Protein 4A5P (pdb70)

B-factor: mean 76.68, std 22.41, range [16.85, 185.31]

CATH classification: 3.40.30.60

Radius of gyration: 34.27 Å; Cα contacts (8 Å, |Δi|>4): 1251; chains: 3; bounding box: 111×82×54 Å

InterPro domains:
  IPR001712 Type III secretion system FHIPEP [PF00771] (24-677)
  IPR001712 Type III secretion system FHIPEP [PIRSF005419] (3-685)
  IPR001712 Type III secretion system FHIPEP [PR00949] (31-44)
  IPR001712 Type III secretion system FHIPEP [PR00949] (68-87)
  IPR001712 Type III secretion system FHIPEP [PR00949] (130-146)
  IPR001712 Type III secretion system FHIPEP [PR00949] (149-167)
  IPR001712 Type III secretion system FHIPEP [PR00949] (179-196)
  IPR001712 Type III secretion system FHIPEP [PR00949] (230-244)
  IPR001712 Type III secretion system FHIPEP [PTHR30161] (6-686)
  IPR006302 Type III secretion protein HrcV [TIGR01399] (12-686)
  IPR025505 FHIPEP conserved site [PS00994] (135-158)
  IPR042193 FHIPEP, domain 3 [G3DSA:1.10.8.540] (498-585)
  IPR042194 FHIPEP, domain 1 [G3DSA:3.40.30.60] (358-496)
  IPR042196 FHIPEP, domain 4 [G3DSA:3.40.50.12790] (588-686)

Nearest PDB structures (foldseek):
  4a5p-assembly1_A  TM=1.003E+00  e=2.630E-53  Shigella flexneri 5a
  4a5p-assembly1_C  TM=9.780E-01  e=1.507E-46  Shigella flexneri 5a
  4a5p-assembly1_B  TM=9.775E-01  e=2.274E-46  Shigella flexneri 5a
  7osl-assembly1_D  TM=8.455E-01  e=2.014E-22  Escherichia coli O127:H6 str. E2348/69
  7feb-assembly1_E  TM=8.539E-01  e=7.774E-22  Salmonella enterica subsp. enterica serovar Typhimurium str. LT2

Organism: Shigella flexneri (NCBI:txid623)

Sequence (860 aa):
SSETVPLILLFAENANDMEGLIERIRSQFFIDYGVRLPTILYRTSNELVDDIVLLINEVRADSFNIYFDVCIVSTSYNERVISWVDVISAQDEFYHQLSQALLNNINEIFGIQETKNMLDQFENRYPDLLEVFRHVTIQRISEVLQRLLGENISVRNLKLIMESLALWAPREDVITLVEHVRASLSRYICSKIAVSGEIVVMLSGYIEDAIRGIRQTNMDIEVSDEVMETLAHALRELRNANFVLLVSVDIRRFVRLIDNRFSILVISYAEIDEAYTINVLTISSETVPLILLFAEDMEGLIERIRSQFFIDYGVRLPTILYRTSNELVDDIVLLINEVRADSFNIYFDVCITIDALGIPVVSTSYNERVISWVDVSYTENISAQDEFYHHQLSQALLNNINEIFGIQETKNMLDQFENRYPDLLEVFRHVTIQRISEVLQRLLGENISVRNLKLIMESLALWAPREDVITLVEHVRASLSRYICSKIAVSGEIVVMLSGYIEDAIRGIRQMDIEVSDEVMETLAHALRELRNANFVLLVSVDIRRFVRLIDNRFSILVISYAEIDEAYTINVLTIISSETVPLILLFAEDMEGLIERIRSQFFIDYGVRLPTILYRTSNELVDDIVLLINEVRADSFNIYFDVCITVVSTSYNERVISWVDVSYTEISAQDEFYHQLSQALLNNINEIFGIQETKNMLDQFENRYPDLLEVFRHVTIQRISEVLQRLLGENISVRNLKLIMESLALWAPREDVITLVEHVRASLSRYICSKIAVSGEIVVMLSGYIEDAIRGIRQMDIEVSDEVMETLAHALRELRNANFVLLVSVDIRRFVRLIDNRFSILVISYAEIDEAYTINVLTI

Secondary structure (DSSP, 8-state):
--S--SEEEEEE---TTHHHHHHHHHHHHHHHT---PPPPEEEEES----EEEEEETTEEEEEEE-----B--EEEETTEEEEB-----HHHHHHHHHHHHHHTTGGGTS-HHHHHHHHHHHHTT-TTT---TTT--HHHHHHHHHHHHTTT---S-HHHHHHHHHHHTTT--HHHHHHHHHHHTHHHHHHHH-BTTB--B---HHHHHHH--EE----EE---HHHHHHHHHHHHHHH-----EEE-TTTTTT--TTTTT----EEETTSPPSS-B------/--S--SEEEEE---HHHHHHHHHHHHHHHT---PPPPEEEE-S----EEEEEETTEEEEEEE-----EE---TTT-----EEETTEEEEE--GGG-----HHHHHHHHHHHHHHTTGGGTS-HHHHHHHHHHHHTT-TTT---TTTS-HHHHHHHHHHHHTTT---S-HHHHHHHHHHHTTT--HHHHHHHHHHHTHHHHHHHH-SSSB--B---HHHHHHH--B----B---HHHHHHHHHHHHHHHH----EEE-TTTTTT---STTT--PPEEETTTSPSS-B------/---S--SEEEEEE--HHHHHHHHHHHHHHHT---PPPPEEEEETT---EEEEEETTEEEEEEE-----EE--EEEEETTEEEEE--TTTT---HHHHHHHHHHHHHHHTHHHHS-HHHHHHHHHHHTTT-TTT---TTTS-HHHHHHHHHHHHTTT---S-HHHHHHHHHHHTTT--HHHHHHHHHHHTHHHHHHHH-BTTB--EE--HHHHHHH--EE--EE---HHHHHHHHHHHHHHH-----EEE-TTTTTT---STTT----EEESTTPPTTSB------

Solvent-accessible surface area: 45274 Å² total

Structure (mmCIF, N/CA/C/O backbone):
data_4A5P
#
_entry.id   4A5P
#
_cell.length_a   160.610
_cell.length_b   160.610
_cell.length_c   100.490
_cell.angle_alpha   90.00
_cell.angle_beta   90.00
_cell.angle_gamma   120.00
#
_symmetry.space_group_name_H-M   'P 63'
#
loop_
_entity.id
_entity.type
_entity.pdbx_description
1 polymer 'PROTEIN MXIA'
2 non-polymer 1,2-ETHANEDIOL
3 water water
#
loop_
_atom_site.group_PDB
_atom_site.id
_atom_site.type_symbol
_atom_site.label_atom_id
_atom_site.label_alt_id
_atom_site.label_comp_id
_atom_site.label_asym_id
_atom_site.label_entity_id
_atom_site.label_seq_id
_atom_site.pdbx_PDB_ins_code
_atom_site.Cartn_x
_atom_site.Cartn_y
_atom_site.Cartn_z
_atom_site.occupancy
_atom_site.B_iso_or_equiv
_atom_site.auth_seq_id
_atom_site.auth_comp_id
_atom_site.auth_asym_id
_atom_site.auth_atom_id
_atom_site.pdbx_PDB_model_num
ATOM 1 N N . SER A 1 54 ? -30.411 -39.178 40.762 1.00 84.98 357 SER A N 1
ATOM 2 C CA . SER A 1 54 ? -30.267 -37.742 40.988 1.00 84.75 357 SER A CA 1
ATOM 3 C C . SER A 1 54 ? -29.311 -37.452 42.146 1.00 88.14 357 SER A C 1
ATOM 4 O O . SER A 1 54 ? -29.322 -38.172 43.148 1.00 87.75 357 SER A O 1
ATOM 7 N N . SER A 1 55 ? -28.494 -36.390 42.005 1.00 94.52 358 SER A N 1
ATOM 8 C CA . SER A 1 55 ? -27.515 -35.958 43.008 1.00 94.70 358 SER A CA 1
ATOM 9 C C . SER A 1 55 ? -28.192 -35.363 44.250 1.00 95.63 358 SER A C 1
ATOM 10 O O . SER A 1 55 ? -27.700 -35.558 45.363 1.00 95.38 358 SER A O 1
ATOM 13 N N . GLU A 1 56 ? -29.318 -34.647 44.054 1.00 89.83 359 GLU A N 1
ATOM 14 C CA . GLU A 1 56 ? -30.093 -34.013 45.124 1.00 87.33 359 GLU A CA 1
ATOM 15 C C . GLU A 1 56 ? -31.491 -34.623 45.231 1.00 87.96 359 GLU A C 1
ATOM 16 O O . GLU A 1 56 ? -32.084 -34.993 44.213 1.00 87.29 359 GLU A O 1
ATOM 22 N N . THR A 1 57 ? -32.013 -34.717 46.470 1.00 82.46 360 THR A N 1
ATOM 23 C CA . THR A 1 57 ? -33.340 -35.268 46.778 1.00 80.15 360 THR A CA 1
ATOM 24 C C . THR A 1 57 ? -34.454 -34.353 46.261 1.00 81.28 360 THR A C 1
ATOM 25 O O . THR A 1 57 ? -34.268 -33.134 46.206 1.00 81.00 360 THR A O 1
ATOM 29 N N . VAL A 1 58 ? -35.610 -34.946 45.890 1.00 75.72 361 VAL A N 1
ATOM 30 C CA . VAL A 1 58 ? -36.784 -34.221 45.387 1.00 73.83 361 VAL A CA 1
ATOM 31 C C . VAL A 1 58 ? -37.362 -33.370 46.544 1.00 75.59 361 VAL A C 1
ATOM 32 O O . VAL A 1 58 ? -37.707 -33.937 47.582 1.00 74.79 361 VAL A O 1
ATOM 36 N N . PRO A 1 59 ? -37.428 -32.017 46.378 1.00 71.37 362 PRO A N 1
ATOM 37 C CA . PRO A 1 59 ? -37.898 -31.106 47.432 1.00 70.41 362 PRO A CA 1
ATOM 38 C C . PRO A 1 59 ? -39.339 -31.362 47.903 1.00 72.26 362 PRO A C 1
ATOM 39 O O . PRO A 1 59 ? -39.570 -31.389 49.111 1.00 71.56 362 PRO A O 1
ATOM 43 N N . LEU A 1 60 ? -40.300 -31.527 46.970 1.00 67.86 363 LEU A N 1
ATOM 44 C CA . LEU A 1 60 ? -41.709 -31.740 47.309 1.00 66.48 363 LEU A CA 1
ATOM 45 C C . LEU A 1 60 ? -42.329 -32.873 46.489 1.00 69.60 363 LEU A C 1
ATOM 46 O O . LEU A 1 60 ? -42.220 -32.881 45.259 1.00 69.58 363 LEU A O 1
ATOM 51 N N . ILE A 1 61 ? -42.961 -33.841 47.185 1.00 65.64 364 ILE A N 1
ATOM 52 C CA . ILE A 1 61 ? -43.638 -35.006 46.595 1.00 65.85 364 ILE A CA 1
ATOM 53 C C . ILE A 1 61 ? -45.017 -35.162 47.251 1.00 69.49 364 ILE A C 1
ATOM 54 O O . ILE A 1 61 ? -45.108 -35.198 48.480 1.00 69.07 364 ILE A O 1
ATOM 59 N N . LEU A 1 62 ? -46.080 -35.266 46.434 1.00 66.22 365 LEU A N 1
ATOM 60 C CA . LEU A 1 62 ? -47.440 -35.465 46.931 1.00 66.22 365 LEU A CA 1
ATOM 61 C C . LEU A 1 62 ? -47.997 -36.793 46.422 1.00 71.42 365 LEU A C 1
ATOM 62 O O . LEU A 1 62 ? -48.273 -36.935 45.228 1.00 71.63 365 LEU A O 1
ATOM 67 N N . LEU A 1 63 ? -48.125 -37.774 47.333 1.00 68.96 366 LEU A N 1
ATOM 68 C CA . LEU A 1 63 ? -48.654 -39.103 47.030 1.00 70.78 366 LEU A CA 1
ATOM 69 C C . LEU A 1 63 ? -50.177 -39.094 47.123 1.00 75.58 366 LEU A C 1
ATOM 70 O O . LEU A 1 63 ? -50.733 -38.653 48.131 1.00 74.81 366 LEU A O 1
ATOM 75 N N . PHE A 1 64 ? -50.844 -39.565 46.059 1.00 73.67 367 PHE A N 1
ATOM 76 C CA . PHE A 1 64 ? -52.303 -39.620 45.960 1.00 74.78 367 PHE A CA 1
ATOM 77 C C . PHE A 1 64 ? -52.799 -41.066 45.791 1.00 82.19 367 PHE A C 1
ATOM 78 O O . PHE A 1 64 ? -51.990 -41.991 45.679 1.00 82.75 367 PHE A O 1
ATOM 86 N N . ALA A 1 65 ? -54.133 -41.253 45.794 1.00 80.98 368 ALA A N 1
ATOM 87 C CA . ALA A 1 65 ? -54.789 -42.550 45.634 1.00 84.46 368 ALA A CA 1
ATOM 88 C C . ALA A 1 65 ? -54.651 -43.074 44.202 1.00 90.52 368 ALA A C 1
ATOM 89 O O . ALA A 1 65 ? -54.656 -42.284 43.253 1.00 89.15 368 ALA A O 1
ATOM 91 N N . GLU A 1 66 ? -54.538 -44.407 44.051 1.00 90.37 369 GLU A N 1
ATOM 92 C CA . GLU A 1 66 ? -54.405 -45.068 42.752 1.00 92.73 369 GLU A CA 1
ATOM 93 C C . GLU A 1 66 ? -55.779 -45.104 42.051 1.00 99.32 369 GLU A C 1
ATOM 94 O O . GLU A 1 66 ? -56.488 -46.116 42.097 1.00 102.71 369 GLU A O 1
ATOM 100 N N . ASN A 1 67 ? -56.155 -43.969 41.427 1.00 94.19 370 ASN A N 1
ATOM 101 C CA . ASN A 1 67 ? -57.419 -43.790 40.709 1.00 96.28 370 ASN A CA 1
ATOM 102 C C . ASN A 1 67 ? -57.171 -43.232 39.311 1.00 100.22 370 ASN A C 1
ATOM 103 O O . ASN A 1 67 ? -57.874 -43.594 38.371 1.00 103.19 370 ASN A O 1
ATOM 108 N N . ALA A 1 71 ? -57.067 -37.880 36.460 1.00 93.57 374 ALA A N 1
ATOM 109 C CA . ALA A 1 71 ? -57.019 -36.932 35.349 1.00 94.20 374 ALA A CA 1
ATOM 110 C C . ALA A 1 71 ? -55.829 -35.969 35.479 1.00 95.05 374 ALA A C 1
ATOM 111 O O . ALA A 1 71 ? -55.226 -35.874 36.552 1.00 91.54 374 ALA A O 1
ATOM 113 N N . ASN A 1 72 ? -55.504 -35.244 34.384 1.00 92.90 375 ASN A N 1
ATOM 114 C CA . ASN A 1 72 ? -54.402 -34.276 34.328 1.00 90.80 375 ASN A CA 1
ATOM 115 C C . ASN A 1 72 ? -54.767 -32.928 34.998 1.00 92.02 375 ASN A C 1
ATOM 116 O O . ASN A 1 72 ? -53.981 -31.978 34.933 1.00 90.49 375 ASN A O 1
ATOM 121 N N . ASP A 1 73 ? -55.933 -32.870 35.681 1.00 87.82 376 ASP A N 1
ATOM 122 C CA . ASP A 1 73 ? -56.411 -31.700 36.424 1.00 85.85 376 ASP A CA 1
ATOM 123 C C . ASP A 1 73 ? -55.595 -31.505 37.712 1.00 85.94 376 ASP A C 1
ATOM 124 O O . ASP A 1 73 ? -55.629 -30.423 38.301 1.00 84.28 376 ASP A O 1
ATOM 129 N N . MET A 1 74 ? -54.859 -32.561 38.135 1.00 81.04 377 MET A N 1
ATOM 130 C CA . MET A 1 74 ? -53.984 -32.592 39.311 1.00 77.94 377 MET A CA 1
ATOM 131 C C . MET A 1 74 ? -52.832 -31.598 39.164 1.00 79.31 377 MET A C 1
ATOM 132 O O . MET A 1 74 ? -52.413 -31.005 40.159 1.00 77.12 377 MET A O 1
ATOM 137 N N . GLU A 1 75 ? -52.335 -31.410 37.922 1.00 76.32 378 GLU A N 1
ATOM 138 C CA . GLU A 1 75 ? -51.266 -30.463 37.603 1.00 75.46 378 GLU A CA 1
ATOM 139 C C . GLU A 1 75 ? -51.755 -29.022 37.746 1.00 77.82 378 GLU A C 1
ATOM 140 O O . GLU A 1 75 ? -50.972 -28.146 38.118 1.00 76.68 378 GLU A O 1
ATOM 146 N N . GLY A 1 76 ? -53.052 -28.787 37.461 1.00 74.26 379 GLY A N 1
ATOM 147 C CA . GLY A 1 76 ? -53.701 -27.485 37.595 1.00 73.85 379 GLY A CA 1
ATOM 148 C C . GLY A 1 76 ? -53.830 -27.142 39.078 1.00 73.70 379 GLY A C 1
ATOM 149 O O . GLY A 1 76 ? -53.600 -25.996 39.457 1.00 73.16 379 GLY A O 1
ATOM 150 N N . LEU A 1 77 ? -54.161 -28.154 39.910 1.00 67.67 380 LEU A N 1
ATOM 151 C CA . LEU A 1 77 ? -54.305 -28.055 41.366 1.00 65.27 380 LEU A CA 1
ATOM 152 C C . LEU A 1 77 ? -52.962 -27.685 42.020 1.00 66.20 380 LEU A C 1
ATOM 153 O O . LEU A 1 77 ? -52.934 -26.796 42.872 1.00 65.43 380 LEU A O 1
ATOM 158 N N . ILE A 1 78 ? -51.863 -28.357 41.605 1.00 61.06 381 ILE A N 1
ATOM 159 C CA . ILE A 1 78 ? -50.497 -28.142 42.099 1.00 59.22 381 ILE A CA 1
ATOM 160 C C . ILE A 1 78 ? -50.054 -26.692 41.809 1.00 62.51 381 ILE A C 1
ATOM 161 O O . ILE A 1 78 ? -49.541 -26.026 42.711 1.00 61.59 381 ILE A O 1
ATOM 166 N N . GLU A 1 79 ? -50.289 -26.204 40.573 1.00 59.70 382 GLU A N 1
ATOM 167 C CA . GLU A 1 79 ? -49.922 -24.849 40.154 1.00 60.37 382 GLU A CA 1
ATOM 168 C C . GLU A 1 79 ? -50.801 -23.782 40.822 1.00 63.31 382 GLU A C 1
ATOM 169 O O . GLU A 1 79 ? -50.319 -22.670 41.042 1.00 63.56 382 GLU A O 1
ATOM 175 N N . ARG A 1 80 ? -52.067 -24.119 41.161 1.00 58.68 383 ARG A N 1
ATOM 176 C CA . ARG A 1 80 ? -52.981 -23.209 41.861 1.00 58.60 383 ARG A CA 1
ATOM 177 C C . ARG A 1 80 ? -52.527 -23.031 43.312 1.00 60.07 383 ARG A C 1
ATOM 178 O O . ARG A 1 80 ? -52.629 -21.929 43.851 1.00 60.66 383 ARG A O 1
ATOM 186 N N . ILE A 1 81 ? -52.005 -24.118 43.929 1.00 53.73 384 ILE A N 1
ATOM 187 C CA . ILE A 1 81 ? -51.474 -24.141 45.295 1.00 51.98 384 ILE A CA 1
ATOM 188 C C . ILE A 1 81 ? -50.169 -23.321 45.329 1.00 55.22 384 ILE A C 1
ATOM 189 O O . ILE A 1 81 ? -50.000 -22.484 46.218 1.00 55.53 384 ILE A O 1
ATOM 194 N N . ARG A 1 82 ? -49.275 -23.547 44.341 1.00 51.00 385 ARG A N 1
ATOM 195 C CA . ARG A 1 82 ? -47.993 -22.850 44.189 1.00 51.18 385 ARG A CA 1
ATOM 196 C C . ARG A 1 82 ? -48.189 -21.342 43.996 1.00 56.63 385 ARG A C 1
ATOM 197 O O . ARG A 1 82 ? -47.415 -20.555 44.545 1.00 57.19 385 ARG A O 1
ATOM 205 N N . SER A 1 83 ? -49.225 -20.948 43.226 1.00 53.94 386 SER A N 1
ATOM 206 C CA . SER A 1 83 ? -49.551 -19.548 42.948 1.00 56.10 386 SER A CA 1
ATOM 207 C C . SER A 1 83 ? -50.160 -18.862 44.173 1.00 59.82 386 SER A C 1
ATOM 208 O O . SER A 1 83 ? -49.752 -17.745 44.495 1.00 61.36 386 SER A O 1
ATOM 211 N N . GLN A 1 84 ? -51.118 -19.532 44.861 1.00 54.46 387 GLN A N 1
ATOM 212 C CA . GLN A 1 84 ? -51.797 -19.005 46.052 1.00 54.61 387 GLN A CA 1
ATOM 213 C C . GLN A 1 84 ? -50.839 -18.803 47.227 1.00 58.27 387 GLN A C 1
ATOM 214 O O . GLN A 1 84 ? -51.016 -17.848 47.985 1.00 59.74 387 GLN A O 1
ATOM 220 N N . PHE A 1 85 ? -49.826 -19.686 47.369 1.00 52.91 388 PHE A N 1
ATOM 221 C CA . PHE A 1 85 ? -48.817 -19.608 48.429 1.00 52.79 388 PHE A CA 1
ATOM 222 C C . PHE A 1 85 ? -47.953 -18.350 48.268 1.00 59.35 388 PHE A C 1
ATOM 223 O O . PHE A 1 85 ? -47.495 -17.799 49.269 1.00 60.36 388 PHE A O 1
ATOM 231 N N . PHE A 1 86 ? -47.752 -17.889 47.014 1.00 56.93 389 PHE A N 1
ATOM 232 C CA . PHE A 1 86 ? -47.002 -16.670 46.712 1.00 59.62 389 PHE A CA 1
ATOM 233 C C . PHE A 1 86 ? -47.890 -15.434 46.937 1.00 65.96 389 PHE A C 1
ATOM 234 O O . PHE A 1 86 ? -47.372 -14.358 47.237 1.00 68.38 389 PHE A O 1
ATOM 242 N N . ILE A 1 87 ? -49.220 -15.585 46.791 1.00 61.81 390 ILE A N 1
ATOM 243 C CA . ILE A 1 87 ? -50.178 -14.495 47.008 1.00 64.13 390 ILE A CA 1
ATOM 244 C C . ILE A 1 87 ? -50.341 -14.287 48.527 1.00 68.40 390 ILE A C 1
ATOM 245 O O . ILE A 1 87 ? -50.321 -13.147 48.997 1.00 70.98 390 ILE A O 1
ATOM 250 N N . ASP A 1 88 ? -50.461 -15.397 49.282 1.00 62.28 391 ASP A N 1
ATOM 251 C CA . ASP A 1 88 ? -50.663 -15.398 50.730 1.00 62.62 391 ASP A CA 1
ATOM 252 C C . ASP A 1 88 ? -49.381 -15.186 51.545 1.00 67.51 391 ASP A C 1
ATOM 253 O O . ASP A 1 88 ? -49.467 -14.590 52.620 1.00 69.27 391 ASP A O 1
ATOM 258 N N . TYR A 1 89 ? -48.217 -15.698 51.080 1.00 62.83 392 TYR A N 1
ATOM 259 C CA . TYR A 1 89 ? -46.973 -15.595 51.856 1.00 63.72 392 TYR A CA 1
ATOM 260 C C . TYR A 1 89 ? -45.793 -14.971 51.087 1.00 69.51 392 TYR A C 1
ATOM 261 O O . TYR A 1 89 ? -44.894 -14.427 51.729 1.00 71.46 392 TYR A O 1
ATOM 270 N N . GLY A 1 90 ? -45.786 -15.038 49.744 1.00 65.41 393 GLY A N 1
ATOM 271 C CA . GLY A 1 90 ? -44.710 -14.457 48.930 1.00 67.16 393 GLY A CA 1
ATOM 272 C C . GLY A 1 90 ? -43.475 -15.350 48.844 1.00 69.55 393 GLY A C 1
ATOM 273 O O . GLY A 1 90 ? -42.356 -14.837 48.825 1.00 71.14 393 GLY A O 1
ATOM 274 N N . VAL A 1 91 ? -43.680 -16.678 48.783 1.00 63.07 394 VAL A N 1
ATOM 275 C CA . VAL A 1 91 ? -42.607 -17.671 48.691 1.00 61.48 394 VAL A CA 1
ATOM 276 C C . VAL A 1 91 ? -42.845 -18.538 47.451 1.00 63.80 394 VAL A C 1
ATOM 277 O O . VAL A 1 91 ? -43.900 -19.169 47.325 1.00 61.30 394 VAL A O 1
ATOM 281 N N . ARG A 1 92 ? -41.861 -18.551 46.535 1.00 61.72 395 ARG A N 1
ATOM 282 C CA . ARG A 1 92 ? -41.916 -19.349 45.312 1.00 60.43 395 ARG A CA 1
ATOM 283 C C . ARG A 1 92 ? -41.555 -20.790 45.662 1.00 62.06 395 ARG A C 1
ATOM 284 O O . ARG A 1 92 ? -40.376 -21.120 45.820 1.00 61.89 395 ARG A O 1
ATOM 292 N N . LEU A 1 93 ? -42.587 -21.631 45.851 1.00 56.92 396 LEU A N 1
ATOM 293 C CA . LEU A 1 93 ? -42.440 -23.044 46.207 1.00 54.85 396 LEU A CA 1
ATOM 294 C C . LEU A 1 93 ? -41.760 -23.848 45.095 1.00 59.49 396 LEU A C 1
ATOM 295 O O . LEU A 1 93 ? -41.927 -23.502 43.923 1.00 60.17 396 LEU A O 1
ATOM 300 N N . PRO A 1 94 ? -41.014 -24.932 45.442 1.00 55.95 397 PRO A N 1
ATOM 301 C CA . PRO A 1 94 ? -40.414 -25.771 44.403 1.00 56.20 397 PRO A CA 1
ATOM 302 C C . PRO A 1 94 ? -41.507 -26.596 43.724 1.00 59.98 397 PRO A C 1
ATOM 303 O O . PRO A 1 94 ? -42.570 -26.814 44.315 1.00 58.53 397 PRO A O 1
ATOM 307 N N . THR A 1 95 ? -41.256 -27.031 42.482 1.00 57.99 398 THR A N 1
ATOM 308 C CA . THR A 1 95 ? -42.206 -27.812 41.686 1.00 57.81 398 THR A CA 1
ATOM 309 C C . THR A 1 95 ? -42.532 -29.127 42.404 1.00 61.24 398 THR A C 1
ATOM 310 O O . THR A 1 95 ? -41.629 -29.910 42.712 1.00 60.93 398 THR A O 1
ATOM 314 N N . ILE A 1 96 ? -43.823 -29.320 42.730 1.00 57.57 399 ILE A N 1
ATOM 315 C CA . ILE A 1 96 ? -44.328 -30.490 43.458 1.00 56.71 399 ILE A CA 1
ATOM 316 C C . ILE A 1 96 ? -44.492 -31.675 42.497 1.00 62.35 399 ILE A C 1
ATOM 317 O O . ILE A 1 96 ? -45.064 -31.524 41.415 1.00 62.95 399 ILE A O 1
ATOM 322 N N . LEU A 1 97 ? -43.985 -32.850 42.909 1.00 59.74 400 LEU A N 1
ATOM 323 C CA . LEU A 1 97 ? -44.048 -34.096 42.148 1.00 61.14 400 LEU A CA 1
ATOM 324 C C . LEU A 1 97 ? -45.335 -34.858 42.487 1.00 66.22 400 LEU A C 1
ATOM 325 O O . LEU A 1 97 ? -45.615 -35.113 43.661 1.00 64.89 400 LEU A O 1
ATOM 330 N N . TYR A 1 98 ? -46.115 -35.209 41.450 1.00 65.21 401 TYR A N 1
ATOM 331 C CA . TYR A 1 98 ? -47.365 -35.954 41.588 1.00 66.21 401 TYR A CA 1
ATOM 332 C C . TYR A 1 98 ? -47.099 -37.450 41.410 1.00 72.31 401 TYR A C 1
ATOM 333 O O . TYR A 1 98 ? -46.492 -37.859 40.416 1.00 73.42 401 TYR A O 1
ATOM 342 N N . ARG A 1 99 ? -47.541 -38.255 42.388 1.00 69.44 402 ARG A N 1
ATOM 343 C CA . ARG A 1 99 ? -47.378 -39.710 42.400 1.00 71.48 402 ARG A CA 1
ATOM 344 C C . ARG A 1 99 ? -48.637 -40.406 42.926 1.00 77.35 402 ARG A C 1
ATOM 345 O O . ARG A 1 99 ? -49.412 -39.800 43.671 1.00 75.74 402 ARG A O 1
ATOM 353 N N . THR A 1 100 ? -48.832 -41.681 42.539 1.00 77.26 403 THR A N 1
ATOM 354 C CA . THR A 1 100 ? -49.975 -42.500 42.960 1.00 79.29 403 THR A CA 1
ATOM 355 C C . THR A 1 100 ? -49.497 -43.761 43.680 1.00 85.40 403 THR A C 1
ATOM 356 O O . THR A 1 100 ? -48.514 -44.378 43.260 1.00 85.89 403 THR A O 1
ATOM 360 N N . SER A 1 101 ? -50.199 -44.139 44.764 1.00 83.25 404 SER A N 1
ATOM 361 C CA . SER A 1 101 ? -49.884 -45.320 45.569 1.00 85.50 404 SER A CA 1
ATOM 362 C C . SER A 1 101 ? -51.128 -46.177 45.802 1.00 93.00 404 SER A C 1
ATOM 363 O O . SER A 1 101 ? -52.200 -45.646 46.105 1.00 92.06 404 SER A O 1
ATOM 366 N N . ASN A 1 102 ? -50.974 -47.507 45.667 1.00 93.56 405 ASN A N 1
ATOM 367 C CA . ASN A 1 102 ? -52.047 -48.483 45.879 1.00 97.44 405 ASN A CA 1
ATOM 368 C C . ASN A 1 102 ? -52.236 -48.772 47.380 1.00 102.19 405 ASN A C 1
ATOM 369 O O . ASN A 1 102 ? -53.292 -49.272 47.779 1.00 104.49 405 ASN A O 1
ATOM 374 N N . GLU A 1 103 ? -51.214 -48.448 48.200 1.00 96.77 406 GLU A N 1
ATOM 375 C CA . GLU A 1 103 ? -51.208 -48.636 49.654 1.00 97.37 406 GLU A CA 1
ATOM 376 C C . GLU A 1 103 ? -52.108 -47.619 50.364 1.00 98.95 406 GLU A C 1
ATOM 377 O O . GLU A 1 103 ? -52.643 -47.924 51.432 1.00 100.37 406 GLU A O 1
ATOM 383 N N . LEU A 1 104 ? -52.258 -46.411 49.782 1.00 91.93 407 LEU A N 1
ATOM 384 C CA . LEU A 1 104 ? -53.060 -45.323 50.346 1.00 89.88 407 LEU A CA 1
ATOM 385 C C . LEU A 1 104 ? -54.547 -45.449 50.019 1.00 95.33 407 LEU A C 1
ATOM 386 O O . LEU A 1 104 ? -54.915 -45.964 48.963 1.00 96.34 407 LEU A O 1
ATOM 402 N N . VAL A 1 106 ? -58.596 -43.969 49.326 1.00 93.20 409 VAL A N 1
ATOM 403 C CA . VAL A 1 106 ? -59.220 -43.101 48.318 1.00 91.64 409 VAL A CA 1
ATOM 404 C C . VAL A 1 106 ? -59.227 -41.606 48.766 1.00 91.41 409 VAL A C 1
ATOM 405 O O . VAL A 1 106 ? -59.284 -40.720 47.909 1.00 89.04 409 VAL A O 1
ATOM 409 N N . ASP A 1 107 ? -59.132 -41.340 50.086 1.00 87.19 410 ASP A N 1
ATOM 410 C CA . ASP A 1 107 ? -59.145 -39.988 50.656 1.00 84.43 410 ASP A CA 1
ATOM 411 C C . ASP A 1 107 ? -57.765 -39.537 51.184 1.00 84.93 410 ASP A C 1
ATOM 412 O O . ASP A 1 107 ? -57.563 -38.337 51.389 1.00 82.31 410 ASP A O 1
ATOM 417 N N . ASP A 1 108 ? -56.829 -40.485 51.397 1.00 81.36 411 ASP A N 1
ATOM 418 C CA . ASP A 1 108 ? -55.494 -40.215 51.936 1.00 78.95 411 ASP A CA 1
ATOM 419 C C . ASP A 1 108 ? -54.544 -39.560 50.921 1.00 78.78 411 ASP A C 1
ATOM 420 O O . ASP A 1 108 ? -54.447 -40.000 49.773 1.00 78.34 411 ASP A O 1
ATOM 425 N N . ILE A 1 109 ? -53.845 -38.496 51.375 1.00 72.40 412 ILE A N 1
ATOM 426 C CA . ILE A 1 109 ? -52.831 -37.720 50.642 1.00 69.40 412 ILE A CA 1
ATOM 427 C C . ILE A 1 109 ? -51.630 -37.536 51.586 1.00 71.64 412 ILE A C 1
ATOM 428 O O . ILE A 1 109 ? -51.814 -37.086 52.719 1.00 71.45 412 ILE A O 1
ATOM 433 N N . VAL A 1 110 ? -50.413 -37.891 51.132 1.00 67.01 413 VAL A N 1
ATOM 434 C CA . VAL A 1 110 ? -49.200 -37.788 51.954 1.00 66.24 413 VAL A CA 1
ATOM 435 C C . VAL A 1 110 ? -48.201 -36.806 51.312 1.00 67.41 413 VAL A C 1
ATOM 436 O O . VAL A 1 110 ? -47.879 -36.936 50.129 1.00 66.56 413 VAL A O 1
ATOM 440 N N . LEU A 1 111 ? -47.716 -35.831 52.111 1.00 62.68 414 LEU A N 1
ATOM 441 C CA . LEU A 1 111 ? -46.727 -34.833 51.696 1.00 60.87 414 LEU A CA 1
ATOM 442 C C . LEU A 1 111 ? -45.323 -35.296 52.101 1.00 64.10 414 LEU A C 1
ATOM 443 O O . LEU A 1 111 ? -45.103 -35.675 53.255 1.00 64.62 414 LEU A O 1
ATOM 448 N N . LEU A 1 112 ? -44.381 -35.264 51.144 1.00 59.46 415 LEU A N 1
ATOM 449 C CA . LEU A 1 112 ? -42.996 -35.669 51.367 1.00 59.63 415 LEU A CA 1
ATOM 450 C C . LEU A 1 112 ? -42.033 -34.522 51.079 1.00 62.45 415 LEU A C 1
ATOM 451 O O . LEU A 1 112 ? -41.980 -34.020 49.952 1.00 61.45 415 LEU A O 1
ATOM 456 N N . ILE A 1 113 ? -41.279 -34.106 52.108 1.00 59.25 416 ILE A N 1
ATOM 457 C CA . ILE A 1 113 ? -40.280 -33.043 52.008 1.00 59.03 416 ILE A CA 1
ATOM 458 C C . ILE A 1 113 ? -38.901 -33.709 52.095 1.00 63.93 416 ILE A C 1
ATOM 459 O O . ILE A 1 113 ? -38.582 -34.339 53.106 1.00 64.64 416 ILE A O 1
ATOM 464 N N . ASN A 1 114 ? -38.111 -33.589 51.004 1.00 60.57 417 ASN A N 1
ATOM 465 C CA . ASN A 1 114 ? -36.771 -34.162 50.807 1.00 61.65 417 ASN A CA 1
ATOM 466 C C . ASN A 1 114 ? -36.824 -35.708 50.896 1.00 66.11 417 ASN A C 1
ATOM 467 O O . ASN A 1 114 ? -35.996 -36.331 51.569 1.00 67.09 417 ASN A O 1
ATOM 472 N N . GLU A 1 115 ? -37.821 -36.307 50.194 1.00 61.98 418 GLU A N 1
ATOM 473 C CA . GLU A 1 115 ? -38.113 -37.748 50.080 1.00 62.71 418 GLU A CA 1
ATOM 474 C C . GLU A 1 115 ? -38.367 -38.425 51.455 1.00 67.79 418 GLU A C 1
ATOM 475 O O . GLU A 1 115 ? -38.193 -39.640 51.592 1.00 68.82 418 GLU A O 1
ATOM 481 N N . VAL A 1 116 ? -38.820 -37.635 52.452 1.00 64.15 419 VAL A N 1
ATOM 482 C CA . VAL A 1 116 ? -39.137 -38.076 53.819 1.00 65.34 419 VAL A CA 1
ATOM 483 C C . VAL A 1 116 ? -40.580 -37.640 54.137 1.00 68.85 419 VAL A C 1
ATOM 484 O O . VAL A 1 116 ? -40.949 -36.506 53.828 1.00 66.91 419 VAL A O 1
ATOM 488 N N . ARG A 1 117 ? -41.389 -38.541 54.742 1.00 67.16 420 ARG A N 1
ATOM 489 C CA . ARG A 1 117 ? -42.785 -38.287 55.126 1.00 67.00 420 ARG A CA 1
ATOM 490 C C . ARG A 1 117 ? -42.861 -37.122 56.127 1.00 71.46 420 ARG A C 1
ATOM 491 O O . ARG A 1 117 ? -42.152 -37.130 57.137 1.00 72.57 420 ARG A O 1
ATOM 499 N N . ALA A 1 118 ? -43.700 -36.113 55.823 1.00 67.14 421 ALA A N 1
ATOM 500 C CA . ALA A 1 118 ? -43.856 -34.924 56.659 1.00 67.51 421 ALA A CA 1
ATOM 501 C C . ALA A 1 118 ? -45.261 -34.804 57.261 1.00 72.94 421 ALA A C 1
ATOM 502 O O . ALA A 1 118 ? -45.374 -34.577 58.466 1.00 74.53 421 ALA A O 1
ATOM 504 N N . ASP A 1 119 ? -46.322 -34.935 56.434 1.00 68.97 422 ASP A N 1
ATOM 505 C CA . ASP A 1 119 ? -47.709 -34.811 56.893 1.00 69.97 422 ASP A CA 1
ATOM 506 C C . ASP A 1 119 ? -48.683 -35.628 56.037 1.00 74.59 422 ASP A C 1
ATOM 507 O O . ASP A 1 119 ? -48.463 -35.798 54.836 1.00 72.69 422 ASP A O 1
ATOM 512 N N . SER A 1 120 ? -49.771 -36.111 56.665 1.00 73.90 423 SER A N 1
ATOM 513 C CA . SER A 1 120 ? -50.841 -36.882 56.025 1.00 74.72 423 SER A CA 1
ATOM 514 C C . SER A 1 120 ? -52.159 -36.102 56.082 1.00 80.04 423 SER A C 1
ATOM 515 O O . SER A 1 120 ? -52.435 -35.435 57.083 1.00 80.62 423 SER A O 1
ATOM 518 N N . PHE A 1 121 ? -52.964 -36.179 55.006 1.00 76.99 424 PHE A N 1
ATOM 519 C CA . PHE A 1 121 ? -54.234 -35.454 54.887 1.00 77.55 424 PHE A CA 1
ATOM 520 C C . PHE A 1 121 ? -55.393 -36.372 54.480 1.00 84.48 424 PHE A C 1
ATOM 521 O O . PHE A 1 121 ? -55.175 -37.392 53.824 1.00 84.33 424 PHE A O 1
ATOM 529 N N . ASN A 1 122 ? -56.625 -35.988 54.863 1.00 83.61 425 ASN A N 1
ATOM 530 C CA . ASN A 1 122 ? -57.865 -36.700 54.542 1.00 86.09 425 ASN A CA 1
ATOM 531 C C . ASN A 1 122 ? -58.830 -35.717 53.869 1.00 91.02 425 ASN A C 1
ATOM 532 O O . ASN A 1 122 ? -59.524 -34.959 54.553 1.00 91.60 425 ASN A O 1
ATOM 537 N N . ILE A 1 123 ? -58.819 -35.686 52.521 1.00 87.56 426 ILE A N 1
ATOM 538 C CA . ILE A 1 123 ? -59.635 -34.766 51.719 1.00 87.68 426 ILE A CA 1
ATOM 539 C C . ILE A 1 123 ? -60.481 -35.545 50.695 1.00 94.69 426 ILE A C 1
ATOM 540 O O . ILE A 1 123 ? -59.966 -36.429 50.005 1.00 94.20 426 ILE A O 1
ATOM 545 N N . TYR A 1 124 ? -61.777 -35.189 50.599 1.00 92.00 427 TYR A N 1
ATOM 546 C CA . TYR A 1 124 ? -62.738 -35.756 49.652 1.00 92.68 427 TYR A CA 1
ATOM 547 C C . TYR A 1 124 ? -62.982 -34.719 48.548 1.00 97.81 427 TYR A C 1
ATOM 548 O O . TYR A 1 124 ? -63.719 -33.752 48.760 1.00 97.25 427 TYR A O 1
ATOM 557 N N . PHE A 1 125 ? -62.323 -34.901 47.386 1.00 95.61 428 PHE A N 1
ATOM 558 C CA . PHE A 1 125 ? -62.376 -33.984 46.240 1.00 96.07 428 PHE A CA 1
ATOM 559 C C . PHE A 1 125 ? -63.767 -33.881 45.581 1.00 101.43 428 PHE A C 1
ATOM 560 O O . PHE A 1 125 ? -64.017 -32.910 44.862 1.00 101.15 428 PHE A O 1
ATOM 568 N N . ASP A 1 126 ? -64.666 -34.851 45.836 1.00 99.06 429 ASP A N 1
ATOM 569 C CA . ASP A 1 126 ? -66.025 -34.859 45.287 1.00 99.50 429 ASP A CA 1
ATOM 570 C C . ASP A 1 126 ? -67.053 -34.323 46.309 1.00 103.84 429 ASP A C 1
ATOM 571 O O . ASP A 1 126 ? -68.256 -34.345 46.040 1.00 103.46 429 ASP A O 1
ATOM 587 N N . VAL A 1 128 ? -67.976 -31.251 49.778 1.00 102.01 431 VAL A N 1
ATOM 588 C CA . VAL A 1 128 ? -67.831 -29.885 50.305 1.00 101.99 431 VAL A CA 1
ATOM 589 C C . VAL A 1 128 ? -67.896 -29.948 51.845 1.00 106.31 431 VAL A C 1
ATOM 590 O O . VAL A 1 128 ? -68.791 -30.593 52.394 1.00 105.92 431 VAL A O 1
ATOM 594 N N . CYS A 1 129 ? -66.945 -29.287 52.530 1.00 103.23 432 CYS A N 1
ATOM 595 C CA . CYS A 1 129 ? -66.864 -29.264 53.994 1.00 103.19 432 CYS A CA 1
ATOM 596 C C . CYS A 1 129 ? -67.157 -27.866 54.555 1.00 107.47 432 CYS A C 1
ATOM 597 O O . CYS A 1 129 ? -66.958 -26.865 53.863 1.00 107.21 432 CYS A O 1
ATOM 600 N N . ILE A 1 130 ? -67.622 -27.812 55.822 1.00 104.21 433 ILE A N 1
ATOM 601 C CA . ILE A 1 130 ? -67.939 -26.573 56.542 1.00 104.37 433 ILE A CA 1
ATOM 602 C C . ILE A 1 130 ? -67.098 -26.520 57.829 1.00 108.15 433 ILE A C 1
ATOM 603 O O . ILE A 1 130 ? -67.079 -27.476 58.604 1.00 107.48 433 ILE A O 1
ATOM 608 N N . VAL A 1 145 ? -69.290 -37.680 57.407 1.00 137.99 448 VAL A N 1
ATOM 609 C CA . VAL A 1 145 ? -67.883 -38.070 57.518 1.00 137.86 448 VAL A CA 1
ATOM 610 C C . VAL A 1 145 ? -67.114 -36.950 58.237 1.00 141.35 448 VAL A C 1
ATOM 611 O O . VAL A 1 145 ? -67.228 -35.783 57.854 1.00 140.64 448 VAL A O 1
ATOM 615 N N . SER A 1 146 ? -66.342 -37.311 59.280 1.00 138.00 449 SER A N 1
ATOM 616 C CA . SER A 1 146 ? -65.560 -36.362 60.075 1.00 137.63 449 SER A CA 1
ATOM 617 C C . SER A 1 146 ? -64.080 -36.749 60.144 1.00 141.36 449 SER A C 1
ATOM 618 O O . SER A 1 146 ? -63.750 -37.929 60.286 1.00 141.15 449 SER A O 1
ATOM 621 N N . THR A 1 147 ? -63.197 -35.738 60.051 1.00 137.61 450 THR A N 1
ATOM 622 C CA . THR A 1 147 ? -61.736 -35.875 60.116 1.00 137.31 450 THR A CA 1
ATOM 623 C C . THR A 1 147 ? -61.148 -34.694 60.920 1.00 140.89 450 THR A C 1
ATOM 624 O O . THR A 1 147 ? -61.823 -33.676 61.089 1.00 140.42 450 THR A O 1
ATOM 628 N N . SER A 1 148 ? -59.905 -34.836 61.421 1.00 137.38 451 SER A N 1
ATOM 629 C CA . SER A 1 148 ? -59.264 -33.789 62.219 1.00 137.21 451 SER A CA 1
ATOM 630 C C . SER A 1 148 ? -57.832 -33.487 61.769 1.00 140.81 451 SER A C 1
ATOM 631 O O . SER A 1 148 ? -57.087 -34.396 61.397 1.00 140.23 451 SER A O 1
ATOM 634 N N . TYR A 1 149 ? -57.458 -32.195 61.826 1.00 137.38 452 TYR A N 1
ATOM 635 C CA . TYR A 1 149 ? -56.131 -31.677 61.484 1.00 136.99 452 TYR A CA 1
ATOM 636 C C . TYR A 1 149 ? -55.698 -30.669 62.555 1.00 141.28 452 TYR A C 1
ATOM 637 O O . TYR A 1 149 ? -56.441 -29.724 62.840 1.00 141.12 452 TYR A O 1
ATOM 646 N N . ASN A 1 150 ? -54.500 -30.890 63.150 1.00 137.91 453 ASN A N 1
ATOM 647 C CA . ASN A 1 150 ? -53.883 -30.090 64.222 1.00 138.06 453 ASN A CA 1
ATOM 648 C C . ASN A 1 150 ? -54.837 -29.975 65.437 1.00 142.56 453 ASN A C 1
ATOM 649 O O . ASN A 1 150 ? -55.086 -28.876 65.945 1.00 142.52 453 ASN A O 1
ATOM 654 N N . GLU A 1 151 ? -55.384 -31.139 65.869 1.00 139.24 454 GLU A N 1
ATOM 655 C CA . GLU A 1 151 ? -56.320 -31.346 66.990 1.00 139.53 454 GLU A CA 1
ATOM 656 C C . GLU A 1 151 ? -57.687 -30.633 66.789 1.00 143.61 454 GLU A C 1
ATOM 657 O O . GLU A 1 151 ? -58.548 -30.723 67.669 1.00 143.48 454 GLU A O 1
ATOM 663 N N . ARG A 1 152 ? -57.900 -29.978 65.627 1.00 140.05 455 ARG A N 1
ATOM 664 C CA . ARG A 1 152 ? -59.152 -29.289 65.299 1.00 140.10 455 ARG A CA 1
ATOM 665 C C . ARG A 1 152 ? -59.975 -30.147 64.334 1.00 143.73 455 ARG A C 1
ATOM 666 O O . ARG A 1 152 ? -59.475 -30.539 63.277 1.00 142.83 455 ARG A O 1
ATOM 674 N N . VAL A 1 153 ? -61.228 -30.451 64.717 1.00 140.69 456 VAL A N 1
ATOM 675 C CA . VAL A 1 153 ? -62.154 -31.301 63.954 1.00 140.40 456 VAL A CA 1
ATOM 676 C C . VAL A 1 153 ? -62.892 -30.519 62.848 1.00 144.34 456 VAL A C 1
ATOM 677 O O . VAL A 1 153 ? -63.140 -29.320 62.989 1.00 144.07 456 VAL A O 1
ATOM 681 N N . ILE A 1 154 ? -63.245 -31.229 61.754 1.00 140.85 457 ILE A N 1
ATOM 682 C CA . ILE A 1 154 ? -63.974 -30.709 60.588 1.00 140.65 457 ILE A CA 1
ATOM 683 C C . ILE A 1 154 ? -64.898 -31.828 60.035 1.00 144.41 457 ILE A C 1
ATOM 684 O O . ILE A 1 154 ? -64.600 -33.012 60.213 1.00 143.86 457 ILE A O 1
ATOM 689 N N . SER A 1 155 ? -66.025 -31.447 59.399 1.00 141.09 458 SER A N 1
ATOM 690 C CA . SER A 1 155 ? -66.996 -32.402 58.854 1.00 140.91 458 SER A CA 1
ATOM 691 C C . SER A 1 155 ? -67.243 -32.191 57.356 1.00 144.60 458 SER A C 1
ATOM 692 O O . SER A 1 155 ? -67.434 -31.057 56.913 1.00 144.12 458 SER A O 1
ATOM 695 N N . TRP A 1 156 ? -67.253 -33.299 56.589 1.00 141.21 459 TRP A N 1
ATOM 696 C CA . TRP A 1 156 ? -67.481 -33.323 55.140 1.00 141.05 459 TRP A CA 1
ATOM 697 C C . TRP A 1 156 ? -68.902 -33.783 54.805 1.00 145.05 459 TRP A C 1
ATOM 698 O O . TRP A 1 156 ? -69.465 -34.612 55.525 1.00 144.72 459 TRP A O 1
ATOM 709 N N . VAL A 1 157 ? -69.471 -33.258 53.700 1.00 141.67 460 VAL A N 1
ATOM 710 C CA . VAL A 1 157 ? -70.819 -33.599 53.226 1.00 141.58 460 VAL A CA 1
ATOM 711 C C . VAL A 1 157 ? -70.846 -33.578 51.670 1.00 145.57 460 VAL A C 1
ATOM 712 O O . VAL A 1 157 ? -69.970 -32.971 51.049 1.00 145.09 460 VAL A O 1
ATOM 716 N N . ASP A 1 158 ? -71.838 -34.262 51.060 1.00 142.36 461 ASP A N 1
ATOM 717 C CA . ASP A 1 158 ? -72.022 -34.364 49.607 1.00 142.42 461 ASP A CA 1
ATOM 718 C C . ASP A 1 158 ? -72.389 -33.006 48.982 1.00 146.09 461 ASP A C 1
ATOM 719 O O . ASP A 1 158 ? -72.962 -32.148 49.659 1.00 145.43 461 ASP A O 1
ATOM 724 N N . VAL A 1 159 ? -72.050 -32.825 47.687 1.00 142.87 462 VAL A N 1
ATOM 725 C CA . VAL A 1 159 ? -72.303 -31.610 46.900 1.00 142.70 462 VAL A CA 1
ATOM 726 C C . VAL A 1 159 ? -73.810 -31.387 46.716 1.00 146.40 462 VAL A C 1
ATOM 727 O O . VAL A 1 159 ? -74.270 -30.247 46.733 1.00 145.88 462 VAL A O 1
ATOM 731 N N . ILE A 1 172 ? -69.253 -22.146 54.110 1.00 82.92 475 ILE A N 1
ATOM 732 C CA . ILE A 1 172 ? -68.880 -23.319 53.317 1.00 82.19 475 ILE A CA 1
ATOM 733 C C . ILE A 1 172 ? -67.429 -23.205 52.824 1.00 85.72 475 ILE A C 1
ATOM 734 O O . ILE A 1 172 ? -66.944 -22.104 52.557 1.00 85.77 475 ILE A O 1
ATOM 748 N N . SER A 1 174 ? -64.571 -25.139 50.029 1.00 79.33 477 SER A N 1
ATOM 749 C CA . SER A 1 174 ? -64.318 -26.042 48.901 1.00 78.61 477 SER A CA 1
ATOM 750 C C . SER A 1 174 ? -63.309 -27.135 49.273 1.00 81.05 477 SER A C 1
ATOM 751 O O . SER A 1 174 ? -62.537 -26.965 50.219 1.00 80.54 477 SER A O 1
ATOM 754 N N . ALA A 1 175 ? -63.322 -28.253 48.519 1.00 76.67 478 ALA A N 1
ATOM 755 C CA . ALA A 1 175 ? -62.436 -29.404 48.719 1.00 75.87 478 ALA A CA 1
ATOM 756 C C . ALA A 1 175 ? -60.969 -29.047 48.450 1.00 78.54 478 ALA A C 1
ATOM 757 O O . ALA A 1 175 ? -60.102 -29.421 49.242 1.00 77.77 478 ALA A O 1
ATOM 759 N N . GLN A 1 176 ? -60.700 -28.320 47.347 1.00 74.47 479 GLN A N 1
ATOM 760 C CA . GLN A 1 176 ? -59.350 -27.900 46.961 1.00 73.82 479 GLN A CA 1
ATOM 761 C C . GLN A 1 176 ? -58.862 -26.705 47.803 1.00 76.39 479 GLN A C 1
ATOM 762 O O . GLN A 1 176 ? -57.655 -26.569 48.013 1.00 75.83 479 GLN A O 1
ATOM 768 N N . ASP A 1 177 ? -59.793 -25.852 48.283 1.00 71.97 480 ASP A N 1
ATOM 769 C CA . ASP A 1 177 ? -59.468 -24.679 49.096 1.00 71.40 480 ASP A CA 1
ATOM 770 C C . ASP A 1 177 ? -59.115 -25.070 50.535 1.00 73.19 480 ASP A C 1
ATOM 771 O O . ASP A 1 177 ? -58.232 -24.444 51.126 1.00 72.87 480 ASP A O 1
ATOM 776 N N . GLU A 1 178 ? -59.791 -26.096 51.096 1.00 82.25 481 GLU A N 1
ATOM 777 C CA . GLU A 1 178 ? -59.521 -26.574 52.455 1.00 80.97 481 GLU A CA 1
ATOM 778 C C . GLU A 1 178 ? -58.247 -27.423 52.485 1.00 81.89 481 GLU A C 1
ATOM 779 O O . GLU A 1 178 ? -57.532 -27.401 53.489 1.00 79.92 481 GLU A O 1
ATOM 785 N N . PHE A 1 179 ? -57.959 -28.159 51.383 1.00 77.98 482 PHE A N 1
ATOM 786 C CA . PHE A 1 179 ? -56.750 -28.979 51.236 1.00 76.34 482 PHE A CA 1
ATOM 787 C C . PHE A 1 179 ? -55.519 -28.074 51.200 1.00 76.03 482 PHE A C 1
ATOM 788 O O . PHE A 1 179 ? -54.492 -28.426 51.781 1.00 74.32 482 PHE A O 1
ATOM 796 N N . TYR A 1 180 ? -55.638 -26.903 50.535 1.00 70.78 483 TYR A N 1
ATOM 797 C CA . TYR A 1 180 ? -54.584 -25.895 50.439 1.00 67.61 483 TYR A CA 1
ATOM 798 C C . TYR A 1 180 ? -54.260 -25.353 51.834 1.00 69.27 483 TYR A C 1
ATOM 799 O O . TYR A 1 180 ? -53.084 -25.217 52.163 1.00 67.26 483 TYR A O 1
ATOM 808 N N . HIS A 1 181 ? -55.301 -25.065 52.649 1.00 66.03 484 HIS A N 1
ATOM 809 C CA . HIS A 1 181 ? -55.184 -24.550 54.019 1.00 64.64 484 HIS A CA 1
ATOM 810 C C . HIS A 1 181 ? -54.375 -25.510 54.908 1.00 67.31 484 HIS A C 1
ATOM 811 O O . HIS A 1 181 ? -53.517 -25.057 55.668 1.00 65.26 484 HIS A O 1
ATOM 818 N N . GLN A 1 182 ? -54.638 -26.825 54.790 1.00 64.88 485 GLN A N 1
ATOM 819 C CA . GLN A 1 182 ? -53.955 -27.871 55.551 1.00 64.55 485 GLN A CA 1
ATOM 820 C C . GLN A 1 182 ? -52.525 -28.088 55.041 1.00 66.17 485 GLN A C 1
ATOM 821 O O . GLN A 1 182 ? -51.619 -28.277 55.855 1.00 65.14 485 GLN A O 1
ATOM 827 N N . LEU A 1 183 ? -52.325 -28.060 53.704 1.00 61.73 486 LEU A N 1
ATOM 828 C CA . LEU A 1 183 ? -51.020 -28.258 53.069 1.00 60.10 486 LEU A CA 1
ATOM 829 C C . LEU A 1 183 ? -50.083 -27.071 53.327 1.00 60.99 486 LEU A C 1
ATOM 830 O O . LEU A 1 183 ? -48.933 -27.300 53.701 1.00 59.73 486 LEU A O 1
ATOM 835 N N . SER A 1 184 ? -50.571 -25.820 53.142 1.00 56.29 487 SER A N 1
ATOM 836 C CA . SER A 1 184 ? -49.795 -24.588 53.344 1.00 53.97 487 SER A CA 1
ATOM 837 C C . SER A 1 184 ? -49.275 -24.472 54.776 1.00 56.77 487 SER A C 1
ATOM 838 O O . SER A 1 184 ? -48.147 -24.019 54.967 1.00 54.95 487 SER A O 1
ATOM 841 N N . GLN A 1 185 ? -50.083 -24.902 55.769 1.00 54.14 488 GLN A N 1
ATOM 842 C CA . GLN A 1 185 ? -49.732 -24.889 57.191 1.00 53.48 488 GLN A CA 1
ATOM 843 C C . GLN A 1 185 ? -48.565 -25.850 57.465 1.00 56.99 488 GLN A C 1
ATOM 844 O O . GLN A 1 185 ? -47.645 -25.494 58.204 1.00 55.49 488 GLN A O 1
ATOM 850 N N . ALA A 1 186 ? -48.593 -27.046 56.836 1.00 54.57 489 ALA A N 1
ATOM 851 C CA . ALA A 1 186 ? -47.558 -28.076 56.955 1.00 54.74 489 ALA A CA 1
ATOM 852 C C . ALA A 1 186 ? -46.237 -27.617 56.332 1.00 56.66 489 ALA A C 1
ATOM 853 O O . ALA A 1 186 ? -45.171 -27.981 56.830 1.00 56.16 489 ALA A O 1
ATOM 855 N N . LEU A 1 187 ? -46.312 -26.812 55.253 1.00 52.10 490 LEU A N 1
ATOM 856 C CA . LEU A 1 187 ? -45.148 -26.273 54.545 1.00 50.64 490 LEU A CA 1
ATOM 857 C C . LEU A 1 187 ? -44.459 -25.179 55.366 1.00 52.98 490 LEU A C 1
ATOM 858 O O . LEU A 1 187 ? -43.234 -25.069 55.312 1.00 52.08 490 LEU A O 1
ATOM 863 N N . LEU A 1 188 ? -45.238 -24.383 56.130 1.00 49.00 491 LEU A N 1
ATOM 864 C CA . LEU A 1 188 ? -44.708 -23.316 56.987 1.00 47.56 491 LEU A CA 1
ATOM 865 C C . LEU A 1 188 ? -44.048 -23.904 58.235 1.00 52.14 491 LEU A C 1
ATOM 866 O O . LEU A 1 188 ? -43.109 -23.308 58.764 1.00 50.94 491 LEU A O 1
ATOM 871 N N . ASN A 1 189 ? -44.527 -25.081 58.690 1.00 50.50 492 ASN A N 1
ATOM 872 C CA . ASN A 1 189 ? -43.980 -25.807 59.840 1.00 51.28 492 ASN A CA 1
ATOM 873 C C . ASN A 1 189 ? -42.605 -26.409 59.501 1.00 55.78 492 ASN A C 1
ATOM 874 O O . ASN A 1 189 ? -41.831 -26.718 60.412 1.00 56.00 492 ASN A O 1
ATOM 879 N N . ASN A 1 190 ? -42.310 -26.562 58.189 1.00 52.13 493 ASN A N 1
ATOM 880 C CA . ASN A 1 190 ? -41.051 -27.087 57.656 1.00 52.17 493 ASN A CA 1
ATOM 881 C C . ASN A 1 190 ? -40.491 -26.123 56.580 1.00 54.29 493 ASN A C 1
ATOM 882 O O . ASN A 1 190 ? -39.962 -26.566 55.557 1.00 54.20 493 ASN A O 1
ATOM 887 N N . ILE A 1 191 ? -40.598 -24.798 56.834 1.00 49.38 494 ILE A N 1
ATOM 888 C CA . ILE A 1 191 ? -40.146 -23.727 55.933 1.00 48.13 494 ILE A CA 1
ATOM 889 C C . ILE A 1 191 ? -38.598 -23.666 55.851 1.00 52.45 494 ILE A C 1
ATOM 890 O O . ILE A 1 191 ? -38.067 -23.166 54.859 1.00 51.64 494 ILE A O 1
ATOM 895 N N . ASN A 1 192 ? -37.889 -24.197 56.867 1.00 50.09 495 ASN A N 1
ATOM 896 C CA . ASN A 1 192 ? -36.423 -24.232 56.923 1.00 50.52 495 ASN A CA 1
ATOM 897 C C . ASN A 1 192 ? -35.833 -25.191 55.872 1.00 55.21 495 ASN A C 1
ATOM 898 O O . ASN A 1 192 ? -34.678 -25.024 55.475 1.00 55.20 495 ASN A O 1
ATOM 903 N N . GLU A 1 193 ? -36.636 -26.177 55.422 1.00 52.13 496 GLU A N 1
ATOM 904 C CA . GLU A 1 193 ? -36.257 -27.188 54.430 1.00 53.08 496 GLU A CA 1
ATOM 905 C C . GLU A 1 193 ? -36.659 -26.775 53.002 1.00 56.41 496 GLU A C 1
ATOM 906 O O . GLU A 1 193 ? -36.231 -27.417 52.038 1.00 56.99 496 GLU A O 1
ATOM 912 N N . ILE A 1 194 ? -37.472 -25.708 52.869 1.00 51.51 497 ILE A N 1
ATOM 913 C CA . ILE A 1 194 ? -37.962 -25.200 51.582 1.00 50.73 497 ILE A CA 1
ATOM 914 C C . ILE A 1 194 ? -37.316 -23.834 51.272 1.00 52.90 497 ILE A C 1
ATOM 915 O O . ILE A 1 194 ? -36.783 -23.647 50.177 1.00 52.75 497 ILE A O 1
ATOM 920 N N . PHE A 1 195 ? -37.379 -22.893 52.230 1.00 48.11 498 PHE A N 1
ATOM 921 C CA . PHE A 1 195 ? -36.851 -21.536 52.103 1.00 47.03 498 PHE A CA 1
ATOM 922 C C . PHE A 1 195 ? -35.550 -21.383 52.901 1.00 50.94 498 PHE A C 1
ATOM 923 O O . PHE A 1 195 ? -35.533 -21.647 54.106 1.00 50.89 498 PHE A O 1
ATOM 931 N N . GLY A 1 196 ? -34.459 -20.979 52.222 1.00 47.37 499 GLY A N 1
ATOM 932 C CA . GLY A 1 196 ? -33.140 -20.804 52.841 1.00 47.73 499 GLY A CA 1
ATOM 933 C C . GLY A 1 196 ? -32.417 -19.539 52.372 1.00 51.08 499 GLY A C 1
ATOM 934 O O . GLY A 1 196 ? -33.061 -18.608 51.887 1.00 49.53 499 GLY A O 1
ATOM 935 N N . ILE A 1 197 ? -31.074 -19.513 52.534 1.00 48.66 500 ILE A N 1
ATOM 936 C CA . ILE A 1 197 ? -30.183 -18.397 52.178 1.00 48.71 500 ILE A CA 1
ATOM 937 C C . ILE A 1 197 ? -30.219 -18.137 50.659 1.00 52.44 500 ILE A C 1
ATOM 938 O O . ILE A 1 197 ? -30.352 -16.981 50.250 1.00 51.67 500 ILE A O 1
ATOM 943 N N . GLN A 1 198 ? -30.109 -19.201 49.838 1.00 49.56 501 GLN A N 1
ATOM 944 C CA . GLN A 1 198 ? -30.125 -19.087 48.378 1.00 49.62 501 GLN A CA 1
ATOM 945 C C . GLN A 1 198 ? -31.483 -18.583 47.881 1.00 52.25 501 GLN A C 1
ATOM 946 O O . GLN A 1 198 ? -31.519 -17.747 46.978 1.00 51.74 501 GLN A O 1
ATOM 952 N N . GLU A 1 199 ? -32.585 -19.057 48.499 1.00 48.11 502 GLU A N 1
ATOM 953 C CA . GLU A 1 199 ? -33.958 -18.648 48.182 1.00 47.07 502 GLU A CA 1
ATOM 954 C C . GLU A 1 199 ? -34.165 -17.166 48.534 1.00 50.48 502 GLU A C 1
ATOM 955 O O . GLU A 1 199 ? -34.905 -16.469 47.839 1.00 49.73 502 GLU A O 1
ATOM 961 N N . THR A 1 200 ? -33.485 -16.692 49.601 1.00 47.08 503 THR A N 1
ATOM 962 C CA . THR A 1 200 ? -33.513 -15.304 50.063 1.00 46.40 503 THR A CA 1
ATOM 963 C C . THR A 1 200 ? -32.679 -14.437 49.104 1.00 51.16 503 THR A C 1
ATOM 964 O O . THR A 1 200 ? -33.104 -13.330 48.780 1.00 50.45 503 THR A O 1
ATOM 968 N N . LYS A 1 201 ? -31.509 -14.944 48.645 1.00 49.15 504 LYS A N 1
ATOM 969 C CA . LYS A 1 201 ? -30.607 -14.236 47.726 1.00 50.32 504 LYS A CA 1
ATOM 970 C C . LYS A 1 201 ? -31.288 -13.956 46.376 1.00 54.74 504 LYS A C 1
ATOM 971 O O . LYS A 1 201 ? -31.173 -12.839 45.867 1.00 54.53 504 LYS A O 1
ATOM 977 N N . ASN A 1 202 ? -32.007 -14.956 45.819 1.00 51.72 505 ASN A N 1
ATOM 978 C CA . ASN A 1 202 ? -32.744 -14.838 44.553 1.00 51.85 505 ASN A CA 1
ATOM 979 C C . ASN A 1 202 ? -33.864 -13.796 44.678 1.00 55.60 505 ASN A C 1
ATOM 980 O O . ASN A 1 202 ? -34.156 -13.085 43.715 1.00 55.74 505 ASN A O 1
ATOM 985 N N . MET A 1 203 ? -34.464 -13.702 45.882 1.00 51.44 506 MET A N 1
ATOM 986 C CA . MET A 1 203 ? -35.524 -12.762 46.235 1.00 50.74 506 MET A CA 1
ATOM 987 C C . MET A 1 203 ? -34.960 -11.336 46.362 1.00 55.05 506 MET A C 1
ATOM 988 O O . MET A 1 203 ? -35.598 -10.390 45.898 1.00 54.73 506 MET A O 1
ATOM 993 N N . LEU A 1 204 ? -33.765 -11.190 46.979 1.00 52.13 507 LEU A N 1
ATOM 994 C CA . LEU A 1 204 ? -33.098 -9.897 47.178 1.00 52.61 507 LEU A CA 1
ATOM 995 C C . LEU A 1 204 ? -32.497 -9.354 45.875 1.00 58.15 507 LEU A C 1
ATOM 996 O O . LEU A 1 204 ? -32.347 -8.138 45.745 1.00 58.40 507 LEU A O 1
ATOM 1001 N N . ASP A 1 205 ? -32.148 -10.246 44.921 1.00 55.66 508 ASP A N 1
ATOM 1002 C CA . ASP A 1 205 ? -31.592 -9.868 43.616 1.00 56.82 508 ASP A CA 1
ATOM 1003 C C . ASP A 1 205 ? -32.660 -9.180 42.760 1.00 60.62 508 ASP A C 1
ATOM 1004 O O . ASP A 1 205 ? -32.347 -8.221 42.053 1.00 61.04 508 ASP A O 1
ATOM 1009 N N . GLN A 1 206 ? -33.919 -9.658 42.851 1.00 56.44 509 GLN A N 1
ATOM 1010 C CA . GLN A 1 206 ? -35.076 -9.086 42.153 1.00 56.41 509 GLN A CA 1
ATOM 1011 C C . GLN A 1 206 ? -35.466 -7.760 42.809 1.00 60.15 509 GLN A C 1
ATOM 1012 O O . GLN A 1 206 ? -35.923 -6.840 42.130 1.00 60.36 509 GLN A O 1
ATOM 1018 N N . PHE A 1 207 ? -35.260 -7.675 44.137 1.00 56.09 510 PHE A N 1
ATOM 1019 C CA . PHE A 1 207 ? -35.526 -6.512 44.982 1.00 55.84 510 PHE A CA 1
ATOM 1020 C C . PHE A 1 207 ? -34.526 -5.381 44.701 1.00 60.87 510 PHE A C 1
ATOM 1021 O O . PHE A 1 207 ? -34.884 -4.210 44.830 1.00 60.82 510 PHE A O 1
ATOM 1029 N N . GLU A 1 208 ? -33.277 -5.739 44.325 1.00 58.30 511 GLU A N 1
ATOM 1030 C CA . GLU A 1 208 ? -32.179 -4.817 44.012 1.00 59.75 511 GLU A CA 1
ATOM 1031 C C . GLU A 1 208 ? -32.505 -3.945 42.788 1.00 64.70 511 GLU A C 1
ATOM 1032 O O . GLU A 1 208 ? -32.112 -2.778 42.751 1.00 65.58 511 GLU A O 1
ATOM 1038 N N . ASN A 1 209 ? -33.228 -4.514 41.799 1.00 60.86 512 ASN A N 1
ATOM 1039 C CA . ASN A 1 209 ? -33.630 -3.841 40.558 1.00 61.63 512 ASN A CA 1
ATOM 1040 C C . ASN A 1 209 ? -34.606 -2.679 40.815 1.00 65.02 512 ASN A C 1
ATOM 1041 O O . ASN A 1 209 ? -34.701 -1.775 39.983 1.00 66.05 512 ASN A O 1
ATOM 1046 N N . ARG A 1 210 ? -35.317 -2.703 41.959 1.00 59.83 513 ARG A N 1
ATOM 1047 C CA . ARG A 1 210 ? -36.283 -1.675 42.342 1.00 59.59 513 ARG A CA 1
ATOM 1048 C C . ARG A 1 210 ? -35.775 -0.805 43.499 1.00 62.98 513 ARG A C 1
ATOM 1049 O O . ARG A 1 210 ? -35.922 0.417 43.440 1.00 63.73 513 ARG A O 1
ATOM 1057 N N . TYR A 1 211 ? -35.195 -1.426 44.548 1.00 58.05 514 TYR A N 1
ATOM 1058 C CA . TYR A 1 211 ? -34.690 -0.714 45.727 1.00 57.80 514 TYR A CA 1
ATOM 1059 C C . TYR A 1 211 ? -33.213 -1.104 45.999 1.00 61.35 514 TYR A C 1
ATOM 1060 O O . TYR A 1 211 ? -32.965 -1.968 46.846 1.00 60.05 514 TYR A O 1
ATOM 1069 N N . PRO A 1 212 ? -32.231 -0.486 45.278 1.00 58.89 515 PRO A N 1
ATOM 1070 C CA . PRO A 1 212 ? -30.824 -0.852 45.490 1.00 59.19 515 PRO A CA 1
ATOM 1071 C C . PRO A 1 212 ? -30.194 -0.193 46.730 1.00 62.80 515 PRO A C 1
ATOM 1072 O O . PRO A 1 212 ? -29.400 -0.844 47.410 1.00 62.31 515 PRO A O 1
ATOM 1076 N N . ASP A 1 213 ? -30.527 1.084 47.011 1.00 59.58 516 ASP A N 1
ATOM 1077 C CA . ASP A 1 213 ? -29.976 1.842 48.139 1.00 60.03 516 ASP A CA 1
ATOM 1078 C C . ASP A 1 213 ? -30.541 1.371 49.479 1.00 61.30 516 ASP A C 1
ATOM 1079 O O . ASP A 1 213 ? -29.838 1.448 50.487 1.00 61.20 516 ASP A O 1
ATOM 1084 N N . LEU A 1 214 ? -31.797 0.876 49.491 1.00 55.71 517 LEU A N 1
ATOM 1085 C CA . LEU A 1 214 ? -32.441 0.326 50.689 1.00 53.74 517 LEU A CA 1
ATOM 1086 C C . LEU A 1 214 ? -31.760 -1.001 51.046 1.00 56.41 517 LEU A C 1
ATOM 1087 O O . LEU A 1 214 ? -31.528 -1.274 52.222 1.00 55.88 517 LEU A O 1
ATOM 1092 N N . LEU A 1 215 ? -31.405 -1.791 50.015 1.00 52.45 518 LEU A N 1
ATOM 1093 C CA . LEU A 1 215 ? -30.709 -3.073 50.116 1.00 51.73 518 LEU A CA 1
ATOM 1094 C C . LEU A 1 215 ? -29.273 -2.869 50.640 1.00 56.91 518 LEU A C 1
ATOM 1095 O O . LEU A 1 215 ? -28.787 -3.684 51.423 1.00 56.21 518 LEU A O 1
ATOM 1111 N N . GLU A 1 217 ? -28.143 -0.375 52.661 1.00 55.80 520 GLU A N 1
ATOM 1112 C CA . GLU A 1 217 ? -28.205 0.037 54.067 1.00 55.46 520 GLU A CA 1
ATOM 1113 C C . GLU A 1 217 ? -28.417 -1.160 54.995 1.00 57.12 520 GLU A C 1
ATOM 1114 O O . GLU A 1 217 ? -27.942 -1.138 56.132 1.00 57.38 520 GLU A O 1
ATOM 1120 N N . VAL A 1 218 ? -29.128 -2.196 54.511 1.00 51.28 521 VAL A N 1
ATOM 1121 C CA . VAL A 1 218 ? -29.412 -3.416 55.272 1.00 49.54 521 VAL A CA 1
ATOM 1122 C C . VAL A 1 218 ? -28.143 -4.282 55.311 1.00 54.05 521 VAL A C 1
ATOM 1123 O O . VAL A 1 218 ? -27.745 -4.706 56.395 1.00 53.84 521 VAL A O 1
ATOM 1127 N N . PHE A 1 219 ? -27.482 -4.494 54.148 1.00 51.17 522 PHE A N 1
ATOM 1128 C CA . PHE A 1 219 ? -26.252 -5.291 54.037 1.00 52.07 522 PHE A CA 1
ATOM 1129 C C . PHE A 1 219 ? -25.066 -4.670 54.805 1.00 57.54 522 PHE A C 1
ATOM 1130 O O . PHE A 1 219 ? -24.073 -5.358 55.053 1.00 58.16 522 PHE A O 1
ATOM 1138 N N . ARG A 1 220 ? -25.192 -3.392 55.207 1.00 54.58 523 ARG A N 1
ATOM 1139 C CA . ARG A 1 220 ? -24.194 -2.648 55.972 1.00 56.51 523 ARG A CA 1
ATOM 1140 C C . ARG A 1 220 ? -24.139 -3.131 57.431 1.00 60.02 523 ARG A C 1
ATOM 1141 O O . ARG A 1 220 ? -23.121 -2.929 58.095 1.00 61.60 523 ARG A O 1
ATOM 1149 N N . HIS A 1 221 ? -25.228 -3.764 57.926 1.00 54.34 524 HIS A N 1
ATOM 1150 C CA . HIS A 1 221 ? -25.335 -4.260 59.303 1.00 53.74 524 HIS A CA 1
ATOM 1151 C C . HIS A 1 221 ? -25.807 -5.718 59.380 1.00 55.99 524 HIS A C 1
ATOM 1152 O O . HIS A 1 221 ? -25.402 -6.431 60.299 1.00 56.08 524 HIS A O 1
ATOM 1159 N N . VAL A 1 222 ? -26.676 -6.148 58.446 1.00 50.92 525 VAL A N 1
ATOM 1160 C CA . VAL A 1 222 ? -27.252 -7.499 58.423 1.00 49.38 525 VAL A CA 1
ATOM 1161 C C . VAL A 1 222 ? -26.607 -8.360 57.330 1.00 53.94 525 VAL A C 1
ATOM 1162 O O . VAL A 1 222 ? -26.413 -7.892 56.208 1.00 54.01 525 VAL A O 1
ATOM 1166 N N . THR A 1 223 ? -26.310 -9.630 57.661 1.00 50.74 526 THR A N 1
ATOM 1167 C CA . THR A 1 223 ? -25.750 -10.615 56.727 1.00 51.18 526 THR A CA 1
ATOM 1168 C C . THR A 1 223 ? -26.902 -11.327 56.002 1.00 53.81 526 THR A C 1
ATOM 1169 O O . THR A 1 223 ? -28.042 -11.259 56.470 1.00 52.03 526 THR A O 1
ATOM 1173 N N . ILE A 1 224 ? -26.606 -12.015 54.875 1.00 50.97 527 ILE A N 1
ATOM 1174 C CA . ILE A 1 224 ? -27.596 -12.751 54.065 1.00 49.44 527 ILE A CA 1
ATOM 1175 C C . ILE A 1 224 ? -28.267 -13.851 54.919 1.00 52.16 527 ILE A C 1
ATOM 1176 O O . ILE A 1 224 ? -29.480 -14.040 54.814 1.00 50.16 527 ILE A O 1
ATOM 1181 N N . GLN A 1 225 ? -27.479 -14.539 55.779 1.00 49.76 528 GLN A N 1
ATOM 1182 C CA . GLN A 1 225 ? -27.931 -15.597 56.691 1.00 49.23 528 GLN A CA 1
ATOM 1183 C C . GLN A 1 225 ? -28.965 -15.049 57.691 1.00 52.27 528 GLN A C 1
ATOM 1184 O O . GLN A 1 225 ? -29.990 -15.697 57.920 1.00 50.87 528 GLN A O 1
ATOM 1190 N N . ARG A 1 226 ? -28.688 -13.865 58.280 1.00 49.12 529 ARG A N 1
ATOM 1191 C CA . ARG A 1 226 ? -29.564 -13.208 59.253 1.00 48.04 529 ARG A CA 1
ATOM 1192 C C . ARG A 1 226 ? -30.870 -12.734 58.603 1.00 50.00 529 ARG A C 1
ATOM 1193 O O . ARG A 1 226 ? -31.920 -12.849 59.236 1.00 48.57 529 ARG A O 1
ATOM 1201 N N . ILE A 1 227 ? -30.812 -12.228 57.342 1.00 46.10 530 ILE A N 1
ATOM 1202 C CA . ILE A 1 227 ? -31.993 -11.793 56.574 1.00 44.47 530 ILE A CA 1
ATOM 1203 C C . ILE A 1 227 ? -32.856 -13.038 56.299 1.00 47.26 530 ILE A C 1
ATOM 1204 O O . ILE A 1 227 ? -34.071 -12.992 56.489 1.00 45.64 530 ILE A O 1
ATOM 1209 N N . SER A 1 228 ? -32.203 -14.156 55.910 1.00 44.79 531 SER A N 1
ATOM 1210 C CA . SER A 1 228 ? -32.825 -15.456 55.649 1.00 44.44 531 SER A CA 1
ATOM 1211 C C . SER A 1 228 ? -33.495 -15.999 56.920 1.00 48.21 531 SER A C 1
ATOM 1212 O O . SER A 1 228 ? -34.599 -16.540 56.838 1.00 47.06 531 SER A O 1
ATOM 1215 N N . GLU A 1 229 ? -32.832 -15.829 58.090 1.00 45.46 532 GLU A N 1
ATOM 1216 C CA . GLU A 1 229 ? -33.330 -16.274 59.393 1.00 45.11 532 GLU A CA 1
ATOM 1217 C C . GLU A 1 229 ? -34.563 -15.468 59.808 1.00 47.73 532 GLU A C 1
ATOM 1218 O O . GLU A 1 229 ? -35.556 -16.071 60.206 1.00 46.87 532 GLU A O 1
ATOM 1224 N N . VAL A 1 230 ? -34.506 -14.118 59.686 1.00 44.10 533 VAL A N 1
ATOM 1225 C CA . VAL A 1 230 ? -35.596 -13.183 60.012 1.00 43.16 533 VAL A CA 1
ATOM 1226 C C . VAL A 1 230 ? -36.850 -13.559 59.197 1.00 46.44 533 VAL A C 1
ATOM 1227 O O . VAL A 1 230 ? -37.936 -13.672 59.768 1.00 45.67 533 VAL A O 1
ATOM 1231 N N . LEU A 1 231 ? -36.673 -13.804 57.885 1.00 43.12 534 LEU A N 1
ATOM 1232 C CA . LEU A 1 231 ? -37.732 -14.189 56.953 1.00 42.55 534 LEU A CA 1
ATOM 1233 C C . LEU A 1 231 ? -38.333 -15.554 57.325 1.00 47.15 534 LEU A C 1
ATOM 1234 O O . LEU A 1 231 ? -39.553 -15.706 57.261 1.00 46.57 534 LEU A O 1
ATOM 1239 N N . GLN A 1 232 ? -37.487 -16.517 57.757 1.00 44.69 535 GLN A N 1
ATOM 1240 C CA . GLN A 1 232 ? -37.896 -17.867 58.177 1.00 44.95 535 GLN A CA 1
ATOM 1241 C C . GLN A 1 232 ? -38.716 -17.840 59.475 1.00 49.32 535 GLN A C 1
ATOM 1242 O O . GLN A 1 232 ? -39.672 -18.609 59.597 1.00 49.22 535 GLN A O 1
ATOM 1248 N N . ARG A 1 233 ? -38.334 -16.969 60.440 1.00 46.05 536 ARG A N 1
ATOM 1249 C CA . AR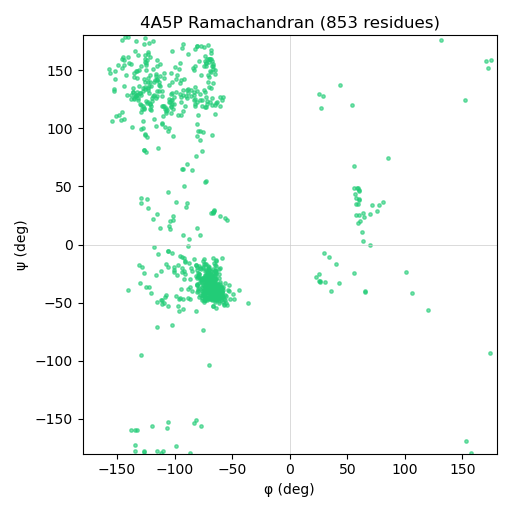G A 1 233 ? -39.009 -16.805 61.737 1.00 45.94 536 ARG A CA 1
ATOM 1250 C C . ARG A 1 233 ? -40.417 -16.226 61.558 1.00 49.80 536 ARG A C 1
ATOM 1251 O O . ARG A 1 233 ? -41.329 -16.614 62.288 1.00 49.78 536 ARG A O 1
ATOM 1259 N N . LEU A 1 234 ? -40.586 -15.298 60.592 1.00 46.19 537 LEU A N 1
ATOM 1260 C CA . LEU A 1 234 ? -41.866 -14.655 60.283 1.00 45.97 537 LEU A CA 1
ATOM 1261 C C . LEU A 1 234 ? -42.832 -15.643 59.618 1.00 50.61 537 LEU A C 1
ATOM 1262 O O . LEU A 1 234 ? -44.001 -15.694 60.003 1.00 50.57 537 LEU A O 1
ATOM 1267 N N . LEU A 1 235 ? -42.339 -16.433 58.638 1.00 47.52 538 LEU A N 1
ATOM 1268 C CA . LEU A 1 235 ? -43.127 -17.435 57.909 1.00 47.88 538 LEU A CA 1
ATOM 1269 C C . LEU A 1 235 ? -43.589 -18.564 58.834 1.00 52.79 538 LEU A C 1
ATOM 1270 O O . LEU A 1 235 ? -44.721 -19.031 58.700 1.00 52.90 538 LEU A O 1
ATOM 1275 N N . GLY A 1 236 ? -42.734 -18.963 59.802 1.00 49.63 539 GLY A N 1
ATOM 1276 C CA . GLY A 1 236 ? -43.035 -20.008 60.786 1.00 50.35 539 GLY A CA 1
ATOM 1277 C C . GLY A 1 236 ? -44.150 -19.593 61.761 1.00 54.58 539 GLY A C 1
ATOM 1278 O O . GLY A 1 236 ? -44.659 -20.441 62.498 1.00 55.08 539 GLY A O 1
ATOM 1279 N N . GLU A 1 237 ? -44.526 -18.296 61.752 1.00 50.44 540 GLU A N 1
ATOM 1280 C CA . GLU A 1 237 ? -45.574 -17.718 62.597 1.00 50.41 540 GLU A CA 1
ATOM 1281 C C . GLU A 1 237 ? -46.724 -17.140 61.736 1.00 54.34 540 GLU A C 1
ATOM 1282 O O . GLU A 1 237 ? -47.491 -16.296 62.209 1.00 53.86 540 GLU A O 1
ATOM 1288 N N . ASN A 1 238 ? -46.846 -17.636 60.479 1.00 51.36 541 ASN A N 1
ATOM 1289 C CA . ASN A 1 238 ? -47.862 -17.303 59.468 1.00 51.67 541 ASN A CA 1
ATOM 1290 C C . ASN A 1 238 ? -47.884 -15.798 59.098 1.00 55.28 541 ASN A C 1
ATOM 1291 O O . ASN A 1 238 ? -48.957 -15.185 59.043 1.00 55.60 541 ASN A O 1
ATOM 1296 N N . ILE A 1 239 ? -46.700 -15.223 58.804 1.00 50.85 542 ILE A N 1
ATOM 1297 C CA . ILE A 1 239 ? -46.564 -13.822 58.381 1.00 50.17 542 ILE A CA 1
ATOM 1298 C C . ILE A 1 239 ? -45.943 -13.806 56.977 1.00 53.38 542 ILE A C 1
ATOM 1299 O O . ILE A 1 239 ? -44.888 -14.409 56.758 1.00 52.63 542 ILE A O 1
ATOM 1304 N N . SER A 1 240 ? -46.617 -13.123 56.035 1.00 50.05 543 SER A N 1
ATOM 1305 C CA . SER A 1 240 ? -46.206 -12.990 54.637 1.00 49.74 543 SER A CA 1
ATOM 1306 C C . SER A 1 240 ? -44.926 -12.167 54.491 1.00 52.82 543 SER A C 1
ATOM 1307 O O . SER A 1 240 ? -44.763 -11.144 55.165 1.00 52.25 543 SER A O 1
ATOM 1310 N N . VAL A 1 241 ? -44.028 -12.618 53.599 1.00 49.01 544 VAL A N 1
ATOM 1311 C CA . VAL A 1 241 ? -42.762 -11.938 53.300 1.00 48.47 544 VAL A CA 1
ATOM 1312 C C . VAL A 1 241 ? -42.879 -11.221 51.930 1.00 52.58 544 VAL A C 1
ATOM 1313 O O . VAL A 1 241 ? -41.866 -10.804 51.359 1.00 52.30 544 VAL A O 1
ATOM 1317 N N . ARG A 1 242 ? -44.130 -11.056 51.434 1.00 49.23 545 ARG A N 1
ATOM 1318 C CA . ARG A 1 242 ? -44.454 -10.393 50.167 1.00 49.41 545 ARG A CA 1
ATOM 1319 C C . ARG A 1 242 ? -44.053 -8.919 50.219 1.00 52.96 545 ARG A C 1
ATOM 1320 O O . ARG A 1 242 ? -43.491 -8.410 49.247 1.00 53.16 545 ARG A O 1
ATOM 1328 N N . ASN A 1 243 ? -44.309 -8.247 51.362 1.00 48.85 546 ASN A N 1
ATOM 1329 C CA . ASN A 1 243 ? -43.928 -6.851 51.572 1.00 48.71 546 ASN A CA 1
ATOM 1330 C C . ASN A 1 243 ? -42.517 -6.830 52.170 1.00 51.27 546 ASN A C 1
ATOM 1331 O O . ASN A 1 243 ? -42.329 -6.514 53.348 1.00 50.47 546 ASN A O 1
ATOM 1336 N N . LEU A 1 244 ? -41.528 -7.208 51.337 1.00 47.35 547 LEU A N 1
ATOM 1337 C CA . LEU A 1 244 ? -40.111 -7.269 51.694 1.00 46.82 547 LEU A CA 1
ATOM 1338 C C . LEU A 1 244 ? -39.558 -5.868 51.969 1.00 50.86 547 LEU A C 1
ATOM 1339 O O . LEU A 1 244 ? -38.661 -5.734 52.799 1.00 50.76 547 LEU A O 1
ATOM 1344 N N . LYS A 1 245 ? -40.114 -4.833 51.295 1.00 47.24 548 LYS A N 1
ATOM 1345 C CA . LYS A 1 245 ? -39.735 -3.425 51.441 1.00 47.54 548 LYS A CA 1
ATOM 1346 C C . LYS A 1 245 ? -39.878 -2.977 52.902 1.00 50.86 548 LYS A C 1
ATOM 1347 O O . LYS A 1 245 ? -38.908 -2.474 53.465 1.00 51.03 548 LYS A O 1
ATOM 1353 N N . LEU A 1 246 ? -41.057 -3.209 53.519 1.00 46.53 549 LEU A N 1
ATOM 1354 C CA . LEU A 1 246 ? -41.352 -2.852 54.910 1.00 46.18 549 LEU A CA 1
ATOM 1355 C C . LEU A 1 246 ? -40.487 -3.660 55.895 1.00 48.78 549 LEU A C 1
ATOM 1356 O O . LEU A 1 246 ? -40.095 -3.120 56.933 1.00 48.70 549 LEU A O 1
ATOM 1361 N N . ILE A 1 247 ? -40.176 -4.934 55.561 1.00 44.12 550 ILE A N 1
ATOM 1362 C CA . ILE A 1 247 ? -39.328 -5.813 56.379 1.00 43.25 550 ILE A CA 1
ATOM 1363 C C . ILE A 1 247 ? -37.890 -5.260 56.361 1.00 47.45 550 ILE A C 1
ATOM 1364 O O . ILE A 1 247 ? -37.298 -5.096 57.427 1.00 47.21 550 ILE A O 1
ATOM 1369 N N . MET A 1 248 ? -37.365 -4.925 55.161 1.00 44.43 551 MET A N 1
ATOM 1370 C CA . MET A 1 248 ? -36.023 -4.364 54.966 1.00 45.20 551 MET A CA 1
ATOM 1371 C C . MET A 1 248 ? -35.909 -2.965 55.592 1.00 50.09 551 MET A C 1
ATOM 1372 O O . MET A 1 248 ? -34.869 -2.654 56.175 1.00 50.51 551 MET A O 1
ATOM 1377 N N . GLU A 1 249 ? -36.979 -2.140 55.495 1.00 46.74 552 GLU A N 1
ATOM 1378 C CA . GLU A 1 249 ? -37.031 -0.793 56.080 1.00 47.73 552 GLU A CA 1
ATOM 1379 C C . GLU A 1 249 ? -36.934 -0.869 57.605 1.00 51.69 552 GLU A C 1
ATOM 1380 O O . GLU A 1 249 ? -36.266 -0.033 58.215 1.00 52.56 552 GLU A O 1
ATOM 1386 N N . SER A 1 250 ? -37.585 -1.887 58.209 1.00 47.10 553 SER A N 1
ATOM 1387 C CA . SER A 1 250 ? -37.572 -2.140 59.650 1.00 46.96 553 SER A CA 1
ATOM 1388 C C . SER A 1 250 ? -36.195 -2.642 60.094 1.00 51.46 553 SER A C 1
ATOM 1389 O O . SER A 1 250 ? -35.704 -2.211 61.138 1.00 51.83 553 SER A O 1
ATOM 1392 N N . LEU A 1 251 ? -35.568 -3.534 59.290 1.00 47.89 554 LEU A N 1
ATOM 1393 C CA . LEU A 1 251 ? -34.241 -4.101 59.550 1.00 48.26 554 LEU A CA 1
ATOM 1394 C C . LEU A 1 251 ? -33.168 -3.011 59.546 1.00 54.08 554 LEU A C 1
ATOM 1395 O O . LEU A 1 251 ? -32.378 -2.950 60.481 1.00 54.49 554 LEU A O 1
ATOM 1400 N N . ALA A 1 252 ? -33.180 -2.120 58.529 1.00 51.71 555 ALA A N 1
ATOM 1401 C CA . ALA A 1 252 ? -32.229 -1.009 58.365 1.00 53.45 555 ALA A CA 1
ATOM 1402 C C . ALA A 1 252 ? -32.276 -0.007 59.531 1.00 58.69 555 ALA A C 1
ATOM 1403 O O . ALA A 1 252 ? -31.282 0.674 59.791 1.00 59.95 555 ALA A O 1
ATOM 1405 N N . LEU A 1 253 ? -33.424 0.067 60.229 1.00 54.76 556 LEU A N 1
ATOM 1406 C CA . LEU A 1 253 ? -33.667 0.958 61.362 1.00 55.56 556 LEU A CA 1
ATOM 1407 C C . LEU A 1 253 ? -33.243 0.326 62.700 1.00 60.05 556 LEU A C 1
ATOM 1408 O O . LEU A 1 253 ? -32.728 1.039 63.565 1.00 61.03 556 LEU A O 1
ATOM 1413 N N . TRP A 1 254 ? -33.469 -0.992 62.875 1.00 55.70 557 TRP A N 1
ATOM 1414 C CA . TRP A 1 254 ? -33.198 -1.678 64.138 1.00 55.86 557 TRP A CA 1
ATOM 1415 C C . TRP A 1 254 ? -31.888 -2.490 64.184 1.00 61.08 557 TRP A C 1
ATOM 1416 O O . TRP A 1 254 ? -31.387 -2.708 65.288 1.00 61.65 557 TRP A O 1
ATOM 1427 N N . ALA A 1 255 ? -31.337 -2.934 63.031 1.00 57.74 558 ALA A N 1
ATOM 1428 C CA . ALA A 1 255 ? -30.091 -3.719 62.999 1.00 58.52 558 ALA A CA 1
ATOM 1429 C C . ALA A 1 255 ? -28.849 -2.945 63.509 1.00 65.07 558 ALA A C 1
ATOM 1430 O O . ALA A 1 255 ? -28.003 -3.593 64.130 1.00 65.62 558 ALA A O 1
ATOM 1432 N N . PRO A 1 256 ? -28.719 -1.595 63.285 1.00 63.01 559 PRO A N 1
ATOM 1433 C CA . PRO A 1 256 ? -27.551 -0.907 63.856 1.00 65.36 559 PRO A CA 1
ATOM 1434 C C . PRO A 1 256 ? -27.690 -0.708 65.379 1.00 70.25 559 PRO A C 1
ATOM 1435 O O . PRO A 1 256 ? -26.707 -0.372 66.041 1.00 71.71 559 PRO A O 1
ATOM 1439 N N . ARG A 1 257 ? -28.907 -0.932 65.922 1.00 65.80 560 ARG A N 1
ATOM 1440 C CA . ARG A 1 257 ? -29.243 -0.797 67.343 1.00 66.32 560 ARG A CA 1
ATOM 1441 C C . ARG A 1 257 ? -29.249 -2.153 68.066 1.00 70.18 560 ARG A C 1
ATOM 1442 O O . ARG A 1 257 ? -28.733 -2.247 69.181 1.00 71.12 560 ARG A O 1
ATOM 1450 N N . GLU A 1 258 ? -29.855 -3.186 67.444 1.00 65.33 561 GLU A N 1
ATOM 1451 C CA . GLU A 1 258 ? -29.997 -4.527 68.013 1.00 64.74 561 GLU A CA 1
ATOM 1452 C C . GLU A 1 258 ? -29.159 -5.564 67.252 1.00 69.29 561 GLU A C 1
ATOM 1453 O O . GLU A 1 258 ? -29.164 -5.588 66.021 1.00 68.11 561 GLU A O 1
ATOM 1470 N N . ASP A 1 260 ? -29.282 -9.046 68.400 1.00 66.17 563 ASP A N 1
ATOM 1471 C CA . ASP A 1 260 ? -30.016 -10.306 68.550 1.00 64.86 563 ASP A CA 1
ATOM 1472 C C . ASP A 1 260 ? -31.037 -10.451 67.423 1.00 66.30 563 ASP A C 1
ATOM 1473 O O . ASP A 1 260 ? -31.831 -9.536 67.192 1.00 64.95 563 ASP A O 1
ATOM 1478 N N . VAL A 1 261 ? -31.001 -11.600 66.719 1.00 62.01 564 VAL A N 1
ATOM 1479 C CA . VAL A 1 261 ? -31.884 -11.916 65.587 1.00 60.04 564 VAL A CA 1
ATOM 1480 C C . VAL A 1 261 ? -33.331 -12.104 66.080 1.00 62.19 564 VAL A C 1
ATOM 1481 O O . VAL A 1 261 ? -34.254 -11.620 65.428 1.00 60.69 564 VAL A O 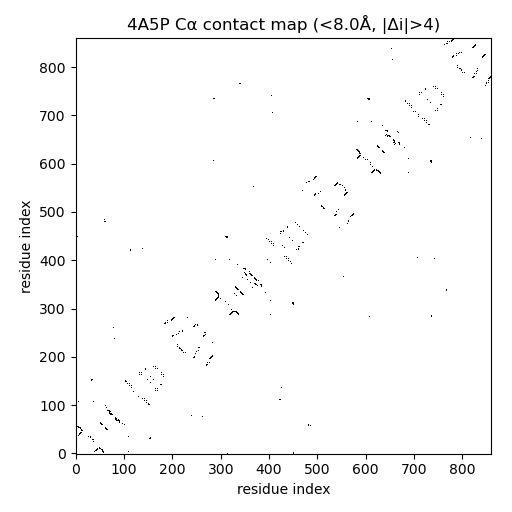1
ATOM 1485 N N . ILE A 1 262 ? -33.516 -12.786 67.230 1.00 58.73 565 ILE A N 1
ATOM 1486 C CA . ILE A 1 262 ? -34.823 -13.066 67.844 1.00 57.68 565 ILE A CA 1
ATOM 1487 C C . ILE A 1 262 ? -35.530 -11.740 68.207 1.00 60.39 565 ILE A C 1
ATOM 1488 O O . ILE A 1 262 ? -36.729 -11.606 67.950 1.00 59.15 565 ILE A O 1
ATOM 1493 N N . THR A 1 263 ? -34.781 -10.764 68.766 1.00 57.10 566 THR A N 1
ATOM 1494 C CA . THR A 1 263 ? -35.297 -9.439 69.143 1.00 56.48 566 THR A CA 1
ATOM 1495 C C . THR A 1 263 ? -35.564 -8.604 67.877 1.00 58.48 566 THR A C 1
ATOM 1496 O O . THR A 1 263 ? -36.494 -7.797 67.865 1.00 57.68 566 THR A O 1
ATOM 1500 N N . LEU A 1 264 ? -34.755 -8.811 66.819 1.00 54.07 567 LEU A N 1
ATOM 1501 C CA . LEU A 1 264 ? -34.873 -8.107 65.540 1.00 52.87 567 LEU A CA 1
ATOM 1502 C C . LEU A 1 264 ? -36.178 -8.472 64.820 1.00 54.68 567 LEU A C 1
ATOM 1503 O O . LEU A 1 264 ? -36.799 -7.588 64.232 1.00 53.90 567 LEU A O 1
ATOM 1508 N N . VAL A 1 265 ? -36.608 -9.757 64.903 1.00 50.14 568 VAL A N 1
ATOM 1509 C CA . VAL A 1 265 ? -37.854 -10.272 64.306 1.00 48.71 568 VAL A CA 1
ATOM 1510 C C . VAL A 1 265 ? -39.056 -9.617 65.015 1.00 52.01 568 VAL A C 1
ATOM 1511 O O . VAL A 1 265 ? -40.028 -9.248 64.352 1.00 51.27 568 VAL A O 1
ATOM 1515 N N . GLU A 1 266 ? -38.956 -9.436 66.350 1.00 48.83 569 GLU A N 1
ATOM 1516 C CA . GLU A 1 266 ? -39.977 -8.807 67.200 1.00 48.71 569 GLU A CA 1
ATOM 1517 C C . GLU A 1 266 ? -40.274 -7.369 66.748 1.00 52.21 569 GLU A C 1
ATOM 1518 O O . GLU A 1 266 ? -41.432 -6.948 66.786 1.00 51.65 569 GLU A O 1
ATOM 1524 N N . HIS A 1 267 ? -39.231 -6.633 66.304 1.00 48.83 570 HIS A N 1
ATOM 1525 C CA . HIS A 1 267 ? -39.344 -5.265 65.796 1.00 48.87 570 HIS A CA 1
ATOM 1526 C C . HIS A 1 267 ? -40.043 -5.236 64.429 1.00 51.18 570 HIS A C 1
ATOM 1527 O O . HIS A 1 267 ? -40.790 -4.295 64.153 1.00 50.84 570 HIS A O 1
ATOM 1534 N N . VAL A 1 268 ? -39.803 -6.268 63.583 1.00 46.56 571 VAL A N 1
ATOM 1535 C CA . VAL A 1 268 ? -40.403 -6.420 62.247 1.00 45.76 571 VAL A CA 1
ATOM 1536 C C . VAL A 1 268 ? -41.919 -6.662 62.410 1.00 49.37 571 VAL A C 1
ATOM 1537 O O . VAL A 1 268 ? -42.711 -6.134 61.625 1.00 48.89 571 VAL A O 1
ATOM 1541 N N . ARG A 1 269 ? -42.311 -7.429 63.453 1.00 45.92 572 ARG A N 1
ATOM 1542 C CA . ARG A 1 269 ? -43.707 -7.738 63.793 1.00 45.70 572 ARG A CA 1
ATOM 1543 C C . ARG A 1 269 ? -44.467 -6.471 64.204 1.00 50.27 572 ARG A C 1
ATOM 1544 O O . ARG A 1 269 ? -45.640 -6.330 63.860 1.00 50.10 572 ARG A O 1
ATOM 1552 N N . ALA A 1 270 ? -43.791 -5.555 64.936 1.00 47.42 573 ALA A N 1
ATOM 1553 C CA . ALA A 1 270 ? -44.344 -4.278 65.398 1.00 48.08 573 ALA A CA 1
ATOM 1554 C C . ALA A 1 270 ? -44.651 -3.348 64.217 1.00 52.30 573 ALA A C 1
ATOM 1555 O O . ALA A 1 270 ? -45.635 -2.609 64.264 1.00 52.61 573 ALA A O 1
ATOM 1557 N N . SER A 1 271 ? -43.819 -3.402 63.158 1.00 48.53 574 SER A N 1
ATOM 1558 C CA . SER A 1 271 ? -43.999 -2.609 61.941 1.00 48.77 574 SER A CA 1
ATOM 1559 C C . SER A 1 271 ? -45.026 -3.271 61.007 1.00 52.75 574 SER A C 1
ATOM 1560 O O . SER A 1 271 ? -45.551 -2.607 60.110 1.00 52.97 574 SER A O 1
ATOM 1563 N N . LEU A 1 272 ? -45.317 -4.575 61.230 1.00 48.67 575 LEU A N 1
ATOM 1564 C CA . LEU A 1 272 ? -46.295 -5.362 60.469 1.00 48.29 575 LEU A CA 1
ATOM 1565 C C . LEU A 1 272 ? -47.595 -5.567 61.279 1.00 53.12 575 LEU A C 1
ATOM 1566 O O . LEU A 1 272 ? -48.375 -6.475 60.975 1.00 52.79 575 LEU A O 1
ATOM 1571 N N . SER A 1 273 ? -47.829 -4.701 62.292 1.00 50.46 576 SER A N 1
ATOM 1572 C CA . SER A 1 273 ? -48.982 -4.725 63.199 1.00 51.11 576 SER A CA 1
ATOM 1573 C C . SER A 1 273 ? -50.328 -4.632 62.465 1.00 55.86 576 SER A C 1
ATOM 1574 O O . SER A 1 273 ? -51.289 -5.274 62.890 1.00 55.93 576 SER A O 1
ATOM 1577 N N . ARG A 1 274 ? -50.393 -3.840 61.375 1.00 52.84 577 ARG A N 1
ATOM 1578 C CA . ARG A 1 274 ? -51.602 -3.648 60.570 1.00 53.62 577 ARG A CA 1
ATOM 1579 C C . ARG A 1 274 ? -51.972 -4.915 59.790 1.00 57.32 577 ARG A C 1
ATOM 1580 O O . ARG A 1 274 ? -53.159 -5.230 59.691 1.00 57.92 577 ARG A O 1
ATOM 1588 N N . TYR A 1 275 ? -50.965 -5.638 59.245 1.00 52.70 578 TYR A N 1
ATOM 1589 C CA . TYR A 1 275 ? -51.166 -6.878 58.489 1.00 52.25 578 TYR A CA 1
ATOM 1590 C C . TYR A 1 275 ? -51.613 -8.017 59.412 1.00 56.10 578 TYR A C 1
ATOM 1591 O O . TYR A 1 275 ? -52.532 -8.758 59.054 1.00 56.57 578 TYR A O 1
ATOM 1600 N N . ILE A 1 276 ? -50.938 -8.170 60.576 1.00 51.71 579 ILE A N 1
ATOM 1601 C CA . ILE A 1 276 ? -51.198 -9.203 61.587 1.00 51.38 579 ILE A CA 1
ATOM 1602 C C . ILE A 1 276 ? -52.671 -9.141 62.029 1.00 56.32 579 ILE A C 1
ATOM 1603 O O . ILE A 1 276 ? -53.352 -10.166 61.983 1.00 56.50 579 ILE A O 1
ATOM 1608 N N . CYS A 1 277 ? -53.159 -7.936 62.396 1.00 53.37 580 CYS A N 1
ATOM 1609 C CA . CYS A 1 277 ? -54.532 -7.687 62.845 1.00 54.59 580 CYS A CA 1
ATOM 1610 C C . CYS A 1 277 ? -55.551 -7.944 61.731 1.00 58.98 580 CYS A C 1
ATOM 1611 O O . CYS A 1 277 ? -56.642 -8.425 62.023 1.00 59.75 580 CYS A O 1
ATOM 1614 N N . SER A 1 278 ? -55.197 -7.633 60.466 1.00 54.88 581 SER A N 1
ATOM 1615 C CA . SER A 1 278 ? -56.063 -7.799 59.291 1.00 55.55 581 SER A CA 1
ATOM 1616 C C . SER A 1 278 ? -56.396 -9.272 58.992 1.00 59.23 581 SER A C 1
ATOM 1617 O O . SER A 1 278 ? -57.466 -9.547 58.446 1.00 60.08 581 SER A O 1
ATOM 1620 N N . LYS A 1 279 ? -55.487 -10.204 59.340 1.00 54.47 582 LYS A N 1
ATOM 1621 C CA . LYS A 1 279 ? -55.660 -11.637 59.092 1.00 54.47 582 LYS A CA 1
ATOM 1622 C C . LYS A 1 279 ? -56.310 -12.386 60.269 1.00 59.17 582 LYS A C 1
ATOM 1623 O O . LYS A 1 279 ? -56.980 -13.393 60.035 1.00 59.94 582 LYS A O 1
ATOM 1629 N N . ILE A 1 280 ? -56.109 -11.915 61.518 1.00 55.32 583 ILE A N 1
ATOM 1630 C CA . ILE A 1 280 ? -56.647 -12.575 62.719 1.00 56.01 583 ILE A CA 1
ATOM 1631 C C . ILE A 1 280 ? -58.042 -12.030 63.124 1.00 61.90 583 ILE A C 1
ATOM 1632 O O . ILE A 1 280 ? -58.700 -12.646 63.967 1.00 62.86 583 ILE A O 1
ATOM 1637 N N . ALA A 1 281 ? -58.489 -10.902 62.531 1.00 58.80 584 ALA A N 1
ATOM 1638 C CA . ALA A 1 281 ? -59.787 -10.301 62.854 1.00 60.61 584 ALA A CA 1
ATOM 1639 C C . ALA A 1 281 ? -60.879 -10.678 61.859 1.00 66.19 584 ALA A C 1
ATOM 1640 O O . ALA A 1 281 ? -60.619 -10.823 60.662 1.00 65.29 584 ALA A O 1
ATOM 1642 N N . VAL A 1 282 ? -62.112 -10.809 62.373 1.00 65.03 585 VAL A N 1
ATOM 1643 C CA . VAL A 1 282 ? -63.322 -11.105 61.607 1.00 67.20 585 VAL A CA 1
ATOM 1644 C C . VAL A 1 282 ? -64.352 -10.012 61.965 1.00 73.08 585 VAL A C 1
ATOM 1645 O O . VAL A 1 282 ? -64.705 -9.851 63.137 1.00 73.53 585 VAL A O 1
ATOM 1649 N N . SER A 1 283 ? -64.764 -9.221 60.946 1.00 70.51 586 SER A N 1
ATOM 1650 C CA . SER A 1 283 ? -65.694 -8.081 61.030 1.00 72.51 586 SER A CA 1
ATOM 1651 C C . SER A 1 283 ? -65.155 -6.984 61.990 1.00 75.45 586 SER A C 1
ATOM 1652 O O . SER A 1 283 ? -65.922 -6.361 62.731 1.00 76.82 586 SER A O 1
ATOM 1655 N N . GLY A 1 284 ? -63.827 -6.749 61.947 1.00 69.39 587 GLY A N 1
ATOM 1656 C CA . GLY A 1 284 ? -63.126 -5.745 62.754 1.00 68.22 587 GLY A CA 1
ATOM 1657 C C . GLY A 1 284 ? -63.062 -6.068 64.251 1.00 72.08 587 GLY A C 1
ATOM 1658 O O . GLY A 1 284 ? -62.935 -5.147 65.060 1.00 71.92 587 GLY A O 1
ATOM 1659 N N . GLU A 1 285 ? -63.131 -7.363 64.618 1.00 68.38 588 GLU A N 1
ATOM 1660 C CA . GLU A 1 285 ? -63.077 -7.810 66.011 1.00 68.26 588 GLU A CA 1
ATOM 1661 C C . GLU A 1 285 ? -62.044 -8.927 66.179 1.00 70.19 588 GLU A C 1
ATOM 1662 O O . GLU A 1 285 ? -62.056 -9.899 65.417 1.00 69.59 588 GLU A O 1
ATOM 1668 N N . ILE A 1 286 ? -61.158 -8.784 67.183 1.00 65.38 589 ILE A N 1
ATOM 1669 C CA . ILE A 1 286 ? -60.117 -9.767 67.494 1.00 63.36 589 ILE A CA 1
ATOM 1670 C C . ILE A 1 286 ? -60.504 -10.511 68.777 1.00 68.18 589 ILE A C 1
ATOM 1671 O O . ILE A 1 286 ? -60.660 -9.892 69.832 1.00 68.48 589 ILE A O 1
ATOM 1687 N N . VAL A 1 288 ? -59.406 -12.497 71.683 1.00 63.79 591 VAL A N 1
ATOM 1688 C CA . VAL A 1 288 ? -58.164 -12.757 72.418 1.00 62.00 591 VAL A CA 1
ATOM 1689 C C . VAL A 1 288 ? -58.398 -13.572 73.697 1.00 66.75 591 VAL A C 1
ATOM 1690 O O . VAL A 1 288 ? -59.469 -13.504 74.304 1.00 68.30 591 VAL A O 1
ATOM 1694 N N . VAL A 1 289 ? -57.366 -14.335 74.094 1.00 62.10 592 VAL A N 1
ATOM 1695 C CA . VAL A 1 289 ? -57.323 -15.133 75.318 1.00 62.96 592 VAL A CA 1
ATOM 1696 C C . VAL A 1 289 ? -56.075 -14.650 76.071 1.00 65.28 592 VAL A C 1
ATOM 1697 O O . VAL A 1 289 ? -54.956 -15.088 75.789 1.00 63.42 592 VAL A O 1
ATOM 1701 N N . MET A 1 290 ? -56.277 -13.671 76.967 1.00 62.41 593 MET A N 1
ATOM 1702 C CA . MET A 1 290 ? -55.218 -13.037 77.753 1.00 61.33 593 MET A CA 1
ATOM 1703 C C . MET A 1 290 ? -54.721 -13.946 78.886 1.00 65.25 593 MET A C 1
ATOM 1704 O O . MET A 1 290 ? -55.316 -14.990 79.160 1.00 66.00 593 MET A O 1
ATOM 1709 N N . LEU A 1 291 ? -53.610 -13.544 79.525 1.00 60.81 594 LEU A N 1
ATOM 1710 C CA . LEU A 1 291 ? -52.979 -14.276 80.619 1.00 61.23 594 LEU A CA 1
ATOM 1711 C C . LEU A 1 291 ? -53.038 -13.485 81.922 1.00 66.43 594 LEU A C 1
ATOM 1712 O O . LEU A 1 291 ? -52.874 -12.262 81.913 1.00 65.40 594 LEU A O 1
ATOM 1717 N N . SER A 1 292 ? -53.269 -14.192 83.044 1.00 64.94 595 SER A N 1
ATOM 1718 C CA . SER A 1 292 ? -53.334 -13.611 84.386 1.00 66.24 595 SER A CA 1
ATOM 1719 C C . SER A 1 292 ? -51.948 -13.156 84.846 1.00 69.59 595 SER A C 1
ATOM 1720 O O . SER A 1 292 ? -50.943 -13.661 84.341 1.00 67.97 595 SER A O 1
ATOM 1723 N N . GLY A 1 293 ? -51.899 -12.208 85.806 1.00 67.24 596 GLY A N 1
ATOM 1724 C CA . GLY A 1 293 ? -50.667 -11.645 86.368 1.00 66.92 596 GLY A CA 1
ATOM 1725 C C . GLY A 1 293 ? -49.695 -12.710 86.884 1.00 71.50 596 GLY A C 1
ATOM 1726 O O . GLY A 1 293 ? -48.490 -12.584 86.662 1.00 70.05 596 GLY A O 1
ATOM 1727 N N . TYR A 1 294 ? -50.225 -13.763 87.543 1.00 69.99 597 TYR A N 1
ATOM 1728 C CA . TYR A 1 294 ? -49.458 -14.878 88.102 1.00 70.76 597 TYR A CA 1
ATOM 1729 C C . TYR A 1 294 ? -48.751 -15.686 86.998 1.00 73.95 597 TYR A C 1
ATOM 1730 O O . TYR A 1 294 ? -47.537 -15.869 87.082 1.00 73.14 597 TYR A O 1
ATOM 1739 N N . ILE A 1 295 ? -49.506 -16.166 85.982 1.00 70.58 598 ILE A N 1
ATOM 1740 C CA . ILE A 1 295 ? -48.988 -16.965 84.861 1.00 69.52 598 ILE A CA 1
ATOM 1741 C C . ILE A 1 295 ? -47.998 -16.119 84.026 1.00 72.53 598 ILE A C 1
ATOM 1742 O O . ILE A 1 295 ? -46.972 -16.650 83.592 1.00 71.57 598 ILE A O 1
ATOM 1747 N N . GLU A 1 296 ? -48.284 -14.807 83.849 1.00 69.14 599 GLU A N 1
ATOM 1748 C CA . GLU A 1 296 ? -47.430 -13.859 83.120 1.00 67.66 599 GLU A CA 1
ATOM 1749 C C . GLU A 1 296 ? -46.071 -13.701 83.826 1.00 73.17 599 GLU A C 1
ATOM 1750 O O . GLU A 1 296 ? -45.039 -13.671 83.154 1.00 71.68 599 GLU A O 1
ATOM 1756 N N . ASP A 1 297 ? -46.079 -13.625 85.174 1.00 72.46 600 ASP A N 1
ATOM 1757 C CA . ASP A 1 297 ? -44.876 -13.498 85.999 1.00 73.65 600 ASP A CA 1
ATOM 1758 C C . ASP A 1 297 ? -44.134 -14.839 86.100 1.00 79.20 600 ASP A C 1
ATOM 1759 O O . ASP A 1 297 ? -42.908 -14.840 86.235 1.00 78.91 600 ASP A O 1
ATOM 1764 N N . ALA A 1 298 ? -44.875 -15.971 86.038 1.00 77.20 601 ALA A N 1
ATOM 1765 C CA . ALA A 1 298 ? -44.327 -17.331 86.107 1.00 78.22 601 ALA A CA 1
ATOM 1766 C C . ALA A 1 298 ? -43.460 -17.646 84.884 1.00 81.79 601 ALA A C 1
ATOM 1767 O O . ALA A 1 298 ? -42.408 -18.270 85.031 1.00 82.08 601 ALA A O 1
ATOM 1769 N N . ILE A 1 299 ? -43.898 -17.204 83.686 1.00 77.37 602 ILE A N 1
ATOM 1770 C CA . ILE A 1 299 ? -43.178 -17.390 82.422 1.00 76.12 602 ILE A CA 1
ATOM 1771 C C . ILE A 1 299 ? -41.982 -16.417 82.400 1.00 80.98 602 ILE A C 1
ATOM 1772 O O . ILE A 1 299 ? -40.891 -16.809 81.982 1.00 80.48 602 ILE A O 1
ATOM 1777 N N . ARG A 1 300 ? -42.180 -15.176 82.901 1.00 78.75 603 ARG A N 1
ATOM 1778 C CA . ARG A 1 300 ? -41.149 -14.135 82.995 1.00 79.13 603 ARG A CA 1
ATOM 1779 C C . ARG A 1 300 ? -39.983 -14.591 83.889 1.00 86.65 603 ARG A C 1
ATOM 1780 O O . ARG A 1 300 ? -38.829 -14.278 83.598 1.00 86.12 603 ARG A O 1
ATOM 1799 N N . GLY A 1 302 ? -39.212 -17.843 84.410 1.00 90.66 605 GLY A N 1
ATOM 1800 C CA . GLY A 1 302 ? -38.662 -19.037 83.763 1.00 91.09 605 GLY A CA 1
ATOM 1801 C C . GLY A 1 302 ? -37.644 -18.754 82.651 1.00 94.99 605 GLY A C 1
ATOM 1802 O O . GLY A 1 302 ? -37.040 -19.702 82.146 1.00 94.85 605 GLY A O 1
ATOM 1803 N N . ILE A 1 303 ? -37.456 -17.471 82.267 1.00 91.37 606 ILE A N 1
ATOM 1804 C CA . ILE A 1 303 ? -36.506 -17.073 81.222 1.00 90.69 606 ILE A CA 1
ATOM 1805 C C . ILE A 1 303 ? -35.079 -17.181 81.785 1.00 97.59 606 ILE A C 1
ATOM 1806 O O . ILE A 1 303 ? -34.743 -16.511 82.765 1.00 98.32 606 ILE A O 1
ATOM 1811 N N . ARG A 1 304 ? -34.261 -18.046 81.163 1.00 95.48 607 ARG A N 1
ATOM 1812 C CA . ARG A 1 304 ? -32.870 -18.302 81.548 1.00 97.51 607 ARG A CA 1
ATOM 1813 C C . ARG A 1 304 ? -31.912 -17.862 80.436 1.00 101.63 607 ARG A C 1
ATOM 1814 O O . ARG A 1 304 ? -32.322 -17.746 79.279 1.00 99.46 607 ARG A O 1
ATOM 1822 N N . GLN A 1 305 ? -30.638 -17.619 80.793 1.00 100.50 608 GLN A N 1
ATOM 1823 C CA . GLN A 1 305 ? -29.591 -17.186 79.860 1.00 100.52 608 GLN A CA 1
ATOM 1824 C C . GLN A 1 305 ? -28.803 -18.387 79.283 1.00 105.71 608 GLN A C 1
ATOM 1825 O O . GLN A 1 305 ? -27.804 -18.186 78.585 1.00 105.73 608 GLN A O 1
ATOM 1831 N N . THR A 1 306 ? -29.273 -19.625 79.550 1.00 102.93 609 THR A N 1
ATOM 1832 C CA . THR A 1 306 ? -28.654 -20.870 79.077 1.00 103.85 609 THR A CA 1
ATOM 1833 C C . THR A 1 306 ? -28.916 -21.072 77.581 1.00 105.69 609 THR A C 1
ATOM 1834 O O . THR A 1 306 ? -30.038 -20.884 77.111 1.00 103.23 609 THR A O 1
ATOM 1838 N N . ASN A 1 313 ? -27.518 -16.916 73.747 1.00 131.25 616 ASN A N 1
ATOM 1839 C CA . ASN A 1 313 ? -28.822 -17.526 73.506 1.00 127.93 616 ASN A CA 1
ATOM 1840 C C . ASN A 1 313 ? -29.597 -17.694 74.815 1.00 130.16 616 ASN A C 1
ATOM 1841 O O . ASN A 1 313 ? -29.024 -18.110 75.825 1.00 131.56 616 ASN A O 1
ATOM 1846 N N . MET A 1 314 ? -30.904 -17.374 74.786 1.00 123.54 617 MET A N 1
ATOM 1847 C CA . MET A 1 314 ? -31.798 -17.478 75.943 1.00 121.81 617 MET A CA 1
ATOM 1848 C C . MET A 1 314 ? -32.846 -18.571 75.720 1.00 123.30 617 MET A C 1
ATOM 1849 O O . MET A 1 314 ? -33.405 -18.673 74.626 1.00 121.45 617 MET A O 1
ATOM 1854 N N . ASP A 1 315 ? -33.102 -19.389 76.759 1.00 119.65 618 ASP A N 1
ATOM 1855 C CA . ASP A 1 315 ? -34.063 -20.494 76.712 1.00 117.75 618 ASP A CA 1
ATOM 1856 C C . ASP A 1 315 ? -35.108 -20.375 77.829 1.00 119.58 618 ASP A C 1
ATOM 1857 O O . ASP A 1 315 ? -34.813 -19.833 78.898 1.00 119.99 618 ASP A O 1
ATOM 1862 N N . ILE A 1 316 ? -36.327 -20.889 77.574 1.00 113.71 619 ILE A N 1
ATOM 1863 C CA . ILE A 1 316 ? -37.451 -20.861 78.514 1.00 111.86 619 ILE A CA 1
ATOM 1864 C C . ILE A 1 316 ? -37.639 -22.247 79.171 1.00 115.54 619 ILE A C 1
ATOM 1865 O O . ILE A 1 316 ? -37.684 -23.267 78.479 1.00 114.98 619 ILE A O 1
ATOM 1870 N N . GLU A 1 317 ? -37.732 -22.261 80.517 1.00 112.30 620 GLU A N 1
ATOM 1871 C CA . GLU A 1 317 ? -37.936 -23.457 81.338 1.00 112.39 620 GLU A CA 1
ATOM 1872 C C . GLU A 1 317 ? -38.831 -23.120 82.538 1.00 114.77 620 GLU A C 1
ATOM 1873 O O . GLU A 1 317 ? -38.404 -22.408 83.452 1.00 115.35 620 GLU A O 1
ATOM 1879 N N . VAL A 1 318 ? -40.084 -23.612 82.513 1.00 109.20 621 VAL A N 1
ATOM 1880 C CA . VAL A 1 318 ? -41.080 -23.385 83.570 1.00 108.14 621 VAL A CA 1
ATOM 1881 C C . VAL A 1 318 ? -41.552 -24.726 84.165 1.00 111.71 621 VAL A C 1
ATOM 1882 O O . VAL A 1 318 ? -41.377 -25.775 83.538 1.00 111.41 621 VAL A O 1
ATOM 1886 N N . SER A 1 319 ? -42.154 -24.676 85.372 1.00 108.02 622 SER A N 1
ATOM 1887 C CA . SER A 1 319 ? -42.668 -25.841 86.099 1.00 107.93 622 SER A CA 1
ATOM 1888 C C . SER A 1 319 ? -43.872 -26.482 85.389 1.00 109.42 622 SER A C 1
ATOM 1889 O O . SER A 1 319 ? -44.550 -25.821 84.598 1.00 107.44 622 SER A O 1
ATOM 1892 N N . ASP A 1 320 ? -44.130 -27.774 85.686 1.00 105.95 623 ASP A N 1
ATOM 1893 C CA . ASP A 1 320 ? -45.229 -28.564 85.119 1.00 104.23 623 ASP A CA 1
ATOM 1894 C C . ASP A 1 320 ? -46.604 -28.057 85.574 1.00 106.32 623 ASP A C 1
ATOM 1895 O O . ASP A 1 320 ? -47.582 -28.243 84.848 1.00 104.57 623 ASP A O 1
ATOM 1900 N N . GLU A 1 321 ? -46.674 -27.423 86.767 1.00 103.21 624 GLU A N 1
ATOM 1901 C CA . GLU A 1 321 ? -47.899 -26.870 87.354 1.00 102.27 624 GLU A CA 1
ATOM 1902 C C . GLU A 1 321 ? -48.452 -25.724 86.490 1.00 104.56 624 GLU A C 1
ATOM 1903 O O . GLU A 1 321 ? -49.652 -25.701 86.215 1.00 103.37 624 GLU A O 1
ATOM 1909 N N . VAL A 1 322 ? -47.573 -24.794 86.055 1.00 100.83 625 VAL A N 1
ATOM 1910 C CA . VAL A 1 322 ? -47.920 -23.648 85.201 1.00 99.51 625 VAL A CA 1
ATOM 1911 C C . VAL A 1 322 ? -48.251 -24.167 83.786 1.00 101.83 625 VAL A C 1
ATOM 1912 O O . VAL A 1 322 ? -49.181 -23.663 83.151 1.00 100.61 625 VAL A O 1
ATOM 1916 N N . MET A 1 323 ? -47.505 -25.193 83.322 1.00 98.26 626 MET A N 1
ATOM 1917 C CA . MET A 1 323 ? -47.668 -25.835 82.016 1.00 97.27 626 MET A CA 1
ATOM 1918 C C . MET A 1 323 ? -49.038 -26.519 81.895 1.00 99.93 626 MET A C 1
ATOM 1919 O O . MET A 1 323 ? -49.683 -26.380 80.857 1.00 98.97 626 MET A O 1
ATOM 1924 N N . GLU A 1 324 ? -49.478 -27.242 82.950 1.00 96.35 627 GLU A N 1
ATOM 1925 C CA . GLU A 1 324 ? -50.766 -27.945 82.992 1.00 95.64 627 GLU A CA 1
ATOM 1926 C C . GLU A 1 324 ? -51.933 -26.945 83.063 1.00 98.36 627 GLU A C 1
ATOM 1927 O O . GLU A 1 324 ? -52.951 -27.166 82.406 1.00 97.66 627 GLU A O 1
ATOM 1933 N N . THR A 1 325 ? -51.775 -25.848 83.840 1.00 94.54 628 THR A N 1
ATOM 1934 C CA . THR A 1 325 ? -52.777 -24.784 84.006 1.00 94.03 628 THR A CA 1
ATOM 1935 C C . THR A 1 325 ? -53.028 -24.088 82.654 1.00 96.76 628 THR A C 1
ATOM 1936 O O . THR A 1 325 ? -54.176 -23.770 82.336 1.00 96.36 628 THR A O 1
ATOM 1940 N N . LEU A 1 326 ? -51.959 -23.886 81.858 1.00 92.69 629 LEU A N 1
ATOM 1941 C CA . LEU A 1 326 ? -52.028 -23.261 80.538 1.00 92.08 629 LEU A CA 1
ATOM 1942 C C . LEU A 1 326 ? -52.627 -24.224 79.501 1.00 95.40 629 LEU A C 1
ATOM 1943 O O . LEU A 1 326 ? -53.480 -23.804 78.718 1.00 95.04 629 LEU A O 1
ATOM 1948 N N . ALA A 1 327 ? -52.190 -25.504 79.505 1.00 91.75 630 ALA A N 1
ATOM 1949 C CA . ALA A 1 327 ? -52.643 -26.542 78.572 1.00 91.61 630 ALA A CA 1
ATOM 1950 C C . ALA A 1 327 ? -54.130 -26.876 78.737 1.00 95.54 630 ALA A C 1
ATOM 1951 O O . ALA A 1 327 ? -54.837 -26.921 77.731 1.00 95.39 630 ALA A O 1
ATOM 1953 N N . HIS A 1 328 ? -54.602 -27.094 79.989 1.00 92.13 631 HIS A N 1
ATOM 1954 C CA . HIS A 1 328 ? -55.997 -27.429 80.310 1.00 92.41 631 HIS A CA 1
ATOM 1955 C C . HIS A 1 328 ? -56.969 -26.345 79.821 1.00 96.16 631 HIS A C 1
ATOM 1956 O O . HIS A 1 328 ? -58.036 -26.681 79.306 1.00 96.41 631 HIS A O 1
ATOM 1963 N N . ALA A 1 329 ? -56.594 -25.058 79.979 1.00 92.16 632 ALA A N 1
ATOM 1964 C CA . ALA A 1 329 ? -57.395 -23.910 79.550 1.00 92.38 632 ALA A CA 1
ATOM 1965 C C . ALA A 1 329 ? -57.465 -23.825 78.022 1.00 96.10 632 ALA A C 1
ATOM 1966 O O . ALA A 1 329 ? -58.527 -23.509 77.483 1.00 96.59 632 ALA A O 1
ATOM 1968 N N . LEU A 1 330 ? -56.342 -24.125 77.330 1.00 91.78 633 LEU A N 1
ATOM 1969 C CA . LEU A 1 330 ? -56.254 -24.122 75.867 1.00 91.76 633 LEU A CA 1
ATOM 1970 C C . LEU A 1 330 ? -57.011 -25.313 75.276 1.00 96.19 633 LEU A C 1
ATOM 1971 O O . LEU A 1 330 ? -57.624 -25.171 74.217 1.00 96.74 633 LEU A O 1
ATOM 1976 N N . ARG A 1 331 ? -56.977 -26.477 75.965 1.00 92.35 634 ARG A N 1
ATOM 1977 C CA . ARG A 1 331 ? -57.676 -27.697 75.549 1.00 92.83 634 ARG A CA 1
ATOM 1978 C C . ARG A 1 331 ? -59.189 -27.502 75.655 1.00 97.47 634 ARG A C 1
ATOM 1979 O O . ARG A 1 331 ? -59.902 -27.832 74.710 1.00 98.29 634 ARG A O 1
ATOM 1987 N N . GLU A 1 332 ? -59.664 -26.916 76.783 1.00 93.70 635 GLU A N 1
ATOM 1988 C CA . GLU A 1 332 ? -61.076 -26.620 77.071 1.00 94.77 635 GLU A CA 1
ATOM 1989 C C . GLU A 1 332 ? -61.674 -25.699 76.003 1.00 99.58 635 GLU A C 1
ATOM 1990 O O . GLU A 1 332 ? -62.830 -25.883 75.616 1.00 100.86 635 GLU A O 1
ATOM 1996 N N . LEU A 1 333 ? -60.881 -24.725 75.522 1.00 95.34 636 LEU A N 1
ATOM 1997 C CA . LEU A 1 333 ? -61.290 -23.808 74.463 1.00 96.26 636 LEU A CA 1
ATOM 1998 C C . LEU A 1 333 ? -61.322 -24.530 73.111 1.00 100.86 636 LEU A C 1
ATOM 1999 O O . LEU A 1 333 ? -62.134 -24.169 72.263 1.00 102.29 636 LEU A O 1
ATOM 2004 N N . ARG A 1 334 ? -60.458 -25.553 72.918 1.00 96.24 637 ARG A N 1
ATOM 2005 C CA . ARG A 1 334 ? -60.388 -26.316 71.670 1.00 96.86 637 ARG A CA 1
ATOM 2006 C C . ARG A 1 334 ? -61.501 -27.366 71.563 1.00 101.76 637 ARG A C 1
ATOM 2007 O O . ARG A 1 334 ? -62.049 -27.517 70.470 1.00 103.12 637 ARG A O 1
ATOM 2015 N N . ASN A 1 335 ? -61.860 -28.076 72.666 1.00 97.41 638 ASN A N 1
ATOM 2016 C CA . ASN A 1 335 ? -62.994 -29.012 72.614 1.00 98.66 638 ASN A CA 1
ATOM 2017 C C . ASN A 1 335 ? -64.272 -28.199 72.874 1.00 103.26 638 ASN A C 1
ATOM 2018 O O . ASN A 1 335 ? -64.953 -28.355 73.892 1.00 103.08 638 ASN A O 1
ATOM 2023 N N . ALA A 1 336 ? -64.528 -27.279 71.927 1.00 100.42 639 ALA A N 1
ATOM 2024 C CA . ALA A 1 336 ? -65.597 -26.282 71.783 1.00 101.93 639 ALA A CA 1
ATOM 2025 C C . ALA A 1 336 ? -65.264 -25.426 70.560 1.00 105.76 639 ALA A C 1
ATOM 2026 O O . ALA A 1 336 ? -64.085 -25.179 70.304 1.00 103.55 639 ALA A O 1
ATOM 2050 N N . ASN A 1 339 ? -62.444 -19.984 67.905 1.00 96.08 642 ASN A N 1
ATOM 2051 C CA . ASN A 1 339 ? -61.411 -19.426 67.039 1.00 94.75 642 ASN A CA 1
ATOM 2052 C C . ASN A 1 339 ? -60.820 -18.213 67.759 1.00 95.62 642 ASN A C 1
ATOM 2053 O O . ASN A 1 339 ? -61.437 -17.145 67.805 1.00 96.47 642 ASN A O 1
ATOM 2058 N N . PHE A 1 340 ? -59.645 -18.411 68.377 1.00 88.45 643 PHE A N 1
ATOM 2059 C CA . PHE A 1 340 ? -58.989 -17.398 69.202 1.00 86.23 643 PHE A CA 1
ATOM 2060 C C . PHE A 1 340 ? -57.485 -17.243 68.914 1.00 87.00 643 PHE A C 1
ATOM 2061 O O . PHE A 1 340 ? -56.872 -18.088 68.258 1.00 86.03 643 PHE A O 1
ATOM 2069 N N . VAL A 1 341 ? -56.908 -16.144 69.435 1.00 70.81 644 VAL A N 1
ATOM 2070 C CA . VAL A 1 341 ? -55.497 -15.761 69.346 1.00 68.84 644 VAL A CA 1
ATOM 2071 C C . VAL A 1 341 ? -55.038 -15.360 70.761 1.00 71.29 644 VAL A C 1
ATOM 2072 O O . VAL A 1 341 ? -55.737 -14.599 71.429 1.00 71.42 644 VAL A O 1
ATOM 2076 N N . LEU A 1 342 ? -53.890 -15.885 71.223 1.00 66.42 645 LEU A N 1
ATOM 2077 C CA . LEU A 1 342 ? -53.366 -15.591 72.558 1.00 65.50 645 LEU A CA 1
ATOM 2078 C C . LEU A 1 342 ? -52.642 -14.237 72.579 1.00 67.45 645 LEU A C 1
ATOM 2079 O O . LEU A 1 342 ? -51.708 -14.025 71.802 1.00 66.56 645 LEU A O 1
ATOM 2084 N N . LEU A 1 343 ? -53.094 -13.317 73.456 1.00 63.43 646 LEU A N 1
ATOM 2085 C CA . LEU A 1 343 ? -52.508 -11.983 73.604 1.00 62.85 646 LEU A CA 1
ATOM 2086 C C . LEU A 1 343 ? -51.759 -11.885 74.936 1.00 66.29 646 LEU A C 1
ATOM 2087 O O . LEU A 1 343 ? -52.355 -12.079 76.000 1.00 66.54 646 LEU A O 1
ATOM 2092 N N . VAL A 1 344 ? -50.440 -11.619 74.865 1.00 62.07 647 VAL A N 1
ATOM 2093 C CA . VAL A 1 344 ? -49.546 -11.531 76.031 1.00 61.90 647 VAL A CA 1
ATOM 2094 C C . VAL A 1 344 ? -48.621 -10.293 75.940 1.00 65.72 647 VAL A C 1
ATOM 2095 O O . VAL A 1 344 ? -48.793 -9.455 75.051 1.00 65.43 647 VAL A O 1
ATOM 2099 N N . SER A 1 345 ? -47.653 -10.185 76.877 1.00 62.37 648 SER A N 1
ATOM 2100 C CA . SER A 1 345 ? -46.671 -9.101 76.945 1.00 62.94 648 SER A CA 1
ATOM 2101 C C . SER A 1 345 ? -45.603 -9.268 75.857 1.00 66.23 648 SER A C 1
ATOM 2102 O O . SER A 1 345 ? -45.341 -10.389 75.415 1.00 64.82 648 SER A O 1
ATOM 2105 N N . VAL A 1 346 ? -44.993 -8.145 75.432 1.00 63.98 649 VAL A N 1
ATOM 2106 C CA . VAL A 1 346 ? -43.965 -8.075 74.381 1.00 64.34 649 VAL A CA 1
ATOM 2107 C C . VAL A 1 346 ? -42.688 -8.832 74.800 1.00 68.46 649 VAL A C 1
ATOM 2108 O O . VAL A 1 346 ? -42.066 -9.492 73.964 1.00 68.08 649 VAL A O 1
ATOM 2112 N N . ASP A 1 347 ? -42.316 -8.735 76.088 1.00 65.44 650 ASP A N 1
ATOM 2113 C CA . ASP A 1 347 ? -41.118 -9.342 76.675 1.00 65.83 650 ASP A CA 1
ATOM 2114 C C . ASP A 1 347 ? -41.156 -10.876 76.709 1.00 68.06 650 ASP A C 1
ATOM 2115 O O . ASP A 1 347 ? -40.093 -11.500 76.684 1.00 68.41 650 ASP A O 1
ATOM 2120 N N . ILE A 1 348 ? -42.359 -11.480 76.792 1.00 62.90 651 ILE A N 1
ATOM 2121 C CA . ILE A 1 348 ? -42.515 -12.935 76.927 1.00 61.95 651 ILE A CA 1
ATOM 2122 C C . ILE A 1 348 ? -43.198 -13.628 75.722 1.00 64.69 651 ILE A C 1
ATOM 2123 O O . ILE A 1 348 ? -43.203 -14.860 75.693 1.00 64.18 651 ILE A O 1
ATOM 2128 N N . ARG A 1 349 ? -43.746 -12.870 74.738 1.00 60.82 652 ARG A N 1
ATOM 2129 C CA . ARG A 1 349 ? -44.471 -13.436 73.586 1.00 60.04 652 ARG A CA 1
ATOM 2130 C C . ARG A 1 349 ? -43.641 -14.464 72.775 1.00 65.47 652 ARG A C 1
ATOM 2131 O O . ARG A 1 349 ? -44.218 -15.427 72.268 1.00 64.87 652 ARG A O 1
ATOM 2139 N N . ARG A 1 350 ? -42.310 -14.276 72.682 1.00 63.94 653 ARG A N 1
ATOM 2140 C CA . ARG A 1 350 ? -41.421 -15.188 71.956 1.00 65.43 653 ARG A CA 1
ATOM 2141 C C . ARG A 1 350 ? -41.172 -16.475 72.764 1.00 70.79 653 ARG A C 1
ATOM 2142 O O . ARG A 1 350 ? -40.961 -17.531 72.165 1.00 71.40 653 ARG A O 1
ATOM 2150 N N . PHE A 1 351 ? -41.222 -16.385 74.112 1.00 67.72 654 PHE A N 1
ATOM 2151 C CA . PHE A 1 351 ? -41.017 -17.512 75.029 1.00 68.66 654 PHE A CA 1
ATOM 2152 C C . PHE A 1 351 ? -42.322 -18.278 75.279 1.00 72.07 654 PHE A C 1
ATOM 2153 O O . PHE A 1 351 ? -42.277 -19.484 75.525 1.00 72.61 654 PHE A O 1
ATOM 2161 N N . VAL A 1 352 ? -43.476 -17.576 75.216 1.00 67.77 655 VAL A N 1
ATOM 2162 C CA . VAL A 1 352 ? -44.820 -18.144 75.390 1.00 67.50 655 VAL A CA 1
ATOM 2163 C C . VAL A 1 352 ? -45.120 -19.050 74.181 1.00 72.81 655 VAL A C 1
ATOM 2164 O O . VAL A 1 352 ? -45.639 -20.153 74.357 1.00 73.40 655 VAL A O 1
ATOM 2179 N N . ARG A 1 354 ? -42.906 -20.655 72.305 1.00 74.98 657 ARG A N 1
ATOM 2180 C CA . ARG A 1 354 ? -42.019 -21.818 72.436 1.00 77.43 657 ARG A CA 1
ATOM 2181 C C . ARG A 1 354 ? -42.647 -22.935 73.280 1.00 82.53 657 ARG A C 1
ATOM 2182 O O . ARG A 1 354 ? -42.496 -24.110 72.942 1.00 84.43 657 ARG A O 1
ATOM 2190 N N . LEU A 1 355 ? -43.340 -22.564 74.375 1.00 78.00 658 LEU A N 1
ATOM 2191 C CA . LEU A 1 355 ? -43.987 -23.499 75.300 1.00 79.23 658 LEU A CA 1
ATOM 2192 C C . LEU A 1 355 ? -45.262 -24.116 74.709 1.00 83.72 658 LEU A C 1
ATOM 2193 O O . LEU A 1 355 ? -45.679 -25.187 75.157 1.00 85.39 658 LEU A O 1
ATOM 2198 N N . ILE A 1 356 ? -45.877 -23.447 73.717 1.00 78.91 659 ILE A N 1
ATOM 2199 C CA . ILE A 1 356 ? -47.114 -23.899 73.075 1.00 79.25 659 ILE A CA 1
ATOM 2200 C C . ILE A 1 356 ? -46.802 -24.695 71.786 1.00 85.32 659 ILE A C 1
ATOM 2201 O O . ILE A 1 356 ? -47.379 -25.768 71.601 1.00 86.93 659 ILE A O 1
ATOM 2206 N N . ASP A 1 357 ? -45.886 -24.183 70.925 1.00 81.90 660 ASP A N 1
ATOM 2207 C CA . ASP A 1 357 ? -45.466 -24.760 69.632 1.00 83.76 660 ASP A CA 1
ATOM 2208 C C . ASP A 1 357 ? -45.222 -26.281 69.678 1.00 91.52 660 ASP A C 1
ATOM 2209 O O . ASP A 1 357 ? -45.577 -26.977 68.723 1.00 92.88 660 ASP A O 1
ATOM 2214 N N . ASN A 1 358 ? -44.623 -26.784 70.777 1.00 89.58 661 ASN A N 1
ATOM 2215 C CA . ASN A 1 358 ? -44.318 -28.205 70.983 1.00 93.32 661 ASN A CA 1
ATOM 2216 C C . ASN A 1 358 ? -45.585 -29.071 71.095 1.00 98.72 661 ASN A C 1
ATOM 2217 O O . ASN A 1 358 ? -45.547 -30.243 70.714 1.00 101.80 661 ASN A O 1
ATOM 2222 N N . ARG A 1 359 ? -46.693 -28.498 71.614 1.00 93.12 662 ARG A N 1
ATOM 2223 C CA . ARG A 1 359 ? -47.962 -29.208 71.796 1.00 94.46 662 ARG A CA 1
ATOM 2224 C C . ARG A 1 359 ? -49.014 -28.796 70.754 1.00 96.90 662 ARG A C 1
ATOM 2225 O O . ARG A 1 359 ? -49.587 -29.672 70.102 1.00 99.03 662 ARG A O 1
ATOM 2233 N N . PHE A 1 360 ? -49.277 -27.481 70.605 1.00 89.77 663 PHE A N 1
ATOM 2234 C CA . PHE A 1 360 ? -50.281 -26.961 69.670 1.00 88.29 663 PHE A CA 1
ATOM 2235 C C . PHE A 1 360 ? -49.667 -25.909 68.738 1.00 89.49 663 PHE A C 1
ATOM 2236 O O . PHE A 1 360 ? -48.956 -25.016 69.198 1.00 87.17 663 PHE A O 1
ATOM 2255 N N . SER A 1 362 ? -51.718 -24.548 65.840 1.00 81.72 665 SER A N 1
ATOM 2256 C CA . SER A 1 362 ? -52.819 -23.791 65.233 1.00 80.01 665 SER A CA 1
ATOM 2257 C C . SER A 1 362 ? -53.036 -22.431 65.923 1.00 79.75 665 SER A C 1
ATOM 2258 O O . SER A 1 362 ? -53.416 -21.466 65.257 1.00 78.29 665 SER A O 1
ATOM 2261 N N . ILE A 1 363 ? -52.794 -22.365 67.247 1.00 74.38 666 ILE A N 1
ATOM 2262 C CA . ILE A 1 363 ? -52.946 -21.161 68.074 1.00 71.56 666 ILE A CA 1
ATOM 2263 C C . ILE A 1 363 ? -51.740 -20.226 67.868 1.00 72.33 666 ILE A C 1
ATOM 2264 O O . ILE A 1 363 ? -50.590 -20.659 67.966 1.00 72.09 666 ILE A O 1
ATOM 2269 N N . LEU A 1 364 ? -52.030 -18.937 67.591 1.00 66.66 667 LEU A N 1
ATOM 2270 C CA . LEU A 1 364 ? -51.045 -17.874 67.358 1.00 65.08 667 LEU A CA 1
ATOM 2271 C C . LEU A 1 364 ? -50.821 -17.032 68.616 1.00 66.63 667 LEU A C 1
ATOM 2272 O O . LEU A 1 364 ? -51.772 -16.756 69.350 1.00 65.97 667 LEU A O 1
ATOM 2277 N N . VAL A 1 365 ? -49.564 -16.611 68.851 1.00 61.95 668 VAL A N 1
ATOM 2278 C CA . VAL A 1 365 ? -49.175 -15.788 70.001 1.00 60.63 668 VAL A CA 1
ATOM 2279 C C . VAL A 1 365 ? -48.822 -14.381 69.489 1.00 63.31 668 VAL A C 1
ATOM 2280 O O . VAL A 1 365 ? -47.908 -14.231 68.675 1.00 63.24 668 VAL A O 1
ATOM 2284 N N . ILE A 1 366 ? -49.572 -13.364 69.960 1.00 58.97 669 ILE A N 1
ATOM 2285 C CA . ILE A 1 366 ? -49.429 -11.954 69.569 1.00 58.73 669 ILE A CA 1
ATOM 2286 C C . ILE A 1 366 ? -49.183 -11.085 70.823 1.00 61.79 669 ILE A C 1
ATOM 2287 O O . ILE A 1 366 ? -49.749 -11.361 71.880 1.00 61.06 669 ILE A O 1
ATOM 2292 N N . SER A 1 367 ? -48.329 -10.049 70.697 1.00 58.51 670 SER A N 1
ATOM 2293 C CA . SER A 1 367 ? -47.986 -9.120 71.780 1.00 58.61 670 SER A CA 1
ATOM 2294 C C . SER A 1 367 ? -48.887 -7.869 71.770 1.00 63.14 670 SER A C 1
ATOM 2295 O O . SER A 1 367 ? -49.612 -7.642 70.798 1.00 62.92 670 SER A O 1
ATOM 2298 N N . TYR A 1 368 ? -48.826 -7.056 72.851 1.00 60.46 671 TYR A N 1
ATOM 2299 C CA . TYR A 1 368 ? -49.604 -5.817 72.995 1.00 61.78 671 TYR A CA 1
ATOM 2300 C C . TYR A 1 368 ? -49.104 -4.716 72.045 1.00 67.09 671 TYR A C 1
ATOM 2301 O O . TYR A 1 368 ? -49.845 -3.774 71.764 1.00 68.34 671 TYR A O 1
ATOM 2310 N N . ALA A 1 369 ? -47.851 -4.830 71.563 1.00 63.55 672 ALA A N 1
ATOM 2311 C CA . ALA A 1 369 ? -47.248 -3.879 70.628 1.00 65.37 672 ALA A CA 1
ATOM 2312 C C . ALA A 1 369 ? -47.689 -4.167 69.187 1.00 68.82 672 ALA A C 1
ATOM 2313 O O . ALA A 1 369 ? -47.565 -3.298 68.321 1.00 70.39 672 ALA A O 1
ATOM 2315 N N . GLU A 1 370 ? -48.214 -5.384 68.940 1.00 63.27 673 GLU A N 1
ATOM 2316 C CA . GLU A 1 370 ? -48.668 -5.847 67.628 1.00 62.79 673 GLU A CA 1
ATOM 2317 C C . GLU A 1 370 ? -50.160 -5.555 67.369 1.00 67.44 673 GLU A C 1
ATOM 2318 O O . GLU A 1 370 ? -50.585 -5.635 66.214 1.00 67.52 673 GLU A O 1
ATOM 2324 N N . ILE A 1 371 ? -50.952 -5.219 68.414 1.00 64.51 674 ILE A N 1
ATOM 2325 C CA . ILE A 1 371 ? -52.374 -4.910 68.217 1.00 65.33 674 ILE A CA 1
ATOM 2326 C C . ILE A 1 371 ? -52.525 -3.458 67.754 1.00 72.75 674 ILE A C 1
ATOM 2327 O O . ILE A 1 371 ? -52.097 -2.526 68.440 1.00 73.75 674 ILE A O 1
ATOM 2332 N N . ASP A 1 372 ? -53.104 -3.290 66.553 1.00 71.07 675 ASP A N 1
ATOM 2333 C CA . ASP A 1 372 ? -53.338 -2.002 65.900 1.00 74.39 675 ASP A CA 1
ATOM 2334 C C . ASP A 1 372 ? -54.635 -1.361 66.402 1.00 80.67 675 ASP A C 1
ATOM 2335 O O . ASP A 1 372 ? -55.562 -2.071 66.799 1.00 78.94 675 ASP A O 1
ATOM 2340 N N . GLU A 1 373 ? -54.698 -0.016 66.366 1.00 81.28 676 GLU A N 1
ATOM 2341 C CA . GLU A 1 373 ? -55.862 0.776 66.780 1.00 84.14 676 GLU A CA 1
ATOM 2342 C C . GLU A 1 373 ? -57.041 0.576 65.809 1.00 89.32 676 GLU A C 1
ATOM 2343 O O . GLU A 1 373 ? -56.853 0.044 64.710 1.00 88.01 676 GLU A O 1
ATOM 2349 N N . ALA A 1 374 ? -58.259 0.992 66.237 1.00 88.12 677 ALA A N 1
ATOM 2350 C CA . ALA A 1 374 ? -59.544 0.870 65.522 1.00 89.26 677 ALA A CA 1
ATOM 2351 C C . ALA A 1 374 ? -59.947 -0.617 65.340 1.00 89.62 677 ALA A C 1
ATOM 2352 O O . ALA A 1 374 ? -60.745 -0.950 64.458 1.00 89.80 677 ALA A O 1
ATOM 2354 N N . TYR A 1 375 ? -59.414 -1.492 66.218 1.00 82.94 678 TYR A N 1
ATOM 2355 C CA . TYR A 1 375 ? -59.686 -2.928 66.260 1.00 79.79 678 TYR A CA 1
ATOM 2356 C C . TYR A 1 375 ? -60.254 -3.295 67.628 1.00 83.39 678 TYR A C 1
ATOM 2357 O O . TYR A 1 375 ? -59.606 -3.043 68.649 1.00 82.49 678 TYR A O 1
ATOM 2366 N N . THR A 1 376 ? -61.474 -3.864 67.650 1.00 80.56 679 THR A N 1
ATOM 2367 C CA . THR A 1 376 ? -62.161 -4.259 68.882 1.00 80.57 679 THR A CA 1
ATOM 2368 C C . THR A 1 376 ? -61.482 -5.502 69.471 1.00 81.07 679 THR A C 1
ATOM 2369 O O . THR A 1 376 ? -61.292 -6.500 68.772 1.00 78.74 679 THR A O 1
ATOM 2373 N N . ILE A 1 377 ? -61.105 -5.416 70.755 1.00 77.30 680 ILE A N 1
ATOM 2374 C CA . ILE A 1 377 ? -60.447 -6.493 71.493 1.00 74.63 680 ILE A CA 1
ATOM 2375 C C . ILE A 1 377 ? -61.504 -7.183 72.371 1.00 79.33 680 ILE A C 1
ATOM 2376 O O . ILE A 1 377 ? -62.104 -6.546 73.243 1.00 81.12 680 ILE A O 1
ATOM 2381 N N . ASN A 1 378 ? -61.756 -8.475 72.095 1.00 74.55 681 ASN A N 1
ATOM 2382 C CA . ASN A 1 378 ? -62.736 -9.291 72.810 1.00 75.50 681 ASN A CA 1
ATOM 2383 C C . ASN A 1 378 ? -62.017 -10.358 73.643 1.00 77.49 681 ASN A C 1
ATOM 2384 O O . ASN A 1 378 ? -61.522 -11.348 73.095 1.00 75.34 681 ASN A O 1
ATOM 2389 N N . VAL A 1 379 ? -61.939 -10.136 74.969 1.00 74.68 682 VAL A N 1
ATOM 2390 C CA . VAL A 1 379 ? -61.282 -11.055 75.905 1.00 73.29 682 VAL A CA 1
ATOM 2391 C C . VAL A 1 379 ? -62.248 -12.211 76.197 1.00 78.35 682 VAL A C 1
ATOM 2392 O O . VAL A 1 379 ? -63.297 -12.004 76.814 1.00 80.60 682 VAL A O 1
ATOM 2396 N N . LEU A 1 380 ? -61.898 -13.418 75.720 1.00 73.35 683 LEU A N 1
ATOM 2397 C CA . LEU A 1 380 ? -62.706 -14.628 75.889 1.00 74.60 683 LEU A CA 1
ATOM 2398 C C . LEU A 1 380 ? -62.410 -15.318 77.225 1.00 78.95 683 LEU A C 1
ATOM 2399 O O . LEU A 1 380 ? -63.341 -15.740 77.912 1.00 81.09 683 LEU A O 1
ATOM 2415 N N . THR A 1 382 ? -59.144 -15.638 80.660 1.00 72.85 685 THR A N 1
ATOM 2416 C CA . THR A 1 382 ? -57.895 -15.221 81.299 1.00 71.30 685 THR A CA 1
ATOM 2417 C C . THR A 1 382 ? -57.304 -16.434 82.035 1.00 75.57 685 THR A C 1
ATOM 2418 O O . THR A 1 382 ? -57.884 -16.902 83.018 1.00 77.60 685 THR A O 1
ATOM 2422 N N . ILE A 1 383 ? -56.173 -16.960 81.529 1.00 70.27 686 ILE A N 1
ATOM 2423 C CA . ILE A 1 383 ? -55.494 -18.127 82.103 1.00 73.36 686 ILE A CA 1
ATOM 2424 C C . ILE A 1 383 ? -54.632 -17.670 83.286 1.00 84.14 686 ILE A C 1
ATOM 2425 O O . ILE A 1 383 ? -53.627 -16.963 83.060 1.00 83.85 686 ILE A O 1
ATOM 2430 N N . SER B 1 54 ? 1.257 -47.213 39.588 1.00 83.33 357 SER B N 1
ATOM 2431 C CA . SER B 1 54 ? 1.506 -48.089 40.731 1.00 82.44 357 SER B CA 1
ATOM 2432 C C . SER B 1 54 ? 1.911 -47.291 41.991 1.00 87.24 357 SER B C 1
ATOM 2433 O O . SER B 1 54 ? 2.153 -47.890 43.044 1.00 86.54 357 SER B O 1
ATOM 2436 N N . SER B 1 55 ? 1.955 -45.945 41.887 1.00 84.97 358 SER B N 1
ATOM 2437 C CA . SER B 1 55 ? 2.320 -45.040 42.982 1.00 85.99 358 SER B CA 1
ATOM 2438 C C . SER B 1 55 ? 1.230 -44.958 44.064 1.00 88.76 358 SER B C 1
ATOM 2439 O O . SER B 1 55 ? 1.534 -44.605 45.207 1.00 89.06 358 SER B O 1
ATOM 2442 N N . GLU B 1 56 ? -0.027 -45.285 43.706 1.00 83.70 359 GLU B N 1
ATOM 2443 C CA . GLU B 1 56 ? -1.178 -45.245 44.612 1.00 82.48 359 GLU B CA 1
ATOM 2444 C C . GLU B 1 56 ? -1.685 -46.635 44.990 1.00 83.84 359 GLU B C 1
ATOM 2445 O O . GLU B 1 56 ? -1.639 -47.559 44.175 1.00 82.63 359 GLU B O 1
ATOM 2451 N N . THR B 1 57 ? -2.210 -46.759 46.221 1.00 79.40 360 THR B N 1
ATOM 2452 C CA . THR B 1 57 ? -2.814 -47.990 46.735 1.00 77.62 360 THR B CA 1
ATOM 2453 C C . THR B 1 57 ? -4.263 -48.046 46.255 1.00 79.57 360 THR B C 1
ATOM 2454 O O . THR B 1 57 ? -4.982 -47.048 46.375 1.00 79.40 360 THR B O 1
ATOM 2458 N N . VAL B 1 58 ? -4.686 -49.198 45.692 1.00 74.44 361 VAL B N 1
ATOM 2459 C CA . VAL B 1 58 ? -6.049 -49.394 45.176 1.00 73.05 361 VAL B CA 1
ATOM 2460 C C . VAL B 1 58 ? -7.062 -49.296 46.347 1.00 75.60 361 VAL B C 1
ATOM 2461 O O . VAL B 1 58 ? -6.906 -50.008 47.338 1.00 74.93 361 VAL B O 1
ATOM 2465 N N . PRO B 1 59 ? -8.044 -48.355 46.256 1.00 71.54 362 PRO B N 1
ATOM 2466 C CA . PRO B 1 59 ? -9.003 -48.081 47.334 1.00 70.86 362 PRO B CA 1
ATOM 2467 C C . PRO B 1 59 ? -9.885 -49.265 47.761 1.00 72.71 362 PRO B C 1
ATOM 2468 O O . PRO B 1 59 ? -10.071 -49.450 48.964 1.00 72.10 362 PRO B O 1
ATOM 2472 N N . LEU B 1 60 ? -10.456 -50.033 46.811 1.00 68.05 363 LEU B N 1
ATOM 2473 C CA . LEU B 1 60 ? -11.354 -51.133 47.162 1.00 66.92 363 LEU B CA 1
ATOM 2474 C C . LEU B 1 60 ? -11.102 -52.410 46.360 1.00 69.90 363 LEU B C 1
ATOM 2475 O O . LEU B 1 60 ? -11.000 -52.367 45.131 1.00 69.58 363 LEU B O 1
ATOM 2480 N N . ILE B 1 61 ? -11.010 -53.550 47.077 1.00 65.77 364 ILE B N 1
ATOM 2481 C CA . ILE B 1 61 ? -10.837 -54.898 46.518 1.00 65.31 364 ILE B CA 1
ATOM 2482 C C . ILE B 1 61 ? -11.824 -55.842 47.214 1.00 68.89 364 ILE B C 1
ATOM 2483 O O . ILE B 1 61 ? -11.867 -55.883 48.447 1.00 68.64 364 ILE B O 1
ATOM 2488 N N . LEU B 1 62 ? -12.603 -56.602 46.429 1.00 65.29 365 LEU B N 1
ATOM 2489 C CA . LEU B 1 62 ? -13.547 -57.585 46.956 1.00 65.35 365 LEU B CA 1
ATOM 2490 C C . LEU B 1 62 ? -13.124 -58.983 46.501 1.00 69.76 365 LEU B C 1
ATOM 2491 O O . LEU B 1 62 ? -13.323 -59.347 45.338 1.00 69.60 365 LEU B O 1
ATOM 2496 N N . LEU B 1 63 ? -12.490 -59.740 47.413 1.00 66.63 366 LEU B N 1
ATOM 2497 C CA . LEU B 1 63 ? -12.011 -61.096 47.150 1.00 67.17 366 LEU B CA 1
ATOM 2498 C C . LEU B 1 63 ? -13.145 -62.105 47.323 1.00 71.78 366 LEU B C 1
ATOM 2499 O O . LEU B 1 63 ? -13.784 -62.144 48.378 1.00 71.46 366 LEU B O 1
ATOM 2504 N N . PHE B 1 64 ? -13.405 -62.901 46.271 1.00 69.09 367 PHE B N 1
ATOM 2505 C CA . PHE B 1 64 ? -14.470 -63.905 46.234 1.00 70.17 367 PHE B CA 1
ATOM 2506 C C . PHE B 1 64 ? -13.912 -65.341 46.107 1.00 75.94 367 PHE B C 1
ATOM 2507 O O . PHE B 1 64 ? -12.693 -65.536 46.103 1.00 75.29 367 PHE B O 1
ATOM 2515 N N . ALA B 1 65 ? -14.821 -66.337 46.017 1.00 74.43 368 ALA B N 1
ATOM 2516 C CA . ALA B 1 65 ? -14.522 -67.767 45.887 1.00 76.09 368 ALA B CA 1
ATOM 2517 C C . ALA B 1 65 ? -13.883 -68.109 44.532 1.00 80.41 368 ALA B C 1
ATOM 2518 O O . ALA B 1 65 ? -14.033 -67.353 43.568 1.00 79.10 368 ALA B O 1
ATOM 2520 N N . GLU B 1 66 ? -13.187 -69.264 44.463 1.00 78.43 369 GLU B N 1
ATOM 2521 C CA . GLU B 1 66 ? -12.530 -69.753 43.251 1.00 78.73 369 GLU B CA 1
ATOM 2522 C C . GLU B 1 66 ? -13.544 -70.448 42.345 1.00 83.76 369 GLU B C 1
ATOM 2523 O O . GLU B 1 66 ? -14.245 -69.784 41.585 1.00 82.69 369 GLU B O 1
ATOM 2529 N N . ASP B 1 73 ? -22.007 -60.214 35.214 1.00 76.02 376 ASP B N 1
ATOM 2530 C CA . ASP B 1 73 ? -22.980 -60.361 36.294 1.00 76.03 376 ASP B CA 1
ATOM 2531 C C . ASP B 1 73 ? -22.412 -59.876 37.631 1.00 78.10 376 ASP B C 1
ATOM 2532 O O . ASP B 1 73 ? -23.132 -59.227 38.392 1.00 77.31 376 ASP B O 1
ATOM 2537 N N . MET B 1 74 ? -21.130 -60.193 37.916 1.00 73.71 377 MET B N 1
ATOM 2538 C CA . MET B 1 74 ? -20.430 -59.793 39.141 1.00 72.09 377 MET B CA 1
ATOM 2539 C C . MET B 1 74 ? -20.184 -58.275 39.146 1.00 74.33 377 MET B C 1
ATOM 2540 O O . MET B 1 74 ? -20.339 -57.638 40.191 1.00 73.15 377 MET B O 1
ATOM 2545 N N . GLU B 1 75 ? -19.824 -57.704 37.975 1.00 70.51 378 GLU B N 1
ATOM 2546 C CA . GLU B 1 75 ? -19.586 -56.269 37.796 1.00 69.46 378 GLU B CA 1
ATOM 2547 C C . GLU B 1 75 ? -20.903 -55.494 37.929 1.00 72.75 378 GLU B C 1
ATOM 2548 O O . GLU B 1 75 ? -20.895 -54.363 38.418 1.00 71.78 378 GLU B O 1
ATOM 2554 N N . GLY B 1 76 ? -22.029 -56.121 37.520 1.00 61.32 379 GLY B N 1
ATOM 2555 C CA . GLY B 1 76 ? -23.381 -55.564 37.614 1.00 61.02 379 GLY B CA 1
ATOM 2556 C C . GLY B 1 76 ? -23.770 -55.380 39.081 1.00 62.14 379 GLY B C 1
ATOM 2557 O O . GLY B 1 76 ? -24.392 -54.376 39.423 1.00 61.64 379 GLY B O 1
ATOM 2558 N N . LEU B 1 77 ? -23.372 -56.341 39.942 1.00 57.01 380 LEU B N 1
ATOM 2559 C CA . LEU B 1 77 ? -23.597 -56.327 41.389 1.00 55.23 380 LEU B CA 1
ATOM 2560 C C . LEU B 1 77 ? -22.788 -55.191 42.029 1.00 57.56 380 LEU B C 1
ATOM 2561 O O . LEU B 1 77 ? -23.336 -54.439 42.836 1.00 56.75 380 LEU B O 1
ATOM 2566 N N . ILE B 1 78 ? -21.495 -55.065 41.645 1.00 53.52 381 ILE B N 1
ATOM 2567 C CA . ILE B 1 78 ? -20.546 -54.051 42.123 1.00 52.49 381 ILE B CA 1
ATOM 2568 C C . ILE B 1 78 ? -21.094 -52.638 41.824 1.00 56.23 381 ILE B C 1
ATOM 2569 O O . ILE B 1 78 ? -21.074 -51.782 42.711 1.00 55.49 381 ILE B O 1
ATOM 2574 N N . GLU B 1 79 ? -21.617 -52.420 40.602 1.00 53.55 382 GLU B N 1
ATOM 2575 C CA . GLU B 1 79 ? -22.182 -51.134 40.186 1.00 54.20 382 GLU B CA 1
ATOM 2576 C C . GLU B 1 79 ? -23.524 -50.852 40.879 1.00 57.80 382 GLU B C 1
ATOM 2577 O O . GLU B 1 79 ? -23.848 -49.682 41.092 1.00 58.18 382 GLU B O 1
ATOM 2583 N N . ARG B 1 80 ? -24.287 -51.912 41.246 1.00 53.40 383 ARG B N 1
ATOM 2584 C CA . ARG B 1 80 ? -25.561 -51.787 41.966 1.00 53.19 383 ARG B CA 1
ATOM 2585 C C . ARG B 1 80 ? -25.311 -51.314 43.402 1.00 55.73 383 ARG B C 1
ATOM 2586 O O . ARG B 1 80 ? -26.111 -50.545 43.938 1.00 56.27 383 ARG B O 1
ATOM 2594 N N . ILE B 1 81 ? -24.188 -51.762 44.009 1.00 50.20 384 ILE B N 1
ATOM 2595 C CA . ILE B 1 81 ? -23.757 -51.372 45.354 1.00 48.95 384 ILE B CA 1
ATOM 2596 C C . ILE B 1 81 ? -23.341 -49.894 45.312 1.00 52.53 384 ILE B C 1
ATOM 2597 O O . ILE B 1 81 ? -23.777 -49.116 46.162 1.00 52.99 384 ILE B O 1
ATOM 2602 N N . ARG B 1 82 ? -22.530 -49.516 44.296 1.00 48.31 385 ARG B N 1
ATOM 2603 C CA . ARG B 1 82 ? -22.029 -48.156 44.068 1.00 48.52 385 ARG B CA 1
ATOM 2604 C C . ARG B 1 82 ? -23.168 -47.152 43.862 1.00 53.46 385 ARG B C 1
ATOM 2605 O O . ARG B 1 82 ? -23.075 -46.023 44.346 1.00 54.02 385 ARG B O 1
ATOM 2613 N N . SER B 1 83 ? -24.238 -47.567 43.155 1.00 50.37 386 SER B N 1
ATOM 2614 C CA . SER B 1 83 ? -25.408 -46.730 42.880 1.00 52.00 386 SER B CA 1
ATOM 2615 C C . SER B 1 83 ? -26.271 -46.547 44.132 1.00 55.74 386 SER B C 1
ATOM 2616 O O . SER B 1 83 ? -26.632 -45.413 44.448 1.00 56.99 386 SER B O 1
ATOM 2619 N N . GLN B 1 84 ? -26.582 -47.652 44.850 1.00 50.58 387 GLN B N 1
ATOM 2620 C CA . GLN B 1 84 ? -27.410 -47.645 46.060 1.00 50.56 387 GLN B CA 1
ATOM 2621 C C . GLN B 1 84 ? -26.758 -46.889 47.221 1.00 54.21 387 GLN B C 1
ATOM 2622 O O . GLN B 1 84 ? -27.476 -46.262 48.000 1.00 55.40 387 GLN B O 1
ATOM 2628 N N . PHE B 1 85 ? -25.412 -46.941 47.337 1.00 49.14 388 PHE B N 1
ATOM 2629 C CA . PHE B 1 85 ? -24.661 -46.249 48.391 1.00 49.05 388 PHE B CA 1
ATOM 2630 C C . PHE B 1 85 ? -24.785 -44.730 48.238 1.00 54.88 388 PHE B C 1
ATOM 2631 O O . PHE B 1 85 ? -24.798 -44.021 49.243 1.00 55.91 388 PHE B O 1
ATOM 2639 N N . PHE B 1 86 ? -24.890 -44.239 46.987 1.00 51.87 389 PHE B N 1
ATOM 2640 C CA . PHE B 1 86 ? -25.066 -42.820 46.689 1.00 53.92 389 PHE B CA 1
ATOM 2641 C C . PHE B 1 86 ? -26.523 -42.399 46.940 1.00 60.02 389 PHE B C 1
ATOM 2642 O O . PHE B 1 86 ? -26.770 -41.243 47.278 1.00 62.17 389 PHE B O 1
ATOM 2650 N N . ILE B 1 87 ? -27.482 -43.329 46.771 1.00 55.95 390 ILE B N 1
ATOM 2651 C CA . ILE B 1 87 ? -28.908 -43.070 47.002 1.00 57.78 390 ILE B CA 1
ATOM 2652 C C . ILE B 1 87 ? -29.157 -42.990 48.519 1.00 62.31 390 ILE B C 1
ATOM 2653 O O . ILE B 1 87 ? -29.829 -42.067 48.984 1.00 64.58 390 ILE B O 1
ATOM 2658 N N . ASP B 1 88 ? -28.586 -43.944 49.277 1.00 56.88 391 ASP B N 1
ATOM 2659 C CA . ASP B 1 88 ? -28.748 -44.067 50.724 1.00 57.26 391 ASP B CA 1
ATOM 2660 C C . ASP B 1 88 ? -27.846 -43.135 51.545 1.00 62.17 391 ASP B C 1
ATOM 2661 O O . ASP B 1 88 ? -28.216 -42.823 52.680 1.00 63.46 391 ASP B O 1
ATOM 2666 N N . TYR B 1 89 ? -26.664 -42.725 51.022 1.00 57.90 392 TYR B N 1
ATOM 2667 C CA . TYR B 1 89 ? -25.743 -41.900 51.817 1.00 58.77 392 TYR B CA 1
ATOM 2668 C C . TYR B 1 89 ? -25.210 -40.645 51.096 1.00 64.19 392 TYR B C 1
ATOM 2669 O O . TYR B 1 89 ? -24.735 -39.735 51.776 1.00 65.43 392 TYR B O 1
ATOM 2678 N N . GLY B 1 90 ? -25.302 -40.575 49.757 1.00 60.63 393 GLY B N 1
ATOM 2679 C CA . GLY B 1 90 ? -24.843 -39.406 48.994 1.00 62.27 393 GLY B CA 1
ATOM 2680 C C . GLY B 1 90 ? -23.325 -39.324 48.853 1.00 65.05 393 GLY B C 1
ATOM 2681 O O . GLY B 1 90 ? -22.785 -38.224 48.736 1.00 66.44 393 GLY B O 1
ATOM 2682 N N . VAL B 1 91 ? -22.643 -40.480 48.856 1.00 59.14 394 VAL B N 1
ATOM 2683 C CA . VAL B 1 91 ? -21.189 -40.575 48.719 1.00 57.99 394 VAL B CA 1
ATOM 2684 C C . VAL B 1 91 ? -20.872 -41.438 47.495 1.00 61.05 394 VAL B C 1
ATOM 2685 O O . VAL B 1 91 ? -21.286 -42.601 47.433 1.00 59.04 394 VAL B O 1
ATOM 2689 N N . ARG B 1 92 ? -20.147 -40.858 46.522 1.00 58.79 395 ARG B N 1
ATOM 2690 C CA . ARG B 1 92 ? -19.741 -41.565 45.311 1.00 57.53 395 ARG B CA 1
ATOM 2691 C C . ARG B 1 92 ? -18.517 -42.425 45.628 1.00 60.00 395 ARG B C 1
ATOM 2692 O O . ARG B 1 92 ? -17.411 -41.904 45.805 1.00 59.93 395 ARG B O 1
ATOM 2700 N N . LEU B 1 93 ? -18.744 -43.743 45.767 1.00 55.18 396 LEU B N 1
ATOM 2701 C CA . LEU B 1 93 ? -17.712 -44.731 46.082 1.00 53.65 396 LEU B CA 1
ATOM 2702 C C . LEU B 1 93 ? -16.692 -44.878 44.951 1.00 58.38 396 LEU B C 1
ATOM 2703 O O . LEU B 1 93 ? -17.066 -44.697 43.789 1.00 58.75 396 LEU B O 1
ATOM 2708 N N . PRO B 1 94 ? -15.420 -45.240 45.271 1.00 55.06 397 PRO B N 1
ATOM 2709 C CA . PRO B 1 94 ? -14.430 -45.472 44.216 1.00 55.28 397 PRO B CA 1
ATOM 2710 C C . PRO B 1 94 ? -14.730 -46.794 43.506 1.00 59.48 397 PRO B C 1
ATOM 2711 O O . PRO B 1 94 ? -15.467 -47.625 44.045 1.00 58.39 397 PRO B O 1
ATOM 2715 N N . THR B 1 95 ? -14.173 -46.984 42.297 1.00 57.29 398 THR B N 1
ATOM 2716 C CA . THR B 1 95 ? -14.380 -48.198 41.501 1.00 57.13 398 THR B CA 1
ATOM 2717 C C . THR B 1 95 ? -13.759 -49.402 42.231 1.00 60.95 398 THR B C 1
ATOM 2718 O O . THR B 1 95 ? -12.565 -49.395 42.543 1.00 60.82 398 THR B O 1
ATOM 2722 N N . ILE B 1 96 ? -14.603 -50.397 42.559 1.00 57.27 399 ILE B N 1
ATOM 2723 C CA . ILE B 1 96 ? -14.218 -51.602 43.301 1.00 56.67 399 ILE B CA 1
ATOM 2724 C C . ILE B 1 96 ? -13.604 -52.641 42.347 1.00 62.13 399 ILE B C 1
ATOM 2725 O O . ILE B 1 96 ? -14.138 -52.883 41.261 1.00 62.34 399 ILE B O 1
ATOM 2730 N N . LEU B 1 97 ? -12.482 -53.251 42.773 1.00 59.71 400 LEU B N 1
ATOM 2731 C CA . LEU B 1 97 ? -11.755 -54.281 42.033 1.00 61.03 400 LEU B CA 1
ATOM 2732 C C . LEU B 1 97 ? -12.244 -55.673 42.452 1.00 66.22 400 LEU B C 1
ATOM 2733 O O . LEU B 1 97 ? -12.376 -55.951 43.645 1.00 64.97 400 LEU B O 1
ATOM 2738 N N . TYR B 1 98 ? -12.510 -56.539 41.461 1.00 65.22 401 TYR B N 1
ATOM 2739 C CA . TYR B 1 98 ? -12.964 -57.910 41.685 1.00 66.23 401 TYR B CA 1
ATOM 2740 C C . TYR B 1 98 ? -11.789 -58.880 41.527 1.00 72.75 401 TYR B C 1
ATOM 2741 O O . TYR B 1 98 ? -11.086 -58.848 40.514 1.00 73.79 401 TYR B O 1
ATOM 2750 N N . ARG B 1 99 ? -11.580 -59.730 42.545 1.00 70.08 402 ARG B N 1
ATOM 2751 C CA . ARG B 1 99 ? -10.517 -60.735 42.581 1.00 71.99 402 ARG B CA 1
ATOM 2752 C C . ARG B 1 99 ? -11.037 -62.064 43.138 1.00 77.74 402 ARG B C 1
ATOM 2753 O O . ARG B 1 99 ? -12.017 -62.083 43.886 1.00 76.27 402 ARG B O 1
ATOM 2761 N N . THR B 1 100 ? -10.376 -63.171 42.762 1.00 77.20 403 THR B N 1
ATOM 2762 C CA . THR B 1 100 ? -10.733 -64.524 43.194 1.00 78.70 403 THR B CA 1
ATOM 2763 C C . THR B 1 100 ? -9.570 -65.155 43.985 1.00 84.73 403 THR B C 1
ATOM 2764 O O . THR B 1 100 ? -8.407 -64.812 43.756 1.00 84.89 403 THR B O 1
ATOM 2768 N N . SER B 1 101 ? -9.898 -66.065 44.924 1.00 82.70 404 SER B N 1
ATOM 2769 C CA . SER B 1 101 ? -8.916 -66.754 45.766 1.00 84.65 404 SER B CA 1
ATOM 2770 C C . SER B 1 101 ? -9.334 -68.199 46.050 1.00 91.50 404 SER B C 1
ATOM 2771 O O . SER B 1 101 ? -10.502 -68.461 46.350 1.00 90.37 404 SER B O 1
ATOM 2774 N N . ASN B 1 102 ? -8.366 -69.130 45.963 1.00 91.57 405 ASN B N 1
ATOM 2775 C CA . ASN B 1 102 ? -8.574 -70.556 46.226 1.00 94.56 405 ASN B CA 1
ATOM 2776 C C . ASN B 1 102 ? -8.584 -70.833 47.737 1.00 99.14 405 ASN B C 1
ATOM 2777 O O . ASN B 1 102 ? -9.171 -71.826 48.172 1.00 100.47 405 ASN B O 1
ATOM 2782 N N . GLU B 1 103 ? -7.933 -69.950 48.523 1.00 94.54 406 GLU B N 1
ATOM 2783 C CA . GLU B 1 103 ? -7.827 -70.027 49.985 1.00 94.75 406 GLU B CA 1
ATOM 2784 C C . GLU B 1 103 ? -9.181 -69.790 50.661 1.00 96.55 406 GLU B C 1
ATOM 2785 O O . GLU B 1 103 ? -9.454 -70.384 51.705 1.00 97.34 406 GLU B O 1
ATOM 2791 N N . LEU B 1 104 ? -10.016 -68.914 50.068 1.00 90.25 407 LEU B N 1
ATOM 2792 C CA . LEU B 1 104 ? -11.337 -68.552 50.582 1.00 88.14 407 LEU B CA 1
ATOM 2793 C C . LEU B 1 104 ? -12.387 -69.629 50.319 1.00 93.13 407 LEU B C 1
ATOM 2794 O O . LEU B 1 104 ? -12.263 -70.409 49.374 1.00 94.39 407 LEU B O 1
ATOM 2810 N N . VAL B 1 106 ? -16.674 -70.819 49.776 1.00 88.39 409 VAL B N 1
ATOM 2811 C CA . VAL B 1 106 ? -17.732 -70.504 48.805 1.00 86.82 409 VAL B CA 1
ATOM 2812 C C . VAL B 1 106 ? -18.483 -69.219 49.219 1.00 87.14 409 VAL B C 1
ATOM 2813 O O . VAL B 1 106 ? -18.688 -68.339 48.379 1.00 85.05 409 VAL B O 1
ATOM 2817 N N . ASP B 1 107 ? -18.878 -69.117 50.503 1.00 82.91 410 ASP B N 1
ATOM 2818 C CA . ASP B 1 107 ? -19.630 -67.983 51.054 1.00 80.28 410 ASP B CA 1
ATOM 2819 C C . ASP B 1 107 ? -18.731 -66.837 51.555 1.00 81.71 410 ASP B C 1
ATOM 2820 O O . ASP B 1 107 ? -19.234 -65.730 51.764 1.00 79.54 410 ASP B O 1
ATOM 2825 N N . ASP B 1 108 ? -17.421 -67.094 51.749 1.00 78.47 411 ASP B N 1
ATOM 2826 C CA . ASP B 1 108 ? -16.468 -66.102 52.255 1.00 76.88 411 ASP B CA 1
ATOM 2827 C C . ASP B 1 108 ? -16.141 -65.010 51.224 1.00 77.60 411 ASP B C 1
ATOM 2828 O O . ASP B 1 108 ? -15.667 -65.303 50.123 1.00 77.40 411 ASP B O 1
ATOM 2833 N N . ILE B 1 109 ? -16.419 -63.746 51.603 1.00 71.59 412 ILE B N 1
ATOM 2834 C CA . ILE B 1 109 ? -16.150 -62.525 50.829 1.00 69.32 412 ILE B CA 1
ATOM 2835 C C . ILE B 1 109 ? -15.407 -61.562 51.763 1.00 71.55 412 ILE B C 1
ATOM 2836 O O . ILE B 1 109 ? -15.936 -61.210 52.818 1.00 70.95 412 ILE B O 1
ATOM 2841 N N . VAL B 1 110 ? -14.180 -61.160 51.393 1.00 67.15 413 VAL B N 1
ATOM 2842 C CA . VAL B 1 110 ? -13.361 -60.276 52.227 1.00 66.27 413 VAL B CA 1
ATOM 2843 C C . VAL B 1 110 ? -13.139 -58.929 51.517 1.00 67.51 413 VAL B C 1
ATOM 2844 O O . VAL B 1 110 ? -12.711 -58.896 50.362 1.00 66.86 413 VAL B O 1
ATOM 2848 N N . LEU B 1 111 ? -13.438 -57.825 52.231 1.00 62.53 414 LEU B N 1
ATOM 2849 C CA . LEU B 1 111 ? -13.266 -56.449 51.765 1.00 61.06 414 LEU B CA 1
ATOM 2850 C C . LEU B 1 111 ? -11.861 -55.956 52.117 1.00 64.18 414 LEU B C 1
ATOM 2851 O O . LEU B 1 111 ? -11.408 -56.132 53.252 1.00 64.55 414 LEU B O 1
ATOM 2856 N N . LEU B 1 112 ? -11.181 -55.338 51.139 1.00 59.57 415 LEU B N 1
ATOM 2857 C CA . LEU B 1 112 ? -9.837 -54.795 51.306 1.00 59.62 415 LEU B CA 1
ATOM 2858 C C . LEU B 1 112 ? -9.822 -53.299 51.004 1.00 61.98 415 LEU B C 1
ATOM 2859 O O . LEU B 1 112 ? -10.129 -52.893 49.880 1.00 61.13 415 LEU B O 1
ATOM 2864 N N . ILE B 1 113 ? -9.495 -52.481 52.019 1.00 58.13 416 ILE B N 1
ATOM 2865 C CA . ILE B 1 113 ? -9.406 -51.026 51.888 1.00 57.64 416 ILE B CA 1
ATOM 2866 C C . ILE B 1 113 ? -7.917 -50.656 51.939 1.00 61.97 416 ILE B C 1
ATOM 2867 O O . ILE B 1 113 ? -7.256 -50.882 52.958 1.00 62.54 416 ILE B O 1
ATOM 2872 N N . ASN B 1 114 ? -7.400 -50.119 50.810 1.00 57.96 417 ASN B N 1
ATOM 2873 C CA . ASN B 1 114 ? -6.006 -49.719 50.570 1.00 58.53 417 ASN B CA 1
ATOM 2874 C C . ASN B 1 114 ? -5.058 -50.933 50.740 1.00 62.13 417 ASN B C 1
ATOM 2875 O O . ASN B 1 114 ? -4.046 -50.853 51.443 1.00 62.92 417 ASN B O 1
ATOM 2880 N N . GLU B 1 115 ? -5.422 -52.062 50.081 1.00 57.57 418 GLU B N 1
ATOM 2881 C CA . GLU B 1 115 ? -4.721 -53.359 50.044 1.00 58.00 418 GLU B CA 1
ATOM 2882 C C . GLU B 1 115 ? -4.538 -53.995 51.448 1.00 61.93 418 GLU B C 1
ATOM 2883 O O . GLU B 1 115 ? -3.729 -54.914 51.607 1.00 62.67 418 GLU B O 1
ATOM 2889 N N . VAL B 1 116 ? -5.325 -53.536 52.442 1.00 57.68 419 VAL B N 1
ATOM 2890 C CA . VAL B 1 116 ? -5.312 -54.027 53.828 1.00 58.24 419 VAL B CA 1
ATOM 2891 C C . VAL B 1 116 ? -6.718 -54.561 54.157 1.00 60.85 419 VAL B C 1
ATOM 2892 O O . VAL B 1 116 ? -7.711 -53.923 53.800 1.00 59.03 419 VAL B O 1
ATOM 2896 N N . ARG B 1 117 ? -6.792 -55.737 54.821 1.00 58.17 420 ARG B N 1
ATOM 2897 C CA . ARG B 1 117 ? -8.037 -56.401 55.229 1.00 57.45 420 ARG B CA 1
ATOM 2898 C C . ARG B 1 117 ? -8.853 -55.485 56.152 1.00 61.26 420 ARG B C 1
ATOM 2899 O O . ARG B 1 117 ? -8.334 -55.011 57.166 1.00 62.26 420 ARG B O 1
ATOM 2907 N N . ALA B 1 118 ? -10.116 -55.217 55.775 1.00 56.42 421 ALA B N 1
ATOM 2908 C CA . ALA B 1 118 ? -11.013 -54.345 56.530 1.00 56.25 421 ALA B CA 1
ATOM 2909 C C . ALA B 1 118 ? -12.133 -55.127 57.218 1.00 60.67 421 ALA B C 1
ATOM 2910 O O . ALA B 1 118 ? -12.353 -54.927 58.413 1.00 61.68 421 ALA B O 1
ATOM 2912 N N . ASP B 1 119 ? -12.844 -56.003 56.471 1.00 56.50 422 ASP B N 1
ATOM 2913 C CA . ASP B 1 119 ? -13.955 -56.804 56.995 1.00 56.79 422 ASP B CA 1
ATOM 2914 C C . ASP B 1 119 ? -14.183 -58.074 56.173 1.00 60.85 422 ASP B C 1
ATOM 2915 O O . ASP B 1 119 ? -13.974 -58.073 54.959 1.00 59.29 422 ASP B O 1
ATOM 2920 N N . SER B 1 120 ? -14.637 -59.148 56.844 1.00 59.25 423 SER B N 1
ATOM 2921 C CA . SER B 1 120 ? -14.955 -60.442 56.234 1.00 59.54 423 SER B CA 1
ATOM 2922 C C . SER B 1 120 ? -16.460 -60.710 56.336 1.00 63.72 423 SER B C 1
ATOM 2923 O O . SER B 1 120 ? -17.066 -60.449 57.379 1.00 63.99 423 SER B O 1
ATOM 2926 N N . PHE B 1 121 ? -17.059 -61.218 55.247 1.00 60.06 424 PHE B N 1
ATOM 2927 C CA . PHE B 1 121 ? -18.496 -61.487 55.157 1.00 59.98 424 PHE B CA 1
ATOM 2928 C C . PHE B 1 121 ? -18.792 -62.938 54.765 1.00 65.63 424 PHE B C 1
ATOM 2929 O O . PHE B 1 121 ? -17.971 -63.589 54.114 1.00 65.54 424 PHE B O 1
ATOM 2937 N N . ASN B 1 122 ? -19.983 -63.429 55.153 1.00 63.56 425 ASN B N 1
ATOM 2938 C CA . ASN B 1 122 ? -20.475 -64.772 54.842 1.00 64.97 425 ASN B CA 1
ATOM 2939 C C . ASN B 1 122 ? -21.864 -64.649 54.206 1.00 69.00 425 ASN B C 1
ATOM 2940 O O . ASN B 1 122 ? -22.852 -64.414 54.911 1.00 68.84 425 ASN B O 1
ATOM 2945 N N . ILE B 1 123 ? -21.926 -64.744 52.863 1.00 65.56 426 ILE B N 1
ATOM 2946 C CA . ILE B 1 123 ? -23.172 -64.609 52.104 1.00 65.34 426 ILE B CA 1
ATOM 2947 C C . ILE B 1 123 ? -23.340 -65.789 51.131 1.00 71.37 426 ILE B C 1
ATOM 2948 O O . ILE B 1 123 ? -22.429 -66.105 50.363 1.00 71.09 426 ILE B O 1
ATOM 2953 N N . TYR B 1 124 ? -24.521 -66.429 51.187 1.00 72.96 427 TYR B N 1
ATOM 2954 C CA . TYR B 1 124 ? -24.922 -67.535 50.320 1.00 73.87 427 TYR B CA 1
ATOM 2955 C C . TYR B 1 124 ? -25.857 -66.960 49.250 1.00 78.37 427 TYR B C 1
ATOM 2956 O O . TYR B 1 124 ? -27.062 -66.827 49.481 1.00 77.05 427 TYR B O 1
ATOM 2965 N N . PHE B 1 125 ? -25.283 -66.580 48.088 1.00 76.54 428 PHE B N 1
ATOM 2966 C CA . PHE B 1 125 ? -25.980 -65.943 46.963 1.00 76.66 428 PHE B CA 1
ATOM 2967 C C . PHE B 1 125 ? -27.136 -66.783 46.373 1.00 81.94 428 PHE B C 1
ATOM 2968 O O . PHE B 1 125 ? -27.935 -66.246 45.600 1.00 81.23 428 PHE B O 1
ATOM 2976 N N . ASP B 1 126 ? -27.247 -68.067 46.762 1.00 79.98 429 ASP B N 1
ATOM 2977 C CA . ASP B 1 126 ? -28.309 -68.966 46.307 1.00 80.42 429 ASP B CA 1
ATOM 2978 C C . ASP B 1 126 ? -29.345 -69.202 47.437 1.00 83.90 429 ASP B C 1
ATOM 2979 O O . ASP B 1 126 ? -29.942 -70.276 47.526 1.00 83.61 429 ASP B O 1
ATOM 2995 N N . VAL B 1 128 ? -31.910 -66.762 50.815 1.00 78.91 431 VAL B N 1
ATOM 2996 C CA . VAL B 1 128 ? -32.542 -65.518 51.283 1.00 78.55 431 VAL B CA 1
ATOM 2997 C C . VAL B 1 128 ? -32.192 -65.277 52.774 1.00 82.65 431 VAL B C 1
ATOM 2998 O O . VAL B 1 128 ? -31.438 -66.058 53.357 1.00 82.11 431 VAL B O 1
ATOM 3002 N N . CYS B 1 129 ? -32.732 -64.194 53.377 1.00 79.73 432 CYS B N 1
ATOM 3003 C CA . CYS B 1 129 ? -32.467 -63.831 54.770 1.00 79.73 432 CYS B CA 1
ATOM 3004 C C . CYS B 1 129 ? -33.739 -63.468 55.530 1.00 84.68 432 CYS B C 1
ATOM 3005 O O . CYS B 1 129 ? -34.685 -62.923 54.956 1.00 84.63 432 CYS B O 1
ATOM 3008 N N . ILE B 1 130 ? -33.728 -63.754 56.845 1.00 81.87 433 ILE B N 1
ATOM 3009 C CA . ILE B 1 130 ? -34.809 -63.479 57.792 1.00 82.78 433 ILE B CA 1
ATOM 3010 C C . ILE B 1 130 ? -34.194 -63.296 59.199 1.00 87.16 433 ILE B C 1
ATOM 3011 O O . ILE B 1 130 ? -33.316 -64.069 59.596 1.00 86.24 433 ILE B O 1
ATOM 3016 N N . THR B 1 131 ? -34.630 -62.248 59.922 1.00 84.76 434 THR B N 1
ATOM 3017 C CA . THR B 1 131 ? -34.147 -61.936 61.272 1.00 84.94 434 THR B CA 1
ATOM 3018 C C . THR B 1 131 ? -35.009 -62.633 62.328 1.00 89.51 434 THR B C 1
ATOM 3019 O O . THR B 1 131 ? -36.231 -62.697 62.196 1.00 89.94 434 THR B O 1
ATOM 3023 N N . ILE B 1 137 ? -39.843 -70.149 63.594 1.00 114.42 440 ILE B N 1
ATOM 3024 C CA . ILE B 1 137 ? -39.379 -69.677 62.289 1.00 113.33 440 ILE B CA 1
ATOM 3025 C C . ILE B 1 137 ? -38.475 -70.752 61.659 1.00 115.60 440 ILE B C 1
ATOM 3026 O O . ILE B 1 137 ? -38.750 -71.199 60.545 1.00 114.83 440 ILE B O 1
ATOM 3031 N N . ASP B 1 138 ? -37.406 -71.157 62.373 1.00 111.40 441 ASP B N 1
ATOM 3032 C CA . ASP B 1 138 ? -36.448 -72.172 61.926 1.00 110.15 441 ASP B CA 1
ATOM 3033 C C . ASP B 1 138 ? -36.725 -73.530 62.587 1.00 113.64 441 ASP B C 1
ATOM 3034 O O . ASP B 1 138 ? -36.324 -74.565 62.049 1.00 112.73 441 ASP B O 1
ATOM 3039 N N . ALA B 1 139 ? -37.416 -73.517 63.746 1.00 110.53 442 ALA B N 1
ATOM 3040 C CA . ALA B 1 139 ? -37.767 -74.699 64.536 1.00 110.23 442 ALA B CA 1
ATOM 3041 C C . ALA B 1 139 ? -38.848 -75.572 63.868 1.00 113.45 442 ALA B C 1
ATOM 3042 O O . ALA B 1 139 ? -38.970 -76.747 64.223 1.00 112.82 442 ALA B O 1
ATOM 3044 N N . LEU B 1 140 ? -39.614 -75.017 62.901 1.00 109.75 443 LEU B N 1
ATOM 3045 C CA . LEU B 1 140 ? -40.682 -75.748 62.208 1.00 109.55 443 LEU B CA 1
ATOM 3046 C C . LEU B 1 140 ? -40.146 -76.660 61.064 1.00 111.84 443 LEU B C 1
ATOM 3047 O O . LEU B 1 140 ? -40.937 -77.163 60.260 1.00 111.60 443 LEU B O 1
ATOM 3052 N N . GLY B 1 141 ? -38.820 -76.908 61.030 1.00 107.13 444 GLY B N 1
ATOM 3053 C CA . GLY B 1 141 ? -38.173 -77.799 60.065 1.00 106.25 444 GLY B CA 1
ATOM 3054 C C . GLY B 1 141 ? -37.807 -77.149 58.735 1.00 109.36 444 GLY B C 1
ATOM 3055 O O . GLY B 1 141 ? -38.462 -77.416 57.725 1.00 109.21 444 GLY B O 1
ATOM 3056 N N . ILE B 1 142 ? -36.746 -76.319 58.730 1.00 104.98 445 ILE B N 1
ATOM 3057 C CA . ILE B 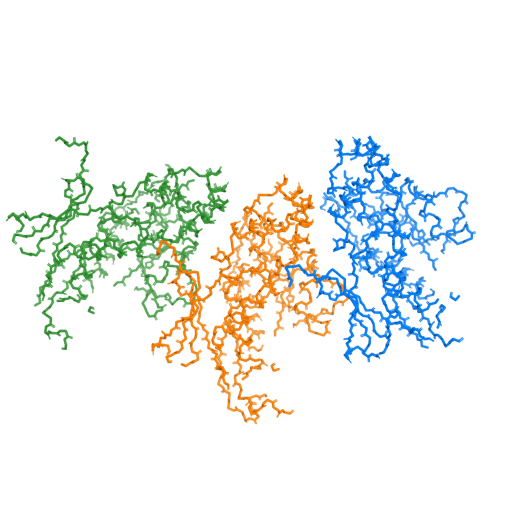1 142 ? -36.211 -75.642 57.541 1.00 104.33 445 ILE B CA 1
ATOM 3058 C C . ILE B 1 142 ? -34.667 -75.750 57.578 1.00 107.23 445 ILE B C 1
ATOM 3059 O O . ILE B 1 142 ? -34.084 -75.457 58.626 1.00 106.62 445 ILE B O 1
ATOM 3064 N N . PRO B 1 143 ? -34.007 -76.171 56.455 1.00 103.46 446 PRO B N 1
ATOM 3065 C CA . PRO B 1 143 ? -32.540 -76.259 56.416 1.00 103.26 446 PRO B CA 1
ATOM 3066 C C . PRO B 1 143 ? -31.931 -74.850 56.489 1.00 106.01 446 PRO B C 1
ATOM 3067 O O . PRO B 1 143 ? -31.824 -74.152 55.476 1.00 105.66 446 PRO B O 1
ATOM 3071 N N . VAL B 1 144 ? -31.585 -74.428 57.718 1.00 101.56 447 VAL B N 1
ATOM 3072 C CA . VAL B 1 144 ? -31.039 -73.104 58.018 1.00 100.79 447 VAL B CA 1
ATOM 3073 C C . VAL B 1 144 ? -29.531 -73.205 58.297 1.00 104.10 447 VAL B C 1
ATOM 3074 O O . VAL B 1 144 ? -29.110 -73.979 59.160 1.00 103.93 447 VAL B O 1
ATOM 3078 N N . VAL B 1 145 ? -28.731 -72.414 57.554 1.00 100.06 448 VAL B N 1
ATOM 3079 C CA . VAL B 1 145 ? -27.275 -72.315 57.702 1.00 99.99 448 VAL B CA 1
ATOM 3080 C C . VAL B 1 145 ? -26.996 -70.877 58.182 1.00 102.59 448 VAL B C 1
ATOM 3081 O O . VAL B 1 145 ? -26.730 -69.982 57.375 1.00 102.36 448 VAL B O 1
ATOM 3085 N N . SER B 1 146 ? -27.128 -70.658 59.502 1.00 97.93 449 SER B N 1
ATOM 3086 C CA . SER B 1 146 ? -26.979 -69.352 60.145 1.00 97.06 449 SER B CA 1
ATOM 3087 C C . SER B 1 146 ? -25.521 -68.907 60.303 1.00 100.27 449 SER B C 1
ATOM 3088 O O . SER B 1 146 ? -24.632 -69.731 60.528 1.00 100.32 449 SER B O 1
ATOM 3091 N N . THR B 1 147 ? -25.301 -67.583 60.197 1.00 95.94 450 THR B N 1
ATOM 3092 C CA . THR B 1 147 ? -24.017 -66.892 60.365 1.00 95.63 450 THR B CA 1
ATOM 3093 C C . THR B 1 147 ? -24.286 -65.567 61.119 1.00 98.29 450 THR B C 1
ATOM 3094 O O . THR B 1 147 ? -25.445 -65.285 61.435 1.00 97.54 450 THR B O 1
ATOM 3098 N N . SER B 1 148 ? -23.238 -64.767 61.418 1.00 94.40 451 SER B N 1
ATOM 3099 C CA . SER B 1 148 ? -23.420 -63.511 62.152 1.00 93.66 451 SER B CA 1
ATOM 3100 C C . SER B 1 148 ? -22.515 -62.375 61.666 1.00 96.75 451 SER B C 1
ATOM 3101 O O . SER B 1 148 ? -21.368 -62.608 61.280 1.00 96.53 451 SER B O 1
ATOM 3104 N N . TYR B 1 149 ? -23.048 -61.140 61.718 1.00 92.73 452 TYR B N 1
ATOM 3105 C CA . TYR B 1 149 ? -22.363 -59.892 61.377 1.00 92.28 452 TYR B CA 1
ATOM 3106 C C . TYR B 1 149 ? -22.726 -58.831 62.419 1.00 96.06 452 TYR B C 1
ATOM 3107 O O . TYR B 1 149 ? -23.913 -58.628 62.693 1.00 95.80 452 TYR B O 1
ATOM 3116 N N . ASN B 1 150 ? -21.696 -58.167 62.999 1.00 92.47 453 ASN B N 1
ATOM 3117 C CA . ASN B 1 150 ? -21.793 -57.145 64.056 1.00 92.45 453 ASN B CA 1
ATOM 3118 C C . ASN B 1 150 ? -22.540 -57.717 65.284 1.00 96.74 453 ASN B C 1
ATOM 3119 O O . ASN B 1 150 ? -23.415 -57.060 65.858 1.00 96.76 453 ASN B O 1
ATOM 3124 N N . GLU B 1 151 ? -22.182 -58.972 65.657 1.00 93.28 454 GLU B N 1
ATOM 3125 C CA . GLU B 1 151 ? -22.706 -59.774 66.776 1.00 93.47 454 GLU B CA 1
ATOM 3126 C C . GLU B 1 151 ? -24.220 -60.108 66.633 1.00 97.34 454 GLU B C 1
ATOM 3127 O O . GLU B 1 151 ? -24.812 -60.651 67.571 1.00 97.27 454 GLU B O 1
ATOM 3133 N N . ARG B 1 152 ? -24.820 -59.844 65.450 1.00 93.60 455 ARG B N 1
ATOM 3134 C CA . ARG B 1 152 ? -26.230 -60.132 65.165 1.00 93.60 455 ARG B CA 1
ATOM 3135 C C . ARG B 1 152 ? -26.339 -61.329 64.216 1.00 96.72 455 ARG B C 1
ATOM 3136 O O . ARG B 1 152 ? -25.846 -61.269 63.087 1.00 95.68 455 ARG B O 1
ATOM 3144 N N . VAL B 1 153 ? -26.966 -62.422 64.691 1.00 93.53 456 VAL B N 1
ATOM 3145 C CA . VAL B 1 153 ? -27.136 -63.668 63.934 1.00 93.00 456 VAL B CA 1
ATOM 3146 C C . VAL B 1 153 ? -28.203 -63.510 62.839 1.00 96.78 456 VAL B C 1
ATOM 3147 O O . VAL B 1 153 ? -29.296 -62.999 63.096 1.00 96.72 456 VAL B O 1
ATOM 3151 N N . ILE B 1 154 ? -27.857 -63.941 61.611 1.00 93.10 457 ILE B N 1
ATOM 3152 C CA . ILE B 1 154 ? -28.719 -63.893 60.424 1.00 92.88 457 ILE B CA 1
ATOM 3153 C C . ILE B 1 154 ? -28.941 -65.329 59.924 1.00 96.93 457 ILE B C 1
ATOM 3154 O O . ILE B 1 154 ? -27.973 -66.069 59.727 1.00 96.43 457 ILE B O 1
ATOM 3159 N N . SER B 1 155 ? -30.214 -65.715 59.728 1.00 93.86 458 SER B N 1
ATOM 3160 C CA . SER B 1 155 ? -30.596 -67.049 59.264 1.00 93.76 458 SER B CA 1
ATOM 3161 C C . SER B 1 155 ? -30.735 -67.090 57.740 1.00 97.68 458 SER B C 1
ATOM 3162 O O . SER B 1 155 ? -31.423 -66.246 57.159 1.00 97.16 458 SER B O 1
ATOM 3165 N N . TRP B 1 156 ? -30.071 -68.072 57.100 1.00 94.56 459 TRP B N 1
ATOM 3166 C CA . TRP B 1 156 ? -30.103 -68.260 55.649 1.00 94.65 459 TRP B CA 1
ATOM 3167 C C . TRP B 1 156 ? -31.016 -69.427 55.288 1.00 99.04 459 TRP B C 1
ATOM 3168 O O . TRP B 1 156 ? -30.780 -70.564 55.703 1.00 98.71 459 TRP B O 1
ATOM 3179 N N . VAL B 1 157 ? -32.076 -69.122 54.530 1.00 96.02 460 VAL B N 1
ATOM 3180 C CA . VAL B 1 157 ? -33.106 -70.061 54.081 1.00 96.23 460 VAL B CA 1
ATOM 3181 C C . VAL B 1 157 ? -33.049 -70.154 52.544 1.00 100.84 460 VAL B C 1
ATOM 3182 O O . VAL B 1 157 ? -32.718 -69.167 51.887 1.00 100.49 460 VAL B O 1
ATOM 3186 N N . ASP B 1 158 ? -33.351 -71.343 51.980 1.00 97.99 461 ASP B N 1
ATOM 3187 C CA . ASP B 1 158 ? -33.373 -71.582 50.534 1.00 98.41 461 ASP B CA 1
ATOM 3188 C C . ASP B 1 158 ? -34.531 -70.808 49.879 1.00 102.48 461 ASP B C 1
ATOM 3189 O O . ASP B 1 158 ? -35.536 -70.530 50.538 1.00 101.65 461 ASP B O 1
ATOM 3194 N N . VAL B 1 159 ? -34.382 -70.468 48.582 1.00 99.90 462 VAL B N 1
ATOM 3195 C CA . VAL B 1 159 ? -35.357 -69.712 47.780 1.00 99.96 462 VAL B CA 1
ATOM 3196 C C . VAL B 1 159 ? -36.695 -70.502 47.607 1.00 104.48 462 VAL B C 1
ATOM 3197 O O . VAL B 1 159 ? -37.721 -69.897 47.291 1.00 104.20 462 VAL B O 1
ATOM 3201 N N . SER B 1 160 ? -36.675 -71.830 47.842 1.00 101.41 463 SER B N 1
ATOM 3202 C CA . SER B 1 160 ? -37.842 -72.708 47.725 1.00 101.55 463 SER B CA 1
ATOM 3203 C C . SER B 1 160 ? -38.845 -72.510 48.873 1.00 105.23 463 SER B C 1
ATOM 3204 O O . SER B 1 160 ? -40.049 -72.643 48.649 1.00 105.04 463 SER B O 1
ATOM 3207 N N . TYR B 1 161 ? -38.352 -72.204 50.092 1.00 101.59 464 TYR B N 1
ATOM 3208 C CA . TYR B 1 161 ? -39.180 -72.022 51.291 1.00 101.52 464 TYR B CA 1
ATOM 3209 C C . TYR B 1 161 ? -39.709 -70.578 51.458 1.00 105.91 464 TYR B C 1
ATOM 3210 O O . TYR B 1 161 ? -40.359 -70.289 52.468 1.00 105.74 464 TYR B O 1
ATOM 3219 N N . THR B 1 162 ? -39.451 -69.687 50.472 1.00 102.79 465 THR B N 1
ATOM 3220 C CA . THR B 1 162 ? -39.899 -68.284 50.491 1.00 103.02 465 THR B CA 1
ATOM 3221 C C . THR B 1 162 ? -41.429 -68.187 50.451 1.00 108.00 465 THR B C 1
ATOM 3222 O O . THR B 1 162 ? -42.006 -67.365 51.166 1.00 108.06 465 THR B O 1
ATOM 3226 N N . GLU B 1 163 ? -42.078 -69.033 49.622 1.00 105.11 466 GLU B N 1
ATOM 3227 C CA . GLU B 1 163 ? -43.533 -69.076 49.467 1.00 105.99 466 GLU B CA 1
ATOM 3228 C C . GLU B 1 163 ? -44.160 -69.764 50.687 1.00 110.25 466 GLU B C 1
ATOM 3229 O O . GLU B 1 163 ? -44.186 -70.996 50.765 1.00 109.59 466 GLU B O 1
ATOM 3235 N N . ASN B 1 164 ? -44.630 -68.956 51.655 1.00 107.49 467 ASN B N 1
ATOM 3236 C CA . ASN B 1 164 ? -45.252 -69.438 52.891 1.00 107.97 467 ASN B CA 1
ATOM 3237 C C . ASN B 1 164 ? -46.720 -69.019 52.967 1.00 113.45 467 ASN B C 1
ATOM 3238 O O . ASN B 1 164 ? -47.069 -67.895 52.609 1.00 113.79 467 ASN B O 1
ATOM 3254 N N . ILE B 1 172 ? -38.756 -60.681 54.213 1.00 88.79 475 ILE B N 1
ATOM 3255 C CA . ILE B 1 172 ? -37.813 -61.489 53.427 1.00 86.90 475 ILE B CA 1
ATOM 3256 C C . ILE B 1 172 ? -36.745 -60.563 52.822 1.00 88.93 475 ILE B C 1
ATOM 3257 O O . ILE B 1 172 ? -37.081 -59.568 52.178 1.00 88.82 475 ILE B O 1
ATOM 3273 N N . SER B 1 174 ? -33.198 -60.237 50.345 1.00 79.11 477 SER B N 1
ATOM 3274 C CA . SER B 1 174 ? -32.410 -60.828 49.258 1.00 78.15 477 SER B CA 1
ATOM 3275 C C . SER B 1 174 ? -30.951 -61.051 49.689 1.00 80.51 477 SER B C 1
ATOM 3276 O O . SER B 1 174 ? -30.478 -60.394 50.620 1.00 79.91 477 SER B O 1
ATOM 3279 N N . ALA B 1 175 ? -30.249 -61.981 49.009 1.00 76.15 478 ALA B N 1
ATOM 3280 C CA . ALA B 1 175 ? -28.851 -62.327 49.285 1.00 75.54 478 ALA B CA 1
ATOM 3281 C C . ALA B 1 175 ? -27.894 -61.190 48.910 1.00 77.99 478 ALA B C 1
ATOM 3282 O O . ALA B 1 175 ? -26.983 -60.889 49.685 1.00 77.29 478 ALA B O 1
ATOM 3284 N N . GLN B 1 176 ? -28.099 -60.562 47.730 1.00 73.68 479 GLN B N 1
ATOM 3285 C CA . GLN B 1 176 ? -27.273 -59.447 47.254 1.00 72.92 479 GLN B CA 1
ATOM 3286 C C . GLN B 1 176 ? -27.577 -58.162 48.048 1.00 74.58 479 GLN B C 1
ATOM 3287 O O . GLN B 1 176 ? -26.683 -57.331 48.220 1.00 73.91 479 GLN B O 1
ATOM 3293 N N . ASP B 1 177 ? -28.826 -58.019 48.542 1.00 69.69 480 ASP B N 1
ATOM 3294 C CA . ASP B 1 177 ? -29.257 -56.880 49.352 1.00 68.58 480 ASP B CA 1
ATOM 3295 C C . ASP B 1 177 ? -28.668 -56.984 50.762 1.00 70.46 480 ASP B C 1
ATOM 3296 O O . ASP B 1 177 ? -28.322 -55.956 51.347 1.00 69.93 480 ASP B O 1
ATOM 3301 N N . GLU B 1 178 ? -28.525 -58.223 51.289 1.00 65.57 481 GLU B N 1
ATOM 3302 C CA . GLU B 1 178 ? -27.921 -58.495 52.600 1.00 64.51 481 GLU B CA 1
ATOM 3303 C C . GLU B 1 178 ? -26.426 -58.171 52.549 1.00 66.45 481 GLU B C 1
ATOM 3304 O O . GLU B 1 178 ? -25.904 -57.559 53.484 1.00 65.71 481 GLU B O 1
ATOM 3310 N N . PHE B 1 179 ? -25.750 -58.565 51.443 1.00 62.09 482 PHE B N 1
ATOM 3311 C CA . PHE B 1 179 ? -24.329 -58.301 51.214 1.00 61.46 482 PHE B CA 1
ATOM 3312 C C . PHE B 1 179 ? -24.085 -56.795 51.142 1.00 63.24 482 PHE B C 1
ATOM 3313 O O . PHE B 1 179 ? -23.087 -56.329 51.688 1.00 62.69 482 PHE B O 1
ATOM 3321 N N . TYR B 1 180 ? -25.016 -56.039 50.510 1.00 67.98 483 TYR B N 1
ATOM 3322 C CA . TYR B 1 180 ? -24.943 -54.581 50.405 1.00 64.84 483 TYR B CA 1
ATOM 3323 C C . TYR B 1 180 ? -25.050 -53.953 51.796 1.00 65.87 483 TYR B C 1
ATOM 3324 O O . TYR B 1 180 ? -24.208 -53.121 52.127 1.00 64.08 483 TYR B O 1
ATOM 3333 N N . HIS B 1 181 ? -26.073 -54.365 52.600 1.00 61.99 484 HIS B N 1
ATOM 3334 C CA A HIS B 1 181 ? -26.312 -53.870 53.961 0.50 60.49 484 HIS B CA 1
ATOM 3335 C CA B HIS B 1 181 ? -26.298 -53.850 53.954 0.50 60.45 484 HIS B CA 1
ATOM 3336 C C . HIS B 1 181 ? -25.098 -54.133 54.861 1.00 63.55 484 HIS B C 1
ATOM 3337 O O . HIS B 1 181 ? -24.767 -53.296 55.700 1.00 61.91 484 HIS B O 1
ATOM 3350 N N . GLN B 1 182 ? -24.438 -55.295 54.679 1.00 60.64 485 GLN B N 1
ATOM 3351 C CA . GLN B 1 182 ? -23.259 -55.686 55.453 1.00 60.15 485 GLN B CA 1
ATOM 3352 C C . GLN B 1 182 ? -22.021 -54.904 54.993 1.00 61.66 485 GLN B C 1
ATOM 3353 O O . GLN B 1 182 ? -21.260 -54.431 55.838 1.00 60.34 485 GLN B O 1
ATOM 3359 N N . LEU B 1 183 ? -21.829 -54.762 53.660 1.00 57.58 486 LEU B N 1
ATOM 3360 C CA . LEU B 1 183 ? -20.699 -54.047 53.057 1.00 56.30 486 LEU B CA 1
ATOM 3361 C C . LEU B 1 183 ? -20.786 -52.537 53.321 1.00 57.56 486 LEU B C 1
ATOM 3362 O O . LEU B 1 183 ? -19.771 -51.942 53.683 1.00 56.46 486 LEU B O 1
ATOM 3367 N N . SER B 1 184 ? -21.987 -51.929 53.158 1.00 52.82 487 SER B N 1
ATOM 3368 C CA . SER B 1 184 ? -22.226 -50.496 53.371 1.00 50.72 487 SER B CA 1
ATOM 3369 C C . SER B 1 184 ? -21.908 -50.075 54.806 1.00 53.57 487 SER B C 1
ATOM 3370 O O . SER B 1 184 ? -21.372 -48.986 55.000 1.00 52.12 487 SER B O 1
ATOM 3373 N N . GLN B 1 185 ? -22.211 -50.941 55.799 1.00 50.64 488 GLN B N 1
ATOM 3374 C CA . GLN B 1 185 ? -21.916 -50.689 57.213 1.00 49.99 488 GLN B CA 1
ATOM 3375 C C . GLN B 1 185 ? -20.403 -50.654 57.444 1.00 53.57 488 GLN B C 1
ATOM 3376 O O . GLN B 1 185 ? -19.919 -49.756 58.132 1.00 52.27 488 GLN B O 1
ATOM 3382 N N . ALA B 1 186 ? -19.663 -51.605 56.826 1.00 51.01 489 ALA B N 1
ATOM 3383 C CA . ALA B 1 186 ? -18.203 -51.726 56.906 1.00 51.35 489 ALA B CA 1
ATOM 3384 C C . ALA B 1 186 ? -17.490 -50.532 56.256 1.00 53.79 489 ALA B C 1
ATOM 3385 O O . ALA B 1 186 ? -16.404 -50.160 56.704 1.00 53.47 489 ALA B O 1
ATOM 3387 N N . LEU B 1 187 ? -18.097 -49.938 55.208 1.00 49.34 490 LEU B N 1
ATOM 3388 C CA . LEU B 1 187 ? -17.542 -48.783 54.499 1.00 48.26 490 LEU B CA 1
ATOM 3389 C C . LEU B 1 187 ? -17.715 -47.500 55.315 1.00 51.22 490 LEU B C 1
ATOM 3390 O O . LEU B 1 187 ? -16.813 -46.661 55.310 1.00 50.72 490 LEU B O 1
ATOM 3395 N N . LEU B 1 188 ? -18.856 -47.352 56.026 1.00 47.36 491 LEU B N 1
ATOM 3396 C CA . LEU B 1 188 ? -19.133 -46.184 56.873 1.00 46.18 491 LEU B CA 1
ATOM 3397 C C . LEU B 1 188 ? -18.264 -46.206 58.135 1.00 50.93 491 LEU B C 1
ATOM 3398 O O . LEU B 1 188 ? -17.942 -45.143 58.668 1.00 50.22 491 LEU B O 1
ATOM 3403 N N . ASN B 1 189 ? -17.878 -47.413 58.601 1.00 48.76 492 ASN B N 1
ATOM 3404 C CA . ASN B 1 189 ? -17.015 -47.608 59.770 1.00 49.57 492 ASN B CA 1
ATOM 3405 C C . ASN B 1 189 ? -15.552 -47.256 59.442 1.00 54.49 492 ASN B C 1
ATOM 3406 O O . ASN B 1 189 ? -14.751 -47.058 60.359 1.00 54.92 492 ASN B O 1
ATOM 3411 N N . ASN B 1 190 ? -15.216 -47.178 58.136 1.00 51.13 493 ASN B N 1
ATOM 3412 C CA . ASN B 1 190 ? -13.889 -46.834 57.618 1.00 51.74 493 ASN B CA 1
ATOM 3413 C C . ASN B 1 190 ? -14.009 -45.708 56.566 1.00 54.60 493 ASN B C 1
ATOM 3414 O O . ASN B 1 190 ? -13.243 -45.673 55.598 1.00 54.95 493 ASN B O 1
ATOM 3419 N N . ILE B 1 191 ? -14.962 -44.773 56.786 1.00 49.73 494 ILE B N 1
ATOM 3420 C CA . ILE B 1 191 ? -15.276 -43.637 55.906 1.00 48.76 494 ILE B CA 1
ATOM 3421 C C . ILE B 1 191 ? -14.093 -42.639 55.794 1.00 53.52 494 ILE B C 1
ATOM 3422 O O . ILE B 1 191 ? -13.994 -41.941 54.784 1.00 52.90 494 ILE B O 1
ATOM 3427 N N . ASN B 1 192 ? -13.196 -42.601 56.803 1.00 51.35 495 ASN B N 1
ATOM 3428 C CA . ASN B 1 192 ? -12.023 -41.717 56.838 1.00 52.32 495 ASN B CA 1
ATOM 3429 C C . ASN B 1 192 ? -11.014 -42.045 55.717 1.00 57.68 495 ASN B C 1
ATOM 3430 O O . ASN B 1 192 ? -10.256 -41.164 55.306 1.00 58.19 495 ASN B O 1
ATOM 3435 N N . GLU B 1 193 ? -11.021 -43.302 55.224 1.00 54.47 496 GLU B N 1
ATOM 3436 C CA . GLU B 1 193 ? -10.135 -43.795 54.164 1.00 55.69 496 GLU B CA 1
ATOM 3437 C C . GLU B 1 193 ? -10.786 -43.721 52.771 1.00 59.03 496 GLU B C 1
ATOM 3438 O O . GLU B 1 193 ? -10.095 -43.924 51.769 1.00 59.94 496 GLU B O 1
ATOM 3444 N N . ILE B 1 194 ? -12.102 -43.434 52.707 1.00 53.75 497 ILE B N 1
ATOM 3445 C CA . ILE B 1 194 ? -12.862 -43.361 51.453 1.00 52.93 497 ILE B CA 1
ATOM 3446 C C . ILE B 1 194 ? -13.273 -41.906 51.160 1.00 56.08 497 ILE B C 1
ATOM 3447 O O . ILE B 1 194 ? -13.099 -41.438 50.033 1.00 56.22 497 ILE B O 1
ATOM 3452 N N . PHE B 1 195 ? -13.821 -41.208 52.170 1.00 51.53 498 PHE B N 1
ATOM 3453 C CA . PHE B 1 195 ? -14.311 -39.836 52.064 1.00 50.44 498 PHE B CA 1
ATOM 3454 C C . PHE B 1 195 ? -13.418 -38.875 52.860 1.00 54.52 498 PHE B C 1
ATOM 3455 O O . PHE B 1 195 ? -13.268 -39.036 54.074 1.00 54.32 498 PHE B O 1
ATOM 3463 N N . GLY B 1 196 ? -12.810 -37.890 52.168 1.00 51.32 499 GLY B N 1
ATOM 3464 C CA . GLY B 1 196 ? -11.911 -36.908 52.780 1.00 51.97 499 GLY B CA 1
ATOM 3465 C C . GLY B 1 196 ? -12.183 -35.465 52.342 1.00 55.81 499 GLY B C 1
ATOM 3466 O O . GLY B 1 196 ? -13.279 -35.157 51.872 1.00 54.15 499 GLY B O 1
ATOM 3467 N N . ILE B 1 197 ? -11.171 -34.585 52.516 1.00 53.81 500 ILE B N 1
ATOM 3468 C CA . ILE B 1 197 ? -11.213 -33.150 52.194 1.00 54.01 500 ILE B CA 1
ATOM 3469 C C . ILE B 1 197 ? -11.339 -32.944 50.671 1.00 58.02 500 ILE B C 1
ATOM 3470 O O . ILE B 1 197 ? -12.115 -32.087 50.243 1.00 57.11 500 ILE B O 1
ATOM 3475 N N . GLN B 1 198 ? -10.594 -33.729 49.865 1.00 55.58 501 GLN B N 1
ATOM 3476 C CA . GLN B 1 198 ? -10.635 -33.639 48.401 1.00 55.97 501 GLN B CA 1
ATOM 3477 C C . GLN B 1 198 ? -11.997 -34.099 47.864 1.00 58.19 501 GLN B C 1
ATOM 3478 O O . GLN B 1 198 ? -12.512 -33.502 46.916 1.00 57.78 501 GLN B O 1
ATOM 3484 N N . GLU B 1 199 ? -12.580 -35.139 48.493 1.00 53.43 502 GLU B N 1
ATOM 3485 C CA . GLU B 1 199 ? -13.882 -35.706 48.141 1.00 51.91 502 GLU B CA 1
ATOM 3486 C C . GLU B 1 199 ? -15.012 -34.705 48.417 1.00 55.15 502 GLU B C 1
ATOM 3487 O O . GLU B 1 199 ? -15.980 -34.661 47.655 1.00 54.52 502 GLU B O 1
ATOM 3493 N N . THR B 1 200 ? -14.880 -33.894 49.490 1.00 51.50 503 THR B N 1
ATOM 3494 C CA . THR B 1 200 ? -15.871 -32.878 49.862 1.00 50.51 503 THR B CA 1
ATOM 3495 C C . THR B 1 200 ? -15.768 -31.657 48.952 1.00 55.01 503 THR B C 1
ATOM 3496 O O . THR B 1 200 ? -16.803 -31.117 48.578 1.00 54.31 503 THR B O 1
ATOM 3500 N N . LYS B 1 201 ? -14.535 -31.230 48.589 1.00 52.93 504 LYS B N 1
ATOM 3501 C CA . LYS B 1 201 ? -14.287 -30.079 47.707 1.00 54.01 504 LYS B CA 1
ATOM 3502 C C . LYS B 1 201 ? -14.958 -30.293 46.342 1.00 57.58 504 LYS B C 1
ATOM 3503 O O . LYS B 1 201 ? -15.599 -29.372 45.836 1.00 57.40 504 LYS B O 1
ATOM 3509 N N . ASN B 1 202 ? -14.845 -31.515 45.781 1.00 53.85 505 ASN B N 1
ATOM 3510 C CA . ASN B 1 202 ? -15.460 -31.904 44.508 1.00 53.74 505 ASN B CA 1
ATOM 3511 C C . ASN B 1 202 ? -16.989 -31.882 44.620 1.00 56.19 505 ASN B C 1
ATOM 3512 O O . ASN B 1 202 ? -17.666 -31.503 43.664 1.00 56.26 505 ASN B O 1
ATOM 3517 N N . MET B 1 203 ? -17.520 -32.266 45.799 1.00 51.23 506 MET B N 1
ATOM 3518 C CA . MET B 1 203 ? -18.949 -32.277 46.107 1.00 50.03 506 MET B CA 1
ATOM 3519 C C . MET B 1 203 ? -19.469 -30.841 46.276 1.00 54.01 506 MET B C 1
ATOM 3520 O O . MET B 1 203 ? -20.570 -30.538 45.814 1.00 53.66 506 MET B O 1
ATOM 3525 N N . LEU B 1 204 ? -18.674 -29.966 46.929 1.00 50.86 507 LEU B N 1
ATOM 3526 C CA . LEU B 1 204 ? -19.015 -28.562 47.173 1.00 51.13 507 LEU B CA 1
ATOM 3527 C C . LEU B 1 204 ? -18.949 -27.733 45.886 1.00 56.53 507 LEU B C 1
ATOM 3528 O O . LEU B 1 204 ? -19.693 -26.759 45.762 1.00 56.59 507 LEU B O 1
ATOM 3533 N N . ASP B 1 205 ? -18.063 -28.112 44.938 1.00 54.12 508 ASP B N 1
ATOM 3534 C CA . ASP B 1 205 ? -17.908 -27.427 43.650 1.00 55.48 508 ASP B CA 1
ATOM 3535 C C . ASP B 1 205 ? -19.120 -27.681 42.750 1.00 58.74 508 ASP B C 1
ATOM 3536 O O . ASP B 1 205 ? -19.504 -26.794 41.987 1.00 59.39 508 ASP B O 1
ATOM 3541 N N . GLN B 1 206 ? -19.727 -28.882 42.854 1.00 53.87 509 GLN B N 1
ATOM 3542 C CA . GLN B 1 206 ? -20.940 -29.257 42.117 1.00 53.46 509 GLN B CA 1
ATOM 3543 C C . GLN B 1 206 ? -22.147 -28.553 42.744 1.00 56.37 509 GLN B C 1
ATOM 3544 O O . GLN B 1 206 ? -23.072 -28.148 42.039 1.00 56.50 509 GLN B O 1
ATOM 3550 N N . PHE B 1 207 ? -22.104 -28.393 44.081 1.00 51.76 510 PHE B N 1
ATOM 3551 C CA . PHE B 1 207 ? -23.100 -27.729 44.921 1.00 51.11 510 PHE B CA 1
ATOM 3552 C C . PHE B 1 207 ? -23.086 -26.211 44.689 1.00 56.43 510 PHE B C 1
ATOM 3553 O O . PHE B 1 207 ? -24.107 -25.556 44.898 1.00 56.20 510 PHE B O 1
ATOM 3561 N N . GLU B 1 208 ? -21.925 -25.662 44.265 1.00 54.19 511 GLU B N 1
ATOM 3562 C CA . GLU B 1 208 ? -21.702 -24.241 43.986 1.00 55.66 511 GLU B CA 1
ATOM 3563 C C . GLU B 1 208 ? -22.541 -23.766 42.795 1.00 60.67 511 GLU B C 1
ATOM 3564 O O . GLU B 1 208 ? -23.024 -22.635 42.814 1.00 61.41 511 GLU B O 1
ATOM 3570 N N . ASN B 1 209 ? -22.720 -24.627 41.770 1.00 57.16 512 ASN B N 1
ATOM 3571 C CA . ASN B 1 209 ? -23.514 -24.327 40.569 1.00 58.11 512 ASN B CA 1
ATOM 3572 C C . ASN B 1 209 ? -24.995 -24.131 40.917 1.00 61.44 512 ASN B C 1
ATOM 3573 O O . ASN B 1 209 ? -25.705 -23.422 40.203 1.00 62.35 512 ASN B O 1
ATOM 3578 N N . ARG B 1 210 ? -25.445 -24.767 42.016 1.00 56.24 513 ARG B N 1
ATOM 3579 C CA . ARG B 1 210 ? -26.816 -24.729 42.514 1.00 55.64 513 ARG B CA 1
ATOM 3580 C C . ARG B 1 210 ? -26.996 -23.677 43.624 1.00 58.93 513 ARG B C 1
ATOM 3581 O O . ARG B 1 210 ? -27.895 -22.843 43.516 1.00 59.47 513 ARG B O 1
ATOM 3589 N N . TYR B 1 211 ? -26.156 -23.714 44.680 1.00 54.24 514 TYR B N 1
ATOM 3590 C CA . TYR B 1 211 ? -26.242 -22.780 45.809 1.00 54.05 514 TYR B CA 1
ATOM 3591 C C . TYR B 1 211 ? -24.875 -22.100 46.057 1.00 57.97 514 TYR B C 1
ATOM 3592 O O . TYR B 1 211 ? -24.133 -22.545 46.938 1.00 56.45 514 TYR B O 1
ATOM 3601 N N . PRO B 1 212 ? -24.530 -21.033 45.281 1.00 56.19 515 PRO B N 1
ATOM 3602 C CA . PRO B 1 212 ? -23.228 -20.378 45.467 1.00 56.93 515 PRO B CA 1
ATOM 3603 C C . PRO B 1 212 ? -23.172 -19.482 46.717 1.00 61.04 515 PRO B C 1
ATOM 3604 O O . PRO B 1 212 ? -22.145 -19.476 47.399 1.00 60.42 515 PRO B O 1
ATOM 3608 N N . ASP B 1 213 ? -24.258 -18.736 47.014 1.00 58.18 516 ASP B N 1
ATOM 3609 C CA . ASP B 1 213 ? -24.330 -17.823 48.158 1.00 58.63 516 ASP B CA 1
ATOM 3610 C C . ASP B 1 213 ? -24.486 -18.569 49.487 1.00 60.47 516 ASP B C 1
ATOM 3611 O O . ASP B 1 213 ? -24.034 -18.058 50.515 1.00 60.54 516 ASP B O 1
ATOM 3616 N N . LEU B 1 214 ? -25.109 -19.767 49.472 1.00 54.98 517 LEU B N 1
ATOM 3617 C CA . LEU B 1 214 ? -25.259 -20.610 50.663 1.00 53.00 517 LEU B CA 1
ATOM 3618 C C . LEU B 1 214 ? -23.882 -21.171 51.039 1.00 56.05 517 LEU B C 1
ATOM 3619 O O . LEU B 1 214 ? -23.543 -21.222 52.219 1.00 55.20 517 LEU B O 1
ATOM 3624 N N . LEU B 1 215 ? -23.082 -21.536 50.018 1.00 52.81 518 LEU B N 1
ATOM 3625 C CA . LEU B 1 215 ? -21.715 -22.046 50.131 1.00 52.46 518 LEU B CA 1
ATOM 3626 C C . LEU B 1 215 ? -20.769 -20.953 50.666 1.00 57.99 518 LEU B C 1
ATOM 3627 O O . LEU B 1 215 ? -19.852 -21.259 51.427 1.00 57.34 518 LEU B O 1
ATOM 3643 N N . GLU B 1 217 ? -21.577 -18.292 52.703 1.00 56.80 520 GLU B N 1
ATOM 3644 C CA . GLU B 1 217 ? -21.899 -18.036 54.111 1.00 56.30 520 GLU B CA 1
ATOM 3645 C C . GLU B 1 217 ? -21.291 -19.101 55.029 1.00 58.36 520 GLU B C 1
ATOM 3646 O O . GLU B 1 217 ? -20.937 -18.793 56.169 1.00 58.58 520 GLU B O 1
ATOM 3652 N N . VAL B 1 218 ? -21.163 -20.344 54.527 1.00 52.87 521 VAL B N 1
ATOM 3653 C CA . VAL B 1 218 ? -20.585 -21.476 55.257 1.00 51.21 521 VAL B CA 1
ATOM 3654 C C . VAL B 1 218 ? -19.054 -21.317 55.283 1.00 56.14 521 VAL B C 1
ATOM 3655 O O . VAL B 1 218 ? -18.454 -21.450 56.352 1.00 55.99 521 VAL B O 1
ATOM 3659 N N . PHE B 1 219 ? -18.436 -20.985 54.122 1.00 53.59 522 PHE B N 1
ATOM 3660 C CA . PHE B 1 219 ? -16.986 -20.785 53.977 1.00 54.74 522 PHE B CA 1
ATOM 3661 C C . PHE B 1 219 ? -16.474 -19.567 54.763 1.00 60.05 522 PHE B C 1
ATOM 3662 O O . PHE B 1 219 ? -15.269 -19.456 54.998 1.00 61.06 522 PHE B O 1
ATOM 3670 N N . ARG B 1 220 ? -17.388 -18.673 55.178 1.00 56.65 523 ARG B N 1
ATOM 3671 C CA . ARG B 1 220 ? -17.100 -17.469 55.955 1.00 58.39 523 ARG B CA 1
ATOM 3672 C C . ARG B 1 220 ? -16.688 -17.817 57.398 1.00 61.51 523 ARG B C 1
ATOM 3673 O O . ARG B 1 220 ? -15.990 -17.023 58.031 1.00 62.97 523 ARG B O 1
ATOM 3681 N N . HIS B 1 221 ? -17.113 -18.995 57.912 1.00 55.60 524 HIS B N 1
ATOM 3682 C CA . HIS B 1 221 ? -16.827 -19.403 59.290 1.00 55.03 524 HIS B CA 1
ATOM 3683 C C . HIS B 1 221 ? -16.121 -20.765 59.409 1.00 57.36 524 HIS B C 1
ATOM 3684 O O . HIS B 1 221 ? -15.280 -20.913 60.297 1.00 57.82 524 HIS B O 1
ATOM 3691 N N . VAL B 1 222 ? -16.454 -21.752 58.554 1.00 52.01 525 VAL B N 1
ATOM 3692 C CA . VAL B 1 222 ? -15.804 -23.069 58.628 1.00 50.83 525 VAL B CA 1
ATOM 3693 C C . VAL B 1 222 ? -15.011 -23.377 57.348 1.00 54.51 525 VAL B C 1
ATOM 3694 O O . VAL B 1 222 ? -15.446 -23.047 56.242 1.00 53.77 525 VAL B O 1
ATOM 3698 N N . THR B 1 223 ? -13.840 -24.016 57.527 1.00 51.42 526 THR B N 1
ATOM 3699 C CA . THR B 1 223 ? -12.913 -24.417 56.464 1.00 51.76 526 THR B CA 1
ATOM 3700 C C . THR B 1 223 ? -13.382 -25.716 55.796 1.00 53.89 526 THR B C 1
ATOM 3701 O O . THR B 1 223 ? -14.299 -26.366 56.302 1.00 51.82 526 THR B O 1
ATOM 3705 N N . ILE B 1 224 ? -12.736 -26.102 54.670 1.00 51.19 527 ILE B N 1
ATOM 3706 C CA . ILE B 1 224 ? -13.029 -27.322 53.898 1.00 49.67 527 ILE B CA 1
ATOM 3707 C C . ILE B 1 224 ? -12.805 -28.567 54.780 1.00 52.56 527 ILE B C 1
ATOM 3708 O O . ILE B 1 224 ? -13.574 -29.522 54.679 1.00 50.58 527 ILE B O 1
ATOM 3713 N N . GLN B 1 225 ? -11.775 -28.532 55.656 1.00 50.42 528 GLN B N 1
ATOM 3714 C CA . GLN B 1 225 ? -11.425 -29.606 56.593 1.00 49.93 528 GLN B CA 1
ATOM 3715 C C . GLN B 1 225 ? -12.545 -29.828 57.619 1.00 52.41 528 GLN B C 1
ATOM 3716 O O . GLN B 1 225 ? -12.867 -30.980 57.915 1.00 50.98 528 GLN B O 1
ATOM 3722 N N . ARG B 1 226 ? -13.117 -28.732 58.168 1.00 49.08 529 ARG B N 1
ATOM 3723 C CA . ARG B 1 226 ? -14.191 -28.794 59.162 1.00 47.67 529 ARG B CA 1
ATOM 3724 C C . ARG B 1 226 ? -15.495 -29.302 58.543 1.00 49.39 529 ARG B C 1
ATOM 3725 O O . ARG B 1 226 ? -16.210 -30.058 59.201 1.00 47.63 529 ARG B O 1
ATOM 3733 N N . ILE B 1 227 ? -15.782 -28.922 57.275 1.00 45.85 530 ILE B N 1
ATOM 3734 C CA . ILE B 1 227 ? -16.960 -29.386 56.527 1.00 44.23 530 ILE B CA 1
ATOM 3735 C C . ILE B 1 227 ? -16.775 -30.890 56.265 1.00 47.40 530 ILE B C 1
ATOM 3736 O O . ILE B 1 227 ? -17.723 -31.658 56.432 1.00 46.01 530 ILE B O 1
ATOM 3741 N N . SER B 1 228 ? -15.533 -31.304 55.923 1.00 44.78 531 SER B N 1
ATOM 3742 C CA . SER B 1 228 ? -15.153 -32.700 55.696 1.00 44.28 531 SER B CA 1
ATOM 3743 C C . SER B 1 228 ? -15.296 -33.517 56.983 1.00 47.70 531 SER B C 1
ATOM 3744 O O . SER B 1 228 ? -15.776 -34.648 56.926 1.00 46.46 531 SER B O 1
ATOM 3747 N N . GLU B 1 229 ? -14.906 -32.927 58.138 1.00 44.93 532 GLU B N 1
ATOM 3748 C CA . GLU B 1 229 ? -14.979 -33.555 59.459 1.00 44.53 532 GLU B CA 1
ATOM 3749 C C . GLU B 1 229 ? -16.438 -33.783 59.882 1.00 47.10 532 GLU B C 1
ATOM 3750 O O . GLU B 1 229 ? -16.757 -34.869 60.365 1.00 46.19 532 GLU B O 1
ATOM 3756 N N . VAL B 1 230 ? -17.315 -32.770 59.684 1.00 43.36 533 VAL B N 1
ATOM 3757 C CA . VAL B 1 230 ? -18.745 -32.826 60.016 1.00 42.18 533 VAL B CA 1
ATOM 3758 C C . VAL B 1 230 ? -19.408 -33.943 59.193 1.00 45.28 533 VAL B C 1
ATOM 3759 O O . VAL B 1 230 ? -20.076 -34.804 59.767 1.00 44.50 533 VAL B O 1
ATOM 3763 N N . LEU B 1 231 ? -19.175 -33.945 57.864 1.00 41.82 534 LEU B N 1
ATOM 3764 C CA . LEU B 1 231 ? -19.712 -34.923 56.916 1.00 41.06 534 LEU B CA 1
ATOM 3765 C C . LEU B 1 231 ? -19.269 -36.355 57.270 1.00 44.82 534 LEU B C 1
ATOM 3766 O O . LEU B 1 231 ? -20.104 -37.259 57.241 1.00 43.87 534 LEU B O 1
ATOM 3771 N N . GLN B 1 232 ? -17.987 -36.542 57.663 1.00 42.00 535 GLN B N 1
ATOM 3772 C CA . GLN B 1 232 ? -17.422 -37.837 58.070 1.00 42.10 535 GLN B CA 1
ATOM 3773 C C . GLN B 1 232 ? -18.032 -38.334 59.387 1.00 46.01 535 GLN B C 1
ATOM 3774 O O . GLN B 1 232 ? -18.276 -39.536 59.525 1.00 45.66 535 GLN B O 1
ATOM 3780 N N . ARG B 1 233 ? -18.272 -37.412 60.350 1.00 42.47 536 ARG B N 1
ATOM 3781 C CA . ARG B 1 233 ? -18.853 -37.718 61.663 1.00 42.07 536 ARG B CA 1
ATOM 3782 C C . ARG B 1 233 ? -20.330 -38.116 61.553 1.00 45.49 536 ARG B C 1
ATOM 3783 O O . ARG B 1 233 ? -20.800 -38.916 62.365 1.00 45.30 536 ARG B O 1
ATOM 3791 N N . LEU B 1 234 ? -21.053 -37.567 60.556 1.00 41.55 537 LEU B N 1
ATOM 3792 C CA . LEU B 1 234 ? -22.463 -37.881 60.317 1.00 40.90 537 LEU B CA 1
ATOM 3793 C C . LEU B 1 234 ? -22.602 -39.276 59.698 1.00 45.31 537 LEU B C 1
ATOM 3794 O O . LEU B 1 234 ? -23.405 -40.074 60.183 1.00 44.97 537 LEU B O 1
ATOM 3799 N N . LEU B 1 235 ? -21.794 -39.574 58.652 1.00 42.41 538 LEU B N 1
ATOM 3800 C CA . LEU B 1 235 ? -21.781 -40.862 57.943 1.00 42.70 538 LEU B CA 1
ATOM 3801 C C . LEU B 1 235 ? -21.372 -42.015 58.865 1.00 47.60 538 LEU B C 1
ATOM 3802 O O . LEU B 1 235 ? -21.896 -43.120 58.721 1.00 47.64 538 LEU B O 1
ATOM 3807 N N . GLY B 1 236 ? -20.469 -41.746 59.833 1.00 44.67 539 GLY B N 1
ATOM 3808 C CA . GLY B 1 236 ? -19.991 -42.724 60.818 1.00 45.42 539 GLY B CA 1
ATOM 3809 C C . GLY B 1 236 ? -21.105 -43.221 61.755 1.00 49.58 539 GLY B C 1
ATOM 3810 O O . GLY B 1 236 ? -20.910 -44.217 62.454 1.00 50.00 539 GLY B O 1
ATOM 3811 N N . GLU B 1 237 ? -22.263 -42.526 61.765 1.00 45.58 540 GLU B N 1
ATOM 3812 C CA . GLU B 1 237 ? -23.437 -42.867 62.571 1.00 45.48 540 GLU B CA 1
ATOM 3813 C C . GLU B 1 237 ? -24.679 -43.048 61.661 1.00 49.22 540 GLU B C 1
ATOM 3814 O O . GLU B 1 237 ? -25.810 -42.784 62.081 1.00 48.91 540 GLU B O 1
ATOM 3820 N N . ASN B 1 238 ? -24.441 -43.529 60.416 1.00 45.77 541 ASN B N 1
ATOM 3821 C CA . ASN B 1 238 ? -25.417 -43.846 59.362 1.00 45.86 541 ASN B CA 1
ATOM 3822 C C . ASN B 1 238 ? -26.321 -42.655 58.948 1.00 49.32 541 ASN B C 1
ATOM 3823 O O . ASN B 1 238 ? -27.479 -42.871 58.568 1.00 49.54 541 ASN B O 1
ATOM 3828 N N . ILE B 1 239 ? -25.782 -41.419 58.954 1.00 44.94 542 ILE B N 1
ATOM 3829 C CA . ILE B 1 239 ? -26.542 -40.242 58.516 1.00 44.34 542 ILE B CA 1
ATOM 3830 C C . ILE B 1 239 ? -26.056 -39.855 57.113 1.00 47.87 542 ILE B C 1
ATOM 3831 O O . ILE B 1 239 ? -24.862 -39.613 56.914 1.00 47.27 542 ILE B O 1
ATOM 3836 N N . SER B 1 240 ? -26.996 -39.821 56.149 1.00 44.56 543 SER B N 1
ATOM 3837 C CA . SER B 1 240 ? -26.764 -39.477 54.744 1.00 44.32 543 SER B CA 1
ATOM 3838 C C . SER B 1 240 ? -26.325 -38.024 54.581 1.00 47.65 543 SER B C 1
ATOM 3839 O O . SER B 1 240 ? -26.774 -37.154 55.332 1.00 47.14 543 SER B O 1
ATOM 3842 N N . VAL B 1 241 ? -25.465 -37.767 53.582 1.00 43.95 544 VAL B N 1
ATOM 3843 C CA . VAL B 1 241 ? -24.984 -36.419 53.265 1.00 43.48 544 VAL B CA 1
ATOM 3844 C C . VAL B 1 241 ? -25.539 -35.988 51.880 1.00 47.58 544 VAL B C 1
ATOM 3845 O O . VAL B 1 241 ? -25.092 -34.984 51.320 1.00 47.38 544 VAL B O 1
ATOM 3849 N N . ARG B 1 242 ? -26.550 -36.734 51.366 1.00 44.40 545 ARG B N 1
ATOM 3850 C CA . ARG B 1 242 ? -27.223 -36.471 50.089 1.00 44.93 545 ARG B CA 1
ATOM 3851 C C . ARG B 1 242 ? -27.998 -35.146 50.151 1.00 49.19 545 ARG B C 1
ATOM 3852 O O . ARG B 1 242 ? -28.049 -34.423 49.153 1.00 49.63 545 ARG B O 1
ATOM 3860 N N . ASN B 1 243 ? -28.582 -34.826 51.327 1.00 45.06 546 ASN B N 1
ATOM 3861 C CA . ASN B 1 243 ? -29.291 -33.571 51.573 1.00 45.06 546 ASN B CA 1
ATOM 3862 C C . ASN B 1 243 ? -28.280 -32.578 52.176 1.00 47.68 546 ASN B C 1
ATOM 3863 O O . ASN B 1 243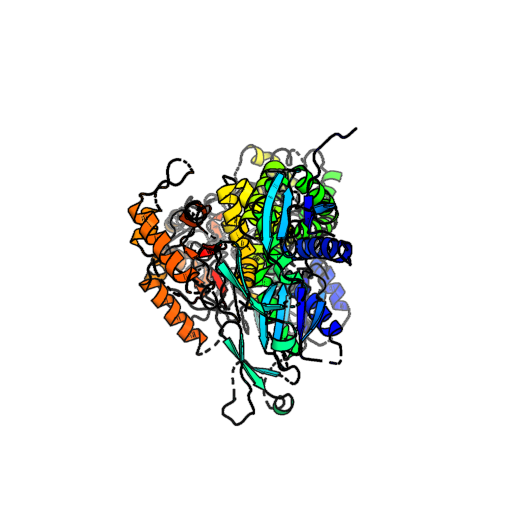 ? -28.386 -32.186 53.343 1.00 47.04 546 ASN B O 1
ATOM 3868 N N . LEU B 1 244 ? -27.268 -32.211 51.363 1.00 43.63 547 LEU B N 1
ATOM 3869 C CA . LEU B 1 244 ? -26.175 -31.307 51.725 1.00 43.07 547 LEU B CA 1
ATOM 3870 C C . LEU B 1 244 ? -26.678 -29.886 51.993 1.00 47.01 547 LEU B C 1
ATOM 3871 O O . LEU B 1 244 ? -26.104 -29.202 52.837 1.00 46.60 547 LEU B O 1
ATOM 3876 N N . LYS B 1 245 ? -27.755 -29.456 51.293 1.00 43.84 548 LYS B N 1
ATOM 3877 C CA . LYS B 1 245 ? -28.387 -28.137 51.430 1.00 44.32 548 LYS B CA 1
ATOM 3878 C C . LYS B 1 245 ? -28.817 -27.887 52.882 1.00 47.79 548 LYS B C 1
ATOM 3879 O O . LYS B 1 245 ? -28.587 -26.793 53.395 1.00 47.94 548 LYS B O 1
ATOM 3885 N N . LEU B 1 246 ? -29.412 -28.905 53.538 1.00 43.55 549 LEU B N 1
ATOM 3886 C CA . LEU B 1 246 ? -29.868 -28.825 54.927 1.00 43.18 549 LEU B CA 1
ATOM 3887 C C . LEU B 1 246 ? -28.695 -28.830 55.910 1.00 45.76 549 LEU B C 1
ATOM 3888 O O . LEU B 1 246 ? -28.770 -28.156 56.940 1.00 45.70 549 LEU B O 1
ATOM 3893 N N . ILE B 1 247 ? -27.620 -29.585 55.594 1.00 41.01 550 ILE B N 1
ATOM 3894 C CA . ILE B 1 247 ? -26.404 -29.666 56.412 1.00 40.22 550 ILE B CA 1
ATOM 3895 C C . ILE B 1 247 ? -25.703 -28.299 56.365 1.00 44.71 550 ILE B C 1
ATOM 3896 O O . ILE B 1 247 ? -25.347 -27.771 57.416 1.00 44.67 550 ILE B O 1
ATOM 3901 N N . MET B 1 248 ? -25.570 -27.711 55.155 1.00 41.75 551 MET B N 1
ATOM 3902 C CA . MET B 1 248 ? -24.955 -26.401 54.928 1.00 42.60 551 MET B CA 1
ATOM 3903 C C . MET B 1 248 ? -25.769 -25.292 55.601 1.00 47.31 551 MET B C 1
ATOM 3904 O O . MET B 1 248 ? -25.176 -24.409 56.219 1.00 47.67 551 MET B O 1
ATOM 3909 N N . GLU B 1 249 ? -27.120 -25.365 55.521 1.00 43.89 552 GLU B N 1
ATOM 3910 C CA . GLU B 1 249 ? -28.040 -24.411 56.156 1.00 44.60 552 GLU B CA 1
ATOM 3911 C C . GLU B 1 249 ? -27.887 -24.438 57.678 1.00 48.32 552 GLU B C 1
ATOM 3912 O O . GLU B 1 249 ? -27.953 -23.385 58.314 1.00 49.10 552 GLU B O 1
ATOM 3918 N N . SER B 1 250 ? -27.664 -25.640 58.251 1.00 43.71 553 SER B N 1
ATOM 3919 C CA . SER B 1 250 ? -27.455 -25.844 59.685 1.00 43.37 553 SER B CA 1
ATOM 3920 C C . SER B 1 250 ? -26.082 -25.320 60.113 1.00 47.39 553 SER B C 1
ATOM 3921 O O . SER B 1 250 ? -25.970 -24.738 61.192 1.00 47.79 553 SER B O 1
ATOM 3924 N N . LEU B 1 251 ? -25.047 -25.518 59.267 1.00 43.50 554 LEU B N 1
ATOM 3925 C CA . LEU B 1 251 ? -23.681 -25.055 59.528 1.00 43.89 554 LEU B CA 1
ATOM 3926 C C . LEU B 1 251 ? -23.599 -23.531 59.453 1.00 49.38 554 LEU B C 1
ATOM 3927 O O . LEU B 1 251 ? -22.983 -22.927 60.322 1.00 49.50 554 LEU B O 1
ATOM 3932 N N . ALA B 1 252 ? -24.250 -22.910 58.444 1.00 47.05 555 ALA B N 1
ATOM 3933 C CA . ALA B 1 252 ? -24.274 -21.455 58.237 1.00 48.79 555 ALA B CA 1
ATOM 3934 C C . ALA B 1 252 ? -24.920 -20.702 59.408 1.00 54.09 555 ALA B C 1
ATOM 3935 O O . ALA B 1 252 ? -24.570 -19.547 59.658 1.00 55.24 555 ALA B O 1
ATOM 3937 N N . LEU B 1 253 ? -25.854 -21.362 60.117 1.00 50.31 556 LEU B N 1
ATOM 3938 C CA . LEU B 1 253 ? -26.582 -20.815 61.258 1.00 51.16 556 LEU B CA 1
ATOM 3939 C C . LEU B 1 253 ? -25.803 -20.979 62.574 1.00 56.44 556 LEU B C 1
ATOM 3940 O O . LEU B 1 253 ? -25.815 -20.061 63.397 1.00 57.61 556 LEU B O 1
ATOM 3945 N N . TRP B 1 254 ? -25.142 -22.138 62.774 1.00 52.57 557 TRP B N 1
ATOM 3946 C CA . TRP B 1 254 ? -24.451 -22.458 64.023 1.00 52.93 557 TRP B CA 1
ATOM 3947 C C . TRP B 1 254 ? -22.929 -22.209 64.033 1.00 58.68 557 TRP B C 1
ATOM 3948 O O . TRP B 1 254 ? -22.393 -21.986 65.120 1.00 59.16 557 TRP B O 1
ATOM 3959 N N . ALA B 1 255 ? -22.236 -22.241 62.870 1.00 55.96 558 ALA B N 1
ATOM 3960 C CA . ALA B 1 255 ? -20.780 -22.015 62.809 1.00 57.15 558 ALA B CA 1
ATOM 3961 C C . ALA B 1 255 ? -20.351 -20.613 63.324 1.00 64.12 558 ALA B C 1
ATOM 3962 O O . ALA B 1 255 ? -19.261 -20.540 63.898 1.00 64.70 558 ALA B O 1
ATOM 3964 N N . PRO B 1 256 ? -21.173 -19.519 63.169 1.00 62.49 559 PRO B N 1
ATOM 3965 C CA . PRO B 1 256 ? -20.746 -18.238 63.753 1.00 65.00 559 PRO B CA 1
ATOM 3966 C C . PRO B 1 256 ? -20.917 -18.215 65.284 1.00 70.44 559 PRO B C 1
ATOM 3967 O O . PRO B 1 256 ? -20.286 -17.394 65.950 1.00 72.13 559 PRO B O 1
ATOM 3971 N N . ARG B 1 257 ? -21.760 -19.119 65.831 1.00 66.14 560 ARG B N 1
ATOM 3972 C CA . ARG B 1 257 ? -22.041 -19.240 67.265 1.00 66.64 560 ARG B CA 1
ATOM 3973 C C . ARG B 1 257 ? -21.100 -20.259 67.930 1.00 70.58 560 ARG B C 1
ATOM 3974 O O . ARG B 1 257 ? -20.416 -19.912 68.894 1.00 71.60 560 ARG B O 1
ATOM 3982 N N . GLU B 1 258 ? -21.067 -21.507 67.414 1.00 65.80 561 GLU B N 1
ATOM 3983 C CA . GLU B 1 258 ? -20.240 -22.603 67.928 1.00 65.43 561 GLU B CA 1
ATOM 3984 C C . GLU B 1 258 ? -18.954 -22.774 67.117 1.00 70.31 561 GLU B C 1
ATOM 3985 O O . GLU B 1 258 ? -18.998 -22.763 65.887 1.00 69.23 561 GLU B O 1
ATOM 4002 N N . ASP B 1 260 ? -16.799 -25.522 67.740 1.00 66.99 563 ASP B N 1
ATOM 4003 C CA . ASP B 1 260 ? -16.409 -26.888 68.093 1.00 66.02 563 ASP B CA 1
ATOM 4004 C C . ASP B 1 260 ? -17.162 -27.878 67.194 1.00 67.15 563 ASP B C 1
ATOM 4005 O O . ASP B 1 260 ? -18.394 -27.884 67.188 1.00 65.53 563 ASP B O 1
ATOM 4010 N N . VAL B 1 261 ? -16.404 -28.692 66.424 1.00 62.99 564 VAL B N 1
ATOM 4011 C CA . VAL B 1 261 ? -16.884 -29.667 65.429 1.00 61.06 564 VAL B CA 1
ATOM 4012 C C . VAL B 1 261 ? -17.896 -30.667 66.024 1.00 63.42 564 VAL B C 1
ATOM 4013 O O . VAL B 1 261 ? -18.969 -30.834 65.445 1.00 62.01 564 VAL B O 1
ATOM 4017 N N . ILE B 1 262 ? -17.554 -31.332 67.151 1.00 59.89 565 ILE B N 1
ATOM 4018 C CA . ILE B 1 262 ? -18.407 -32.342 67.796 1.00 58.62 565 ILE B CA 1
ATOM 4019 C C . ILE B 1 262 ? -19.782 -31.766 68.194 1.00 61.20 565 ILE B C 1
ATOM 4020 O O . ILE B 1 262 ? -20.789 -32.439 67.975 1.00 59.69 565 ILE B O 1
ATOM 4025 N N . THR B 1 263 ? -19.828 -30.525 68.726 1.00 58.14 566 THR B N 1
ATOM 4026 C CA . THR B 1 263 ? -21.087 -29.869 69.110 1.00 57.57 566 THR B CA 1
ATOM 4027 C C . THR B 1 263 ? -21.822 -29.353 67.866 1.00 59.41 566 THR B C 1
ATOM 4028 O O . THR B 1 263 ? -23.053 -29.303 67.864 1.00 58.55 566 THR B O 1
ATOM 4032 N N . LEU B 1 264 ? -21.064 -28.974 66.815 1.00 55.05 567 LEU B N 1
ATOM 4033 C CA . LEU B 1 264 ? -21.594 -28.480 65.539 1.00 53.97 567 LEU B CA 1
ATOM 4034 C C . LEU B 1 264 ? -22.323 -29.603 64.789 1.00 55.56 567 LEU B C 1
ATOM 4035 O O . LEU B 1 264 ? -23.340 -29.338 64.147 1.00 54.68 567 LEU B O 1
ATOM 4040 N N . VAL B 1 265 ? -21.818 -30.857 64.901 1.00 50.90 568 VAL B N 1
ATOM 4041 C CA . VAL B 1 265 ? -22.401 -32.066 64.302 1.00 49.39 568 VAL B CA 1
ATOM 4042 C C . VAL B 1 265 ? -23.757 -32.345 64.982 1.00 52.29 568 VAL B C 1
ATOM 4043 O O . VAL B 1 265 ? -24.725 -32.678 64.295 1.00 51.22 568 VAL B O 1
ATOM 4047 N N . GLU B 1 266 ? -23.824 -32.160 66.322 1.00 49.09 569 GLU B N 1
ATOM 4048 C CA . GLU B 1 266 ? -25.031 -32.350 67.138 1.00 48.75 569 GLU B CA 1
ATOM 4049 C C . GLU B 1 266 ? -26.152 -31.402 66.697 1.00 52.02 569 GLU B C 1
ATOM 4050 O O . GLU B 1 266 ? -27.318 -31.801 66.706 1.00 51.77 569 GLU B O 1
ATOM 4056 N N . HIS B 1 267 ? -25.796 -30.163 66.291 1.00 48.23 570 HIS B N 1
ATOM 4057 C CA . HIS B 1 267 ? -26.741 -29.161 65.793 1.00 48.14 570 HIS B CA 1
ATOM 4058 C C . HIS B 1 267 ? -27.291 -29.570 64.421 1.00 50.62 570 HIS B C 1
ATOM 4059 O O . HIS B 1 267 ? -28.466 -29.324 64.140 1.00 50.58 570 HIS B O 1
ATOM 4066 N N . VAL B 1 268 ? -26.443 -30.199 63.578 1.00 45.76 571 VAL B N 1
ATOM 4067 C CA . VAL B 1 268 ? -26.801 -30.698 62.243 1.00 44.75 571 VAL B CA 1
ATOM 4068 C C . VAL B 1 268 ? -27.718 -31.928 62.421 1.00 48.05 571 VAL B C 1
ATOM 4069 O O . VAL B 1 268 ? -28.685 -32.083 61.672 1.00 47.83 571 VAL B O 1
ATOM 4073 N N . ARG B 1 269 ? -27.433 -32.764 63.444 1.00 44.19 572 ARG B N 1
ATOM 4074 C CA . ARG B 1 269 ? -28.215 -33.955 63.794 1.00 43.72 572 ARG B CA 1
ATOM 4075 C C . ARG B 1 269 ? -29.643 -33.577 64.205 1.00 48.10 572 ARG B C 1
ATOM 4076 O O . ARG B 1 269 ? -30.591 -34.236 63.779 1.00 47.76 572 ARG B O 1
ATOM 4084 N N . ALA B 1 270 ? -29.789 -32.506 65.015 1.00 45.28 573 ALA B N 1
ATOM 4085 C CA . ALA B 1 270 ? -31.072 -31.995 65.505 1.00 46.06 573 ALA B CA 1
ATOM 4086 C C . ALA B 1 270 ? -31.950 -31.459 64.365 1.00 50.46 573 ALA B C 1
ATOM 4087 O O . ALA B 1 270 ? -33.173 -31.596 64.428 1.00 50.67 573 ALA B O 1
ATOM 4089 N N . SER B 1 271 ? -31.328 -30.860 63.326 1.00 46.88 574 SER B N 1
ATOM 4090 C CA . SER B 1 271 ? -32.032 -30.319 62.160 1.00 47.16 574 SER B CA 1
ATOM 4091 C C . SER B 1 271 ? -32.448 -31.437 61.197 1.00 51.03 574 SER B C 1
ATOM 4092 O O . SER B 1 271 ? -33.348 -31.229 60.381 1.00 51.40 574 SER B O 1
ATOM 4095 N N . LEU B 1 272 ? -31.795 -32.616 61.299 1.00 46.87 575 LEU B N 1
ATOM 4096 C CA . LEU B 1 272 ? -32.073 -33.803 60.483 1.00 46.58 575 LEU B CA 1
ATOM 4097 C C . LEU B 1 272 ? -32.920 -34.830 61.266 1.00 51.57 575 LEU B C 1
ATOM 4098 O O . LEU B 1 272 ? -32.896 -36.021 60.942 1.00 51.43 575 LEU B O 1
ATOM 4103 N N . SER B 1 273 ? -33.680 -34.357 62.281 1.00 48.88 576 SER B N 1
ATOM 4104 C CA . SER B 1 273 ? -34.527 -35.170 63.163 1.00 49.48 576 SER B CA 1
ATOM 4105 C C . SER B 1 273 ? -35.589 -35.975 62.400 1.00 54.23 576 SER B C 1
ATOM 4106 O O . SER B 1 273 ? -35.835 -37.126 62.759 1.00 54.28 576 SER B O 1
ATOM 4109 N N . ARG B 1 274 ? -36.204 -35.381 61.355 1.00 51.33 577 ARG B N 1
ATOM 4110 C CA . ARG B 1 274 ? -37.233 -36.027 60.533 1.00 52.25 577 ARG B CA 1
ATOM 4111 C C . ARG B 1 274 ? -36.664 -37.198 59.726 1.00 55.94 577 ARG B C 1
ATOM 4112 O O . ARG B 1 274 ? -37.351 -38.209 59.572 1.00 56.41 577 ARG B O 1
ATOM 4120 N N . TYR B 1 275 ? -35.416 -37.063 59.219 1.00 51.54 578 TYR B N 1
ATOM 4121 C CA . TYR B 1 275 ? -34.733 -38.106 58.449 1.00 51.08 578 TYR B CA 1
ATOM 4122 C C . TYR B 1 275 ? -34.307 -39.259 59.364 1.00 54.36 578 TYR B C 1
ATOM 4123 O O . TYR B 1 275 ? -34.495 -40.421 58.996 1.00 54.71 578 TYR B O 1
ATOM 4132 N N . ILE B 1 276 ? -33.707 -38.932 60.532 1.00 49.90 579 ILE B N 1
ATOM 4133 C CA . ILE B 1 276 ? -33.218 -39.889 61.530 1.00 49.65 579 ILE B CA 1
ATOM 4134 C C . ILE B 1 276 ? -34.377 -40.784 62.001 1.00 54.90 579 ILE B C 1
ATOM 4135 O O . ILE B 1 276 ? -34.235 -42.006 61.973 1.00 55.08 579 ILE B O 1
ATOM 4140 N N . CYS B 1 277 ? -35.525 -40.177 62.370 1.00 52.25 580 CYS B N 1
ATOM 4141 C CA . CYS B 1 277 ? -36.726 -40.876 62.832 1.00 53.77 580 CYS B CA 1
ATOM 4142 C C . CYS B 1 277 ? -37.312 -41.775 61.741 1.00 58.58 580 CYS B C 1
ATOM 4143 O O . CYS B 1 277 ? -37.791 -42.859 62.060 1.00 59.49 580 CYS B O 1
ATOM 4146 N N . SER B 1 278 ? -37.264 -41.334 60.469 1.00 54.75 581 SER B N 1
ATOM 4147 C CA . SER B 1 278 ? -37.789 -42.065 59.310 1.00 55.60 581 SER B CA 1
ATOM 4148 C C . SER B 1 278 ? -37.045 -43.386 59.053 1.00 59.34 581 SER B C 1
ATOM 4149 O O . SER B 1 278 ? -37.674 -44.364 58.646 1.00 60.39 581 SER B O 1
ATOM 4152 N N . LYS B 1 279 ? -35.720 -43.409 59.285 1.00 54.49 582 LYS B N 1
ATOM 4153 C CA . LYS B 1 279 ? -34.871 -44.578 59.053 1.00 54.31 582 LYS B CA 1
ATOM 4154 C C . LYS B 1 279 ? -34.853 -45.572 60.230 1.00 59.27 582 LYS B C 1
ATOM 4155 O O . LYS B 1 279 ? -34.535 -46.743 60.012 1.00 59.67 582 LYS B O 1
ATOM 4161 N N . ILE B 1 280 ? -35.182 -45.121 61.459 1.00 55.90 583 ILE B N 1
ATOM 4162 C CA . ILE B 1 280 ? -35.154 -45.980 62.653 1.00 56.56 583 ILE B CA 1
ATOM 4163 C C . ILE B 1 280 ? -36.570 -46.447 63.086 1.00 62.59 583 ILE B C 1
ATOM 4164 O O . ILE B 1 280 ? -36.672 -47.291 63.981 1.00 63.48 583 ILE B O 1
ATOM 4169 N N . ALA B 1 281 ? -37.641 -45.924 62.453 1.00 59.72 584 ALA B N 1
ATOM 4170 C CA . ALA B 1 281 ? -39.019 -46.294 62.796 1.00 61.76 584 ALA B CA 1
ATOM 4171 C C . ALA B 1 281 ? -39.588 -47.383 61.888 1.00 67.63 584 ALA B C 1
ATOM 4172 O O . ALA B 1 281 ? -39.219 -47.482 60.716 1.00 66.69 584 ALA B O 1
ATOM 4174 N N . VAL B 1 282 ? -40.515 -48.180 62.446 1.00 66.68 585 VAL B N 1
ATOM 4175 C CA . VAL B 1 282 ? -41.247 -49.245 61.761 1.00 68.95 585 VAL B CA 1
ATOM 4176 C C . VAL B 1 282 ? -42.742 -49.034 62.042 1.00 75.13 585 VAL B C 1
ATOM 4177 O O . VAL B 1 282 ? -43.168 -49.096 63.200 1.00 75.69 585 VAL B O 1
ATOM 4181 N N . SER B 1 283 ? -43.514 -48.707 60.978 1.00 72.77 586 SER B N 1
ATOM 4182 C CA . SER B 1 283 ? -44.958 -48.411 60.988 1.00 75.14 586 SER B CA 1
ATOM 4183 C C . SER B 1 283 ? -45.286 -47.230 61.942 1.00 78.28 586 SER B C 1
ATOM 4184 O O . SER B 1 283 ? -46.298 -47.252 62.651 1.00 79.89 586 SER B O 1
ATOM 4187 N N . GLY B 1 284 ? -44.419 -46.197 61.933 1.00 72.13 587 GLY B N 1
ATOM 4188 C CA . GLY B 1 284 ? -44.555 -44.990 62.753 1.00 71.16 587 GLY B CA 1
ATOM 4189 C C . GLY B 1 284 ? -44.296 -45.236 64.244 1.00 74.86 587 GLY B C 1
ATOM 4190 O O . GLY B 1 284 ? -44.921 -44.580 65.080 1.00 75.20 587 GLY B O 1
ATOM 4191 N N . GLU B 1 285 ? -43.374 -46.163 64.574 1.00 70.48 588 GLU B N 1
ATOM 4192 C CA . GLU B 1 285 ? -43.018 -46.494 65.955 1.00 70.21 588 GLU B CA 1
ATOM 4193 C C . GLU B 1 285 ? -41.511 -46.734 66.081 1.00 71.37 588 GLU B C 1
ATOM 4194 O O . GLU B 1 285 ? -40.946 -47.522 65.319 1.00 70.65 588 GLU B O 1
ATOM 4200 N N . ILE B 1 286 ? -40.869 -46.055 67.052 1.00 66.13 589 ILE B N 1
ATOM 4201 C CA . ILE B 1 286 ? -39.431 -46.178 67.309 1.00 63.83 589 ILE B CA 1
ATOM 4202 C C . ILE B 1 286 ? -39.216 -46.994 68.591 1.00 68.28 589 ILE B C 1
ATOM 4203 O O . ILE B 1 286 ? -39.658 -46.587 69.667 1.00 68.54 589 ILE B O 1
ATOM 4219 N N . VAL B 1 288 ? -37.175 -47.719 71.407 1.00 62.83 591 VAL B N 1
ATOM 4220 C CA . VAL B 1 288 ? -36.079 -47.101 72.161 1.00 60.93 591 VAL B CA 1
ATOM 4221 C C . VAL B 1 288 ? -35.777 -47.866 73.460 1.00 65.52 591 VAL B C 1
ATOM 4222 O O . VAL B 1 288 ? -36.631 -48.590 73.978 1.00 67.10 591 VAL B O 1
ATOM 4226 N N . VAL B 1 289 ? -34.550 -47.682 73.979 1.00 60.65 592 VAL B N 1
ATOM 4227 C CA . VAL B 1 289 ? -34.078 -48.234 75.247 1.00 61.35 592 VAL B CA 1
ATOM 4228 C C . VAL B 1 289 ? -33.529 -47.038 76.034 1.00 63.61 592 VAL B C 1
ATOM 4229 O O . VAL B 1 289 ? -32.499 -46.464 75.672 1.00 61.26 592 VAL B O 1
ATOM 4233 N N . MET B 1 290 ? -34.286 -46.621 77.059 1.00 61.21 593 MET B N 1
ATOM 4234 C CA . MET B 1 290 ? -33.985 -45.470 77.913 1.00 60.37 593 MET B CA 1
ATOM 4235 C C . MET B 1 290 ? -32.885 -45.787 78.934 1.00 64.07 593 MET B C 1
ATOM 4236 O O . MET B 1 290 ? -32.482 -46.943 79.081 1.00 64.55 593 MET B O 1
ATOM 4241 N N . LEU B 1 291 ? -32.399 -44.746 79.630 1.00 59.68 594 LEU B N 1
ATOM 4242 C CA . LEU B 1 291 ? -31.371 -44.853 80.662 1.00 59.84 594 LEU B CA 1
ATOM 4243 C C . LEU B 1 291 ? -31.883 -44.273 81.979 1.00 64.57 594 LEU B C 1
ATOM 4244 O O . LEU B 1 291 ? -32.461 -43.181 81.991 1.00 63.58 594 LEU B O 1
ATOM 4249 N N . SER B 1 292 ? -31.685 -45.017 83.083 1.00 62.74 595 SER B N 1
ATOM 4250 C CA . SER B 1 292 ? -32.102 -44.625 84.432 1.00 64.08 595 SER B CA 1
ATOM 4251 C C . SER B 1 292 ? -31.317 -43.408 84.916 1.00 67.10 595 SER B C 1
ATOM 4252 O O . SER B 1 292 ? -30.202 -43.172 84.446 1.00 65.42 595 SER B O 1
ATOM 4255 N N . GLY B 1 293 ? -31.902 -42.648 85.864 1.00 64.57 596 GLY B N 1
ATOM 4256 C CA . GLY B 1 293 ? -31.326 -41.438 86.455 1.00 64.12 596 GLY B CA 1
ATOM 4257 C C . GLY B 1 293 ? -29.885 -41.611 86.937 1.00 67.84 596 GLY B C 1
ATOM 4258 O O . GLY B 1 293 ? -29.067 -40.726 86.694 1.00 66.32 596 GLY B O 1
ATOM 4259 N N . TYR B 1 294 ? -29.575 -42.753 87.590 1.00 65.82 597 TYR B N 1
ATOM 4260 C CA . TYR B 1 294 ? -28.250 -43.073 88.127 1.00 66.28 597 TYR B CA 1
ATOM 4261 C C . TYR B 1 294 ? -27.203 -43.265 87.016 1.00 68.62 597 TYR B C 1
ATOM 4262 O O . TYR B 1 294 ? -26.144 -42.640 87.084 1.00 67.81 597 TYR B O 1
ATOM 4271 N N . ILE B 1 295 ? -27.486 -44.142 86.026 1.00 64.67 598 ILE B N 1
ATOM 4272 C CA . ILE B 1 295 ? -26.589 -44.454 84.902 1.00 63.12 598 ILE B CA 1
ATOM 4273 C C . ILE B 1 295 ? -26.354 -43.185 84.052 1.00 65.62 598 ILE B C 1
ATOM 4274 O O . ILE B 1 295 ? -25.217 -42.934 83.646 1.00 64.45 598 ILE B O 1
ATOM 4279 N N . GLU B 1 296 ? -27.414 -42.374 83.836 1.00 62.11 599 GLU B N 1
ATOM 4280 C CA . GLU B 1 296 ? -27.365 -41.111 83.089 1.00 60.63 599 GLU B CA 1
ATOM 4281 C C . GLU B 1 296 ? -26.466 -40.089 83.804 1.00 65.94 599 GLU B C 1
ATOM 4282 O O . GLU B 1 296 ? -25.695 -39.391 83.144 1.00 64.35 599 GLU B O 1
ATOM 4288 N N . ASP B 1 297 ? -26.565 -40.017 85.148 1.00 65.30 600 ASP B N 1
ATOM 4289 C CA . ASP B 1 297 ? -25.784 -39.109 85.991 1.00 66.45 600 ASP B CA 1
ATOM 4290 C C . ASP B 1 297 ? -24.329 -39.568 86.117 1.00 71.77 600 ASP B C 1
ATOM 4291 O O . ASP B 1 297 ? -23.447 -38.721 86.246 1.00 71.59 600 ASP B O 1
ATOM 4296 N N . ALA B 1 298 ? -24.082 -40.898 86.085 1.00 69.48 601 ALA B N 1
ATOM 4297 C CA . ALA B 1 298 ? -22.746 -41.495 86.188 1.00 70.33 601 ALA B CA 1
ATOM 4298 C C . ALA B 1 298 ? -21.884 -41.166 84.963 1.00 73.75 601 ALA B C 1
ATOM 4299 O O . ALA B 1 298 ? -20.688 -40.914 85.117 1.00 74.14 601 ALA B O 1
ATOM 4301 N N . ILE B 1 299 ? -22.494 -41.159 83.758 1.00 69.19 602 ILE B N 1
ATOM 4302 C CA . ILE B 1 299 ? -21.825 -40.842 82.490 1.00 67.95 602 ILE B CA 1
ATOM 4303 C C . ILE B 1 299 ? -21.534 -39.326 82.448 1.00 72.60 602 ILE B C 1
ATOM 4304 O O . ILE B 1 299 ? -20.464 -38.927 81.986 1.00 72.13 602 ILE B O 1
ATOM 4309 N N . ARG B 1 300 ? -22.467 -38.501 82.973 1.00 70.29 603 ARG B N 1
ATOM 4310 C CA . ARG B 1 300 ? -22.375 -37.037 83.033 1.00 70.60 603 ARG B CA 1
ATOM 4311 C C . ARG B 1 300 ? -21.106 -36.564 83.761 1.00 77.77 603 ARG B C 1
ATOM 4312 O O . ARG B 1 300 ? -20.481 -35.599 83.323 1.00 77.20 603 ARG B O 1
ATOM 4331 N N . GLY B 1 302 ? -18.429 -38.474 84.040 1.00 81.02 605 GLY B N 1
ATOM 4332 C CA . GLY B 1 302 ? -17.339 -39.175 83.358 1.00 81.33 605 GLY B CA 1
ATOM 4333 C C . GLY B 1 302 ? -16.514 -38.237 82.470 1.00 85.84 605 GLY B C 1
ATOM 4334 O O . GLY B 1 302 ? -15.345 -38.526 82.207 1.00 86.27 605 GLY B O 1
ATOM 4335 N N . ILE B 1 303 ? -17.126 -37.120 82.012 1.00 82.13 606 ILE B N 1
ATOM 4336 C CA . ILE B 1 303 ? -16.497 -36.097 81.166 1.00 81.93 606 ILE B CA 1
ATOM 4337 C C . ILE B 1 303 ? -15.449 -35.350 82.012 1.00 89.30 606 ILE B C 1
ATOM 4338 O O . ILE B 1 303 ? -15.783 -34.813 83.073 1.00 90.03 606 ILE B O 1
ATOM 4343 N N . ARG B 1 304 ? -14.182 -35.353 81.552 1.00 87.55 607 ARG B N 1
ATOM 4344 C CA . ARG B 1 304 ? -13.061 -34.738 82.268 1.00 90.22 607 ARG B CA 1
ATOM 4345 C C . ARG B 1 304 ? -12.661 -33.382 81.662 1.00 94.72 607 ARG B C 1
ATOM 4346 O O . ARG B 1 304 ? -12.863 -32.352 82.311 1.00 95.35 607 ARG B O 1
ATOM 4354 N N . GLN B 1 305 ? -12.085 -33.384 80.438 1.00 90.80 608 GLN B N 1
ATOM 4355 C CA . GLN B 1 305 ? -11.619 -32.180 79.741 1.00 91.08 608 GLN B CA 1
ATOM 4356 C C . GLN B 1 305 ? -12.791 -31.312 79.292 1.00 93.47 608 GLN B C 1
ATOM 4357 O O . GLN B 1 305 ? -13.001 -30.231 79.838 1.00 94.14 608 GLN B O 1
ATOM 4363 N N . MET B 1 314 ? -11.847 -33.128 75.081 1.00 119.56 617 MET B N 1
ATOM 4364 C CA . MET B 1 314 ? -13.011 -33.777 75.680 1.00 115.94 617 MET B CA 1
ATOM 4365 C C . MET B 1 314 ? -12.886 -35.299 75.575 1.00 116.76 617 MET B C 1
ATOM 4366 O O . MET B 1 314 ? -12.699 -35.829 74.476 1.00 115.66 617 MET B O 1
ATOM 4371 N N . ASP B 1 315 ? -12.970 -35.994 76.725 1.00 111.77 618 ASP B N 1
ATOM 4372 C CA . ASP B 1 315 ? -12.866 -37.453 76.809 1.00 109.08 618 ASP B CA 1
ATOM 4373 C C . ASP B 1 315 ? -13.806 -38.014 77.884 1.00 110.16 618 ASP B C 1
ATOM 4374 O O . ASP B 1 315 ? -14.145 -37.307 78.837 1.00 110.64 618 ASP B O 1
ATOM 4379 N N . ILE B 1 316 ? -14.219 -39.286 77.727 1.00 103.70 619 ILE B N 1
ATOM 4380 C CA . ILE B 1 316 ? -15.124 -39.969 78.654 1.00 101.37 619 ILE B CA 1
ATOM 4381 C C . ILE B 1 316 ? -14.402 -41.149 79.343 1.00 104.35 619 ILE B C 1
ATOM 4382 O O . ILE B 1 316 ? -13.739 -41.950 78.679 1.00 103.50 619 ILE B O 1
ATOM 4387 N N . GLU B 1 317 ? -14.529 -41.225 80.684 1.00 100.92 620 GLU B N 1
ATOM 4388 C CA . GLU B 1 317 ? -13.945 -42.273 81.527 1.00 100.21 620 GLU B CA 1
ATOM 4389 C C . GLU B 1 317 ? -14.873 -42.583 82.706 1.00 102.70 620 GLU B C 1
ATOM 4390 O O . GLU B 1 317 ? -15.095 -41.725 83.565 1.00 103.66 620 GLU B O 1
ATOM 4396 N N . VAL B 1 318 ? -15.434 -43.806 82.725 1.00 96.90 621 VAL B N 1
ATOM 4397 C CA . VAL B 1 318 ? -16.349 -44.280 83.773 1.00 95.91 621 VAL B CA 1
ATOM 4398 C C . VAL B 1 318 ? -15.809 -45.574 84.411 1.00 98.98 621 VAL B C 1
ATOM 4399 O O . VAL B 1 318 ? -14.932 -46.224 83.835 1.00 98.31 621 VAL B O 1
ATOM 4403 N N . SER B 1 319 ? -16.345 -45.944 85.593 1.00 95.34 622 SER B N 1
ATOM 4404 C CA . SER B 1 319 ? -15.960 -47.150 86.332 1.00 94.62 622 SER B CA 1
ATOM 4405 C C . SER B 1 319 ? -16.437 -48.424 85.618 1.00 96.22 622 SER B C 1
ATOM 4406 O O . SER B 1 319 ? -17.361 -48.364 84.802 1.00 94.80 622 SER B O 1
ATOM 4409 N N . ASP B 1 320 ? -15.804 -49.571 85.933 1.00 92.25 623 ASP B N 1
ATOM 4410 C CA . ASP B 1 320 ? -16.120 -50.880 85.351 1.00 90.50 623 ASP B CA 1
ATOM 4411 C C . ASP B 1 320 ? -17.507 -51.388 85.778 1.00 93.41 623 ASP B C 1
ATOM 4412 O O . ASP B 1 320 ? -18.111 -52.168 85.040 1.00 91.89 623 ASP B O 1
ATOM 4417 N N . GLU B 1 321 ? -18.006 -50.946 86.954 1.00 90.72 624 GLU B N 1
ATOM 4418 C CA . GLU B 1 321 ? -19.310 -51.333 87.504 1.00 90.33 624 GLU B CA 1
ATOM 4419 C C . GLU B 1 321 ? -20.463 -50.757 86.663 1.00 93.51 624 GLU B C 1
ATOM 4420 O O . GLU B 1 321 ? -21.403 -51.490 86.349 1.00 92.33 624 GLU B O 1
ATOM 4426 N N . VAL B 1 322 ? -20.384 -49.457 86.300 1.00 90.54 625 VAL B N 1
ATOM 4427 C CA . VAL B 1 322 ? -21.385 -48.752 85.482 1.00 89.86 625 VAL B CA 1
ATOM 4428 C C . VAL B 1 322 ? -21.329 -49.306 84.044 1.00 92.32 625 VAL B C 1
ATOM 4429 O O . VAL B 1 322 ? -22.377 -49.497 83.421 1.00 91.25 625 VAL B O 1
ATOM 4433 N N . MET B 1 323 ? -20.105 -49.593 83.547 1.00 88.63 626 MET B N 1
ATOM 4434 C CA . MET B 1 323 ? -19.841 -50.151 82.217 1.00 87.55 626 MET B CA 1
ATOM 4435 C C . MET B 1 323 ? -20.466 -51.548 82.077 1.00 90.55 626 MET B C 1
ATOM 4436 O O . MET B 1 323 ? -21.063 -51.834 81.039 1.00 89.62 626 MET B O 1
ATOM 4441 N N . GLU B 1 324 ? -20.342 -52.399 83.122 1.00 87.17 627 GLU B N 1
ATOM 4442 C CA . GLU B 1 324 ? -20.889 -53.760 83.153 1.00 86.60 627 GLU B CA 1
ATOM 4443 C C . GLU B 1 324 ? -22.424 -53.733 83.155 1.00 89.86 627 GLU B C 1
ATOM 4444 O O . GLU B 1 324 ? -23.036 -54.554 82.473 1.00 89.27 627 GLU B O 1
ATOM 4450 N N . THR B 1 325 ? -23.034 -52.785 83.901 1.00 86.53 628 THR B N 1
ATOM 4451 C CA . THR B 1 325 ? -24.490 -52.608 83.998 1.00 86.56 628 THR B CA 1
ATOM 4452 C C . THR B 1 325 ? -25.065 -52.251 82.615 1.00 89.62 628 THR B C 1
ATOM 4453 O O . THR B 1 325 ? -26.107 -52.782 82.230 1.00 89.25 628 THR B O 1
ATOM 4457 N N . LEU B 1 326 ? -24.359 -51.378 81.870 1.00 85.70 629 LEU B N 1
ATOM 4458 C CA . LEU B 1 326 ? -24.739 -50.929 80.531 1.00 85.00 629 LEU B CA 1
ATOM 4459 C C . LEU B 1 326 ? -24.500 -52.026 79.482 1.00 88.47 629 LEU B C 1
ATOM 4460 O O . LEU B 1 326 ? -25.303 -52.153 78.559 1.00 87.97 629 LEU B O 1
ATOM 4465 N N . ALA B 1 327 ? -23.408 -52.808 79.622 1.00 85.08 630 ALA B N 1
ATOM 4466 C CA . ALA B 1 327 ? -23.046 -53.877 78.686 1.00 85.03 630 ALA B CA 1
ATOM 4467 C C . ALA B 1 327 ? -23.943 -55.115 78.822 1.00 89.37 630 ALA B C 1
ATOM 4468 O O . ALA B 1 327 ? -24.308 -55.695 77.799 1.00 89.25 630 ALA B O 1
ATOM 4470 N N . HIS B 1 328 ? -24.280 -55.526 80.068 1.00 86.31 631 HIS B N 1
ATOM 4471 C CA . HIS B 1 328 ? -25.114 -56.702 80.353 1.00 86.90 631 HIS B CA 1
ATOM 4472 C C . HIS B 1 328 ? -26.546 -56.525 79.828 1.00 90.89 631 HIS B C 1
ATOM 4473 O O . HIS B 1 328 ? -27.090 -57.463 79.243 1.00 91.20 631 HIS B O 1
ATOM 4480 N N . ALA B 1 329 ? -27.147 -55.337 80.043 1.00 86.91 632 ALA B N 1
ATOM 4481 C CA . ALA B 1 329 ? -28.505 -55.015 79.599 1.00 87.03 632 ALA B CA 1
ATOM 4482 C C . ALA B 1 329 ? -28.589 -54.919 78.072 1.00 90.48 632 ALA B C 1
ATOM 4483 O O . ALA B 1 329 ? -29.602 -55.313 77.495 1.00 90.73 632 ALA B O 1
ATOM 4485 N N . LEU B 1 330 ? -27.517 -54.414 77.425 1.00 86.26 633 LEU B N 1
ATOM 4486 C CA . LEU B 1 330 ? -27.417 -54.279 75.970 1.00 86.09 633 LEU B CA 1
ATOM 4487 C C . LEU B 1 330 ? -27.273 -55.652 75.309 1.00 90.78 633 LEU B C 1
ATOM 4488 O O . LEU B 1 330 ? -27.903 -55.892 74.280 1.00 90.99 633 LEU B O 1
ATOM 4493 N N . ARG B 1 331 ? -26.460 -56.549 75.913 1.00 87.59 634 ARG B N 1
ATOM 4494 C CA . ARG B 1 331 ? -26.223 -57.923 75.453 1.00 88.55 634 ARG B CA 1
ATOM 4495 C C . ARG B 1 331 ? -27.491 -58.771 75.577 1.00 93.42 634 ARG B C 1
ATOM 4496 O O . ARG B 1 331 ? -27.742 -59.616 74.719 1.00 94.42 634 ARG B O 1
ATOM 4504 N N . GLU B 1 332 ? -28.285 -58.533 76.643 1.00 89.59 635 GLU B N 1
ATOM 4505 C CA . GLU B 1 332 ? -29.546 -59.221 76.934 1.00 90.73 635 GLU B CA 1
ATOM 4506 C C . GLU B 1 332 ? -30.612 -58.896 75.880 1.00 94.94 635 GLU B C 1
ATOM 4507 O O . GLU B 1 332 ? -31.443 -59.750 75.568 1.00 96.39 635 GLU B O 1
ATOM 4513 N N . LEU B 1 333 ? -30.577 -57.664 75.334 1.00 89.94 636 LEU B N 1
ATOM 4514 C CA . LEU B 1 333 ? -31.502 -57.184 74.306 1.00 90.12 636 LEU B CA 1
ATOM 4515 C C . LEU B 1 333 ? -30.967 -57.445 72.884 1.00 94.21 636 LEU B C 1
ATOM 4516 O O . LEU B 1 333 ? -31.734 -57.346 71.924 1.00 94.72 636 LEU B O 1
ATOM 4521 N N . ARG B 1 334 ? -29.663 -57.777 72.751 1.00 90.19 637 ARG B N 1
ATOM 4522 C CA . ARG B 1 334 ? -29.022 -58.055 71.461 1.00 90.81 637 ARG B CA 1
ATOM 452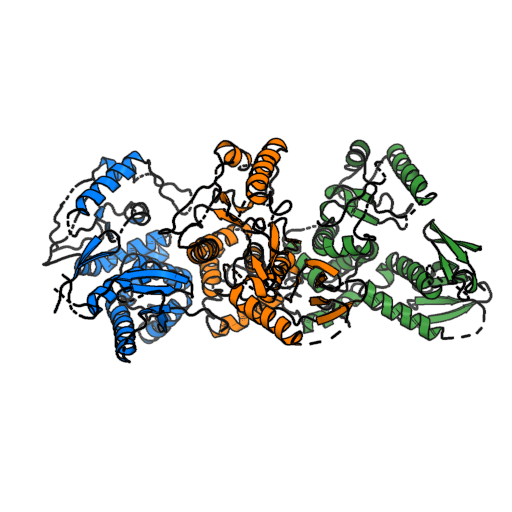3 C C . ARG B 1 334 ? -29.062 -59.558 71.141 1.00 96.49 637 ARG B C 1
ATOM 4524 O O . ARG B 1 334 ? -29.405 -59.913 70.011 1.00 97.84 637 ARG B O 1
ATOM 4532 N N . ASN B 1 335 ? -28.702 -60.431 72.119 1.00 92.84 638 ASN B N 1
ATOM 4533 C CA . ASN B 1 335 ? -28.712 -61.894 71.960 1.00 94.66 638 ASN B CA 1
ATOM 4534 C C . ASN B 1 335 ? -30.128 -62.373 71.630 1.00 99.96 638 ASN B C 1
ATOM 4535 O O . ASN B 1 335 ? -30.308 -63.142 70.683 1.00 101.83 638 ASN B O 1
ATOM 4540 N N . ALA B 1 336 ? -31.131 -61.872 72.379 1.00 95.35 639 ALA B N 1
ATOM 4541 C CA . ALA B 1 336 ? -32.542 -62.150 72.131 1.00 96.77 639 ALA B CA 1
ATOM 4542 C C . ALA B 1 336 ? -33.007 -61.210 71.022 1.00 99.77 639 ALA B C 1
ATOM 4543 O O . ALA B 1 336 ? -32.882 -59.993 71.165 1.00 97.24 639 ALA B O 1
ATOM 4567 N N . ASN B 1 339 ? -34.326 -55.587 67.626 1.00 86.62 642 ASN B N 1
ATOM 4568 C CA . ASN B 1 339 ? -33.677 -54.435 66.995 1.00 84.65 642 ASN B CA 1
ATOM 4569 C C . ASN B 1 339 ? -34.177 -53.160 67.669 1.00 85.13 642 ASN B C 1
ATOM 4570 O O . ASN B 1 339 ? -35.390 -52.942 67.739 1.00 85.11 642 ASN B O 1
ATOM 4575 N N . PHE B 1 340 ? -33.251 -52.340 68.202 1.00 78.68 643 PHE B N 1
ATOM 4576 C CA . PHE B 1 340 ? -33.609 -51.124 68.935 1.00 76.34 643 PHE B CA 1
ATOM 4577 C C . PHE B 1 340 ? -32.633 -49.953 68.698 1.00 77.83 643 PHE B C 1
ATOM 4578 O O . PHE B 1 340 ? -31.644 -50.085 67.975 1.00 77.73 643 PHE B O 1
ATOM 4586 N N . VAL B 1 341 ? -32.939 -48.809 69.337 1.00 66.86 644 VAL B N 1
ATOM 4587 C CA . VAL B 1 341 ? -32.183 -47.558 69.323 1.00 65.08 644 VAL B CA 1
ATOM 4588 C C . VAL B 1 341 ? -32.028 -47.092 70.793 1.00 67.39 644 VAL B C 1
ATOM 4589 O O . VAL B 1 341 ? -32.878 -47.417 71.624 1.00 67.47 644 VAL B O 1
ATOM 4593 N N . LEU B 1 342 ? -30.932 -46.385 71.121 1.00 62.51 645 LEU B N 1
ATOM 4594 C CA . LEU B 1 342 ? -30.697 -45.917 72.488 1.00 61.74 645 LEU B CA 1
ATOM 4595 C C . LEU B 1 342 ? -31.013 -44.421 72.619 1.00 64.25 645 LEU B C 1
ATOM 4596 O O . LEU B 1 342 ? -30.329 -43.590 72.016 1.00 63.51 645 LEU B O 1
ATOM 4601 N N . LEU B 1 343 ? -32.066 -44.087 73.395 1.00 60.50 646 LEU B N 1
ATOM 4602 C CA . LEU B 1 343 ? -32.498 -42.707 73.623 1.00 60.26 646 LEU B CA 1
ATOM 4603 C C . LEU B 1 343 ? -31.923 -42.185 74.946 1.00 63.61 646 LEU B C 1
ATOM 4604 O O . LEU B 1 343 ? -32.293 -42.662 76.021 1.00 64.09 646 LEU B O 1
ATOM 4609 N N . VAL B 1 344 ? -30.992 -41.218 74.848 1.00 59.11 647 VAL B N 1
ATOM 4610 C CA . VAL B 1 344 ? -30.295 -40.605 75.989 1.00 58.83 647 VAL B CA 1
ATOM 4611 C C . VAL B 1 344 ? -30.418 -39.064 75.945 1.00 62.67 647 VAL B C 1
ATOM 4612 O O . VAL B 1 344 ? -31.059 -38.524 75.041 1.00 62.38 647 VAL B O 1
ATOM 4616 N N . SER B 1 345 ? -29.799 -38.370 76.923 1.00 59.37 648 SER B N 1
ATOM 4617 C CA . SER B 1 345 ? -29.794 -36.909 77.015 1.00 60.00 648 SER B CA 1
ATOM 4618 C C . SER B 1 345 ? -28.887 -36.306 75.932 1.00 62.80 648 SER B C 1
ATOM 4619 O O . SER B 1 345 ? -27.954 -36.967 75.470 1.00 61.30 648 SER B O 1
ATOM 4622 N N . VAL B 1 346 ? -29.182 -35.058 75.522 1.00 60.26 649 VAL B N 1
ATOM 4623 C CA . VAL B 1 346 ? -28.480 -34.305 74.469 1.00 60.12 649 VAL B CA 1
ATOM 4624 C C . VAL B 1 346 ? -26.998 -34.061 74.841 1.00 63.77 649 VAL B C 1
ATOM 4625 O O . VAL B 1 346 ? -26.124 -34.213 73.984 1.00 63.07 649 VAL B O 1
ATOM 4629 N N . ASP B 1 347 ? -26.728 -33.700 76.109 1.00 60.80 650 ASP B N 1
ATOM 4630 C CA . ASP B 1 347 ? -25.390 -33.381 76.618 1.00 60.99 650 ASP B CA 1
ATOM 4631 C C . ASP B 1 347 ? -24.450 -34.599 76.736 1.00 63.50 650 ASP B C 1
ATOM 4632 O O . ASP B 1 347 ? -23.234 -34.403 76.801 1.00 63.74 650 ASP B O 1
ATOM 4637 N N . ILE B 1 348 ? -24.991 -35.834 76.774 1.00 58.69 651 ILE B N 1
ATOM 4638 C CA . ILE B 1 348 ? -24.168 -37.045 76.927 1.00 57.84 651 ILE B CA 1
ATOM 4639 C C . ILE B 1 348 ? -24.267 -38.006 75.713 1.00 60.65 651 ILE B C 1
ATOM 4640 O O . ILE B 1 348 ? -23.564 -39.019 75.702 1.00 60.08 651 ILE B O 1
ATOM 4645 N N . ARG B 1 349 ? -25.099 -37.675 74.696 1.00 56.95 652 ARG B N 1
ATOM 4646 C CA . ARG B 1 349 ? -25.330 -38.486 73.489 1.00 56.20 652 ARG B CA 1
ATOM 4647 C C . ARG B 1 349 ? -24.023 -38.899 72.782 1.00 61.43 652 ARG B C 1
ATOM 4648 O O . ARG B 1 349 ? -23.872 -40.072 72.433 1.00 60.79 652 ARG B O 1
ATOM 4656 N N . ARG B 1 350 ? -23.093 -37.946 72.581 1.00 59.66 653 ARG B N 1
ATOM 4657 C CA . ARG B 1 350 ? -21.805 -38.193 71.922 1.00 60.86 653 ARG B CA 1
ATOM 4658 C C . ARG B 1 350 ? -20.856 -39.018 72.809 1.00 65.83 653 ARG B C 1
ATOM 4659 O O . ARG B 1 350 ? -20.034 -39.767 72.280 1.00 66.45 653 ARG B O 1
ATOM 4667 N N . PHE B 1 351 ? -20.982 -38.887 74.145 1.00 62.56 654 PHE B N 1
ATOM 4668 C CA . PHE B 1 351 ? -20.143 -39.587 75.120 1.00 63.43 654 PHE B CA 1
ATOM 4669 C C . PHE B 1 351 ? -20.588 -41.037 75.319 1.00 67.45 654 PHE B C 1
ATOM 4670 O O . PHE B 1 351 ? -19.733 -41.907 75.482 1.00 67.99 654 PHE B O 1
ATOM 4678 N N . VAL B 1 352 ? -21.912 -41.296 75.294 1.00 63.56 655 VAL B N 1
ATOM 4679 C CA . VAL B 1 352 ? -22.496 -42.636 75.440 1.00 63.48 655 VAL B CA 1
ATOM 4680 C C . VAL B 1 352 ? -22.083 -43.491 74.223 1.00 69.49 655 VAL B C 1
ATOM 4681 O O . VAL B 1 352 ? -21.726 -44.657 74.392 1.00 70.11 655 VAL B O 1
ATOM 4696 N N . ARG B 1 354 ? -19.303 -43.274 72.346 1.00 72.70 657 ARG B N 1
ATOM 4697 C CA . ARG B 1 354 ? -17.886 -43.627 72.493 1.00 75.20 657 ARG B CA 1
ATOM 4698 C C . ARG B 1 354 ? -17.673 -44.777 73.497 1.00 79.97 657 ARG B C 1
ATOM 4699 O O . ARG B 1 354 ? -16.673 -45.490 73.398 1.00 81.96 657 ARG B O 1
ATOM 4707 N N . LEU B 1 355 ? -18.601 -44.953 74.452 1.00 75.19 658 LEU B N 1
ATOM 4708 C CA . LEU B 1 355 ? -18.515 -45.999 75.473 1.00 76.01 658 LEU B CA 1
ATOM 4709 C C . LEU B 1 355 ? -18.978 -47.371 74.960 1.00 81.08 658 LEU B C 1
ATOM 4710 O O . LEU B 1 355 ? -18.595 -48.387 75.546 1.00 82.23 658 LEU B O 1
ATOM 4715 N N . ILE B 1 356 ? -19.792 -47.409 73.883 1.00 77.14 659 ILE B N 1
ATOM 4716 C CA . ILE B 1 356 ? -20.334 -48.666 73.355 1.00 77.80 659 ILE B CA 1
ATOM 4717 C C . ILE B 1 356 ? -19.856 -49.013 71.929 1.00 84.19 659 ILE B C 1
ATOM 4718 O O . ILE B 1 356 ? -19.846 -50.199 71.604 1.00 85.53 659 ILE B O 1
ATOM 4723 N N . ASP B 1 357 ? -19.476 -48.014 71.091 1.00 81.23 660 ASP B N 1
ATOM 4724 C CA . ASP B 1 357 ? -19.067 -48.217 69.687 1.00 83.14 660 ASP B CA 1
ATOM 4725 C C . ASP B 1 357 ? -17.947 -49.266 69.499 1.00 91.00 660 ASP B C 1
ATOM 4726 O O . ASP B 1 357 ? -17.966 -49.981 68.494 1.00 92.31 660 ASP B O 1
ATOM 4731 N N . ASN B 1 358 ? -16.994 -49.363 70.446 1.00 89.24 661 ASN B N 1
ATOM 4732 C CA . ASN B 1 358 ? -15.898 -50.331 70.357 1.00 93.13 661 ASN B CA 1
ATOM 4733 C C . ASN B 1 358 ? -16.351 -51.736 70.787 1.00 97.73 661 ASN B C 1
ATOM 4734 O O . ASN B 1 358 ? -15.793 -52.723 70.301 1.00 100.73 661 ASN B O 1
ATOM 4739 N N . ARG B 1 359 ? -17.375 -51.828 71.665 1.00 91.41 662 ARG B N 1
ATOM 4740 C CA . ARG B 1 359 ? -17.916 -53.105 72.145 1.00 91.85 662 ARG B CA 1
ATOM 4741 C C . ARG B 1 359 ? -19.026 -53.627 71.207 1.00 94.68 662 ARG B C 1
ATOM 4742 O O . ARG B 1 359 ? -19.011 -54.809 70.863 1.00 96.81 662 ARG B O 1
ATOM 4750 N N . PHE B 1 360 ? -19.980 -52.749 70.801 1.00 87.80 663 PHE B N 1
ATOM 4751 C CA . PHE B 1 360 ? -21.124 -53.052 69.922 1.00 86.46 663 PHE B CA 1
ATOM 4752 C C . PHE B 1 360 ? -21.258 -51.966 68.837 1.00 88.54 663 PHE B C 1
ATOM 4753 O O . PHE B 1 360 ? -21.322 -50.782 69.168 1.00 86.05 663 PHE B O 1
ATOM 4772 N N . SER B 1 362 ? -23.719 -52.042 66.048 1.00 81.21 665 SER B N 1
ATOM 4773 C CA . SER B 1 362 ? -25.022 -52.040 65.362 1.00 79.41 665 SER B CA 1
ATOM 4774 C C . SER B 1 362 ? -26.087 -51.180 66.080 1.00 78.96 665 SER B C 1
ATOM 4775 O O . SER B 1 362 ? -27.146 -50.918 65.502 1.00 77.67 665 SER B O 1
ATOM 4778 N N . ILE B 1 363 ? -25.801 -50.739 67.317 1.00 73.21 666 ILE B N 1
ATOM 4779 C CA . ILE B 1 363 ? -26.705 -49.914 68.125 1.00 70.24 666 ILE B CA 1
ATOM 4780 C C . ILE B 1 363 ? -26.434 -48.418 67.853 1.00 71.59 666 ILE B C 1
ATOM 4781 O O . ILE B 1 363 ? -25.291 -47.965 67.951 1.00 71.52 666 ILE B O 1
ATOM 4786 N N . LEU B 1 364 ? -27.502 -47.668 67.514 1.00 65.97 667 LEU B N 1
ATOM 4787 C CA . LEU B 1 364 ? -27.456 -46.228 67.246 1.00 64.40 667 LEU B CA 1
ATOM 4788 C C . LEU B 1 364 ? -27.812 -45.435 68.505 1.00 65.78 667 LEU B C 1
ATOM 4789 O O . LEU B 1 364 ? -28.725 -45.822 69.236 1.00 64.80 667 LEU B O 1
ATOM 4794 N N . VAL B 1 365 ? -27.091 -44.327 68.755 1.00 61.37 668 VAL B N 1
ATOM 4795 C CA . VAL B 1 365 ? -27.314 -43.456 69.915 1.00 60.06 668 VAL B CA 1
ATOM 4796 C C . VAL B 1 365 ? -28.071 -42.204 69.440 1.00 62.70 668 VAL B C 1
ATOM 4797 O O . VAL B 1 365 ? -27.576 -41.474 68.580 1.00 62.69 668 VAL B O 1
ATOM 4801 N N . ILE B 1 366 ? -29.287 -41.985 69.981 1.00 58.21 669 ILE B N 1
ATOM 4802 C CA . ILE B 1 366 ? -30.180 -40.871 69.626 1.00 57.88 669 ILE B CA 1
ATOM 4803 C C . ILE B 1 366 ? -30.497 -40.030 70.883 1.00 61.26 669 ILE B C 1
ATOM 4804 O O . ILE B 1 366 ? -30.591 -40.579 71.979 1.00 60.63 669 ILE B O 1
ATOM 4809 N N . SER B 1 367 ? -30.653 -38.699 70.715 1.00 58.10 670 SER B N 1
ATOM 4810 C CA . SER B 1 367 ? -30.978 -37.767 71.801 1.00 58.41 670 SER B CA 1
ATOM 4811 C C . SER B 1 367 ? -32.467 -37.361 71.768 1.00 63.16 670 SER B C 1
ATOM 4812 O O . SER B 1 367 ? -33.147 -37.608 70.769 1.00 62.81 670 SER B O 1
ATOM 4815 N N . TYR B 1 368 ? -32.966 -36.737 72.865 1.00 60.76 671 TYR B N 1
ATOM 4816 C CA . TYR B 1 368 ? -34.356 -36.275 73.002 1.00 62.28 671 TYR B CA 1
ATOM 4817 C C . TYR B 1 368 ? -34.692 -35.151 72.006 1.00 67.11 671 TYR B C 1
ATOM 4818 O O . TYR B 1 368 ? -35.861 -34.976 71.660 1.00 68.23 671 TYR B O 1
ATOM 4827 N N . ALA B 1 369 ? -33.674 -34.388 71.564 1.00 63.23 672 ALA B N 1
ATOM 4828 C CA . ALA B 1 369 ? -33.829 -33.306 70.591 1.00 64.39 672 ALA B CA 1
ATOM 4829 C C . ALA B 1 369 ? -33.942 -33.864 69.171 1.00 67.62 672 ALA B C 1
ATOM 4830 O O . ALA B 1 369 ? -34.534 -33.219 68.304 1.00 68.82 672 ALA B O 1
ATOM 4832 N N . GLU B 1 370 ? -33.377 -35.065 68.943 1.00 62.27 673 GLU B N 1
ATOM 4833 C CA . GLU B 1 370 ? -33.362 -35.750 67.651 1.00 61.44 673 GLU B CA 1
ATOM 4834 C C . GLU B 1 370 ? -34.660 -36.534 67.375 1.00 66.36 673 GLU B C 1
ATOM 4835 O O . GLU B 1 370 ? -34.872 -36.946 66.232 1.00 65.99 673 GLU B O 1
ATOM 4841 N N . ILE B 1 371 ? -35.528 -36.736 68.394 1.00 64.06 674 ILE B N 1
ATOM 4842 C CA . ILE B 1 371 ? -36.795 -37.444 68.178 1.00 65.02 674 ILE B CA 1
ATOM 4843 C C . ILE B 1 371 ? -37.884 -36.425 67.827 1.00 71.97 674 ILE B C 1
ATOM 4844 O O . ILE B 1 371 ? -38.159 -35.502 68.597 1.00 72.96 674 ILE B O 1
ATOM 4849 N N . ASP B 1 372 ? -38.458 -36.584 66.622 1.00 69.88 675 ASP B N 1
ATOM 4850 C CA . ASP B 1 372 ? -39.498 -35.728 66.049 1.00 72.66 675 ASP B CA 1
ATOM 4851 C C . ASP B 1 372 ? -40.885 -36.116 66.567 1.00 79.30 675 ASP B C 1
ATOM 4852 O O . ASP B 1 372 ? -41.109 -37.276 66.923 1.00 78.02 675 ASP B O 1
ATOM 4857 N N . GLU B 1 373 ? -41.819 -35.142 66.589 1.00 79.68 676 GLU B N 1
ATOM 4858 C CA . GLU B 1 373 ? -43.211 -35.330 67.014 1.00 82.85 676 GLU B CA 1
ATOM 4859 C C . GLU B 1 373 ? -43.977 -36.209 66.008 1.00 87.80 676 GLU B C 1
ATOM 4860 O O . GLU B 1 373 ? -43.481 -36.456 64.905 1.00 85.89 676 GLU B O 1
ATOM 4866 N N . ALA B 1 374 ? -45.183 -36.688 66.405 1.00 87.21 677 ALA B N 1
ATOM 4867 C CA . ALA B 1 374 ? -46.078 -37.579 65.644 1.00 88.24 677 ALA B CA 1
ATOM 4868 C C . ALA B 1 374 ? -45.411 -38.955 65.384 1.00 88.97 677 ALA B C 1
ATOM 4869 O O . ALA B 1 374 ? -45.743 -39.649 64.418 1.00 88.64 677 ALA B O 1
ATOM 4871 N N . TYR B 1 375 ? -44.492 -39.346 66.288 1.00 83.22 678 TYR B N 1
ATOM 4872 C CA . TYR B 1 375 ? -43.765 -40.615 66.279 1.00 80.46 678 TYR B CA 1
ATOM 4873 C C . TYR B 1 375 ? -43.980 -41.320 67.615 1.00 84.89 678 TYR B C 1
ATOM 4874 O O . TYR B 1 375 ? -43.708 -40.734 68.668 1.00 84.46 678 TYR B O 1
ATOM 4883 N N . THR B 1 376 ? -44.494 -42.563 67.574 1.00 82.22 679 THR B N 1
ATOM 4884 C CA . THR B 1 376 ? -44.774 -43.362 68.770 1.00 82.79 679 THR B CA 1
ATOM 4885 C C . THR B 1 376 ? -43.449 -43.840 69.381 1.00 83.72 679 THR B C 1
ATOM 4886 O O . THR B 1 376 ? -42.678 -44.543 68.723 1.00 81.40 679 THR B O 1
ATOM 4890 N N . ILE B 1 377 ? -43.183 -43.423 70.628 1.00 80.25 680 ILE B N 1
ATOM 4891 C CA . ILE B 1 377 ? -41.974 -43.783 71.368 1.00 77.71 680 ILE B CA 1
ATOM 4892 C C . ILE B 1 377 ? -42.292 -45.036 72.203 1.00 82.48 680 ILE B C 1
ATOM 4893 O O . ILE B 1 377 ? -43.146 -44.988 73.093 1.00 84.50 680 ILE B O 1
ATOM 4898 N N . ASN B 1 378 ? -41.628 -46.161 71.875 1.00 77.42 681 ASN B N 1
ATOM 4899 C CA . ASN B 1 378 ? -41.815 -47.444 72.553 1.00 78.13 681 ASN B CA 1
ATOM 4900 C C . ASN B 1 378 ? -40.565 -47.801 73.364 1.00 80.10 681 ASN B C 1
ATOM 4901 O O . ASN B 1 378 ? -39.543 -48.194 72.796 1.00 77.65 681 ASN B O 1
ATOM 4906 N N . VAL B 1 379 ? -40.651 -47.646 74.696 1.00 77.72 682 VAL B N 1
ATOM 4907 C CA . VAL B 1 379 ? -39.555 -47.951 75.617 1.00 76.28 682 VAL B CA 1
ATOM 4908 C C . VAL B 1 379 ? -39.555 -49.470 75.898 1.00 81.22 682 VAL B C 1
ATOM 4909 O O . VAL B 1 379 ? -40.562 -50.023 76.350 1.00 83.39 682 VAL B O 1
ATOM 4913 N N . LEU B 1 380 ? -38.429 -50.136 75.585 1.00 75.99 683 LEU B N 1
ATOM 4914 C CA . LEU B 1 380 ? -38.254 -51.577 75.781 1.00 76.65 683 LEU B CA 1
ATOM 4915 C C . LEU B 1 380 ? -37.603 -51.873 77.135 1.00 80.74 683 LEU B C 1
ATOM 4916 O O . LEU B 1 380 ? -38.018 -52.806 77.821 1.00 82.27 683 LEU B O 1
ATOM 4932 N N . THR B 1 382 ? -34.994 -49.891 80.601 1.00 74.88 685 THR B N 1
ATOM 4933 C CA . THR B 1 382 ? -34.367 -48.739 81.250 1.00 73.78 685 THR B CA 1
ATOM 4934 C C . THR B 1 382 ? -33.166 -49.251 82.058 1.00 77.35 685 THR B C 1
ATOM 4935 O O . THR B 1 382 ? -33.343 -49.906 83.088 1.00 78.73 685 THR B O 1
ATOM 4939 N N . ILE B 1 383 ? -31.946 -48.981 81.556 1.00 72.07 686 ILE B N 1
ATOM 4940 C CA . ILE B 1 383 ? -30.691 -49.413 82.179 1.00 74.18 686 ILE B CA 1
ATOM 4941 C C . ILE B 1 383 ? -30.369 -48.487 83.354 1.00 85.89 686 ILE B C 1
ATOM 4942 O O . ILE B 1 383 ? -30.111 -47.288 83.115 1.00 86.77 686 ILE B O 1
ATOM 4947 N N . ILE C 1 53 ? 35.800 -35.235 36.779 1.00 84.20 356 ILE C N 1
ATOM 4948 C CA . ILE C 1 53 ? 35.610 -34.386 37.954 1.00 84.08 356 ILE C CA 1
ATOM 4949 C C . ILE C 1 53 ? 34.198 -34.623 38.516 1.00 87.71 356 ILE C C 1
ATOM 4950 O O . ILE C 1 53 ? 33.208 -34.428 37.803 1.00 87.37 356 ILE C O 1
ATOM 4955 N N . SER C 1 54 ? 34.120 -35.050 39.792 1.00 83.83 357 SER C N 1
ATOM 4956 C CA . SER C 1 54 ? 32.864 -35.326 40.498 1.00 83.43 357 SER C CA 1
ATOM 4957 C C . SER C 1 54 ? 32.299 -34.043 41.147 1.00 86.68 357 SER C C 1
ATOM 4958 O O . SER C 1 54 ? 32.885 -32.968 40.991 1.00 86.32 357 SER C O 1
ATOM 4961 N N . SER C 1 55 ? 31.149 -34.158 41.850 1.00 97.54 358 SER C N 1
ATOM 4962 C CA . SER C 1 55 ? 30.489 -33.040 42.530 1.00 98.34 358 SER C CA 1
ATOM 4963 C C . SER C 1 55 ? 29.925 -33.458 43.894 1.00 99.33 358 SER C C 1
ATOM 4964 O O . SER C 1 55 ? 30.007 -32.679 44.845 1.00 100.32 358 SER C O 1
ATOM 4967 N N . GLU C 1 56 ? 29.353 -34.679 43.986 1.00 92.29 359 GLU C N 1
ATOM 4968 C CA . GLU C 1 56 ? 28.764 -35.216 45.219 1.00 90.07 359 GLU C CA 1
ATOM 4969 C C . GLU C 1 56 ? 28.981 -36.735 45.340 1.00 90.03 359 GLU C C 1
ATOM 4970 O O . GLU C 1 56 ? 29.251 -37.404 44.338 1.00 88.76 359 GLU C O 1
ATOM 4976 N N . THR C 1 57 ? 28.848 -37.268 46.574 1.00 84.75 360 THR C N 1
ATOM 4977 C CA . THR C 1 57 ? 28.997 -38.695 46.891 1.00 81.92 360 THR C CA 1
ATOM 4978 C C . THR C 1 57 ? 27.835 -39.506 46.320 1.00 82.68 360 THR C C 1
ATOM 4979 O O . THR C 1 57 ? 26.697 -39.029 46.309 1.00 82.50 360 THR C O 1
ATOM 4983 N N . VAL C 1 58 ? 28.123 -40.736 45.859 1.00 76.77 361 VAL C N 1
ATOM 4984 C CA . VAL C 1 58 ? 27.114 -41.637 45.296 1.00 74.75 361 VAL C CA 1
ATOM 4985 C C . VAL C 1 58 ? 26.277 -42.239 46.453 1.00 76.22 361 VAL C C 1
ATOM 4986 O O . VAL C 1 58 ? 26.856 -42.794 47.391 1.00 75.36 361 VAL C O 1
ATOM 4990 N N . PRO C 1 59 ? 24.922 -42.069 46.409 1.00 71.63 362 PRO C N 1
ATOM 4991 C CA . PRO C 1 59 ? 24.014 -42.485 47.486 1.00 70.59 362 PRO C CA 1
ATOM 4992 C C . PRO C 1 59 ? 24.060 -43.973 47.878 1.00 72.07 362 PRO C C 1
ATOM 4993 O O . PRO C 1 59 ? 24.165 -44.257 49.070 1.00 71.62 362 PRO C O 1
ATOM 4997 N N . LEU C 1 60 ? 23.944 -44.910 46.916 1.00 67.09 363 LEU C N 1
ATOM 4998 C CA . LEU C 1 60 ? 23.908 -46.338 47.239 1.00 65.48 363 LEU C CA 1
ATOM 4999 C C . LEU C 1 60 ? 24.890 -47.166 46.414 1.00 68.49 363 LEU C C 1
ATOM 5000 O O . LEU C 1 60 ? 24.930 -47.049 45.187 1.00 68.35 363 LEU C O 1
ATOM 5005 N N . ILE C 1 61 ? 25.685 -48.007 47.109 1.00 64.52 364 ILE C N 1
ATOM 5006 C CA . ILE C 1 61 ? 26.669 -48.924 46.521 1.00 64.47 364 ILE C CA 1
ATOM 5007 C C . ILE C 1 61 ? 26.543 -50.290 47.206 1.00 68.22 364 ILE C C 1
ATOM 5008 O O . ILE C 1 61 ? 26.629 -50.368 48.434 1.00 67.96 364 ILE C O 1
ATOM 5013 N N . LEU C 1 62 ? 26.349 -51.359 46.415 1.00 64.88 365 LEU C N 1
ATOM 5014 C CA . LEU C 1 62 ? 26.271 -52.722 46.936 1.00 64.85 365 LEU C CA 1
ATOM 5015 C C . LEU C 1 62 ? 27.536 -53.479 46.537 1.00 70.25 365 LEU C C 1
ATOM 5016 O O . LEU C 1 62 ? 27.687 -53.887 45.382 1.00 70.65 365 LEU C O 1
ATOM 5021 N N . LEU C 1 63 ? 28.468 -53.610 47.494 1.00 67.68 366 LEU C N 1
ATOM 5022 C CA . LEU C 1 63 ? 29.753 -54.282 47.314 1.00 69.23 366 LEU C CA 1
ATOM 5023 C C . LEU C 1 63 ? 29.570 -55.803 47.366 1.00 74.20 366 LEU C C 1
ATOM 5024 O O . LEU C 1 63 ? 29.012 -56.323 48.335 1.00 73.44 366 LEU C O 1
ATOM 5029 N N . PHE C 1 64 ? 30.017 -56.505 46.308 1.00 72.43 367 PHE C N 1
ATOM 5030 C CA . PHE C 1 64 ? 29.912 -57.962 46.175 1.00 73.87 367 PHE C CA 1
ATOM 5031 C C . PHE C 1 64 ? 31.292 -58.625 45.983 1.00 80.75 367 PHE C C 1
ATOM 5032 O O . PHE C 1 64 ? 32.301 -57.928 45.843 1.00 81.04 367 PHE C O 1
ATOM 5040 N N . ALA C 1 65 ? 31.324 -59.973 45.985 1.00 79.26 368 ALA C N 1
ATOM 5041 C CA . ALA C 1 65 ? 32.536 -60.777 45.806 1.00 82.24 368 ALA C CA 1
ATOM 5042 C C . ALA C 1 65 ? 32.941 -60.874 44.332 1.00 87.93 368 ALA C C 1
ATOM 5043 O O . ALA C 1 65 ? 32.097 -60.700 43.450 1.00 86.81 368 ALA C O 1
ATOM 5045 N N . GLU C 1 66 ? 34.230 -61.176 44.073 1.00 87.21 369 GLU C N 1
ATOM 5046 C CA . GLU C 1 66 ? 34.783 -61.327 42.725 1.00 89.53 369 GLU C CA 1
ATOM 5047 C C . GLU C 1 66 ? 34.409 -62.686 42.136 1.00 95.75 369 GLU C C 1
ATOM 5048 O O . GLU C 1 66 ? 33.243 -62.936 41.838 1.00 94.01 369 GLU C O 1
ATOM 5054 N N . ASP C 1 73 ? 21.915 -60.434 35.302 1.00 80.56 376 ASP C N 1
ATOM 5055 C CA . ASP C 1 73 ? 21.203 -61.128 36.374 1.00 78.85 376 ASP C CA 1
ATOM 5056 C C . ASP C 1 73 ? 21.311 -60.369 37.702 1.00 78.67 376 ASP C C 1
ATOM 5057 O O . ASP C 1 73 ? 20.328 -60.306 38.445 1.00 76.48 376 ASP C O 1
ATOM 5062 N N . MET C 1 74 ? 22.501 -59.801 37.998 1.00 74.03 377 MET C N 1
ATOM 5063 C CA . MET C 1 74 ? 22.773 -59.027 39.214 1.00 70.65 377 MET C CA 1
ATOM 5064 C C . MET C 1 74 ? 22.015 -57.690 39.181 1.00 71.69 377 MET C C 1
ATOM 5065 O O . MET C 1 74 ? 21.499 -57.255 40.214 1.00 69.06 377 MET C O 1
ATOM 5070 N N . GLU C 1 75 ? 21.933 -57.059 37.990 1.00 68.77 378 GLU C N 1
ATOM 5071 C CA . GLU C 1 75 ? 21.231 -55.791 37.785 1.00 67.29 378 GLU C CA 1
ATOM 5072 C C . GLU C 1 75 ? 19.713 -55.985 37.882 1.00 69.65 378 GLU C C 1
ATOM 5073 O O . GLU C 1 75 ? 19.008 -55.050 38.262 1.00 68.10 378 GLU C O 1
ATOM 5079 N N . GLY C 1 76 ? 19.222 -57.200 37.558 1.00 66.57 379 GLY C N 1
ATOM 5080 C CA . GLY C 1 76 ? 17.808 -57.570 37.641 1.00 66.29 379 GLY C CA 1
ATOM 5081 C C . GLY C 1 76 ? 17.366 -57.619 39.104 1.00 66.37 379 GLY C C 1
ATOM 5082 O O . GLY C 1 76 ? 16.249 -57.205 39.415 1.00 65.56 379 GLY C O 1
ATOM 5083 N N . LEU C 1 77 ? 18.258 -58.103 39.998 1.00 60.75 380 LEU C N 1
ATOM 5084 C CA . LEU C 1 77 ? 18.046 -58.201 41.445 1.00 58.31 380 LEU C CA 1
ATOM 5085 C C . LEU C 1 77 ? 17.933 -56.799 42.069 1.00 59.55 380 LEU C C 1
ATOM 5086 O O . LEU C 1 77 ? 17.027 -56.569 42.870 1.00 58.41 380 LEU C O 1
ATOM 5091 N N . ILE C 1 78 ? 18.840 -55.873 41.681 1.00 55.06 381 ILE C N 1
ATOM 5092 C CA . ILE C 1 78 ? 18.900 -54.480 42.145 1.00 53.28 381 ILE C CA 1
ATOM 5093 C C . ILE C 1 78 ? 17.575 -53.757 41.813 1.00 56.75 381 ILE C C 1
ATOM 5094 O O . ILE C 1 78 ? 17.018 -53.082 42.682 1.00 55.59 381 ILE C O 1
ATOM 5099 N N . GLU C 1 79 ? 17.064 -53.935 40.578 1.00 54.38 382 GLU C N 1
ATOM 5100 C CA . GLU C 1 79 ? 15.812 -53.320 40.124 1.00 54.97 382 GLU C CA 1
ATOM 5101 C C . GLU C 1 79 ? 14.588 -53.963 40.797 1.00 58.08 382 GLU C C 1
ATOM 5102 O O . GLU C 1 79 ? 13.570 -53.287 40.956 1.00 58.15 382 GLU C O 1
ATOM 5108 N N . ARG C 1 80 ? 14.692 -55.249 41.204 1.00 53.59 383 ARG C N 1
ATOM 5109 C CA . ARG C 1 80 ? 13.622 -55.967 41.904 1.00 53.36 383 ARG C CA 1
ATOM 5110 C C . ARG C 1 80 ? 13.493 -55.458 43.344 1.00 54.87 383 ARG C C 1
ATOM 5111 O O . ARG C 1 80 ? 12.374 -55.344 43.847 1.00 55.11 383 ARG C O 1
ATOM 5119 N N . ILE C 1 81 ? 14.637 -55.144 43.997 1.00 49.10 384 ILE C N 1
ATOM 5120 C CA . ILE C 1 81 ? 14.697 -54.607 45.362 1.00 47.51 384 ILE C CA 1
ATOM 5121 C C . ILE C 1 81 ? 14.103 -53.188 45.351 1.00 51.09 384 ILE C C 1
ATOM 5122 O O . ILE C 1 81 ? 13.274 -52.870 46.206 1.00 51.58 384 ILE C O 1
ATOM 5127 N N . ARG C 1 82 ? 14.501 -52.364 44.356 1.00 46.75 385 ARG C N 1
ATOM 5128 C CA . ARG C 1 82 ? 14.025 -50.993 44.162 1.00 46.78 385 ARG C CA 1
ATOM 5129 C C . ARG C 1 82 ? 12.508 -50.952 43.948 1.00 51.98 385 ARG C C 1
ATOM 5130 O O . ARG C 1 82 ? 11.847 -50.045 44.455 1.00 52.31 385 ARG C O 1
ATOM 5138 N N . SER C 1 83 ? 11.965 -51.944 43.211 1.00 49.48 386 SER C N 1
ATOM 5139 C CA . SER C 1 83 ? 10.537 -52.068 42.918 1.00 51.29 386 SER C CA 1
ATOM 5140 C C . SER C 1 83 ? 9.746 -52.490 44.160 1.00 55.39 386 SER C C 1
ATOM 5141 O O . SER C 1 83 ? 8.732 -51.862 44.466 1.00 56.47 386 SER C O 1
ATOM 5144 N N . GLN C 1 84 ? 10.219 -53.535 44.879 1.00 50.72 387 GLN C N 1
ATOM 5145 C CA . GLN C 1 84 ? 9.572 -54.074 46.077 1.00 51.06 387 GLN C CA 1
ATOM 5146 C C . GLN C 1 84 ? 9.549 -53.076 47.236 1.00 54.90 387 GLN C C 1
ATOM 5147 O O . GLN C 1 84 ? 8.544 -53.016 47.946 1.00 56.14 387 GLN C O 1
ATOM 5153 N N . PHE C 1 85 ? 10.633 -52.288 47.417 1.00 50.01 388 PHE C N 1
ATOM 5154 C CA . PHE C 1 85 ? 10.736 -51.276 48.477 1.00 50.07 388 PHE C CA 1
ATOM 5155 C C . PHE C 1 85 ? 9.708 -50.155 48.266 1.00 56.51 388 PHE C C 1
ATOM 5156 O O . PHE C 1 85 ? 9.253 -49.552 49.238 1.00 57.55 388 PHE C O 1
ATOM 5164 N N . PHE C 1 86 ? 9.333 -49.896 46.999 1.00 54.09 389 PHE C N 1
ATOM 5165 C CA . PHE C 1 86 ? 8.326 -48.903 46.636 1.00 56.37 389 PHE C CA 1
ATOM 5166 C C . PHE C 1 86 ? 6.915 -49.462 46.883 1.00 62.65 389 PHE C C 1
ATOM 5167 O O . PHE C 1 86 ? 6.001 -48.692 47.169 1.00 64.74 389 PHE C O 1
ATOM 5175 N N . ILE C 1 87 ? 6.735 -50.792 46.765 1.00 58.79 390 ILE C N 1
ATOM 5176 C CA . ILE C 1 87 ? 5.441 -51.442 47.002 1.00 60.84 390 ILE C CA 1
ATOM 5177 C C . ILE C 1 87 ? 5.227 -51.574 48.522 1.00 64.97 390 ILE C C 1
ATOM 5178 O O . ILE C 1 87 ? 4.142 -51.258 49.020 1.00 67.21 390 ILE C O 1
ATOM 5183 N N . ASP C 1 88 ? 6.273 -52.018 49.248 1.00 59.06 391 ASP C N 1
ATOM 5184 C CA . ASP C 1 88 ? 6.248 -52.253 50.691 1.00 59.35 391 ASP C CA 1
ATOM 5185 C C . ASP C 1 88 ? 6.312 -50.980 51.544 1.00 63.54 391 ASP C C 1
ATOM 5186 O O . ASP C 1 88 ? 5.753 -50.987 52.643 1.00 65.05 391 ASP C O 1
ATOM 5191 N N . TYR C 1 89 ? 7.011 -49.917 51.087 1.00 58.72 392 TYR C N 1
ATOM 5192 C CA . TYR C 1 89 ? 7.165 -48.711 51.909 1.00 59.73 392 TYR C CA 1
ATOM 5193 C C . TYR C 1 89 ? 6.774 -47.398 51.201 1.00 65.18 392 TYR C C 1
ATOM 5194 O O . TYR C 1 89 ? 6.517 -46.413 51.892 1.00 66.78 392 TYR C O 1
ATOM 5203 N N . GLY C 1 90 ? 6.710 -47.377 49.859 1.00 61.27 393 GLY C N 1
ATOM 5204 C CA . GLY C 1 90 ? 6.321 -46.180 49.102 1.00 62.84 393 GLY C CA 1
ATOM 5205 C C . GLY C 1 90 ? 7.427 -45.132 48.994 1.00 65.98 393 GLY C C 1
ATOM 5206 O O . GLY C 1 90 ? 7.127 -43.939 48.965 1.00 67.55 393 GLY C O 1
ATOM 5207 N N . VAL C 1 91 ? 8.695 -45.573 48.922 1.00 60.21 394 VAL C N 1
ATOM 5208 C CA . VAL C 1 91 ? 9.858 -44.688 48.806 1.00 59.30 394 VAL C CA 1
ATOM 5209 C C . VAL C 1 91 ? 10.644 -45.067 47.547 1.00 61.73 394 VAL C C 1
ATOM 5210 O O . VAL C 1 91 ? 11.065 -46.218 47.394 1.00 59.30 394 VAL C O 1
ATOM 5214 N N . ARG C 1 92 ? 10.827 -44.085 46.649 1.00 59.74 395 ARG C N 1
ATOM 5215 C CA . ARG C 1 92 ? 11.569 -44.240 45.403 1.00 58.66 395 ARG C CA 1
ATOM 5216 C C . ARG C 1 92 ? 13.070 -44.205 45.717 1.00 60.96 395 ARG C C 1
ATOM 5217 O O . ARG C 1 92 ? 13.641 -43.127 45.915 1.00 61.10 395 ARG C O 1
ATOM 5225 N N . LEU C 1 93 ? 13.688 -45.398 45.826 1.00 55.81 396 LEU C N 1
ATOM 5226 C CA . LEU C 1 93 ? 15.110 -45.564 46.138 1.00 54.05 396 LEU C CA 1
ATOM 5227 C C . LEU C 1 93 ? 16.013 -45.072 45.001 1.00 58.60 396 LEU C C 1
ATOM 5228 O O . LEU C 1 93 ? 15.623 -45.198 43.838 1.00 58.84 396 LEU C O 1
ATOM 5233 N N . PRO C 1 94 ? 17.228 -44.542 45.320 1.00 55.49 397 PRO C N 1
ATOM 5234 C CA . PRO C 1 94 ? 18.160 -44.119 44.269 1.00 55.83 397 PRO C CA 1
ATOM 5235 C C . PRO C 1 94 ? 18.789 -45.339 43.592 1.00 60.00 397 PRO C C 1
ATOM 5236 O O . PRO C 1 94 ? 18.811 -46.427 44.178 1.00 58.61 397 PRO C O 1
ATOM 5240 N N . THR C 1 95 ? 19.293 -45.157 42.358 1.00 58.00 398 THR C N 1
ATOM 5241 C CA . THR C 1 95 ? 19.924 -46.218 41.565 1.00 57.77 398 THR C CA 1
ATOM 5242 C C . THR C 1 95 ? 21.186 -46.712 42.285 1.00 61.33 398 THR C C 1
ATOM 5243 O O . THR C 1 95 ? 22.066 -45.911 42.614 1.00 60.95 398 THR C O 1
ATOM 5247 N N . ILE C 1 96 ? 21.233 -48.023 42.579 1.00 57.84 399 ILE C N 1
ATOM 5248 C CA . ILE C 1 96 ? 22.331 -48.662 43.311 1.00 57.10 399 ILE C CA 1
ATOM 5249 C C . ILE C 1 96 ? 23.458 -49.066 42.349 1.00 63.10 399 ILE C C 1
ATOM 5250 O O . ILE C 1 96 ? 23.201 -49.672 41.306 1.00 63.69 399 ILE C O 1
ATOM 5255 N N . LEU C 1 97 ? 24.704 -48.729 42.725 1.00 60.61 400 LEU C N 1
ATOM 5256 C CA . LEU C 1 97 ? 25.922 -49.040 41.979 1.00 61.99 400 LEU C CA 1
ATOM 5257 C C . LEU C 1 97 ? 26.454 -50.414 42.406 1.00 67.39 400 LEU C C 1
ATOM 5258 O O . LEU C 1 97 ? 26.528 -50.703 43.603 1.00 66.00 400 LEU C O 1
ATOM 5263 N N . TYR C 1 98 ? 26.815 -51.254 41.422 1.00 66.69 401 TYR C N 1
ATOM 5264 C CA . TYR C 1 98 ? 27.353 -52.592 41.657 1.00 67.72 401 TYR C CA 1
ATOM 5265 C C . TYR C 1 98 ? 28.833 -52.650 41.255 1.00 74.44 401 TYR C C 1
ATOM 5266 O O . TYR C 1 98 ? 29.188 -52.276 40.133 1.00 75.68 401 TYR C O 1
ATOM 5275 N N . ARG C 1 99 ? 29.686 -53.122 42.183 1.00 71.85 402 ARG C N 1
ATOM 5276 C CA . ARG C 1 99 ? 31.133 -53.281 41.991 1.00 73.95 402 ARG C CA 1
ATOM 5277 C C . ARG C 1 99 ? 31.672 -54.419 42.866 1.00 79.13 402 ARG C C 1
ATOM 5278 O O . ARG C 1 99 ? 31.218 -54.599 43.999 1.00 77.18 402 ARG C O 1
ATOM 5286 N N . THR C 1 100 ? 32.635 -55.187 42.325 1.00 78.91 403 THR C N 1
ATOM 5287 C CA . THR C 1 100 ? 33.252 -56.338 42.995 1.00 80.33 403 THR C CA 1
ATOM 5288 C C . THR C 1 100 ? 34.508 -55.930 43.773 1.00 85.52 403 THR C C 1
ATOM 5289 O O . THR C 1 100 ? 35.274 -55.081 43.311 1.00 85.93 403 THR C O 1
ATOM 5293 N N . SER C 1 101 ? 34.717 -56.553 44.949 1.00 82.71 404 SER C N 1
ATOM 5294 C CA . SER C 1 101 ? 35.868 -56.304 45.821 1.00 84.06 404 SER C CA 1
ATOM 5295 C C . SER C 1 101 ? 36.576 -57.615 46.178 1.00 91.16 404 SER C C 1
ATOM 5296 O O . SER C 1 101 ? 35.918 -58.601 46.519 1.00 90.64 404 SER C O 1
ATOM 5299 N N . ASN C 1 102 ? 37.920 -57.614 46.096 1.00 90.84 405 ASN C N 1
ATOM 5300 C CA . ASN C 1 102 ? 38.769 -58.775 46.385 1.00 94.12 405 ASN C CA 1
ATOM 5301 C C . ASN C 1 102 ? 38.847 -59.080 47.891 1.00 98.28 405 ASN C C 1
ATOM 5302 O O . ASN C 1 102 ? 39.090 -60.229 48.266 1.00 100.11 405 ASN C O 1
ATOM 5307 N N . GLU C 1 103 ? 38.645 -58.053 48.743 1.00 92.95 406 GLU C N 1
ATOM 5308 C CA . GLU C 1 103 ? 38.696 -58.159 50.205 1.00 93.21 406 GLU C CA 1
ATOM 5309 C C . GLU C 1 103 ? 37.499 -58.928 50.792 1.00 95.48 406 GLU C C 1
ATOM 5310 O O . GLU C 1 103 ? 37.614 -59.473 51.892 1.00 96.51 406 GLU C O 1
ATOM 5316 N N . LEU C 1 104 ? 36.362 -58.962 50.070 1.00 89.42 407 LEU C N 1
ATOM 5317 C CA . LEU C 1 104 ? 35.123 -59.612 50.514 1.00 87.81 407 LEU C CA 1
ATOM 5318 C C . LEU C 1 104 ? 35.103 -61.128 50.289 1.00 93.66 407 LEU C C 1
ATOM 5319 O O . LEU C 1 104 ? 35.810 -61.648 49.426 1.00 95.35 407 LEU C O 1
ATOM 5335 N N . VAL C 1 106 ? 32.851 -64.857 49.510 1.00 91.65 409 VAL C N 1
ATOM 5336 C CA . VAL C 1 106 ? 31.889 -65.352 48.510 1.00 90.76 409 VAL C CA 1
ATOM 5337 C C . VAL C 1 106 ? 30.410 -65.085 48.934 1.00 91.12 409 VAL C C 1
ATOM 5338 O O . VAL C 1 106 ? 29.548 -64.962 48.062 1.00 89.47 409 VAL C O 1
ATOM 5342 N N . ASP C 1 107 ? 30.139 -64.962 50.251 1.00 86.51 410 ASP C N 1
ATOM 5343 C CA . ASP C 1 107 ? 28.799 -64.709 50.792 1.00 83.90 410 ASP C CA 1
ATOM 5344 C C . ASP C 1 107 ? 28.632 -63.260 51.283 1.00 83.81 410 ASP C C 1
ATOM 5345 O O . ASP C 1 107 ? 27.498 -62.796 51.436 1.00 81.39 410 ASP C O 1
ATOM 5350 N N . ASP C 1 108 ? 29.758 -62.560 51.535 1.00 79.61 411 ASP C N 1
ATOM 5351 C CA . ASP C 1 108 ? 29.793 -61.186 52.040 1.00 77.04 411 ASP C CA 1
ATOM 5352 C C . ASP C 1 108 ? 29.258 -60.158 51.034 1.00 76.57 411 ASP C C 1
ATOM 5353 O O . ASP C 1 108 ? 29.710 -60.101 49.887 1.00 75.98 411 ASP C O 1
ATOM 5358 N N . ILE C 1 109 ? 28.277 -59.358 51.489 1.00 70.21 412 ILE C N 1
ATOM 5359 C CA . ILE C 1 109 ? 27.641 -58.256 50.757 1.00 67.38 412 ILE C CA 1
ATOM 5360 C C . ILE C 1 109 ? 27.668 -57.039 51.689 1.00 69.12 412 ILE C C 1
ATOM 5361 O O . ILE C 1 109 ? 27.138 -57.115 52.799 1.00 69.03 412 ILE C O 1
ATOM 5366 N N . VAL C 1 110 ? 28.309 -55.940 51.261 1.00 63.94 413 VAL C N 1
ATOM 5367 C CA . VAL C 1 110 ? 28.429 -54.742 52.093 1.00 63.07 413 VAL C CA 1
ATOM 5368 C C . VAL C 1 110 ? 27.689 -53.569 51.437 1.00 64.28 413 VAL C C 1
ATOM 5369 O O . VAL C 1 110 ? 27.943 -53.243 50.277 1.00 63.49 413 VAL C O 1
ATOM 5373 N N . LEU C 1 111 ? 26.769 -52.948 52.200 1.00 59.57 414 LEU C N 1
ATOM 5374 C CA . LEU C 1 111 ? 25.994 -51.786 51.778 1.00 58.11 414 LEU C CA 1
ATOM 5375 C C . LEU C 1 111 ? 26.771 -50.516 52.115 1.00 61.82 414 LEU C C 1
ATOM 5376 O O . LEU C 1 111 ? 27.240 -50.361 53.246 1.00 62.67 414 LEU C O 1
ATOM 5381 N N . LEU C 1 112 ? 26.909 -49.616 51.129 1.00 57.24 415 LEU C N 1
ATOM 5382 C CA . LEU C 1 112 ? 27.613 -48.349 51.298 1.00 57.50 415 LEU C CA 1
ATOM 5383 C C . LEU C 1 112 ? 26.681 -47.172 51.017 1.00 60.55 415 LEU C C 1
ATOM 5384 O O . LEU C 1 112 ? 26.199 -47.016 49.891 1.00 59.47 415 LEU C O 1
ATOM 5389 N N . ILE C 1 113 ? 26.411 -46.360 52.054 1.00 57.65 416 ILE C N 1
ATOM 5390 C CA . ILE C 1 113 ? 25.565 -45.171 51.946 1.00 57.71 416 ILE C CA 1
ATOM 5391 C C . ILE C 1 113 ? 26.487 -43.947 52.004 1.00 62.51 416 ILE C C 1
ATOM 5392 O O . ILE C 1 113 ? 27.163 -43.730 53.013 1.00 63.38 416 ILE C O 1
ATOM 5397 N N . ASN C 1 114 ? 26.524 -43.176 50.893 1.00 58.87 417 ASN C N 1
ATOM 5398 C CA . ASN C 1 114 ? 27.345 -41.977 50.669 1.00 60.11 417 ASN C CA 1
ATOM 5399 C C . ASN C 1 114 ? 28.848 -42.328 50.777 1.00 64.33 417 ASN C C 1
ATOM 5400 O O . ASN C 1 114 ? 29.616 -41.620 51.437 1.00 65.77 417 ASN C O 1
ATOM 5405 N N . GLU C 1 115 ? 29.246 -43.445 50.113 1.00 59.52 418 GLU C N 1
ATOM 5406 C CA . GLU C 1 115 ? 30.604 -44.016 50.032 1.00 59.84 418 GLU C CA 1
ATOM 5407 C C . GLU C 1 115 ? 31.174 -44.415 51.421 1.00 64.94 418 GLU C C 1
ATOM 5408 O O . GLU C 1 115 ? 32.387 -44.594 51.564 1.00 65.71 418 GLU C O 1
ATOM 5414 N N . VAL C 1 116 ? 30.288 -44.598 52.420 1.00 61.60 419 VAL C N 1
ATOM 5415 C CA . VAL C 1 116 ? 30.627 -44.987 53.796 1.00 62.87 419 VAL C CA 1
ATOM 5416 C C . VAL C 1 116 ? 29.881 -46.293 54.121 1.00 66.13 419 VAL C C 1
ATOM 5417 O O . VAL C 1 116 ? 28.703 -46.418 53.778 1.00 64.33 419 VAL C O 1
ATOM 5421 N N . ARG C 1 117 ? 30.572 -47.263 54.765 1.00 63.97 420 ARG C N 1
ATOM 5422 C CA . ARG C 1 117 ? 30.015 -48.563 55.164 1.00 63.48 420 ARG C CA 1
ATOM 5423 C C . ARG C 1 117 ? 28.802 -48.364 56.086 1.00 68.24 420 ARG C C 1
ATOM 5424 O O . ARG C 1 117 ? 28.892 -47.631 57.074 1.00 69.87 420 ARG C O 1
ATOM 5432 N N . ALA C 1 118 ? 27.665 -48.987 55.734 1.00 63.52 421 ALA C N 1
ATOM 5433 C CA . ALA C 1 118 ? 26.422 -48.876 56.494 1.00 64.01 421 ALA C CA 1
ATOM 5434 C C . ALA C 1 118 ? 26.047 -50.194 57.174 1.00 68.75 421 ALA C C 1
ATOM 5435 O O . ALA C 1 118 ? 25.711 -50.180 58.359 1.00 70.36 421 ALA C O 1
ATOM 5437 N N . ASP C 1 119 ? 26.094 -51.323 56.431 1.00 64.36 422 ASP C N 1
ATOM 5438 C CA . ASP C 1 119 ? 25.749 -52.651 56.949 1.00 65.23 422 ASP C CA 1
ATOM 5439 C C . ASP C 1 119 ? 26.393 -53.775 56.129 1.00 69.28 422 ASP C C 1
ATOM 5440 O O . ASP C 1 119 ? 26.621 -53.614 54.929 1.00 67.53 422 ASP C O 1
ATOM 5445 N N . SER C 1 120 ? 26.662 -54.919 56.786 1.00 67.92 423 SER C N 1
ATOM 5446 C CA . SER C 1 120 ? 27.232 -56.123 56.175 1.00 68.17 423 SER C CA 1
ATOM 5447 C C . SER C 1 120 ? 26.192 -57.247 56.172 1.00 72.73 423 SER C C 1
ATOM 5448 O O . SER C 1 120 ? 25.392 -57.343 57.107 1.00 73.26 423 SER C O 1
ATOM 5451 N N . PHE C 1 121 ? 26.196 -58.087 55.122 1.00 69.17 424 PHE C N 1
ATOM 5452 C CA . PHE C 1 121 ? 25.231 -59.179 54.962 1.00 69.51 424 PHE C CA 1
ATOM 5453 C C . PHE C 1 121 ? 25.902 -60.504 54.593 1.00 75.75 424 PHE C C 1
ATOM 5454 O O . PHE C 1 121 ? 26.928 -60.513 53.909 1.00 75.51 424 PHE C O 1
ATOM 5462 N N . ASN C 1 122 ? 25.296 -61.623 55.032 1.00 74.52 425 ASN C N 1
ATOM 5463 C CA . ASN C 1 122 ? 25.754 -62.987 54.754 1.00 76.59 425 ASN C CA 1
ATOM 5464 C C . ASN C 1 122 ? 24.598 -63.779 54.129 1.00 81.26 425 ASN C C 1
ATOM 5465 O O . ASN C 1 122 ? 23.730 -64.288 54.846 1.00 81.73 425 ASN C O 1
ATOM 5470 N N . ILE C 1 123 ? 24.561 -63.829 52.784 1.00 77.83 426 ILE C N 1
ATOM 5471 C CA . ILE C 1 123 ? 23.508 -64.507 52.022 1.00 78.22 426 ILE C CA 1
ATOM 5472 C C . ILE C 1 123 ? 24.136 -65.482 51.012 1.00 85.06 426 ILE C C 1
ATOM 5473 O O . ILE C 1 123 ? 25.066 -65.120 50.285 1.00 84.41 426 ILE C O 1
ATOM 5478 N N . TYR C 1 124 ? 23.612 -66.721 50.989 1.00 84.71 427 TYR C N 1
ATOM 5479 C CA . TYR C 1 124 ? 24.024 -67.804 50.095 1.00 87.35 427 TYR C CA 1
ATOM 5480 C C . TYR C 1 124 ? 22.935 -67.960 49.024 1.00 92.16 427 TYR C C 1
ATOM 5481 O O . TYR C 1 124 ? 21.897 -68.572 49.280 1.00 92.56 427 TYR C O 1
ATOM 5490 N N . PHE C 1 125 ? 23.157 -67.349 47.845 1.00 88.88 428 PHE C N 1
ATOM 5491 C CA . PHE C 1 125 ? 22.208 -67.297 46.726 1.00 89.21 428 PHE C CA 1
ATOM 5492 C C . PHE C 1 125 ? 21.891 -68.662 46.084 1.00 98.06 428 PHE C C 1
ATOM 5493 O O . PHE C 1 125 ? 20.835 -68.790 45.459 1.00 97.97 428 PHE C O 1
ATOM 5501 N N . ASP C 1 126 ? 22.772 -69.669 46.237 1.00 98.77 429 ASP C N 1
ATOM 5502 C CA . ASP C 1 126 ? 22.553 -71.003 45.667 1.00 102.98 429 ASP C CA 1
ATOM 5503 C C . ASP C 1 126 ? 21.787 -71.935 46.633 1.00 109.69 429 ASP C C 1
ATOM 5504 O O . ASP C 1 126 ? 21.487 -73.075 46.271 1.00 112.48 429 ASP C O 1
ATOM 5520 N N . VAL C 1 128 ? 18.482 -72.072 49.823 1.00 92.62 431 VAL C N 1
ATOM 5521 C CA . VAL C 1 128 ? 17.310 -71.475 50.486 1.00 92.51 431 VAL C CA 1
ATOM 5522 C C . VAL C 1 128 ? 17.571 -71.369 52.018 1.00 97.14 431 VAL C C 1
ATOM 5523 O O . VAL C 1 128 ? 18.644 -71.763 52.478 1.00 96.73 431 VAL C O 1
ATOM 5527 N N . CYS C 1 129 ? 16.619 -70.799 52.794 1.00 94.33 432 CYS C N 1
ATOM 5528 C CA . CYS C 1 129 ? 16.775 -70.619 54.243 1.00 94.34 432 CYS C CA 1
ATOM 5529 C C . CYS C 1 129 ? 15.434 -70.692 54.985 1.00 98.99 432 CYS C C 1
ATOM 5530 O O . CYS C 1 129 ? 14.385 -70.390 54.413 1.00 98.65 432 CYS C O 1
ATOM 5533 N N . ILE C 1 130 ? 15.494 -71.068 56.277 1.00 96.19 433 ILE C N 1
ATOM 5534 C CA . ILE C 1 130 ? 14.341 -71.181 57.180 1.00 96.61 433 ILE C CA 1
ATOM 5535 C C . ILE C 1 130 ? 14.576 -70.335 58.448 1.00 101.03 433 ILE C C 1
ATOM 5536 O O . ILE C 1 130 ? 15.715 -69.952 58.734 1.00 100.21 433 ILE C O 1
ATOM 5541 N N . THR C 1 131 ? 13.496 -70.049 59.200 1.00 98.61 434 THR C N 1
ATOM 5542 C CA . THR C 1 131 ? 13.546 -69.262 60.437 1.00 98.89 434 THR C CA 1
ATOM 5543 C C . THR C 1 131 ? 13.721 -70.184 61.642 1.00 102.80 434 THR C C 1
ATOM 5544 O O . THR C 1 131 ? 14.843 -70.567 61.969 1.00 101.92 434 THR C O 1
ATOM 5548 N N . VAL C 1 144 ? 23.879 -77.617 58.005 1.00 98.03 447 VAL C N 1
ATOM 5549 C CA . VAL C 1 144 ? 23.132 -76.387 58.262 1.00 97.70 447 VAL C CA 1
ATOM 5550 C C . VAL C 1 144 ? 24.125 -75.263 58.601 1.00 101.77 447 VAL C C 1
ATOM 5551 O O . VAL C 1 144 ? 24.932 -75.406 59.523 1.00 101.24 447 VAL C O 1
ATOM 5555 N N . VAL C 1 145 ? 24.060 -74.154 57.841 1.00 98.53 448 VAL C N 1
ATOM 5556 C CA . VAL C 1 145 ? 24.914 -72.973 58.020 1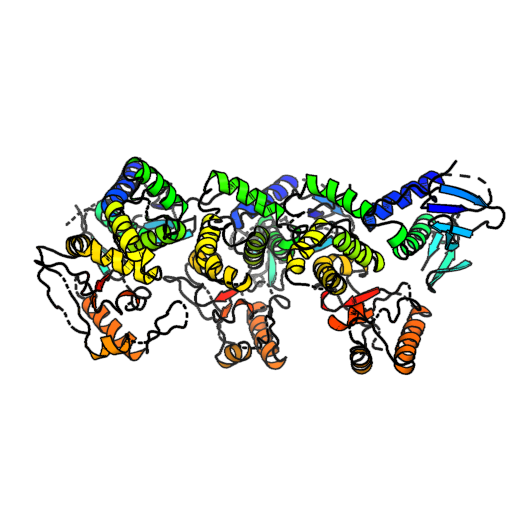.00 98.36 448 VAL C CA 1
ATOM 5557 C C . VAL C 1 145 ? 24.090 -71.891 58.734 1.00 101.72 448 VAL C C 1
ATOM 5558 O O . VAL C 1 145 ? 22.964 -71.609 58.320 1.00 101.24 448 VAL C O 1
ATOM 5562 N N . SER C 1 146 ? 24.644 -71.303 59.810 1.00 98.08 449 SER C N 1
ATOM 5563 C CA . SER C 1 146 ? 23.950 -70.281 60.596 1.00 97.79 449 SER C CA 1
ATOM 5564 C C . SER C 1 146 ? 24.672 -68.930 60.582 1.00 101.80 449 SER C C 1
ATOM 5565 O O . SER C 1 146 ? 25.901 -68.874 60.669 1.00 101.59 449 SER C O 1
ATOM 5568 N N . THR C 1 147 ? 23.882 -67.845 60.482 1.00 98.27 450 THR C N 1
ATOM 5569 C CA . THR C 1 147 ? 24.328 -66.446 60.495 1.00 98.27 450 THR C CA 1
ATOM 5570 C C . THR C 1 147 ? 23.277 -65.603 61.242 1.00 102.06 450 THR C C 1
ATOM 5571 O O . THR C 1 147 ? 22.126 -66.030 61.356 1.00 101.45 450 THR C O 1
ATOM 5575 N N . SER C 1 148 ? 23.669 -64.422 61.754 1.00 99.02 451 SER C N 1
ATOM 5576 C CA . SER C 1 148 ? 22.753 -63.569 62.510 1.00 99.27 451 SER C CA 1
ATOM 5577 C C . SER C 1 148 ? 22.678 -62.137 61.977 1.00 103.36 451 SER C C 1
ATOM 5578 O O . SER C 1 148 ? 23.691 -61.562 61.574 1.00 102.98 451 SER C O 1
ATOM 5581 N N . TYR C 1 149 ? 21.461 -61.568 62.003 1.00 100.15 452 TYR C N 1
ATOM 5582 C CA . TYR C 1 149 ? 21.148 -60.195 61.608 1.00 100.16 452 TYR C CA 1
ATOM 5583 C C . TYR C 1 149 ? 20.168 -59.611 62.626 1.00 105.01 452 TYR C C 1
ATOM 5584 O O . TYR C 1 149 ? 19.123 -60.218 62.886 1.00 104.69 452 TYR C O 1
ATOM 5593 N N . ASN C 1 150 ? 20.530 -58.449 63.225 1.00 102.40 453 ASN C N 1
ATOM 5594 C CA . ASN C 1 150 ? 19.795 -57.736 64.285 1.00 103.26 453 ASN C CA 1
ATOM 5595 C C . ASN C 1 150 ? 19.657 -58.644 65.534 1.00 107.96 453 ASN C C 1
ATOM 5596 O O . ASN C 1 150 ? 18.625 -58.637 66.212 1.00 108.20 453 ASN C O 1
ATOM 5601 N N . GLU C 1 151 ? 20.735 -59.418 65.819 1.00 104.47 454 GLU C N 1
ATOM 5602 C CA . GLU C 1 151 ? 20.907 -60.383 66.918 1.00 104.67 454 GLU C CA 1
ATOM 5603 C C . GLU C 1 151 ? 19.833 -61.505 66.875 1.00 108.41 454 GLU C C 1
ATOM 5604 O O . GLU C 1 151 ? 19.422 -62.021 67.921 1.00 108.48 454 GLU C O 1
ATOM 5610 N N . ARG C 1 152 ? 19.426 -61.907 65.651 1.00 104.28 455 ARG C N 1
ATOM 5611 C CA . ARG C 1 152 ? 18.454 -62.976 65.404 1.00 103.85 455 ARG C CA 1
ATOM 5612 C C . ARG C 1 152 ? 19.068 -63.995 64.441 1.00 106.83 455 ARG C C 1
ATOM 5613 O O . ARG C 1 152 ? 19.398 -63.646 63.304 1.00 105.89 455 ARG C O 1
ATOM 5621 N N . VAL C 1 153 ? 19.257 -65.242 64.917 1.00 103.26 456 VAL C N 1
ATOM 5622 C CA . VAL C 1 153 ? 19.879 -66.340 64.163 1.00 102.34 456 VAL C CA 1
ATOM 5623 C C . VAL C 1 153 ? 18.974 -66.842 63.026 1.00 105.97 456 VAL C C 1
ATOM 5624 O O . VAL C 1 153 ? 17.768 -67.019 63.213 1.00 105.67 456 VAL C O 1
ATOM 5628 N N . ILE C 1 154 ? 19.583 -67.058 61.842 1.00 102.36 457 ILE C N 1
ATOM 5629 C CA . ILE C 1 154 ? 18.932 -67.542 60.617 1.00 102.04 457 ILE C CA 1
ATOM 5630 C C . ILE C 1 154 ? 19.641 -68.830 60.164 1.00 106.02 457 ILE C C 1
ATOM 5631 O O . ILE C 1 154 ? 20.872 -68.851 60.076 1.00 105.50 457 ILE C O 1
ATOM 5636 N N . SER C 1 155 ? 18.865 -69.894 59.881 1.00 102.89 458 SER C N 1
ATOM 5637 C CA . SER C 1 155 ? 19.391 -71.186 59.434 1.00 102.66 458 SER C CA 1
ATOM 5638 C C . SER C 1 155 ? 19.290 -71.329 57.911 1.00 106.85 458 SER C C 1
ATOM 5639 O O . SER C 1 155 ? 18.230 -71.070 57.338 1.00 106.43 458 SER C O 1
ATOM 5642 N N . TRP C 1 156 ? 20.400 -71.739 57.266 1.00 103.80 459 TRP C N 1
ATOM 5643 C CA . TRP C 1 156 ? 20.494 -71.927 55.815 1.00 104.00 459 TRP C CA 1
ATOM 5644 C C . TRP C 1 156 ? 20.689 -73.406 55.466 1.00 108.62 459 TRP C C 1
ATOM 5645 O O . TRP C 1 156 ? 21.537 -74.076 56.061 1.00 107.99 459 TRP C O 1
ATOM 5656 N N . VAL C 1 157 ? 19.890 -73.909 54.506 1.00 106.15 460 VAL C N 1
ATOM 5657 C CA . VAL C 1 157 ? 19.915 -75.301 54.027 1.00 106.65 460 VAL C CA 1
ATOM 5658 C C . VAL C 1 157 ? 19.943 -75.336 52.484 1.00 111.73 460 VAL C C 1
ATOM 5659 O O . VAL C 1 157 ? 19.618 -74.337 51.845 1.00 111.32 460 VAL C O 1
ATOM 5663 N N . ASP C 1 158 ? 20.319 -76.489 51.893 1.00 109.36 461 ASP C N 1
ATOM 5664 C CA . ASP C 1 158 ? 20.394 -76.667 50.438 1.00 110.21 461 ASP C CA 1
ATOM 5665 C C . ASP C 1 158 ? 18.993 -76.667 49.794 1.00 114.83 461 ASP C C 1
ATOM 5666 O O . ASP C 1 158 ? 17.995 -76.907 50.479 1.00 113.95 461 ASP C O 1
ATOM 5671 N N . VAL C 1 159 ? 18.934 -76.392 48.474 1.00 112.64 462 VAL C N 1
ATOM 5672 C CA . VAL C 1 159 ? 17.711 -76.316 47.665 1.00 113.07 462 VAL C CA 1
ATOM 5673 C C . VAL C 1 159 ? 17.014 -77.708 47.540 1.00 118.34 462 VAL C C 1
ATOM 5674 O O . VAL C 1 159 ? 15.810 -77.760 47.276 1.00 118.07 462 VAL C O 1
ATOM 5678 N N . SER C 1 160 ? 17.760 -78.811 47.755 1.00 115.89 463 SER C N 1
ATOM 5679 C CA . SER C 1 160 ? 17.246 -80.181 47.665 1.00 116.55 463 SER C CA 1
ATOM 5680 C C . SER C 1 160 ? 16.447 -80.601 48.909 1.00 120.18 463 SER C C 1
ATOM 5681 O O . SER C 1 160 ? 15.502 -81.382 48.780 1.00 120.12 463 SER C O 1
ATOM 5684 N N . TYR C 1 161 ? 16.827 -80.098 50.102 1.00 116.25 464 TYR C N 1
ATOM 5685 C CA . TYR C 1 161 ? 16.190 -80.431 51.381 1.00 115.69 464 TYR C CA 1
ATOM 5686 C C . TYR C 1 161 ? 14.803 -79.780 51.572 1.00 119.79 464 TYR C C 1
ATOM 5687 O O . TYR C 1 161 ? 14.049 -80.229 52.440 1.00 119.19 464 TYR C O 1
ATOM 5696 N N . THR C 1 162 ? 14.466 -78.743 50.774 1.00 116.77 465 THR C N 1
ATOM 5697 C CA . THR C 1 162 ? 13.176 -78.039 50.854 1.00 116.72 465 THR C CA 1
ATOM 5698 C C . THR C 1 162 ? 12.015 -78.919 50.370 1.00 121.45 465 THR C C 1
ATOM 5699 O O . THR C 1 162 ? 10.908 -78.805 50.900 1.00 121.10 465 THR C O 1
ATOM 5703 N N . GLU C 1 163 ? 12.269 -79.788 49.370 1.00 118.83 466 GLU C N 1
ATOM 5704 C CA . GLU C 1 163 ? 11.274 -80.698 48.795 1.00 119.59 466 GLU C CA 1
ATOM 5705 C C . GLU C 1 163 ? 10.946 -81.839 49.763 1.00 123.39 466 GLU C C 1
ATOM 5706 O O . GLU C 1 163 ? 11.840 -82.400 50.395 1.00 122.50 466 GLU C O 1
ATOM 5712 N N . ILE C 1 172 ? 9.481 -71.319 54.767 1.00 90.55 475 ILE C N 1
ATOM 5713 C CA . ILE C 1 172 ? 10.710 -71.293 53.974 1.00 89.70 475 ILE C CA 1
ATOM 5714 C C . ILE C 1 172 ? 10.708 -70.040 53.088 1.00 92.99 475 ILE C C 1
ATOM 5715 O O . ILE C 1 172 ? 9.731 -69.784 52.381 1.00 92.92 475 ILE C O 1
ATOM 5731 N N . SER C 1 174 ? 13.021 -67.634 50.182 1.00 85.67 477 SER C N 1
ATOM 5732 C CA . SER C 1 174 ? 14.072 -67.598 49.156 1.00 84.75 477 SER C CA 1
ATOM 5733 C C . SER C 1 174 ? 15.275 -66.741 49.579 1.00 86.84 477 SER C C 1
ATOM 5734 O O . SER C 1 174 ? 15.125 -65.820 50.387 1.00 86.27 477 SER C O 1
ATOM 5737 N N . ALA C 1 175 ? 16.463 -67.057 49.022 1.00 82.28 478 ALA C N 1
ATOM 5738 C CA . ALA C 1 175 ? 17.731 -66.370 49.289 1.00 81.35 478 ALA C CA 1
ATOM 5739 C C . ALA C 1 175 ? 17.688 -64.901 48.853 1.00 83.30 478 ALA C C 1
ATOM 5740 O O . ALA C 1 175 ? 18.221 -64.045 49.562 1.00 82.74 478 ALA C O 1
ATOM 5742 N N . GLN C 1 176 ? 17.046 -64.614 47.700 1.00 78.43 479 GLN C N 1
ATOM 5743 C CA . GLN C 1 176 ? 16.893 -63.259 47.161 1.00 77.03 479 GLN C CA 1
ATOM 5744 C C . GLN C 1 176 ? 15.904 -62.446 48.002 1.00 79.01 479 GLN C C 1
ATOM 5745 O O . GLN C 1 176 ? 16.127 -61.254 48.221 1.00 78.16 479 GLN C O 1
ATOM 5751 N N . ASP C 1 177 ? 14.820 -63.098 48.477 1.00 74.58 480 ASP C N 1
ATOM 5752 C CA . ASP C 1 177 ? 13.780 -62.484 49.306 1.00 73.75 480 ASP C CA 1
ATOM 5753 C C . ASP C 1 177 ? 14.290 -62.183 50.718 1.00 75.76 480 ASP C C 1
ATOM 5754 O O . ASP C 1 177 ? 13.864 -61.191 51.313 1.00 75.27 480 ASP C O 1
ATOM 5759 N N . GLU C 1 178 ? 15.196 -63.030 51.252 1.00 71.07 481 GLU C N 1
ATOM 5760 C CA . GLU C 1 178 ? 15.774 -62.841 52.584 1.00 70.43 481 GLU C CA 1
ATOM 5761 C C . GLU C 1 178 ? 16.815 -61.721 52.565 1.00 72.45 481 GLU C C 1
ATOM 5762 O O . GLU C 1 178 ? 16.918 -60.979 53.544 1.00 72.14 481 GLU C O 1
ATOM 5768 N N . PHE C 1 179 ? 17.570 -61.588 51.450 1.00 67.53 482 PHE C N 1
ATOM 5769 C CA . PHE C 1 179 ? 18.564 -60.526 51.268 1.00 66.54 482 PHE C CA 1
ATOM 5770 C C . PHE C 1 179 ? 17.862 -59.170 51.213 1.00 68.68 482 PHE C C 1
ATOM 5771 O O . PHE C 1 179 ? 18.369 -58.210 51.793 1.00 68.32 482 PHE C O 1
ATOM 5779 N N . TYR C 1 180 ? 16.687 -59.106 50.542 1.00 79.64 483 TYR C N 1
ATOM 5780 C CA . TYR C 1 180 ? 15.864 -57.901 50.429 1.00 75.70 483 TYR C CA 1
ATOM 5781 C C . TYR C 1 180 ? 15.377 -57.465 51.815 1.00 76.71 483 TYR C C 1
ATOM 5782 O O . TYR C 1 180 ? 15.451 -56.279 52.126 1.00 74.38 483 TYR C O 1
ATOM 5791 N N . HIS C 1 181 ? 14.898 -58.424 52.639 1.00 73.37 484 HIS C N 1
ATOM 5792 C CA . HIS C 1 181 ? 14.401 -58.188 54.000 1.00 71.67 484 HIS C CA 1
ATOM 5793 C C . HIS C 1 181 ? 15.500 -57.597 54.895 1.00 74.10 484 HIS C C 1
ATOM 5794 O O . HIS C 1 181 ? 15.225 -56.674 55.665 1.00 71.71 484 HIS C O 1
ATOM 5801 N N . GLN C 1 182 ? 16.738 -58.120 54.779 1.00 71.96 485 GLN C N 1
ATOM 5802 C CA . GLN C 1 182 ? 17.898 -57.653 55.539 1.00 71.77 485 GLN C CA 1
ATOM 5803 C C . GLN C 1 182 ? 18.359 -56.277 55.046 1.00 72.61 485 GLN C C 1
ATOM 5804 O O . GLN C 1 182 ? 18.703 -55.426 55.868 1.00 71.45 485 GLN C O 1
ATOM 5810 N N . LEU C 1 183 ? 18.354 -56.059 53.712 1.00 67.66 486 LEU C N 1
ATOM 5811 C CA . LEU C 1 183 ? 18.768 -54.805 53.081 1.00 65.66 486 LEU C CA 1
ATOM 5812 C C . LEU C 1 183 ? 17.772 -53.678 53.376 1.00 66.14 486 LEU C C 1
ATOM 5813 O O . LEU C 1 183 ? 18.210 -52.581 53.718 1.00 65.02 486 LEU C O 1
ATOM 5818 N N . SER C 1 184 ? 16.448 -53.951 53.261 1.00 60.90 487 SER C N 1
ATOM 5819 C CA . SER C 1 184 ? 15.370 -52.982 53.503 1.00 57.93 487 SER C CA 1
ATOM 5820 C C . SER C 1 184 ? 15.413 -52.422 54.925 1.00 60.53 487 SER C C 1
ATOM 5821 O O . SER C 1 184 ? 15.211 -51.222 55.097 1.00 58.65 487 SER C O 1
ATOM 5824 N N . GLN C 1 185 ? 15.696 -53.280 55.930 1.00 58.07 488 GLN C N 1
ATOM 5825 C CA . GLN C 1 185 ? 15.797 -52.886 57.339 1.00 57.61 488 GLN C CA 1
ATOM 5826 C C . GLN C 1 185 ? 16.958 -51.908 57.552 1.00 61.30 488 GLN C C 1
ATOM 5827 O O . GLN C 1 185 ? 16.794 -50.931 58.282 1.00 59.95 488 GLN C O 1
ATOM 5833 N N . ALA C 1 186 ? 18.109 -52.155 56.886 1.00 58.97 489 ALA C N 1
ATOM 5834 C CA . ALA C 1 186 ? 19.306 -51.308 56.949 1.00 59.37 489 ALA C CA 1
ATOM 5835 C C . ALA C 1 186 ? 19.053 -49.940 56.312 1.00 61.40 489 ALA C C 1
ATOM 5836 O O . ALA C 1 186 ? 19.588 -48.938 56.790 1.00 61.20 489 ALA C O 1
ATOM 5838 N N . LEU C 1 187 ? 18.231 -49.905 55.240 1.00 56.39 490 LEU C N 1
ATOM 5839 C CA . LEU C 1 187 ? 17.864 -48.688 54.513 1.00 54.52 490 LEU C CA 1
ATOM 5840 C C . LEU C 1 187 ? 16.939 -47.806 55.351 1.00 56.85 490 LEU C C 1
ATOM 5841 O O . LEU C 1 187 ? 17.080 -46.584 55.315 1.00 56.22 490 LEU C O 1
ATOM 5846 N N . LEU C 1 188 ? 16.006 -48.420 56.109 1.00 52.54 491 LEU C N 1
ATOM 5847 C CA . LEU C 1 188 ? 15.060 -47.703 56.972 1.00 50.90 491 LEU C CA 1
ATOM 5848 C C . LEU C 1 188 ? 15.758 -47.144 58.216 1.00 55.64 491 LEU C C 1
ATOM 5849 O O . LEU C 1 188 ? 15.332 -46.111 58.735 1.00 54.42 491 LEU C O 1
ATOM 5854 N N . ASN C 1 189 ? 16.833 -47.816 58.683 1.00 54.11 492 ASN C N 1
ATOM 5855 C CA . ASN C 1 189 ? 17.630 -47.389 59.839 1.00 55.11 492 ASN C CA 1
ATOM 5856 C C . ASN C 1 189 ? 18.468 -46.147 59.499 1.00 59.85 492 ASN C C 1
ATOM 5857 O O . ASN C 1 189 ? 18.813 -45.377 60.399 1.00 60.18 492 ASN C O 1
ATOM 5862 N N . ASN C 1 190 ? 18.782 -45.955 58.200 1.00 56.37 493 ASN C N 1
ATOM 5863 C CA . ASN C 1 190 ? 19.543 -44.818 57.680 1.00 56.80 493 ASN C CA 1
ATOM 5864 C C . ASN C 1 190 ? 18.731 -44.094 56.582 1.00 59.14 493 ASN C C 1
ATOM 5865 O O . ASN C 1 190 ? 19.298 -43.631 55.588 1.00 59.21 493 ASN C O 1
ATOM 5870 N N . ILE C 1 191 ? 17.398 -43.976 56.792 1.00 54.09 494 ILE C N 1
ATOM 5871 C CA . ILE C 1 191 ? 16.450 -43.341 55.865 1.00 52.63 494 ILE C CA 1
ATOM 5872 C C . ILE C 1 191 ? 16.678 -41.811 55.778 1.00 57.17 494 ILE C C 1
ATOM 5873 O O . ILE C 1 191 ? 16.327 -41.209 54.763 1.00 56.31 494 ILE C O 1
ATOM 5878 N N . ASN C 1 192 ? 17.293 -41.205 56.815 1.00 55.08 495 ASN C N 1
ATOM 5879 C CA . ASN C 1 192 ? 17.597 -39.770 56.893 1.00 55.81 495 ASN C CA 1
ATOM 5880 C C . ASN C 1 192 ? 18.600 -39.325 55.807 1.00 60.85 495 ASN C C 1
ATOM 5881 O O . ASN C 1 192 ? 18.619 -38.147 55.445 1.00 61.10 495 ASN C O 1
ATOM 5886 N N . GLU C 1 193 ? 19.407 -40.271 55.281 1.00 57.80 496 GLU C N 1
ATOM 5887 C CA . GLU C 1 193 ? 20.400 -40.032 54.229 1.00 58.89 496 GLU C CA 1
ATOM 5888 C C . GLU C 1 193 ? 19.829 -40.310 52.829 1.00 61.27 496 GLU C C 1
ATOM 5889 O O . GLU C 1 193 ? 20.350 -39.779 51.846 1.00 61.83 496 GLU C O 1
ATOM 5895 N N . ILE C 1 194 ? 18.774 -41.146 52.742 1.00 55.62 497 ILE C N 1
ATOM 5896 C CA . ILE C 1 194 ? 18.132 -41.539 51.483 1.00 54.16 497 ILE C CA 1
ATOM 5897 C C . ILE C 1 194 ? 16.902 -40.651 51.209 1.00 55.87 497 ILE C C 1
ATOM 5898 O O . ILE C 1 194 ? 16.834 -40.020 50.153 1.00 55.66 497 ILE C O 1
ATOM 5903 N N . PHE C 1 195 ? 15.935 -40.625 52.141 1.00 50.86 498 PHE C N 1
ATOM 5904 C CA . PHE C 1 195 ? 14.698 -39.853 52.021 1.00 49.46 498 PHE C CA 1
ATOM 5905 C C . PHE C 1 195 ? 14.797 -38.559 52.830 1.00 53.63 498 PHE C C 1
ATOM 5906 O O . PHE C 1 195 ? 15.017 -38.608 54.043 1.00 53.74 498 PHE C O 1
ATOM 5914 N N . GLY C 1 196 ? 14.656 -37.404 52.154 1.00 50.10 499 GLY C N 1
ATOM 5915 C CA . GLY C 1 196 ? 14.748 -36.088 52.790 1.00 50.71 499 GLY C CA 1
ATOM 5916 C C . GLY C 1 196 ? 13.619 -35.137 52.390 1.00 53.86 499 GLY C C 1
ATOM 5917 O O . GLY C 1 196 ? 12.565 -35.582 51.931 1.00 51.93 499 GLY C O 1
ATOM 5918 N N . ILE C 1 197 ? 13.853 -33.822 52.579 1.00 51.71 500 ILE C N 1
ATOM 5919 C CA . ILE C 1 197 ? 12.914 -32.728 52.292 1.00 51.69 500 ILE C CA 1
ATOM 5920 C C . ILE C 1 197 ? 12.655 -32.627 50.773 1.00 55.15 500 ILE C C 1
ATOM 5921 O O . ILE C 1 197 ? 11.502 -32.450 50.372 1.00 54.00 500 ILE C O 1
ATOM 5926 N N . GLN C 1 198 ? 13.711 -32.765 49.942 1.00 52.52 501 GLN C N 1
ATOM 5927 C CA . GLN C 1 198 ? 13.596 -32.712 48.479 1.00 52.45 501 GLN C CA 1
ATOM 5928 C C . GLN C 1 198 ? 12.835 -33.932 47.943 1.00 54.57 501 GLN C C 1
ATOM 5929 O O . GLN C 1 198 ? 12.054 -33.796 46.999 1.00 54.15 501 GLN C O 1
ATOM 5935 N N . GLU C 1 199 ? 13.048 -35.108 48.561 1.00 49.85 502 GLU C N 1
ATOM 5936 C CA . GLU C 1 199 ? 12.383 -36.365 48.206 1.00 48.27 502 GLU C CA 1
ATOM 5937 C C . GLU C 1 199 ? 10.893 -36.300 48.574 1.00 51.42 502 GLU C C 1
ATOM 5938 O O . GLU C 1 199 ? 10.065 -36.910 47.895 1.00 50.16 502 GLU C O 1
ATOM 5944 N N . THR C 1 200 ? 10.562 -35.540 49.643 1.00 48.44 503 THR C N 1
ATOM 5945 C CA . THR C 1 200 ? 9.198 -35.320 50.130 1.00 47.62 503 THR C CA 1
ATOM 5946 C C . THR C 1 200 ? 8.468 -34.358 49.178 1.00 52.00 503 THR C C 1
ATOM 5947 O O . THR C 1 200 ? 7.310 -34.609 48.853 1.00 51.20 503 THR C O 1
ATOM 5951 N N . LYS C 1 201 ? 9.145 -33.274 48.728 1.00 49.79 504 LYS C N 1
ATOM 5952 C CA . LYS C 1 201 ? 8.573 -32.272 47.821 1.00 50.77 504 LYS C CA 1
ATOM 5953 C C . LYS C 1 201 ? 8.184 -32.895 46.473 1.00 54.14 504 LYS C C 1
ATOM 5954 O O . LYS C 1 201 ? 7.068 -32.659 46.007 1.00 53.85 504 LYS C O 1
ATOM 5960 N N . ASN C 1 202 ? 9.086 -33.702 45.871 1.00 50.34 505 ASN C N 1
ATOM 5961 C CA . ASN C 1 202 ? 8.856 -34.391 44.594 1.00 49.97 505 ASN C CA 1
ATOM 5962 C C . ASN C 1 202 ? 7.660 -35.346 44.698 1.00 52.80 505 ASN C C 1
ATOM 5963 O O . ASN C 1 202 ? 6.918 -35.508 43.728 1.00 52.84 505 ASN C O 1
ATOM 5968 N N . MET C 1 203 ? 7.469 -35.948 45.886 1.00 48.22 506 MET C N 1
ATOM 5969 C CA . MET C 1 203 ? 6.364 -36.847 46.207 1.00 47.19 506 MET C CA 1
ATOM 5970 C C . MET C 1 203 ? 5.059 -36.046 46.328 1.00 51.17 506 MET C C 1
ATOM 5971 O O . MET C 1 203 ? 4.022 -36.498 45.840 1.00 50.59 506 MET C O 1
ATOM 5976 N N . LEU C 1 204 ? 5.121 -34.851 46.960 1.00 48.47 507 LEU C N 1
ATOM 5977 C CA . LEU C 1 204 ? 3.970 -33.962 47.153 1.00 48.94 507 LEU C CA 1
ATOM 5978 C C . LEU C 1 204 ? 3.563 -33.266 45.848 1.00 54.12 507 LEU C C 1
ATOM 5979 O O . LEU C 1 204 ? 2.393 -32.908 45.701 1.00 54.40 507 LEU C O 1
ATOM 5984 N N . ASP C 1 205 ? 4.517 -33.075 44.908 1.00 51.37 508 ASP C N 1
ATOM 5985 C CA . ASP C 1 205 ? 4.268 -32.460 43.598 1.00 52.49 508 ASP C CA 1
ATOM 5986 C C . ASP C 1 205 ? 3.384 -33.374 42.744 1.00 55.87 508 ASP C C 1
ATOM 5987 O O . ASP C 1 205 ? 2.485 -32.887 42.057 1.00 56.68 508 ASP C O 1
ATOM 5992 N N . GLN C 1 206 ? 3.631 -34.698 42.817 1.00 50.91 509 GLN C N 1
ATOM 5993 C CA . GLN C 1 206 ? 2.865 -35.734 42.119 1.00 50.39 509 GLN C CA 1
ATOM 5994 C C . GLN C 1 206 ? 1.491 -35.892 42.782 1.00 53.59 509 GLN C C 1
ATOM 5995 O O . GLN C 1 206 ? 0.500 -36.158 42.098 1.00 53.77 509 GLN C O 1
ATOM 6001 N N . PHE C 1 207 ? 1.448 -35.714 44.117 1.00 49.19 510 PHE C N 1
ATOM 6002 C CA . PHE C 1 207 ? 0.259 -35.800 44.966 1.00 48.74 510 PHE C CA 1
ATOM 6003 C C . PHE C 1 207 ? -0.711 -34.641 44.693 1.00 53.66 510 PHE C C 1
ATOM 6004 O O . PHE C 1 207 ? -1.918 -34.815 44.852 1.00 53.48 510 PHE C O 1
ATOM 6012 N N . GLU C 1 208 ? -0.175 -33.470 44.282 1.00 51.33 511 GLU C N 1
ATOM 6013 C CA . GLU C 1 208 ? -0.922 -32.247 43.962 1.00 53.06 511 GLU C CA 1
ATOM 6014 C C . GLU C 1 208 ? -1.840 -32.443 42.743 1.00 57.96 511 GLU C C 1
ATOM 6015 O O . GLU C 1 208 ? -2.886 -31.798 42.665 1.00 59.13 511 GLU C O 1
ATOM 6021 N N . ASN C 1 209 ? -1.448 -33.330 41.803 1.00 53.80 512 ASN C N 1
ATOM 6022 C CA . ASN C 1 209 ? -2.192 -33.641 40.577 1.00 54.59 512 ASN C CA 1
ATOM 6023 C C . ASN C 1 209 ? -3.554 -34.294 40.861 1.00 58.61 512 ASN C C 1
ATOM 6024 O O . ASN C 1 209 ? -4.482 -34.119 40.070 1.00 59.85 512 ASN C O 1
ATOM 6029 N N . ARG C 1 210 ? -3.669 -35.043 41.976 1.00 53.71 513 ARG C N 1
ATOM 6030 C CA . ARG C 1 210 ? -4.898 -35.746 42.357 1.00 53.63 513 ARG C CA 1
ATOM 6031 C C . ARG C 1 210 ? -5.591 -35.083 43.552 1.00 57.25 513 ARG C C 1
ATOM 6032 O O . ARG C 1 210 ? -6.814 -34.936 43.527 1.00 58.27 513 ARG C O 1
ATOM 6040 N N . TYR C 1 211 ? -4.826 -34.686 44.589 1.00 52.44 514 TYR C N 1
ATOM 6041 C CA . TYR C 1 211 ? -5.383 -34.053 45.790 1.00 52.57 514 TYR C CA 1
ATOM 6042 C C . TYR C 1 211 ? -4.697 -32.685 46.060 1.00 56.78 514 TYR C C 1
ATOM 6043 O O . TYR C 1 211 ? -3.805 -32.618 46.913 1.00 55.26 514 TYR C O 1
ATOM 6052 N N . PRO C 1 212 ? -5.101 -31.596 45.339 1.00 55.09 515 PRO C N 1
ATOM 6053 C CA . PRO C 1 212 ? -4.466 -30.289 45.562 1.00 55.84 515 PRO C CA 1
ATOM 6054 C C . PRO C 1 212 ? -5.016 -29.545 46.789 1.00 60.22 515 PRO C C 1
ATOM 6055 O O . PRO C 1 212 ? -4.255 -28.839 47.451 1.00 60.00 515 PRO C O 1
ATOM 6059 N N . ASP C 1 213 ? -6.326 -29.685 47.076 1.00 57.46 516 ASP C N 1
ATOM 6060 C CA . ASP C 1 213 ? -6.993 -29.014 48.196 1.00 58.40 516 ASP C CA 1
ATOM 6061 C C . ASP C 1 213 ? -6.637 -29.662 49.539 1.00 60.18 516 ASP C C 1
ATOM 6062 O O . ASP C 1 213 ? -6.626 -28.968 50.557 1.00 60.38 516 ASP C O 1
ATOM 6067 N N . LEU C 1 214 ? -6.332 -30.979 49.538 1.00 54.38 517 LEU C N 1
ATOM 6068 C CA . LEU C 1 214 ? -5.896 -31.716 50.729 1.00 52.24 517 LEU C CA 1
ATOM 6069 C C . LEU C 1 214 ? -4.475 -31.261 51.084 1.00 55.75 517 LEU C C 1
ATOM 6070 O O . LEU C 1 214 ? -4.161 -31.084 52.260 1.00 55.27 517 LEU C O 1
ATOM 6075 N N . LEU C 1 215 ? -3.645 -31.033 50.048 1.00 52.49 518 LEU C N 1
ATOM 6076 C CA . LEU C 1 215 ? -2.266 -30.550 50.136 1.00 52.20 518 LEU C CA 1
ATOM 6077 C C . LEU C 1 215 ? -2.237 -29.103 50.664 1.00 58.42 518 LEU C C 1
ATOM 6078 O O . LEU C 1 215 ? -1.335 -28.743 51.420 1.00 58.06 518 LEU C O 1
ATOM 6094 N N . GLU C 1 217 ? -4.571 -27.608 52.698 1.00 58.64 520 GLU C N 1
ATOM 6095 C CA . GLU C 1 217 ? -4.978 -27.632 54.107 1.00 58.41 520 GLU C CA 1
ATOM 6096 C C . GLU C 1 217 ? -3.820 -28.049 55.015 1.00 60.13 520 GLU C C 1
ATOM 6097 O O . GLU C 1 217 ? -3.741 -27.583 56.153 1.00 60.74 520 GLU C O 1
ATOM 6103 N N . VAL C 1 218 ? -2.928 -28.921 54.509 1.00 54.04 521 VAL C N 1
ATOM 6104 C CA . VAL C 1 218 ? -1.758 -29.424 55.233 1.00 52.27 521 VAL C CA 1
ATOM 6105 C C . VAL C 1 218 ? -0.691 -28.316 55.296 1.00 57.24 521 VAL C C 1
ATOM 6106 O O . VAL C 1 218 ? -0.200 -28.019 56.388 1.00 57.17 521 VAL C O 1
ATOM 6110 N N . PHE C 1 219 ? -0.374 -27.684 54.140 1.00 54.62 522 PHE C N 1
ATOM 6111 C CA . PHE C 1 219 ? 0.619 -26.605 54.014 1.00 55.94 522 PHE C CA 1
ATOM 6112 C C . PHE C 1 219 ? 0.261 -25.358 54.839 1.00 61.69 522 PHE C C 1
ATOM 6113 O O . PHE C 1 219 ? 1.149 -24.561 55.147 1.00 62.75 522 PHE C O 1
ATOM 6121 N N . ARG C 1 220 ? -1.027 -25.203 55.197 1.00 58.61 523 ARG C N 1
ATOM 6122 C CA . ARG C 1 220 ? -1.559 -24.091 55.984 1.00 60.93 523 ARG C CA 1
ATOM 6123 C C . ARG C 1 220 ? -1.058 -24.120 57.440 1.00 64.20 523 ARG C C 1
ATOM 6124 O O . ARG C 1 220 ? -0.974 -23.063 58.068 1.00 66.16 523 ARG C O 1
ATOM 6132 N N . HIS C 1 221 ? -0.727 -25.316 57.974 1.00 58.02 524 HIS C N 1
ATOM 6133 C CA . HIS C 1 221 ? -0.284 -25.467 59.362 1.00 57.59 524 HIS C CA 1
ATOM 6134 C C . HIS C 1 221 ? 1.121 -26.070 59.494 1.00 59.96 524 HIS C C 1
ATOM 6135 O O . HIS C 1 221 ? 1.884 -25.605 60.343 1.00 60.82 524 HIS C O 1
ATOM 6142 N N . VAL C 1 222 ? 1.463 -27.098 58.688 1.00 54.10 525 VAL C N 1
ATOM 6143 C CA . VAL C 1 222 ? 2.788 -27.733 58.757 1.00 52.56 525 VAL C CA 1
ATOM 6144 C C . VAL C 1 222 ? 3.593 -27.483 57.470 1.00 56.19 525 VAL C C 1
ATOM 6145 O O . VAL C 1 222 ? 3.042 -27.515 56.368 1.00 55.42 525 VAL C O 1
ATOM 6149 N N . THR C 1 223 ? 4.903 -27.228 57.635 1.00 53.27 526 THR C N 1
ATOM 6150 C CA . THR C 1 223 ? 5.854 -26.953 56.552 1.00 53.52 526 THR C CA 1
ATOM 6151 C C . THR C 1 223 ? 6.326 -28.257 55.888 1.00 55.10 526 THR C C 1
ATOM 6152 O O . THR C 1 223 ? 6.046 -29.339 56.405 1.00 52.73 526 THR C O 1
ATOM 6156 N N . ILE C 1 224 ? 7.056 -28.145 54.748 1.00 52.15 527 ILE C N 1
ATOM 6157 C CA . ILE C 1 224 ? 7.608 -29.270 53.971 1.00 50.15 527 ILE C CA 1
ATOM 6158 C C . ILE C 1 224 ? 8.603 -30.067 54.847 1.00 53.31 527 ILE C C 1
ATOM 6159 O O . ILE C 1 224 ? 8.626 -31.297 54.765 1.00 51.23 527 ILE C O 1
ATOM 6164 N N . GLN C 1 225 ? 9.378 -29.369 55.709 1.00 51.42 528 GLN C N 1
ATOM 6165 C CA . GLN C 1 225 ? 10.330 -29.979 56.644 1.00 51.13 528 GLN C CA 1
ATOM 6166 C C . GLN C 1 225 ? 9.585 -30.850 57.669 1.00 53.85 528 GLN C C 1
ATOM 6167 O O . GLN C 1 225 ? 10.058 -31.940 57.997 1.00 52.35 528 GLN C O 1
ATOM 6173 N N . ARG C 1 226 ? 8.425 -30.364 58.165 1.00 50.80 529 ARG C N 1
ATOM 6174 C CA . ARG C 1 226 ? 7.579 -31.061 59.138 1.00 49.63 529 ARG C CA 1
ATOM 6175 C C . ARG C 1 226 ? 6.969 -32.330 58.528 1.00 50.88 529 ARG C C 1
ATOM 6176 O O . ARG C 1 226 ? 6.929 -33.358 59.206 1.00 49.31 529 ARG C O 1
ATOM 6184 N N . ILE C 1 227 ? 6.526 -32.264 57.248 1.00 46.61 530 ILE C N 1
ATOM 6185 C CA . ILE C 1 227 ? 5.959 -33.403 56.510 1.00 44.51 530 ILE C CA 1
ATOM 6186 C C . ILE C 1 227 ? 7.072 -34.438 56.292 1.00 47.18 530 ILE C C 1
ATOM 6187 O O . ILE C 1 227 ? 6.844 -35.629 56.500 1.00 45.50 530 ILE C O 1
ATOM 6192 N N . SER C 1 228 ? 8.283 -33.967 55.922 1.00 44.77 531 SER C N 1
ATOM 6193 C CA . SER C 1 228 ? 9.473 -34.795 55.709 1.00 44.24 531 SER C CA 1
ATOM 6194 C C . SER C 1 228 ? 9.877 -35.511 57.001 1.00 47.66 531 SER C C 1
ATOM 6195 O O . SER C 1 228 ? 10.231 -36.688 56.949 1.00 46.59 531 SER C O 1
ATOM 6198 N N . GLU C 1 229 ? 9.798 -34.806 58.154 1.00 44.74 532 GLU C N 1
ATOM 6199 C CA . GLU C 1 229 ? 10.137 -35.334 59.477 1.00 44.44 532 GLU C CA 1
ATOM 6200 C C . GLU C 1 229 ? 9.142 -36.420 59.911 1.00 46.41 532 GLU C C 1
ATOM 6201 O O . GLU C 1 229 ? 9.575 -37.457 60.413 1.00 45.54 532 GLU C O 1
ATOM 6207 N N . VAL C 1 230 ? 7.821 -36.184 59.705 1.00 42.00 533 VAL C N 1
ATOM 6208 C CA . VAL C 1 230 ? 6.738 -37.119 60.046 1.00 40.47 533 VAL C CA 1
ATOM 6209 C C . VAL C 1 230 ? 6.914 -38.418 59.237 1.00 43.43 533 VAL C C 1
ATOM 6210 O O . VAL C 1 230 ? 6.887 -39.506 59.817 1.00 42.54 533 VAL C O 1
ATOM 6214 N N . LEU C 1 231 ? 7.138 -38.289 57.915 1.00 39.96 534 LEU C N 1
ATOM 6215 C CA . LEU C 1 231 ? 7.329 -39.400 56.984 1.00 39.16 534 LEU C CA 1
ATOM 6216 C C . LEU C 1 231 ? 8.579 -40.227 57.325 1.00 43.53 534 LEU C C 1
ATOM 6217 O O . LEU C 1 231 ? 8.506 -41.456 57.296 1.00 42.90 534 LEU C O 1
ATOM 6222 N N . GLN C 1 232 ? 9.700 -39.561 57.684 1.00 40.99 535 GLN C N 1
ATOM 6223 C CA . GLN C 1 232 ? 10.961 -40.215 58.057 1.00 41.49 535 GLN C CA 1
ATOM 6224 C C . GLN C 1 232 ? 10.834 -40.982 59.378 1.00 45.97 535 GLN C C 1
ATOM 6225 O O . GLN C 1 232 ? 11.447 -42.041 59.521 1.00 45.81 535 GLN C O 1
ATOM 6231 N N . ARG C 1 233 ? 10.044 -40.446 60.337 1.00 42.86 536 ARG C N 1
ATOM 6232 C CA . ARG C 1 233 ? 9.814 -41.056 61.650 1.00 42.87 536 ARG C CA 1
ATOM 6233 C C . ARG C 1 233 ? 8.942 -42.311 61.538 1.00 46.91 536 ARG C C 1
ATOM 6234 O O . ARG C 1 233 ? 9.095 -43.227 62.349 1.00 47.11 536 ARG C O 1
ATOM 6242 N N . LEU C 1 234 ? 8.038 -42.356 60.536 1.00 43.02 537 LEU C N 1
ATOM 6243 C CA . LEU C 1 234 ? 7.164 -43.505 60.281 1.00 42.42 537 LEU C CA 1
ATOM 6244 C C . LEU C 1 234 ? 7.973 -44.665 59.686 1.00 47.08 537 LEU C C 1
ATOM 6245 O O . LEU C 1 234 ? 7.826 -45.803 60.135 1.00 47.07 537 LEU C O 1
ATOM 6250 N N . LEU C 1 235 ? 8.849 -44.362 58.703 1.00 44.00 538 LEU C N 1
ATOM 6251 C CA . LEU C 1 235 ? 9.717 -45.331 58.024 1.00 44.48 538 LEU C CA 1
ATOM 6252 C C . LEU C 1 235 ? 10.758 -45.930 58.979 1.00 49.40 538 LEU C C 1
ATOM 6253 O O . LEU C 1 235 ? 11.109 -47.100 58.835 1.00 49.68 538 LEU C O 1
ATOM 6258 N N . GLY C 1 236 ? 11.226 -45.137 59.965 1.00 46.24 539 GLY C N 1
ATOM 6259 C CA . GLY C 1 236 ? 12.202 -45.560 60.974 1.00 47.36 539 GLY C CA 1
ATOM 6260 C C . GLY C 1 236 ? 11.657 -46.667 61.886 1.00 51.87 539 GLY C C 1
ATOM 6261 O O . GLY C 1 236 ? 12.444 -47.409 62.476 1.00 52.65 539 GLY C O 1
ATOM 6262 N N . GLU C 1 237 ? 10.314 -46.777 61.991 1.00 47.74 540 GLU C N 1
ATOM 6263 C CA . GLU C 1 237 ? 9.625 -47.788 62.797 1.00 47.82 540 GLU C CA 1
ATOM 6264 C C . GLU C 1 237 ? 8.800 -48.747 61.900 1.00 51.71 540 GLU C C 1
ATOM 6265 O O . GLU C 1 237 ? 7.832 -49.355 62.367 1.00 51.34 540 GLU C O 1
ATOM 6271 N N . ASN C 1 238 ? 9.227 -48.896 60.620 1.00 48.40 541 ASN C N 1
ATOM 6272 C CA . ASN C 1 238 ? 8.671 -49.761 59.569 1.00 48.45 541 ASN C CA 1
ATOM 6273 C C . ASN C 1 238 ? 7.172 -49.509 59.293 1.00 51.83 541 ASN C C 1
ATOM 6274 O O . ASN C 1 238 ? 6.332 -50.378 59.551 1.00 52.15 541 ASN C O 1
ATOM 6279 N N . ILE C 1 239 ? 6.850 -48.322 58.743 1.00 47.33 542 ILE C N 1
ATOM 6280 C CA . ILE C 1 239 ? 5.485 -47.939 58.349 1.00 46.40 542 ILE C CA 1
ATOM 6281 C C . ILE C 1 239 ? 5.552 -47.374 56.923 1.00 49.80 542 ILE C C 1
ATOM 6282 O O . ILE C 1 239 ? 6.343 -46.465 56.653 1.00 48.95 542 ILE C O 1
ATOM 6287 N N . SER C 1 240 ? 4.728 -47.935 56.017 1.00 46.65 543 SER C N 1
ATOM 6288 C CA . SER C 1 240 ? 4.643 -47.541 54.610 1.00 46.29 543 SER C CA 1
ATOM 6289 C C . SER C 1 240 ? 4.044 -46.146 54.448 1.00 49.52 543 SER C C 1
ATOM 6290 O O . SER C 1 240 ? 3.034 -45.823 55.082 1.00 49.12 543 SER C O 1
ATOM 6293 N N . VAL C 1 241 ? 4.671 -45.327 53.589 1.00 45.47 544 VAL C N 1
ATOM 6294 C CA . VAL C 1 241 ? 4.215 -43.969 53.284 1.00 44.57 544 VAL C CA 1
ATOM 6295 C C . VAL C 1 241 ? 3.537 -43.962 51.888 1.00 48.22 544 VAL C C 1
ATOM 6296 O O . VAL C 1 241 ? 3.268 -42.891 51.336 1.00 47.75 544 VAL C O 1
ATOM 6300 N N . ARG C 1 242 ? 3.229 -45.169 51.349 1.00 44.97 545 ARG C N 1
ATOM 6301 C CA . ARG C 1 242 ? 2.567 -45.359 50.054 1.00 45.30 545 ARG C CA 1
ATOM 6302 C C . ARG C 1 242 ? 1.138 -44.810 50.103 1.00 49.08 545 ARG C C 1
ATOM 6303 O O . ARG C 1 242 ? 0.668 -44.252 49.110 1.00 49.05 545 ARG C O 1
ATOM 6311 N N . ASN C 1 243 ? 0.465 -44.947 51.265 1.00 45.37 546 ASN C N 1
ATOM 6312 C CA . ASN C 1 243 ? -0.871 -44.401 51.502 1.00 45.33 546 ASN C CA 1
ATOM 6313 C C . ASN C 1 243 ? -0.692 -43.020 52.157 1.00 47.89 546 ASN C C 1
ATOM 6314 O O . ASN C 1 243 ? -1.030 -42.817 53.328 1.00 47.12 546 ASN C O 1
ATOM 6319 N N . LEU C 1 244 ? -0.103 -42.084 51.385 1.00 43.89 547 LEU C N 1
ATOM 6320 C CA . LEU C 1 244 ? 0.191 -40.710 51.788 1.00 43.38 547 LEU C CA 1
ATOM 6321 C C . LEU C 1 244 ? -1.101 -39.928 52.040 1.00 47.72 547 LEU C C 1
ATOM 6322 O O . LEU C 1 244 ? -1.114 -39.071 52.920 1.00 47.75 547 LEU C O 1
ATOM 6327 N N . LYS C 1 245 ? -2.187 -40.249 51.298 1.00 44.43 548 LYS C N 1
ATOM 6328 C CA . LYS C 1 245 ? -3.512 -39.630 51.423 1.00 44.96 548 LYS C CA 1
ATOM 6329 C C . LYS C 1 245 ? -4.026 -39.731 52.869 1.00 48.24 548 LYS C C 1
ATOM 6330 O O . LYS C 1 245 ? -4.510 -38.737 53.403 1.00 48.49 548 LYS C O 1
ATOM 6336 N N . LEU C 1 246 ? -3.879 -40.914 53.502 1.00 44.01 549 LEU C N 1
ATOM 6337 C CA . LEU C 1 246 ? -4.294 -41.170 54.883 1.00 43.78 549 LEU C CA 1
ATOM 6338 C C . LEU C 1 246 ? -3.389 -40.428 55.882 1.00 46.51 549 LEU C C 1
ATOM 6339 O O . LEU C 1 246 ? -3.888 -39.946 56.902 1.00 46.82 549 LEU C O 1
ATOM 6344 N N . ILE C 1 247 ? -2.076 -40.330 55.584 1.00 41.52 550 ILE C N 1
ATOM 6345 C CA . ILE C 1 247 ? -1.095 -39.626 56.419 1.00 40.87 550 ILE C CA 1
ATOM 6346 C C . ILE C 1 247 ? -1.406 -38.117 56.376 1.00 45.50 550 ILE C C 1
ATOM 6347 O O . ILE C 1 247 ? -1.469 -37.485 57.430 1.00 45.68 550 ILE C O 1
ATOM 6352 N N . MET C 1 248 ? -1.653 -37.568 55.166 1.00 42.39 551 MET C N 1
ATOM 6353 C CA . MET C 1 248 ? -1.988 -36.159 54.938 1.00 43.29 551 MET C CA 1
ATOM 6354 C C . MET C 1 248 ? -3.326 -35.802 55.595 1.00 48.68 551 MET C C 1
ATOM 6355 O O . MET C 1 248 ? -3.428 -34.734 56.200 1.00 49.29 551 MET C O 1
ATOM 6360 N N . GLU C 1 249 ? -4.333 -36.706 55.508 1.00 45.65 552 GLU C N 1
ATOM 6361 C CA . GLU C 1 249 ? -5.658 -36.527 56.119 1.00 46.85 552 GLU C CA 1
ATOM 6362 C C . GLU C 1 249 ? -5.543 -36.439 57.644 1.00 51.28 552 GLU C C 1
ATOM 6363 O O . GLU C 1 249 ? -6.258 -35.647 58.263 1.00 52.34 552 GLU C O 1
ATOM 6369 N N . SER C 1 250 ? -4.631 -37.241 58.238 1.00 46.63 553 SER C N 1
ATOM 6370 C CA . SER C 1 250 ? -4.359 -37.257 59.675 1.00 46.44 553 SER C CA 1
ATOM 6371 C C . SER C 1 250 ? -3.657 -35.967 60.096 1.00 50.72 553 SER C C 1
ATOM 6372 O O . SER C 1 250 ? -4.001 -35.404 61.136 1.00 51.30 553 SER C O 1
ATOM 6375 N N . LEU C 1 251 ? -2.692 -35.494 59.278 1.00 46.84 554 LEU C N 1
ATOM 6376 C CA . LEU C 1 251 ? -1.939 -34.261 59.520 1.00 47.44 554 LEU C CA 1
ATOM 6377 C C . LEU C 1 251 ? -2.864 -33.044 59.474 1.00 53.34 554 LEU C C 1
ATOM 6378 O O . LEU C 1 251 ? -2.844 -32.252 60.408 1.00 53.94 554 LEU C O 1
ATOM 6383 N N . ALA C 1 252 ? -3.720 -32.938 58.431 1.00 50.84 555 ALA C N 1
ATOM 6384 C CA . ALA C 1 252 ? -4.676 -31.838 58.224 1.00 52.82 555 ALA C CA 1
ATOM 6385 C C . ALA C 1 252 ? -5.705 -31.699 59.367 1.00 58.13 555 ALA C C 1
ATOM 6386 O O . ALA C 1 252 ? -6.295 -30.628 59.527 1.00 59.55 555 ALA C O 1
ATOM 6388 N N . LEU C 1 253 ? -5.904 -32.771 60.154 1.00 54.12 556 LEU C N 1
ATOM 6389 C CA . LEU C 1 253 ? -6.837 -32.816 61.277 1.00 55.15 556 LEU C CA 1
ATOM 6390 C C . LEU C 1 253 ? -6.147 -32.492 62.615 1.00 60.30 556 LEU C C 1
ATOM 6391 O O . LEU C 1 253 ? -6.757 -31.833 63.461 1.00 61.68 556 LEU C O 1
ATOM 6396 N N . TRP C 1 254 ? -4.895 -32.960 62.809 1.00 56.00 557 TRP C N 1
ATOM 6397 C CA . TRP C 1 254 ? -4.164 -32.798 64.068 1.00 56.25 557 TRP C CA 1
ATOM 6398 C C . TRP C 1 254 ? -3.122 -31.659 64.080 1.00 61.72 557 TRP C C 1
ATOM 6399 O O . TRP C 1 254 ? -2.749 -31.227 65.174 1.00 62.47 557 TRP C O 1
ATOM 6410 N N . ALA C 1 255 ? -2.660 -31.173 62.905 1.00 58.50 558 ALA C N 1
ATOM 6411 C CA . ALA C 1 255 ? -1.672 -30.083 62.823 1.00 59.61 558 ALA C CA 1
ATOM 6412 C C . ALA C 1 255 ? -2.196 -28.736 63.391 1.00 66.37 558 ALA C C 1
ATOM 6413 O O . ALA C 1 255 ? -1.376 -28.018 63.967 1.00 67.11 558 ALA C O 1
ATOM 6415 N N . PRO C 1 256 ? -3.521 -28.384 63.270 1.00 64.53 559 PRO C N 1
ATOM 6416 C CA . PRO C 1 256 ? -3.967 -27.125 63.887 1.00 67.47 559 PRO C CA 1
ATOM 6417 C C . PRO C 1 256 ? -4.094 -27.236 65.420 1.00 72.70 559 PRO C C 1
ATOM 6418 O O . PRO C 1 256 ? -4.188 -26.210 66.097 1.00 74.79 559 PRO C O 1
ATOM 6422 N N . ARG C 1 257 ? -4.089 -28.475 65.955 1.00 67.78 560 ARG C N 1
ATOM 6423 C CA . ARG C 1 257 ? -4.214 -28.772 67.384 1.00 68.26 560 ARG C CA 1
ATOM 6424 C C . ARG C 1 257 ? -2.844 -28.965 68.056 1.00 72.28 560 ARG C C 1
ATOM 6425 O O . ARG C 1 257 ? -2.620 -28.413 69.136 1.00 73.56 560 ARG C O 1
ATOM 6433 N N . GLU C 1 258 ? -1.946 -29.759 67.433 1.00 67.20 561 GLU C N 1
ATOM 6434 C CA . GLU C 1 258 ? -0.618 -30.081 67.966 1.00 66.79 561 GLU C CA 1
ATOM 6435 C C . GLU C 1 258 ? 0.521 -29.431 67.178 1.00 71.59 561 GLU C C 1
ATOM 6436 O O . GLU C 1 258 ? 0.432 -29.286 65.959 1.00 70.54 561 GLU C O 1
ATOM 6453 N N . ASP C 1 260 ? 4.119 -30.267 68.356 1.00 68.35 563 ASP C N 1
ATOM 6454 C CA . ASP C 1 260 ? 5.165 -31.280 68.520 1.00 66.95 563 ASP C CA 1
ATOM 6455 C C . ASP C 1 260 ? 5.012 -32.393 67.479 1.00 67.96 563 ASP C C 1
ATOM 6456 O O . ASP C 1 260 ? 3.986 -33.075 67.441 1.00 66.26 563 ASP C O 1
ATOM 6461 N N . VAL C 1 261 ? 6.036 -32.531 66.613 1.00 63.84 564 VAL C N 1
ATOM 6462 C CA . VAL C 1 261 ? 6.125 -33.496 65.508 1.00 61.59 564 VAL C CA 1
ATOM 6463 C C . VAL C 1 261 ? 6.066 -34.940 66.050 1.00 63.80 564 VAL C C 1
ATOM 6464 O O . VAL C 1 261 ? 5.376 -35.773 65.463 1.00 61.87 564 VAL C O 1
ATOM 6468 N N . ILE C 1 262 ? 6.759 -35.215 67.176 1.00 60.82 565 ILE C N 1
ATOM 6469 C CA . ILE C 1 262 ? 6.827 -36.534 67.823 1.00 59.58 565 ILE C CA 1
ATOM 6470 C C . ILE C 1 262 ? 5.412 -37.016 68.225 1.00 61.81 565 ILE C C 1
ATOM 6471 O O . ILE C 1 262 ? 5.088 -38.180 67.980 1.00 60.18 565 ILE C O 1
ATOM 6476 N N . THR C 1 263 ? 4.573 -36.123 68.800 1.00 58.59 566 THR C N 1
ATOM 6477 C CA . THR C 1 263 ? 3.192 -36.458 69.189 1.00 57.78 566 THR C CA 1
ATOM 6478 C C . THR C 1 263 ? 2.272 -36.456 67.961 1.00 59.64 566 THR C C 1
ATOM 6479 O O . THR C 1 263 ? 1.248 -37.140 67.966 1.00 58.62 566 THR C O 1
ATOM 6483 N N . LEU C 1 264 ? 2.640 -35.691 66.914 1.00 55.50 567 LEU C N 1
ATOM 6484 C CA . LEU C 1 264 ? 1.893 -35.600 65.658 1.00 54.33 567 LEU C CA 1
ATOM 6485 C C . LEU C 1 264 ? 2.034 -36.905 64.862 1.00 55.95 567 LEU C C 1
ATOM 6486 O O . LEU C 1 264 ? 1.096 -37.290 64.167 1.00 54.93 567 LEU C O 1
ATOM 6491 N N . VAL C 1 265 ? 3.195 -37.591 64.992 1.00 51.65 568 VAL C N 1
ATOM 6492 C CA . VAL C 1 265 ? 3.494 -38.885 64.360 1.00 50.12 568 VAL C CA 1
ATOM 6493 C C . VAL C 1 265 ? 2.621 -39.963 65.030 1.00 53.38 568 VAL C C 1
ATOM 6494 O O . VAL C 1 265 ? 2.089 -40.834 64.337 1.00 52.32 568 VAL C O 1
ATOM 6498 N N . GLU C 1 266 ? 2.446 -39.867 66.369 1.00 50.41 569 GLU C N 1
ATOM 6499 C CA . GLU C 1 266 ? 1.636 -40.783 67.184 1.00 50.16 569 GLU C CA 1
ATOM 6500 C C . GLU C 1 266 ? 0.169 -40.790 66.730 1.00 53.58 569 GLU C C 1
ATOM 6501 O O . GLU C 1 266 ? -0.465 -41.847 66.752 1.00 52.99 569 GLU C O 1
ATOM 6507 N N . HIS C 1 267 ? -0.355 -39.620 66.300 1.00 50.26 570 HIS C N 1
ATOM 6508 C CA . HIS C 1 267 ? -1.718 -39.471 65.787 1.00 50.11 570 HIS C CA 1
ATOM 6509 C C . HIS C 1 267 ? -1.859 -40.137 64.410 1.00 52.89 570 HIS C C 1
ATOM 6510 O O . HIS C 1 267 ? -2.909 -40.717 64.125 1.00 52.68 570 HIS C O 1
ATOM 6517 N N . VAL C 1 268 ? -0.796 -40.061 63.569 1.00 48.38 571 VAL C N 1
ATOM 6518 C CA . VAL C 1 268 ? -0.731 -40.669 62.229 1.00 47.30 571 VAL C CA 1
ATOM 6519 C C . VAL C 1 268 ? -0.723 -42.203 62.393 1.00 50.71 571 VAL C C 1
ATOM 6520 O O . VAL C 1 268 ? -1.375 -42.906 61.618 1.00 50.19 571 VAL C O 1
ATOM 6524 N N . ARG C 1 269 ? -0.021 -42.703 63.435 1.00 47.25 572 ARG C N 1
ATOM 6525 C CA . ARG C 1 269 ? 0.071 -44.126 63.780 1.00 47.08 572 ARG C CA 1
ATOM 6526 C C . ARG C 1 269 ? -1.293 -44.685 64.201 1.00 51.75 572 ARG C C 1
ATOM 6527 O O . ARG C 1 269 ? -1.597 -45.837 63.891 1.00 51.68 572 ARG C O 1
ATOM 6535 N N . ALA C 1 270 ? -2.108 -43.866 64.903 1.00 48.77 573 ALA C N 1
ATOM 6536 C CA . ALA C 1 270 ? -3.451 -44.228 65.366 1.00 49.44 573 ALA C CA 1
ATOM 6537 C C . ALA C 1 270 ? -4.413 -44.422 64.186 1.00 53.52 573 ALA C C 1
ATOM 6538 O O . ALA C 1 270 ? -5.254 -45.320 64.230 1.00 53.66 573 ALA C O 1
ATOM 6540 N N . SER C 1 271 ? -4.274 -43.594 63.130 1.00 49.91 574 SER C N 1
ATOM 6541 C CA . SER C 1 271 ? -5.096 -43.677 61.920 1.00 50.13 574 SER C CA 1
ATOM 6542 C C . SER C 1 271 ? -4.630 -44.832 61.020 1.00 53.76 574 SER C C 1
ATOM 6543 O O . SER C 1 271 ? -5.409 -45.311 60.191 1.00 53.81 574 SER C O 1
ATOM 6546 N N . LEU C 1 272 ? -3.367 -45.283 61.197 1.00 49.81 575 LEU C N 1
ATOM 6547 C CA . LEU C 1 272 ? -2.759 -46.389 60.453 1.00 49.62 575 LEU C CA 1
ATOM 6548 C C . LEU C 1 272 ? -2.745 -47.694 61.285 1.00 54.70 575 LEU C C 1
ATOM 6549 O O . LEU C 1 272 ? -1.976 -48.609 60.977 1.00 54.42 575 LEU C O 1
ATOM 6554 N N . SER C 1 273 ? -3.620 -47.782 62.315 1.00 52.27 576 SER C N 1
ATOM 6555 C CA . SER C 1 273 ? -3.750 -48.930 63.226 1.00 53.05 576 SER C CA 1
ATOM 6556 C C . SER C 1 273 ? -4.115 -50.230 62.496 1.00 57.60 576 SER C C 1
ATOM 6557 O O . SER C 1 273 ? -3.623 -51.291 62.879 1.00 57.80 576 SER C O 1
ATOM 6560 N N . ARG C 1 274 ? -4.969 -50.143 61.454 1.00 54.36 577 ARG C N 1
ATOM 6561 C CA . ARG C 1 274 ? -5.412 -51.282 60.645 1.00 55.23 577 ARG C CA 1
ATOM 6562 C C . ARG C 1 274 ? -4.254 -51.871 59.832 1.00 58.77 577 ARG C C 1
ATOM 6563 O O . ARG C 1 274 ? -4.163 -53.093 59.707 1.00 59.54 577 ARG C O 1
ATOM 6571 N N . TYR C 1 275 ? -3.369 -51.002 59.290 1.00 53.89 578 TYR C N 1
ATOM 6572 C CA . TYR C 1 275 ? -2.192 -51.408 58.515 1.00 53.33 578 TYR C CA 1
ATOM 6573 C C . TYR C 1 275 ? -1.125 -52.006 59.440 1.00 56.58 578 TYR C C 1
ATOM 6574 O O . TYR C 1 275 ? -0.540 -53.036 59.098 1.00 57.07 578 TYR C O 1
ATOM 6583 N N . ILE C 1 276 ? -0.860 -51.338 60.589 1.00 51.92 579 ILE C N 1
ATOM 6584 C CA . ILE C 1 276 ? 0.125 -51.725 61.606 1.00 51.66 579 ILE C CA 1
ATOM 6585 C C . ILE C 1 276 ? -0.170 -53.151 62.107 1.00 56.70 579 ILE C C 1
ATOM 6586 O O . ILE C 1 276 ? 0.744 -53.976 62.129 1.00 57.08 579 ILE C O 1
ATOM 6591 N N . CYS C 1 277 ? -1.445 -53.441 62.450 1.00 53.59 580 CYS C N 1
ATOM 6592 C CA . CYS C 1 277 ? -1.902 -54.742 62.940 1.00 55.03 580 CYS C CA 1
ATOM 6593 C C . CYS C 1 277 ? -1.727 -55.833 61.880 1.00 59.94 580 CYS C C 1
ATOM 6594 O O . CYS C 1 277 ? -1.308 -56.935 62.223 1.00 60.81 580 CYS C O 1
ATOM 6597 N N . SER C 1 278 ? -2.030 -55.517 60.604 1.00 56.30 581 SER C N 1
ATOM 6598 C CA . SER C 1 278 ? -1.951 -56.431 59.458 1.00 57.39 581 SER C CA 1
ATOM 6599 C C . SER C 1 278 ? -0.530 -56.967 59.212 1.00 61.19 581 SER C C 1
ATOM 6600 O O . SER C 1 278 ? -0.380 -58.150 58.899 1.00 62.51 581 SER C O 1
ATOM 6603 N N . LYS C 1 279 ? 0.497 -56.106 59.348 1.00 56.09 582 LYS C N 1
ATOM 6604 C CA . LYS C 1 279 ? 1.898 -56.472 59.122 1.00 56.16 582 LYS C CA 1
ATOM 6605 C C . LYS C 1 279 ? 2.528 -57.230 60.308 1.00 61.41 582 LYS C C 1
ATOM 6606 O O . LYS C 1 279 ? 3.553 -57.890 60.117 1.00 62.15 582 LYS C O 1
ATOM 6612 N N . ILE C 1 280 ? 1.929 -57.147 61.515 1.00 57.98 583 ILE C N 1
ATOM 6613 C CA . ILE C 1 280 ? 2.464 -57.818 62.709 1.00 59.13 583 ILE C CA 1
ATOM 6614 C C . ILE C 1 280 ? 1.623 -59.063 63.102 1.00 65.62 583 ILE C C 1
ATOM 6615 O O . ILE C 1 280 ? 2.025 -59.796 64.010 1.00 66.87 583 ILE C O 1
ATOM 6620 N N . ALA C 1 281 ? 0.487 -59.310 62.415 1.00 62.77 584 ALA C N 1
ATOM 6621 C CA . ALA C 1 281 ? -0.384 -60.455 62.701 1.00 65.13 584 ALA C CA 1
ATOM 6622 C C . ALA C 1 281 ? -0.076 -61.660 61.817 1.00 71.48 584 ALA C C 1
ATOM 6623 O O . ALA C 1 281 ? 0.197 -61.511 60.623 1.00 70.56 584 ALA C O 1
ATOM 6625 N N . VAL C 1 282 ? -0.152 -62.857 62.416 1.00 70.90 585 VAL C N 1
ATOM 6626 C CA . VAL C 1 282 ? 0.054 -64.145 61.753 1.00 73.68 585 VAL C CA 1
ATOM 6627 C C . VAL C 1 282 ? -1.170 -65.029 62.075 1.00 80.35 585 VAL C C 1
ATOM 6628 O O . VAL C 1 282 ? -1.472 -65.269 63.248 1.00 80.68 585 VAL C O 1
ATOM 6632 N N . SER C 1 283 ? -1.907 -65.440 61.016 1.00 78.47 586 SER C N 1
ATOM 6633 C CA . SER C 1 283 ? -3.131 -66.260 61.049 1.00 81.09 586 SER C CA 1
ATOM 6634 C C . SER C 1 283 ? -4.273 -65.587 61.866 1.00 83.72 586 SER C C 1
ATOM 6635 O O . SER C 1 283 ? -5.170 -66.277 62.360 1.00 85.66 586 SER C O 1
ATOM 6638 N N . GLY C 1 284 ? -4.250 -64.240 61.966 1.00 76.81 587 GLY C N 1
ATOM 6639 C CA . GLY C 1 284 ? -5.265 -63.456 62.675 1.00 75.41 587 GLY C CA 1
ATOM 6640 C C . GLY C 1 284 ? -4.857 -62.994 64.079 1.00 77.86 587 GLY C C 1
ATOM 6641 O O . GLY C 1 284 ? -5.421 -62.014 64.572 1.00 75.65 587 GLY C O 1
ATOM 6642 N N . GLU C 1 285 ? -3.899 -63.692 64.726 1.00 75.40 588 GLU C N 1
ATOM 6643 C CA . GLU C 1 285 ? -3.453 -63.359 66.085 1.00 74.35 588 GLU C CA 1
ATOM 6644 C C . GLU C 1 285 ? -2.138 -62.555 66.105 1.00 75.14 588 GLU C C 1
ATOM 6645 O O . GLU C 1 285 ? -1.319 -62.672 65.190 1.00 74.27 588 GLU C O 1
ATOM 6651 N N . ILE C 1 286 ? -1.953 -61.744 67.167 1.00 69.94 589 ILE C N 1
ATOM 6652 C CA . ILE C 1 286 ? -0.759 -60.924 67.401 1.00 67.65 589 ILE C CA 1
ATOM 6653 C C . ILE C 1 286 ? -0.125 -61.357 68.730 1.00 72.50 589 ILE C C 1
ATOM 6654 O O . ILE C 1 286 ? -0.761 -61.247 69.780 1.00 72.42 589 ILE C O 1
ATOM 6670 N N . VAL C 1 288 ? 1.974 -60.527 71.594 1.00 67.83 591 VAL C N 1
ATOM 6671 C CA . VAL C 1 288 ? 2.502 -59.344 72.276 1.00 65.65 591 VAL C CA 1
ATOM 6672 C C . VAL C 1 288 ? 3.259 -59.721 73.561 1.00 70.77 591 VAL C C 1
ATOM 6673 O O . VAL C 1 288 ? 3.058 -60.802 74.119 1.00 72.66 591 VAL C O 1
ATOM 6677 N N . VAL C 1 289 ? 4.131 -58.808 74.015 1.00 65.90 592 VAL C N 1
ATOM 6678 C CA . VAL C 1 289 ? 4.901 -58.907 75.252 1.00 66.88 592 VAL C CA 1
ATOM 6679 C C . VAL C 1 289 ? 4.646 -57.578 75.976 1.00 68.73 592 VAL C C 1
ATOM 6680 O O . VAL C 1 289 ? 5.186 -56.535 75.594 1.00 66.63 592 VAL C O 1
ATOM 6684 N N . MET C 1 290 ? 3.721 -57.614 76.948 1.00 65.57 593 MET C N 1
ATOM 6685 C CA . MET C 1 290 ? 3.288 -56.446 77.714 1.00 64.02 593 MET C CA 1
ATOM 6686 C C . MET C 1 290 ? 4.247 -56.125 78.863 1.00 68.32 593 MET C C 1
ATOM 6687 O O . MET C 1 290 ? 5.144 -56.913 79.168 1.00 69.68 593 MET C O 1
ATOM 6692 N N . LEU C 1 291 ? 4.066 -54.942 79.471 1.00 63.48 594 LEU C N 1
ATOM 6693 C CA . LEU C 1 291 ? 4.882 -54.447 80.577 1.00 64.06 594 LEU C CA 1
ATOM 6694 C C . LEU C 1 291 ? 4.095 -54.442 81.885 1.00 68.95 594 LEU C C 1
ATOM 6695 O O . LEU C 1 291 ? 2.897 -54.145 81.884 1.00 67.75 594 LEU C O 1
ATOM 6700 N N . SER C 1 292 ? 4.774 -54.765 83.002 1.00 67.49 595 SER C N 1
ATOM 6701 C CA . SER C 1 292 ? 4.176 -54.778 84.340 1.00 68.77 595 SER C CA 1
ATOM 6702 C C . SER C 1 292 ? 3.920 -53.351 84.826 1.00 71.34 595 SER C C 1
ATOM 6703 O O . SER C 1 292 ? 4.544 -52.416 84.321 1.00 69.73 595 SER C O 1
ATOM 6706 N N . GLY C 1 293 ? 3.014 -53.191 85.811 1.00 68.38 596 GLY C N 1
ATOM 6707 C CA . GLY C 1 293 ? 2.644 -51.900 86.398 1.00 67.73 596 GLY C CA 1
ATOM 6708 C C . GLY C 1 293 ? 3.844 -51.094 86.907 1.00 71.97 596 GLY C C 1
ATOM 6709 O O . GLY C 1 293 ? 3.868 -49.876 86.724 1.00 70.44 596 GLY C O 1
ATOM 6710 N N . TYR C 1 294 ? 4.837 -51.775 87.521 1.00 70.42 597 TYR C N 1
ATOM 6711 C CA . TYR C 1 294 ? 6.048 -51.161 88.070 1.00 71.39 597 TYR C CA 1
ATOM 6712 C C . TYR C 1 294 ? 6.942 -50.576 86.969 1.00 74.30 597 TYR C C 1
ATOM 6713 O O . TYR C 1 294 ? 7.312 -49.405 87.064 1.00 73.63 597 TYR C O 1
ATOM 6722 N N . ILE C 1 295 ? 7.295 -51.386 85.945 1.00 70.64 598 ILE C N 1
ATOM 6723 C CA . ILE C 1 295 ? 8.157 -50.986 84.822 1.00 69.43 598 ILE C CA 1
ATOM 6724 C C . ILE C 1 295 ? 7.463 -49.874 84.002 1.00 71.71 598 ILE C C 1
ATOM 6725 O O . ILE C 1 295 ? 8.135 -48.933 83.575 1.00 70.60 598 ILE C O 1
ATOM 6730 N N . GLU C 1 296 ? 6.125 -49.961 83.839 1.00 68.11 599 GLU C N 1
ATOM 6731 C CA . GLU C 1 296 ? 5.305 -48.977 83.123 1.00 66.49 599 GLU C CA 1
ATOM 6732 C C . GLU C 1 296 ? 5.331 -47.611 83.832 1.00 72.11 599 GLU C C 1
ATOM 6733 O O . GLU C 1 296 ? 5.372 -46.581 83.158 1.00 70.48 599 GLU C O 1
ATOM 6739 N N . ASP C 1 297 ? 5.316 -47.611 85.182 1.00 71.72 600 ASP C N 1
ATOM 6740 C CA . ASP C 1 297 ? 5.340 -46.397 86.002 1.00 73.06 600 ASP C CA 1
ATOM 6741 C C . ASP C 1 297 ? 6.764 -45.843 86.140 1.00 79.45 600 ASP C C 1
ATOM 6742 O O . ASP C 1 297 ? 6.923 -44.632 86.306 1.00 79.59 600 ASP C O 1
ATOM 6747 N N . ALA C 1 298 ? 7.790 -46.723 86.072 1.00 77.72 601 ALA C N 1
ATOM 6748 C CA . ALA C 1 298 ? 9.206 -46.349 86.168 1.00 79.19 601 ALA C CA 1
ATOM 6749 C C . ALA C 1 298 ? 9.644 -45.520 84.956 1.00 82.72 601 ALA C C 1
ATOM 6750 O O . ALA C 1 298 ? 10.428 -44.582 85.112 1.00 83.38 601 ALA C O 1
ATOM 6752 N N . ILE C 1 299 ? 9.123 -45.858 83.758 1.00 77.99 602 ILE C N 1
ATOM 6753 C CA . ILE C 1 299 ? 9.405 -45.160 82.499 1.00 76.74 602 ILE C CA 1
ATOM 6754 C C . ILE C 1 299 ? 8.646 -43.819 82.500 1.00 81.54 602 ILE C C 1
ATOM 6755 O O . ILE C 1 299 ? 9.214 -42.801 82.102 1.00 81.23 602 ILE C O 1
ATOM 6760 N N . ARG C 1 300 ? 7.386 -43.821 82.993 1.00 79.12 603 ARG C N 1
ATOM 6761 C CA . ARG C 1 300 ? 6.508 -42.648 83.101 1.00 79.39 603 ARG C CA 1
ATOM 6762 C C . ARG C 1 300 ? 7.173 -41.507 83.888 1.00 87.13 603 ARG C C 1
ATOM 6763 O O . ARG C 1 300 ? 6.986 -40.340 83.547 1.00 86.68 603 ARG C O 1
ATOM 6782 N N . GLY C 1 302 ? 10.589 -41.324 84.274 1.00 91.25 605 GLY C N 1
ATOM 6783 C CA . GLY C 1 302 ? 11.863 -41.080 83.587 1.00 91.91 605 GLY C CA 1
ATOM 6784 C C . GLY C 1 302 ? 11.776 -39.940 82.562 1.00 95.75 605 GLY C C 1
ATOM 6785 O O . GLY C 1 302 ? 12.812 -39.424 82.137 1.00 96.26 605 GLY C O 1
ATOM 6786 N N . ILE C 1 303 ? 10.543 -39.556 82.170 1.00 91.40 606 ILE C N 1
ATOM 6787 C CA . ILE C 1 303 ? 10.252 -38.481 81.220 1.00 90.65 606 ILE C CA 1
ATOM 6788 C C . ILE C 1 303 ? 10.537 -37.129 81.895 1.00 97.90 606 ILE C C 1
ATOM 6789 O O . ILE C 1 303 ? 9.982 -36.832 82.957 1.00 98.70 606 ILE C O 1
ATOM 6794 N N . ARG C 1 304 ? 11.414 -36.328 81.268 1.00 96.04 607 ARG C N 1
ATOM 6795 C CA . ARG C 1 304 ? 11.820 -35.005 81.745 1.00 98.76 607 ARG C CA 1
ATOM 6796 C C . ARG C 1 304 ? 11.827 -33.993 80.591 1.00 102.86 607 ARG C C 1
ATOM 6797 O O . ARG C 1 304 ? 12.162 -34.349 79.457 1.00 100.83 607 ARG C O 1
ATOM 6805 N N . GLN C 1 305 ? 11.440 -32.738 80.885 1.00 101.48 608 GLN C N 1
ATOM 6806 C CA . GLN C 1 305 ? 11.383 -31.651 79.903 1.00 101.52 608 GLN C CA 1
ATOM 6807 C C . GLN C 1 305 ? 12.771 -31.057 79.676 1.00 107.45 608 GLN C C 1
ATOM 6808 O O . GLN C 1 305 ? 13.357 -31.248 78.612 1.00 105.89 608 GLN C O 1
ATOM 6814 N N . MET C 1 314 ? 10.435 -34.734 77.083 1.00 116.63 617 MET C N 1
ATOM 6815 C CA . MET C 1 314 ? 11.188 -34.479 75.858 1.00 116.88 617 MET C CA 1
ATOM 6816 C C . MET C 1 314 ? 12.239 -35.575 75.623 1.00 118.47 617 MET C C 1
ATOM 6817 O O . MET C 1 314 ? 12.410 -36.013 74.484 1.00 116.81 617 MET C O 1
ATOM 6822 N N . ASP C 1 315 ? 12.938 -36.008 76.693 1.00 114.69 618 ASP C N 1
ATOM 6823 C CA . ASP C 1 315 ? 13.959 -37.059 76.643 1.00 112.54 618 ASP C CA 1
ATOM 6824 C C . ASP C 1 315 ? 13.783 -38.032 77.813 1.00 114.40 618 ASP C C 1
ATOM 6825 O O . ASP C 1 315 ? 13.342 -37.625 78.891 1.00 115.10 618 ASP C O 1
ATOM 6830 N N . ILE C 1 316 ? 14.126 -39.316 77.596 1.00 108.25 619 ILE C N 1
ATOM 6831 C CA . ILE C 1 316 ? 13.981 -40.373 78.600 1.00 106.27 619 ILE C CA 1
ATOM 6832 C C . ILE C 1 316 ? 15.337 -40.713 79.264 1.00 110.02 619 ILE C C 1
ATOM 6833 O O . ILE C 1 316 ? 16.373 -40.750 78.596 1.00 109.74 619 ILE C O 1
ATOM 6838 N N . GLU C 1 317 ? 15.300 -40.942 80.593 1.00 106.59 620 GLU C N 1
ATOM 6839 C CA . GLU C 1 317 ? 16.434 -41.310 81.445 1.00 106.65 620 GLU C CA 1
ATOM 6840 C C . GLU C 1 317 ? 15.940 -42.200 82.593 1.00 108.86 620 GLU C C 1
ATOM 6841 O O . GLU C 1 317 ? 15.188 -41.733 83.453 1.00 109.53 620 GLU C O 1
ATOM 6847 N N . VAL C 1 318 ? 16.335 -43.487 82.584 1.00 102.99 621 VAL C N 1
ATOM 6848 C CA . VAL C 1 318 ? 15.926 -44.465 83.598 1.00 101.62 621 VAL C CA 1
ATOM 6849 C C . VAL C 1 318 ? 17.174 -45.130 84.234 1.00 105.07 621 VAL C C 1
ATOM 6850 O O . VAL C 1 318 ? 18.262 -45.088 83.651 1.00 104.80 621 VAL C O 1
ATOM 6854 N N . SER C 1 319 ? 17.007 -45.725 85.436 1.00 101.30 622 SER C N 1
ATOM 6855 C CA . SER C 1 319 ? 18.066 -46.407 86.185 1.00 101.04 622 SER C CA 1
ATOM 6856 C C . SER C 1 319 ? 18.485 -47.723 85.508 1.00 102.40 622 SER C C 1
ATOM 6857 O O . SER C 1 319 ? 17.729 -48.273 84.703 1.00 100.43 622 SER C O 1
ATOM 6860 N N . ASP C 1 320 ? 19.695 -48.220 85.844 1.00 98.91 623 ASP C N 1
ATOM 6861 C CA . ASP C 1 320 ? 20.275 -49.455 85.306 1.00 97.06 623 ASP C CA 1
ATOM 6862 C C . ASP C 1 320 ? 19.484 -50.705 85.711 1.00 99.29 623 ASP C C 1
ATOM 6863 O O . ASP C 1 320 ? 19.454 -51.666 84.943 1.00 97.51 623 ASP C O 1
ATOM 6868 N N . GLU C 1 321 ? 18.857 -50.692 86.908 1.00 96.34 624 GLU C N 1
ATOM 6869 C CA . GLU C 1 321 ? 18.064 -51.801 87.453 1.00 95.34 624 GLU C CA 1
ATOM 6870 C C . GLU C 1 321 ? 16.821 -52.078 86.590 1.00 97.55 624 GLU C C 1
ATOM 6871 O O . GLU C 1 321 ? 16.543 -53.240 86.289 1.00 96.02 624 GLU C O 1
ATOM 6877 N N . VAL C 1 322 ? 16.089 -51.014 86.193 1.00 94.22 625 VAL C N 1
ATOM 6878 C CA . VAL C 1 322 ? 14.885 -51.092 85.353 1.00 93.02 625 VAL C CA 1
ATOM 6879 C C . VAL C 1 322 ? 15.298 -51.519 83.930 1.00 95.50 625 VAL C C 1
ATOM 6880 O O . VAL C 1 322 ? 14.623 -52.352 83.321 1.00 94.13 625 VAL C O 1
ATOM 6884 N N . MET C 1 323 ? 16.426 -50.970 83.430 1.00 92.26 626 MET C N 1
ATOM 6885 C CA . MET C 1 323 ? 16.989 -51.255 82.108 1.00 91.29 626 MET C CA 1
ATOM 6886 C C . MET C 1 323 ? 17.413 -52.728 81.985 1.00 93.95 626 MET C C 1
ATOM 6887 O O . MET C 1 323 ? 17.163 -53.334 80.944 1.00 92.82 626 MET C O 1
ATOM 6892 N N . GLU C 1 324 ? 18.041 -53.296 83.041 1.00 90.62 627 GLU C N 1
ATOM 6893 C CA . GLU C 1 324 ? 18.502 -54.689 83.070 1.00 89.92 627 GLU C CA 1
ATOM 6894 C C . GLU C 1 324 ? 17.316 -55.664 83.114 1.00 92.85 627 GLU C C 1
ATOM 6895 O O . GLU C 1 324 ? 17.361 -56.687 82.432 1.00 92.07 627 GLU C O 1
ATOM 6901 N N . THR C 1 325 ? 16.261 -55.340 83.896 1.00 89.34 628 THR C N 1
ATOM 6902 C CA . THR C 1 325 ? 15.043 -56.153 84.032 1.00 88.94 628 THR C CA 1
ATOM 6903 C C . THR C 1 325 ? 14.333 -56.261 82.667 1.00 91.84 628 THR C C 1
ATOM 6904 O O . THR C 1 325 ? 13.843 -57.337 82.316 1.00 91.33 628 THR C O 1
ATOM 6908 N N . LEU C 1 326 ? 14.317 -55.154 81.898 1.00 87.95 629 LEU C N 1
ATOM 6909 C CA . LEU C 1 326 ? 13.705 -55.078 80.574 1.00 87.35 629 LEU C CA 1
ATOM 6910 C C . LEU C 1 326 ? 14.553 -55.813 79.526 1.00 90.86 629 LEU C C 1
ATOM 6911 O O . LEU C 1 326 ? 13.999 -56.602 78.762 1.00 90.44 629 LEU C O 1
ATOM 6916 N N . ALA C 1 327 ? 15.883 -55.564 79.498 1.00 87.49 630 ALA C N 1
ATOM 6917 C CA . ALA C 1 327 ? 16.825 -56.162 78.543 1.00 87.41 630 ALA C CA 1
ATOM 6918 C C . ALA C 1 327 ? 16.945 -57.686 78.693 1.00 91.47 630 ALA C C 1
ATOM 6919 O O . ALA C 1 327 ? 16.919 -58.383 77.677 1.00 91.29 630 ALA C O 1
ATOM 6921 N N . HIS C 1 328 ? 17.070 -58.198 79.943 1.00 88.14 631 HIS C N 1
ATOM 6922 C CA . HIS C 1 328 ? 17.198 -59.632 80.243 1.00 88.41 631 HIS C CA 1
ATOM 6923 C C . HIS C 1 328 ? 15.968 -60.420 79.773 1.00 92.39 631 HIS C C 1
ATOM 6924 O O . HIS C 1 328 ? 16.124 -61.529 79.260 1.00 92.68 631 HIS C O 1
ATOM 6931 N N . ALA C 1 329 ? 14.760 -59.845 79.943 1.00 88.54 632 ALA C N 1
ATOM 6932 C CA . ALA C 1 329 ? 13.495 -60.457 79.534 1.00 88.81 632 ALA C CA 1
ATOM 6933 C C . ALA C 1 329 ? 13.377 -60.528 78.006 1.00 92.77 632 ALA C C 1
ATOM 6934 O O . ALA C 1 329 ? 12.871 -61.524 77.485 1.00 93.24 632 ALA C O 1
ATOM 6936 N N . LEU C 1 330 ? 13.861 -59.485 77.294 1.00 88.60 633 LEU C N 1
ATOM 6937 C CA . LEU C 1 330 ? 13.843 -59.419 75.829 1.00 88.62 633 LEU C CA 1
ATOM 6938 C C . LEU C 1 330 ? 14.873 -60.378 75.231 1.00 93.49 633 LEU C C 1
ATOM 6939 O O . LEU C 1 330 ? 14.597 -60.997 74.203 1.00 94.09 633 LEU C O 1
ATOM 6944 N N . ARG C 1 331 ? 16.050 -60.505 75.884 1.00 89.88 634 ARG C N 1
ATOM 6945 C CA . ARG C 1 331 ? 17.139 -61.404 75.489 1.00 90.46 634 ARG C CA 1
ATOM 6946 C C . ARG C 1 331 ? 16.712 -62.866 75.633 1.00 95.46 634 ARG C C 1
ATOM 6947 O O . ARG C 1 331 ? 17.077 -63.691 74.798 1.00 96.31 634 ARG C O 1
ATOM 6955 N N . GLU C 1 332 ? 15.926 -63.172 76.689 1.00 91.91 635 GLU C N 1
ATOM 6956 C CA . GLU C 1 332 ? 15.395 -64.502 77.004 1.00 93.13 635 GLU C CA 1
ATOM 6957 C C . GLU C 1 332 ? 14.400 -64.976 75.935 1.00 98.00 635 GLU C C 1
ATOM 6958 O O . GLU C 1 332 ? 14.310 -66.177 75.680 1.00 99.40 635 GLU C O 1
ATOM 6964 N N . LEU C 1 333 ? 13.656 -64.033 75.325 1.00 93.60 636 LEU C N 1
ATOM 6965 C CA . LEU C 1 333 ? 12.670 -64.305 74.279 1.00 94.45 636 LEU C CA 1
ATOM 6966 C C . LEU C 1 333 ? 13.315 -64.345 72.889 1.00 98.91 636 LEU C C 1
ATOM 6967 O O . LEU C 1 333 ? 12.894 -65.146 72.052 1.00 100.37 636 LEU C O 1
ATOM 6972 N N . ARG C 1 334 ? 14.324 -63.479 72.644 1.00 94.13 637 ARG C N 1
ATOM 6973 C CA . ARG C 1 334 ? 15.037 -63.379 71.365 1.00 94.63 637 ARG C CA 1
ATOM 6974 C C . ARG C 1 334 ? 15.930 -64.608 71.123 1.00 99.88 637 ARG C C 1
ATOM 6975 O O . ARG C 1 334 ? 15.942 -65.132 70.008 1.00 101.25 637 ARG C O 1
ATOM 6983 N N . ASN C 1 335 ? 16.669 -65.068 72.164 1.00 95.81 638 ASN C N 1
ATOM 6984 C CA . ASN C 1 335 ? 17.562 -66.231 72.085 1.00 97.16 638 ASN C CA 1
ATOM 6985 C C . ASN C 1 335 ? 16.762 -67.539 71.978 1.00 102.69 638 ASN C C 1
ATOM 6986 O O . ASN C 1 335 ? 17.260 -68.506 71.398 1.00 104.41 638 ASN C O 1
ATOM 6991 N N . ALA C 1 336 ? 15.514 -67.554 72.501 1.00 98.57 639 ALA C N 1
ATOM 6992 C CA . ALA C 1 336 ? 14.598 -68.695 72.406 1.00 100.49 639 ALA C CA 1
ATOM 6993 C C . ALA C 1 336 ? 14.006 -68.775 70.988 1.00 105.36 639 ALA C C 1
ATOM 6994 O O . ALA C 1 336 ? 13.458 -69.808 70.597 1.00 107.49 639 ALA C O 1
ATOM 7018 N N . ASN C 1 339 ? 9.131 -64.796 67.838 1.00 94.14 642 ASN C N 1
ATOM 7019 C CA . ASN C 1 339 ? 8.798 -63.587 67.078 1.00 92.50 642 ASN C CA 1
ATOM 7020 C C . ASN C 1 339 ? 7.647 -62.864 67.783 1.00 93.50 642 ASN C C 1
ATOM 7021 O O . ASN C 1 339 ? 6.560 -63.430 67.931 1.00 94.16 642 ASN C O 1
ATOM 7026 N N . PHE C 1 340 ? 7.907 -61.632 68.271 1.00 86.70 643 PHE C N 1
ATOM 7027 C CA . PHE C 1 340 ? 6.921 -60.853 69.028 1.00 84.62 643 PHE C CA 1
ATOM 7028 C C . PHE C 1 340 ? 7.021 -59.338 68.773 1.00 85.53 643 PHE C C 1
ATOM 7029 O O . PHE C 1 340 ? 7.922 -58.868 68.073 1.00 84.85 643 PHE C O 1
ATOM 7037 N N . VAL C 1 341 ? 6.087 -58.592 69.386 1.00 70.36 644 VAL C N 1
ATOM 7038 C CA . VAL C 1 341 ? 5.954 -57.141 69.343 1.00 68.78 644 VAL C CA 1
ATOM 7039 C C . VAL C 1 341 ? 5.660 -56.657 70.779 1.00 71.66 644 VAL C C 1
ATOM 7040 O O . VAL C 1 341 ? 4.864 -57.281 71.482 1.00 71.79 644 VAL C O 1
ATOM 7044 N N . LEU C 1 342 ? 6.339 -55.588 71.227 1.00 67.03 645 LEU C N 1
ATOM 7045 C CA . LEU C 1 342 ? 6.148 -55.059 72.577 1.00 66.36 645 LEU C CA 1
ATOM 7046 C C . LEU C 1 342 ? 4.916 -54.149 72.629 1.00 68.85 645 LEU C C 1
ATOM 7047 O O . LEU C 1 342 ? 4.809 -53.207 71.841 1.00 68.04 645 LEU C O 1
ATOM 7052 N N . LEU C 1 343 ? 3.977 -54.453 73.547 1.00 64.95 646 LEU C N 1
ATOM 7053 C CA . LEU C 1 343 ? 2.745 -53.685 73.731 1.00 64.35 646 LEU C CA 1
ATOM 7054 C C . LEU C 1 343 ? 2.816 -52.879 75.035 1.00 67.53 646 LEU C C 1
ATOM 7055 O O . LEU C 1 343 ? 2.867 -53.458 76.124 1.00 67.63 646 LEU C O 1
ATOM 7060 N N . VAL C 1 344 ? 2.850 -51.536 74.909 1.00 63.08 647 VAL C N 1
ATOM 7061 C CA . VAL C 1 344 ? 2.957 -50.599 76.039 1.00 62.62 647 VAL C CA 1
ATOM 7062 C C . VAL C 1 344 ? 1.826 -49.543 76.001 1.00 66.06 647 VAL C C 1
ATOM 7063 O O . VAL C 1 344 ? 0.965 -49.589 75.118 1.00 65.49 647 VAL C O 1
ATOM 7067 N N . SER C 1 345 ? 1.846 -48.593 76.966 1.00 62.64 648 SER C N 1
ATOM 7068 C CA . SER C 1 345 ? 0.880 -47.498 77.070 1.00 62.82 648 SER C CA 1
ATOM 7069 C C . SER C 1 345 ? 1.123 -46.456 75.967 1.00 66.10 648 SER C C 1
ATOM 7070 O O . SER C 1 345 ? 2.231 -46.368 75.431 1.00 65.10 648 SER C O 1
ATOM 7073 N N . VAL C 1 346 ? 0.075 -45.682 75.627 1.00 63.14 649 VAL C N 1
ATOM 7074 C CA . VAL C 1 346 ? 0.073 -44.661 74.570 1.00 63.34 649 VAL C CA 1
ATOM 7075 C C . VAL C 1 346 ? 1.048 -43.505 74.894 1.00 66.93 649 VAL C C 1
ATOM 7076 O O . VAL C 1 346 ? 1.795 -43.079 74.013 1.00 66.46 649 VAL C O 1
ATOM 7080 N N . ASP C 1 347 ? 1.033 -43.012 76.145 1.00 63.75 650 ASP C N 1
ATOM 7081 C CA . ASP C 1 347 ? 1.842 -41.881 76.611 1.00 64.08 650 ASP C CA 1
ATOM 7082 C C . ASP C 1 347 ? 3.354 -42.167 76.690 1.00 66.76 650 ASP C C 1
ATOM 7083 O O . ASP C 1 347 ? 4.141 -41.229 76.553 1.00 67.10 650 ASP C O 1
ATOM 7088 N N . ILE C 1 348 ? 3.759 -43.429 76.924 1.00 62.00 651 ILE C N 1
ATOM 7089 C CA . ILE C 1 348 ? 5.178 -43.788 77.073 1.00 61.42 651 ILE C CA 1
ATOM 7090 C C . ILE C 1 348 ? 5.754 -44.535 75.843 1.00 64.51 651 ILE C C 1
ATOM 7091 O O . ILE C 1 348 ? 6.965 -44.764 75.808 1.00 64.17 651 ILE C O 1
ATOM 7096 N N . ARG C 1 349 ? 4.907 -44.885 74.845 1.00 60.69 652 ARG C N 1
ATOM 7097 C CA . ARG C 1 349 ? 5.280 -45.639 73.635 1.00 60.03 652 ARG C CA 1
ATOM 7098 C C . ARG C 1 349 ? 6.533 -45.092 72.923 1.00 65.32 652 ARG C C 1
ATOM 7099 O O . ARG C 1 349 ? 7.409 -45.883 72.563 1.00 64.62 652 ARG C O 1
ATOM 7107 N N . ARG C 1 350 ? 6.612 -43.763 72.721 1.00 63.62 653 ARG C N 1
ATOM 7108 C CA . ARG C 1 350 ? 7.740 -43.110 72.046 1.00 64.72 653 ARG C CA 1
ATOM 7109 C C . ARG C 1 350 ? 9.017 -43.130 72.907 1.00 69.82 653 ARG C C 1
ATOM 7110 O O . ARG C 1 350 ? 10.116 -43.180 72.352 1.00 70.15 653 ARG C O 1
ATOM 7118 N N . PHE C 1 351 ? 8.868 -43.111 74.247 1.00 66.81 654 PHE C N 1
ATOM 7119 C CA . PHE C 1 351 ? 9.980 -43.113 75.199 1.00 67.75 654 PHE C CA 1
ATOM 7120 C C . PHE C 1 351 ? 10.556 -44.519 75.407 1.00 71.55 654 PHE C C 1
ATOM 7121 O O . PHE C 1 351 ? 11.765 -44.647 75.611 1.00 72.13 654 PHE C O 1
ATOM 7129 N N . VAL C 1 352 ? 9.699 -45.564 75.353 1.00 67.35 655 VAL C N 1
ATOM 7130 C CA . VAL C 1 352 ? 10.091 -46.974 75.498 1.00 67.11 655 VAL C CA 1
ATOM 7131 C C . VAL C 1 352 ? 10.975 -47.366 74.298 1.00 72.13 655 VAL C C 1
ATOM 7132 O O . VAL C 1 352 ? 12.006 -48.013 74.485 1.00 72.64 655 VAL C O 1
ATOM 7147 N N . ARG C 1 354 ? 12.971 -45.483 72.512 1.00 73.28 657 ARG C N 1
ATOM 7148 C CA . ARG C 1 354 ? 14.277 -44.831 72.660 1.00 75.32 657 ARG C CA 1
ATOM 7149 C C . ARG C 1 354 ? 15.203 -45.614 73.597 1.00 80.41 657 ARG C C 1
ATOM 7150 O O . ARG C 1 354 ? 16.420 -45.597 73.401 1.00 81.93 657 ARG C O 1
ATOM 7158 N N . LEU C 1 355 ? 14.628 -46.284 74.615 1.00 76.19 658 LEU C N 1
ATOM 7159 C CA . LEU C 1 355 ? 15.363 -47.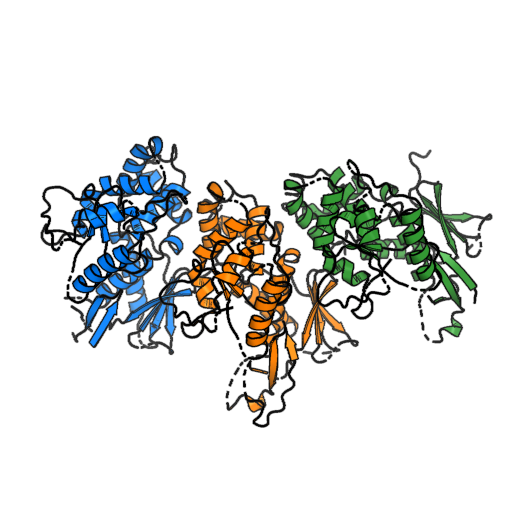065 75.616 1.00 77.20 658 LEU C CA 1
ATOM 7160 C C . LEU C 1 355 ? 15.872 -48.409 75.072 1.00 81.78 658 LEU C C 1
ATOM 7161 O O . LEU C 1 355 ? 16.791 -48.985 75.660 1.00 83.07 658 LEU C O 1
ATOM 7166 N N . ILE C 1 356 ? 15.282 -48.910 73.969 1.00 77.41 659 ILE C N 1
ATOM 7167 C CA . ILE C 1 356 ? 15.655 -50.200 73.373 1.00 77.78 659 ILE C CA 1
ATOM 7168 C C . ILE C 1 356 ? 16.334 -50.050 71.993 1.00 83.18 659 ILE C C 1
ATOM 7169 O O . ILE C 1 356 ? 17.050 -50.964 71.588 1.00 83.83 659 ILE C O 1
ATOM 7174 N N . ASP C 1 357 ? 16.104 -48.914 71.291 1.00 80.08 660 ASP C N 1
ATOM 7175 C CA . ASP C 1 357 ? 16.588 -48.574 69.941 1.00 81.06 660 ASP C CA 1
ATOM 7176 C C . ASP C 1 357 ? 18.009 -49.084 69.610 1.00 87.64 660 ASP C C 1
ATOM 7177 O O . ASP C 1 357 ? 18.191 -49.694 68.554 1.00 87.44 660 ASP C O 1
ATOM 7182 N N . ASN C 1 358 ? 18.999 -48.829 70.489 1.00 86.38 661 ASN C N 1
ATOM 7183 C CA . ASN C 1 358 ? 20.395 -49.218 70.261 1.00 89.06 661 ASN C CA 1
ATOM 7184 C C . ASN C 1 358 ? 20.680 -50.696 70.582 1.00 93.22 661 ASN C C 1
ATOM 7185 O O . ASN C 1 358 ? 21.433 -51.331 69.840 1.00 94.38 661 ASN C O 1
ATOM 7190 N N . ARG C 1 359 ? 20.103 -51.233 71.678 1.00 88.45 662 ARG C N 1
ATOM 7191 C CA . ARG C 1 359 ? 20.326 -52.620 72.104 1.00 88.86 662 ARG C CA 1
ATOM 7192 C C . ARG C 1 359 ? 19.519 -53.627 71.272 1.00 90.88 662 ARG C C 1
ATOM 7193 O O . ARG C 1 359 ? 20.061 -54.666 70.893 1.00 91.81 662 ARG C O 1
ATOM 7201 N N . PHE C 1 360 ? 18.236 -53.329 71.002 1.00 84.76 663 PHE C N 1
ATOM 7202 C CA . PHE C 1 360 ? 17.339 -54.198 70.237 1.00 83.09 663 PHE C CA 1
ATOM 7203 C C . PHE C 1 360 ? 16.740 -53.414 69.059 1.00 85.69 663 PHE C C 1
ATOM 7204 O O . PHE C 1 360 ? 15.999 -52.452 69.268 1.00 84.05 663 PHE C O 1
ATOM 7223 N N . SER C 1 362 ? 15.420 -55.112 65.842 1.00 80.31 665 SER C N 1
ATOM 7224 C CA . SER C 1 362 ? 14.393 -55.881 65.128 1.00 78.94 665 SER C CA 1
ATOM 7225 C C . SER C 1 362 ? 12.999 -55.778 65.775 1.00 80.16 665 SER C C 1
ATOM 7226 O O . SER C 1 362 ? 12.000 -55.915 65.066 1.00 79.11 665 SER C O 1
ATOM 7229 N N . ILE C 1 363 ? 12.933 -55.545 67.103 1.00 75.49 666 ILE C N 1
ATOM 7230 C CA . ILE C 1 363 ? 11.677 -55.443 67.860 1.00 73.49 666 ILE C CA 1
ATOM 7231 C C . ILE C 1 363 ? 10.914 -54.141 67.515 1.00 75.11 666 ILE C C 1
ATOM 7232 O O . ILE C 1 363 ? 11.521 -53.078 67.363 1.00 75.09 666 ILE C O 1
ATOM 7237 N N . LEU C 1 364 ? 9.577 -54.253 67.400 1.00 69.71 667 LEU C N 1
ATOM 7238 C CA . LEU C 1 364 ? 8.665 -53.145 67.113 1.00 68.30 667 LEU C CA 1
ATOM 7239 C C . LEU C 1 364 ? 7.816 -52.841 68.349 1.00 70.22 667 LEU C C 1
ATOM 7240 O O . LEU C 1 364 ? 7.270 -53.762 68.962 1.00 69.69 667 LEU C O 1
ATOM 7245 N N . VAL C 1 365 ? 7.721 -51.553 68.723 1.00 65.61 668 VAL C N 1
ATOM 7246 C CA . VAL C 1 365 ? 6.955 -51.102 69.890 1.00 64.41 668 VAL C CA 1
ATOM 7247 C C . VAL C 1 365 ? 5.622 -50.506 69.400 1.00 66.94 668 VAL C C 1
ATOM 7248 O O . VAL C 1 365 ? 5.623 -49.564 68.605 1.00 66.74 668 VAL C O 1
ATOM 7252 N N . ILE C 1 366 ? 4.494 -51.084 69.862 1.00 62.47 669 ILE C N 1
ATOM 7253 C CA . ILE C 1 366 ? 3.125 -50.690 69.492 1.00 62.10 669 ILE C CA 1
ATOM 7254 C C . ILE C 1 366 ? 2.321 -50.339 70.765 1.00 65.09 669 ILE C C 1
ATOM 7255 O O . ILE C 1 366 ? 2.459 -51.019 71.781 1.00 64.41 669 ILE C O 1
ATOM 7260 N N . SER C 1 367 ? 1.486 -49.280 70.701 1.00 61.58 670 SER C N 1
ATOM 7261 C CA . SER C 1 367 ? 0.637 -48.836 71.813 1.00 61.52 670 SER C CA 1
ATOM 7262 C C . SER C 1 367 ? -0.759 -49.481 71.736 1.00 65.90 670 SER C C 1
ATOM 7263 O O . SER C 1 367 ? -1.070 -50.143 70.742 1.00 65.79 670 SER C O 1
ATOM 7266 N N . TYR C 1 368 ? -1.595 -49.289 72.786 1.00 62.77 671 TYR C N 1
ATOM 7267 C CA . TYR C 1 368 ? -2.960 -49.828 72.855 1.00 63.65 671 TYR C CA 1
ATOM 7268 C C . TYR C 1 368 ? -3.881 -49.153 71.832 1.00 68.64 671 TYR C C 1
ATOM 7269 O O . TYR C 1 368 ? -4.788 -49.804 71.311 1.00 69.53 671 TYR C O 1
ATOM 7278 N N . ALA C 1 369 ? -3.643 -47.854 71.549 1.00 65.04 672 ALA C N 1
ATOM 7279 C CA . ALA C 1 369 ? -4.406 -47.045 70.592 1.00 66.26 672 ALA C CA 1
ATOM 7280 C C . ALA C 1 369 ? -4.188 -47.510 69.143 1.00 69.81 672 ALA C C 1
ATOM 7281 O O . ALA C 1 369 ? -5.059 -47.298 68.297 1.00 71.12 672 ALA C O 1
ATOM 7283 N N . GLU C 1 370 ? -3.031 -48.142 68.868 1.00 64.59 673 GLU C N 1
ATOM 7284 C CA . GLU C 1 370 ? -2.651 -48.658 67.551 1.00 64.28 673 GLU C CA 1
ATOM 7285 C C . GLU C 1 370 ? -3.154 -50.102 67.330 1.00 68.80 673 GLU C C 1
ATOM 7286 O O . GLU C 1 370 ? -2.946 -50.659 66.249 1.00 68.57 673 GLU C O 1
ATOM 7292 N N . ILE C 1 371 ? -3.826 -50.696 68.340 1.00 65.97 674 ILE C N 1
ATOM 7293 C CA . ILE C 1 371 ? -4.377 -52.052 68.253 1.00 66.61 674 ILE C CA 1
ATOM 7294 C C . ILE C 1 371 ? -5.843 -51.963 67.817 1.00 73.27 674 ILE C C 1
ATOM 7295 O O . ILE C 1 371 ? -6.654 -51.303 68.471 1.00 73.78 674 ILE C O 1
ATOM 7300 N N . ASP C 1 372 ? -6.159 -52.629 66.695 1.00 71.46 675 ASP C N 1
ATOM 7301 C CA . ASP C 1 372 ? -7.493 -52.674 66.098 1.00 74.26 675 ASP C CA 1
ATOM 7302 C C . ASP C 1 372 ? -8.256 -53.925 66.550 1.00 79.98 675 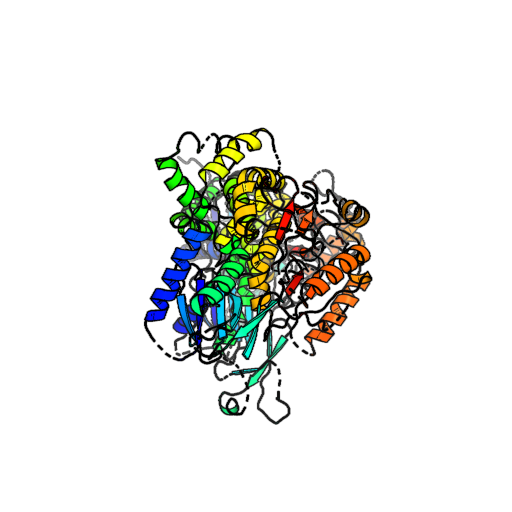ASP C C 1
ATOM 7303 O O . ASP C 1 372 ? -7.636 -54.927 66.919 1.00 78.48 675 ASP C O 1
ATOM 7308 N N . GLU C 1 373 ? -9.602 -53.865 66.507 1.00 79.60 676 GLU C N 1
ATOM 7309 C CA . GLU C 1 373 ? -10.494 -54.968 66.877 1.00 81.55 676 GLU C CA 1
ATOM 7310 C C . GLU C 1 373 ? -10.445 -56.097 65.827 1.00 86.26 676 GLU C C 1
ATOM 7311 O O . GLU C 1 373 ? -9.812 -55.935 64.779 1.00 84.95 676 GLU C O 1
ATOM 7317 N N . ALA C 1 374 ? -11.089 -57.253 66.134 1.00 84.64 677 ALA C N 1
ATOM 7318 C CA . ALA C 1 374 ? -11.155 -58.490 65.330 1.00 85.69 677 ALA C CA 1
ATOM 7319 C C . ALA C 1 374 ? -9.787 -59.216 65.274 1.00 86.64 677 ALA C C 1
ATOM 7320 O O . ALA C 1 374 ? -9.685 -60.291 64.677 1.00 87.13 677 ALA C O 1
ATOM 7322 N N . TYR C 1 375 ? -8.760 -58.645 65.935 1.00 80.04 678 TYR C N 1
ATOM 7323 C CA . TYR C 1 375 ? -7.415 -59.204 66.045 1.00 77.48 678 TYR C CA 1
ATOM 7324 C C . TYR C 1 375 ? -7.234 -59.814 67.433 1.00 81.17 678 TYR C C 1
ATOM 7325 O O . TYR C 1 375 ? -7.449 -59.127 68.437 1.00 80.20 678 TYR C O 1
ATOM 7334 N N . THR C 1 376 ? -6.860 -61.105 67.492 1.00 78.37 679 THR C N 1
ATOM 7335 C CA . THR C 1 376 ? -6.652 -61.821 68.752 1.00 78.28 679 THR C CA 1
ATOM 7336 C C . THR C 1 376 ? -5.308 -61.381 69.351 1.00 79.45 679 THR C C 1
ATOM 7337 O O . THR C 1 376 ? -4.265 -61.537 68.714 1.00 77.72 679 THR C O 1
ATOM 7341 N N . ILE C 1 377 ? -5.349 -60.798 70.558 1.00 75.37 680 ILE C N 1
ATOM 7342 C CA . ILE C 1 377 ? -4.158 -60.318 71.260 1.00 73.02 680 ILE C CA 1
ATOM 7343 C C . ILE C 1 377 ? -3.686 -61.436 72.205 1.00 77.22 680 ILE C C 1
ATOM 7344 O O . ILE C 1 377 ? -4.385 -61.772 73.165 1.00 78.31 680 ILE C O 1
ATOM 7349 N N . ASN C 1 378 ? -2.517 -62.032 71.898 1.00 72.68 681 ASN C N 1
ATOM 7350 C CA . ASN C 1 378 ? -1.927 -63.123 72.675 1.00 73.26 681 ASN C CA 1
ATOM 7351 C C . ASN C 1 378 ? -0.677 -62.636 73.416 1.00 75.11 681 ASN C C 1
ATOM 7352 O O . ASN C 1 378 ? 0.343 -62.346 72.786 1.00 73.23 681 ASN C O 1
ATOM 7357 N N . VAL C 1 379 ? -0.766 -62.542 74.755 1.00 71.87 682 VAL C N 1
ATOM 7358 C CA . VAL C 1 379 ? 0.336 -62.094 75.610 1.00 70.51 682 VAL C CA 1
ATOM 7359 C C . VAL C 1 379 ? 1.275 -63.290 75.896 1.00 75.38 682 VAL C C 1
ATOM 7360 O O . VAL C 1 379 ? 0.812 -64.369 76.276 1.00 76.98 682 VAL C O 1
ATOM 7364 N N . LEU C 1 380 ? 2.588 -63.094 75.660 1.00 70.75 683 LEU C N 1
ATOM 7365 C CA . LEU C 1 380 ? 3.619 -64.116 75.868 1.00 71.66 683 LEU C CA 1
ATOM 7366 C C . LEU C 1 380 ? 4.307 -63.950 77.225 1.00 75.71 683 LEU C C 1
ATOM 7367 O O . LEU C 1 380 ? 4.556 -64.944 77.905 1.00 77.27 683 LEU C O 1
ATOM 7383 N N . THR C 1 382 ? 4.951 -60.792 80.668 1.00 70.00 685 THR C N 1
ATOM 7384 C CA . THR C 1 382 ? 4.762 -59.485 81.297 1.00 68.64 685 THR C CA 1
ATOM 7385 C C . THR C 1 382 ? 6.050 -59.144 82.066 1.00 72.98 685 THR C C 1
ATOM 7386 O O . THR C 1 382 ? 6.336 -59.762 83.095 1.00 74.49 685 THR C O 1
ATOM 7390 N N . ILE C 1 383 ? 6.841 -58.190 81.534 1.00 68.19 686 ILE C N 1
ATOM 7391 C CA . ILE C 1 383 ? 8.115 -57.756 82.123 1.00 70.98 686 ILE C CA 1
ATOM 7392 C C . ILE C 1 383 ? 7.832 -56.902 83.366 1.00 81.66 686 ILE C C 1
ATOM 7393 O O . ILE C 1 383 ? 7.499 -55.707 83.211 1.00 81.70 686 ILE C O 1
#

Foldseek 3Di:
DVFFDAKEKEAEPDDPCVQVLQVVLQVVLCVQANARFDRYHYHYDNVAHQWMFMDGRNHTQDIGGFDQQAWCVKDDAFLFITDDDHPPHRSVVVSVRVLLSCLCVVPSTQALVSQVVVVVVVCVPDVPLNCLVVQDDSRLLSVLSSVCSNQSHHCSPVVLLSNQSNVCRVPYPSLVSSLSSLLSCLVVVQVVQDDPLEAEAEEDPVLLVQQCCWAPCVIAHDGDVVSLCVVVVVVVVVRVPRHEYEYASSCQSRVVSCSVRGNHHGYYPSSHDPSGHYDHPYD/DPFQDAKEKEAEVVVQCLQVVLQVVLCVQAVARFDRHHYHYDNPAHQWIFMAGSNHTQDIGGFDQQFWDLPVVVPFPWDWDDAQLRIITDGGPVVPVVHGRSVVVSVRVLLSCLCVVPSTQALVRQVVVVVVVCVVPVPLNCLVVQDPSRLLSLLSSVCSNQSHHCNPVVLLSVQSNVCSVPYDSVVSSLSSLLSCLVVVQVVQDDPLEAEAAEDPVLLVQQCCCDPNAHDGDPVSLCVVVVVVCVVRVVDHEYEGASSCQVVVCSCVVPGNHHGHYPSSHDPSGHYDHPYD/DDDFFDAKEKEAAVVVQVLQVVLQVVLCVQAVARFDRYHYDYDHPAHQWIFIAGSNHTQDIGGFDQQAWDLCPWDDAQNFITHDDHPVVVCHHRSVVVSVRVLLSCLCVVPSTQALVSQVVVVVVVCVPCVVLVCLVVQDPSRLLSLLSSVCSNLRHHCNPVVLLSNQSNVCRVPYPSLVSSLSSLLSCLVVVLVVQDDPQEAEAEEDPVLLVQQCCDDPPAHDGDPVSLCVVLVVVCVVRVVRHEYEGASVRQSHVVSCVVVGVHHGDYPSSHDPSGHYDHPYD